Protein AF-A0A383V938-F1 (afdb_monomer_lite)

Organism: Tetradesmus obliquus (NCBI:txid3088)

Sequence (866 aa):
MLDHLWRWDSMGNGKGDLMLVDLPPPQACSSAPLGSLLPPKECQPGSGISNAASPADSPIYQAVRAYQAGQKGALPLAQKWSALEGSSCEPACQFGTCVKGKCSCWAGYSGPSCSSTTSRPNQCNSLVGINLEGVRDWMHSWAFVDVMKAGRGWLAQGMDGSGGWGNFSGVAADSSGWVGQLGDNMKAGTMMIRDLQGHIPAGTYTILFDGEGVIDCSMDIDVMRQLEAGRIEVDLKPSTGLNNGLFCTLERTNPANPIRNIRVLMPGFDAATAAALPFHPRFVKYLQNYGVLRFMGWMEANTNQVPKTWEQRAKPTDRSYAGVNLGGVPVEHMVLLANMVGAAPWFSMPHLADDAYHRSFAQYVKATLRPDVKVYVEWSNEVWHTGFAGGQYAQAEGVRLGMNEEGAKWYGGATNEARLCYYSERTKAMSMIWKGVFGDQWNRVVVVAQGQAVWPITSDKVLRCRNASSHIDALAVAPYFGSFSASRDTNMATYLSTTLPAQVDAAVVAVAAHADIAGKYGKPLIAYEAGSSIDGSSGFAAQANRDPAMYGLYQRYYTGLVTAGVQLITQFDSMGGPTWGLSEWQDQDPKTAPKLQAVQDFIAANANASSCSGSGSDGSSSSGNSTGPGLPGGSCPNGCSGNGDCLDSKCFCNTGFSGPDCSTTSPTEVYQCGYKCSFDQGVCKPTSLVGSTQYYGCSCAPPFSGLTCNLFSCPGNCSWSGSCLEPGLCACWPGFAGSACEVDCGCNGHGMCTADNSCACDQGYTLGPGGCEADCSGCEAGVGCIAPGECGCAACKYGSCYNGRCECWAGYTGKACNTAAPDTAPNIKSPMGIEVSAPAYYSSQWIWIDAMKQSSAWMTQALPDT

pLDDT: mean 77.01, std 20.07, range [25.75, 98.75]

Radius of gyration: 36.89 Å; chains: 1; bounding box: 91×83×99 Å

Secondary structure (DSSP, 8-state):
-HHHHHHHHHHTTT------PPPPPPP-SS--SS---S-TTS--TTSS------GGG-HHHHHHHHHHTT--SS---------------SSPPSSEEEETTEEEEPTTEESTTS-EE---GGGS--SEEEEPPP--TT-SS--BSBGGGG--S-EEEETTS-S-TT---SEEE-TTS-EEEEPTTEEEEEEEE-S-TT-S--EEEEEEEESSEEEEEEESEEEEEEEETTEEEEEE---SSTT-SEEEEEEEEBTTB--EEEEEEPTT--HHHHHH--B-HHHHHHHTT-SEEE-TTTTTTTSS---SSGGGS--TTSS--SSSSTTSS-HHHHHHHHHHHTPEEEEEE-TT--HHHHHHHHHHHHHHS-TTS-EEEEESS-TTSSSSHHHHHHHHHHHHTT--SSGGGSTTHHHHHHHHHHHHHHHHHHHHHHHHHHGGGGGGEEEEEEE-TT-HHHHHHHHHGGGGGGG--EEEE--EE----TTT---HHHIIIIIHHHHHHHHHHHHHHHHHHHHHTT--EEEEEEEE---TTSHHHHHHHHSTHHHHHHHHHHHHHHHTTEEEEEES-SB-TTTT-SBS-TTS-GGG-HHHHHHHHHHHHT--TTTT-SS------S------SSSSPPPPGGGGGGSEEEETTEEEEPTTEESTTS-EEPPEEE----TTS-TTSEEEEEEEEETTEEEEEEEEPTT-BTTTT-B---GGGGGGSEEEEETTEEEEPTTEESTTS-EE-S-TTSEEE-TTSPEEEPTTEEEETTEEEE--TTSPTTPPEEETTEE--S--SSEEEETTEEEEPTTEESTTS-EE-GGG-TTTT------PPP--TT-S----SSGGGGSPP---TTS---

Structure (mmCIF, N/CA/C/O backbone):
data_AF-A0A383V938-F1
#
_entry.id   AF-A0A383V938-F1
#
loop_
_atom_site.group_PDB
_atom_site.id
_atom_site.type_symbol
_atom_site.label_atom_id
_atom_site.label_alt_id
_atom_site.label_comp_id
_atom_site.label_asym_id
_atom_site.label_entity_id
_atom_site.label_seq_id
_atom_site.pdbx_PDB_ins_code
_atom_site.Cartn_x
_atom_site.Cartn_y
_atom_site.Cartn_z
_atom_site.occupancy
_atom_site.B_iso_or_equiv
_atom_site.auth_seq_id
_atom_site.auth_comp_id
_atom_site.auth_asym_id
_atom_site.auth_atom_id
_atom_site.pdbx_PDB_model_num
ATOM 1 N N . MET A 1 1 ? 11.134 -5.092 -37.873 1.00 37.22 1 MET A N 1
ATOM 2 C CA . MET A 1 1 ? 11.890 -5.235 -39.144 1.00 37.22 1 MET A CA 1
ATOM 3 C C . MET A 1 1 ? 11.618 -6.563 -39.862 1.00 37.22 1 MET A C 1
ATOM 5 O O . MET A 1 1 ? 11.195 -6.522 -41.007 1.00 37.22 1 MET A O 1
ATOM 9 N N . LEU A 1 2 ? 11.754 -7.727 -39.208 1.00 37.03 2 LEU A N 1
ATOM 10 C CA . LEU A 1 2 ? 11.480 -9.050 -39.817 1.00 37.03 2 LEU A CA 1
ATOM 11 C C . LEU A 1 2 ? 10.039 -9.234 -40.335 1.00 37.03 2 LEU A C 1
ATOM 13 O O . LEU A 1 2 ? 9.833 -9.834 -41.382 1.00 37.03 2 LEU A O 1
ATOM 17 N N . ASP A 1 3 ? 9.055 -8.637 -39.660 1.00 35.72 3 ASP A N 1
ATOM 18 C CA . ASP A 1 3 ? 7.640 -8.648 -40.077 1.00 35.72 3 ASP A CA 1
ATOM 19 C C . ASP A 1 3 ? 7.375 -7.749 -41.310 1.00 35.72 3 ASP A C 1
ATOM 21 O O . ASP A 1 3 ? 6.494 -8.020 -42.123 1.00 35.72 3 ASP A O 1
ATOM 25 N N . HIS A 1 4 ? 8.190 -6.703 -41.510 1.00 39.69 4 HIS A N 1
ATOM 26 C CA . HIS A 1 4 ? 8.158 -5.883 -42.731 1.00 39.69 4 HIS A CA 1
ATOM 27 C C . HIS A 1 4 ? 8.806 -6.616 -43.917 1.00 39.69 4 HIS A C 1
ATOM 29 O O . HIS A 1 4 ? 8.331 -6.490 -45.042 1.00 39.69 4 HIS A O 1
ATOM 35 N N . LEU A 1 5 ? 9.843 -7.425 -43.660 1.00 40.78 5 LEU A N 1
ATOM 36 C CA . LEU A 1 5 ? 10.501 -8.274 -44.662 1.00 40.78 5 LEU A CA 1
ATOM 37 C C . LEU A 1 5 ? 9.589 -9.425 -45.127 1.00 40.78 5 LEU A C 1
ATOM 39 O O . LEU A 1 5 ? 9.495 -9.693 -46.322 1.00 40.78 5 LEU A O 1
ATOM 43 N N . TRP A 1 6 ? 8.844 -10.044 -44.206 1.00 39.94 6 TRP A N 1
ATOM 44 C CA . TRP A 1 6 ? 7.869 -11.099 -44.514 1.00 39.94 6 TRP A CA 1
ATOM 45 C C . TRP A 1 6 ? 6.649 -10.585 -45.303 1.00 39.94 6 TRP A C 1
ATOM 47 O O . TRP A 1 6 ? 6.191 -11.236 -46.247 1.00 39.94 6 TRP A O 1
ATOM 57 N N . ARG A 1 7 ? 6.156 -9.375 -44.992 1.00 39.31 7 ARG A N 1
ATOM 58 C CA . ARG A 1 7 ? 5.100 -8.707 -45.779 1.00 39.31 7 ARG A CA 1
ATOM 59 C C . ARG A 1 7 ? 5.542 -8.403 -47.219 1.00 39.31 7 ARG A C 1
ATOM 61 O O . ARG A 1 7 ? 4.731 -8.544 -48.129 1.00 39.31 7 ARG A O 1
ATOM 68 N N . TRP A 1 8 ? 6.814 -8.067 -47.449 1.00 40.94 8 TRP A N 1
ATOM 69 C CA . TRP A 1 8 ? 7.351 -7.793 -48.791 1.00 40.94 8 TRP A CA 1
ATOM 70 C C . TRP A 1 8 ? 7.412 -9.058 -49.677 1.00 40.94 8 TRP A C 1
ATOM 72 O O . TRP A 1 8 ? 6.962 -9.019 -50.822 1.00 40.94 8 TRP A O 1
ATOM 82 N N . ASP A 1 9 ? 7.874 -10.203 -49.154 1.00 41.12 9 ASP A N 1
ATOM 83 C CA . ASP A 1 9 ? 7.901 -11.496 -49.883 1.00 41.12 9 ASP A CA 1
ATOM 84 C C . ASP A 1 9 ? 6.492 -11.970 -50.281 1.00 41.12 9 ASP A C 1
ATOM 86 O O . ASP A 1 9 ? 6.255 -12.448 -51.396 1.00 41.12 9 ASP A O 1
ATOM 90 N N . SER A 1 10 ? 5.533 -11.753 -49.377 1.00 40.34 10 SER A N 1
ATOM 91 C CA . SER A 1 10 ? 4.118 -12.097 -49.553 1.00 40.34 10 SER A CA 1
ATOM 92 C C . SER A 1 10 ? 3.434 -11.242 -50.628 1.00 40.34 10 SER A C 1
ATOM 94 O O . SER A 1 10 ? 2.600 -11.740 -51.381 1.00 40.34 10 SER A O 1
ATOM 96 N N . MET A 1 11 ? 3.806 -9.962 -50.740 1.00 41.62 11 MET A N 1
ATOM 97 C CA . MET A 1 11 ? 3.284 -9.040 -51.760 1.00 41.62 11 MET A CA 1
ATOM 98 C C . MET A 1 11 ? 3.941 -9.234 -53.143 1.00 41.62 11 MET A C 1
ATOM 100 O O . MET A 1 11 ? 3.394 -8.779 -54.145 1.00 41.62 11 MET A O 1
ATOM 104 N N . GLY A 1 12 ? 5.081 -9.934 -53.218 1.00 39.16 12 GLY A N 1
ATOM 105 C CA . GLY A 1 12 ? 5.843 -10.202 -54.447 1.00 39.16 12 GLY A CA 1
ATOM 106 C C . GLY A 1 12 ? 5.678 -11.607 -55.052 1.00 39.16 12 GLY A C 1
ATOM 107 O O . GLY A 1 12 ? 6.470 -11.979 -55.919 1.00 39.16 12 GLY A O 1
ATOM 108 N N . ASN A 1 13 ? 4.694 -12.406 -54.613 1.00 38.81 13 ASN A N 1
ATOM 109 C CA . ASN A 1 13 ? 4.487 -13.805 -55.040 1.00 38.81 13 ASN A CA 1
ATOM 110 C C . ASN A 1 13 ? 5.711 -14.733 -54.820 1.00 38.81 13 ASN A C 1
ATOM 112 O O . ASN A 1 13 ? 5.957 -15.644 -55.614 1.00 38.81 13 ASN A O 1
ATOM 116 N N . GLY A 1 14 ? 6.475 -14.532 -53.738 1.00 40.44 14 GLY A N 1
ATOM 117 C CA . GLY A 1 14 ? 7.475 -15.504 -53.272 1.00 40.44 14 GLY A CA 1
ATOM 118 C C . GLY A 1 14 ? 8.766 -15.610 -54.097 1.00 40.44 14 GLY A C 1
ATOM 119 O O . GLY A 1 14 ? 9.395 -16.667 -54.091 1.00 40.44 14 GLY A O 1
ATOM 120 N N . LYS A 1 15 ? 9.166 -14.554 -54.822 1.00 41.28 15 LYS A N 1
ATOM 121 C CA . LYS A 1 15 ? 10.388 -14.531 -55.659 1.00 41.28 15 LYS A CA 1
ATOM 122 C C . LYS A 1 15 ? 11.538 -13.651 -55.130 1.00 41.28 15 LYS A C 1
ATOM 124 O O . LYS A 1 15 ? 12.473 -13.391 -55.882 1.00 41.28 15 LYS A O 1
ATOM 129 N N . GLY A 1 16 ? 11.479 -13.151 -53.894 1.00 39.72 16 GLY A N 1
ATOM 130 C CA . GLY A 1 16 ? 12.478 -12.205 -53.375 1.00 39.72 16 GLY A CA 1
ATOM 131 C C . GLY A 1 16 ? 13.552 -12.852 -52.496 1.00 39.72 16 GLY A C 1
ATOM 132 O O . GLY A 1 16 ? 13.264 -13.175 -51.347 1.00 39.72 16 GLY A O 1
ATOM 133 N N . ASP A 1 17 ? 14.784 -12.960 -53.002 1.00 38.81 17 ASP A N 1
ATOM 134 C CA . ASP A 1 17 ? 15.989 -13.216 -52.193 1.00 38.81 17 ASP A CA 1
ATOM 135 C C . ASP A 1 17 ? 16.691 -11.883 -51.847 1.00 38.81 17 ASP A C 1
ATOM 137 O O . ASP A 1 17 ? 16.662 -10.928 -52.626 1.00 38.81 17 ASP A O 1
ATOM 141 N N . LEU A 1 18 ? 17.305 -11.798 -50.661 1.00 37.84 18 LEU A N 1
ATOM 142 C CA . LEU A 1 18 ? 17.817 -10.563 -50.034 1.00 37.84 18 LEU A CA 1
ATOM 143 C C . LEU A 1 18 ? 19.369 -10.577 -50.014 1.00 37.84 18 LEU A C 1
ATOM 145 O O . LEU A 1 18 ? 19.943 -11.654 -49.902 1.00 37.84 18 LEU A O 1
ATOM 149 N N . MET A 1 19 ? 20.079 -9.431 -49.996 1.00 38.34 19 MET A N 1
ATOM 150 C CA . MET A 1 19 ? 21.505 -9.367 -49.569 1.00 38.34 19 MET A CA 1
ATOM 151 C C . MET A 1 19 ? 21.945 -7.999 -48.969 1.00 38.34 19 MET A C 1
ATOM 153 O O . MET A 1 19 ? 21.383 -6.967 -49.321 1.00 38.34 19 MET A O 1
ATOM 157 N N . LEU A 1 20 ? 22.904 -8.003 -48.019 1.00 34.69 20 LEU A N 1
ATOM 158 C CA . LEU A 1 20 ? 23.494 -6.873 -47.265 1.00 34.69 20 LEU A CA 1
ATOM 159 C C . LEU A 1 20 ? 24.898 -6.634 -47.817 1.00 34.69 20 LEU A C 1
ATOM 161 O O . LEU A 1 20 ? 25.651 -7.593 -47.998 1.00 34.69 20 LEU A O 1
ATOM 165 N N . VAL A 1 21 ? 25.274 -5.370 -47.995 1.00 33.44 21 VAL A N 1
ATOM 166 C CA . VAL A 1 21 ? 26.630 -4.990 -48.407 1.00 33.44 21 VAL A CA 1
ATOM 167 C C . VAL A 1 21 ? 27.552 -4.992 -47.187 1.00 33.44 21 VAL A C 1
ATOM 169 O O . VAL A 1 21 ? 27.333 -4.238 -46.242 1.00 33.44 21 VAL A O 1
ATOM 172 N N . ASP A 1 22 ? 28.582 -5.841 -47.219 1.00 32.44 22 ASP A N 1
ATOM 173 C CA . ASP A 1 22 ? 29.742 -5.733 -46.331 1.00 32.44 22 ASP A CA 1
ATOM 174 C C . ASP A 1 22 ? 30.601 -4.557 -46.804 1.00 32.44 22 ASP A C 1
ATOM 176 O O . ASP A 1 22 ? 31.142 -4.582 -47.913 1.00 32.44 22 ASP A O 1
ATOM 180 N N . LEU A 1 23 ? 30.744 -3.531 -45.968 1.00 31.59 23 LEU A N 1
ATOM 181 C CA . LEU A 1 23 ? 31.901 -2.652 -46.082 1.00 31.59 23 LEU A CA 1
ATOM 182 C C . LEU A 1 23 ? 33.071 -3.373 -45.407 1.00 31.59 23 LEU A C 1
ATOM 184 O O . LEU A 1 23 ? 32.881 -3.919 -44.317 1.00 31.59 23 LEU A O 1
ATOM 188 N N . PRO A 1 24 ? 34.268 -3.409 -46.020 1.00 27.86 24 PRO A N 1
ATOM 189 C CA . PRO A 1 24 ? 35.429 -3.970 -45.350 1.00 27.86 24 PRO A CA 1
ATOM 190 C C . PRO A 1 24 ? 35.596 -3.264 -43.997 1.00 27.86 24 PRO A C 1
ATOM 192 O O . PRO A 1 24 ? 35.400 -2.044 -43.932 1.00 27.86 24 PRO A O 1
ATOM 195 N N . PRO A 1 25 ? 35.928 -3.998 -42.919 1.00 30.39 25 PRO A N 1
ATOM 196 C CA . PRO A 1 25 ? 36.182 -3.368 -41.635 1.00 30.39 25 PRO A CA 1
ATOM 197 C C . PRO A 1 25 ? 37.232 -2.272 -41.849 1.00 30.39 25 PRO A C 1
ATOM 199 O O . PRO A 1 25 ? 38.196 -2.514 -42.590 1.00 30.39 25 PRO A O 1
ATOM 202 N N . PRO A 1 26 ? 37.073 -1.076 -41.251 1.00 34.59 26 PRO A N 1
ATOM 203 C CA . PRO A 1 26 ? 38.158 -0.111 -41.248 1.00 34.59 26 PRO A CA 1
ATOM 204 C C . PRO A 1 26 ? 39.393 -0.848 -40.735 1.00 34.59 26 PRO A C 1
ATOM 206 O O . PRO A 1 26 ? 39.338 -1.520 -39.699 1.00 34.59 26 PRO A O 1
ATOM 209 N N . GLN A 1 27 ? 40.482 -0.806 -41.509 1.00 34.75 27 GLN A N 1
ATOM 210 C CA . GLN A 1 27 ? 41.764 -1.307 -41.033 1.00 34.75 27 GLN A CA 1
ATOM 211 C C . GLN A 1 27 ? 41.983 -0.716 -39.642 1.00 34.75 27 GLN A C 1
ATOM 213 O O . GLN A 1 27 ? 41.788 0.485 -39.451 1.00 34.75 27 GLN A O 1
ATOM 218 N N . ALA A 1 28 ? 42.299 -1.590 -38.682 1.00 35.84 28 ALA A N 1
ATOM 219 C CA . ALA A 1 28 ? 42.527 -1.259 -37.281 1.00 35.84 28 ALA A CA 1
ATOM 220 C C . ALA A 1 28 ? 43.175 0.121 -37.128 1.00 35.84 28 ALA A C 1
ATOM 222 O O . ALA A 1 28 ? 44.124 0.398 -37.862 1.00 35.84 28 ALA A O 1
ATOM 223 N N . CYS A 1 29 ? 42.679 0.938 -36.187 1.00 37.47 29 CYS A N 1
ATOM 224 C CA . CYS A 1 29 ? 43.107 2.306 -35.861 1.00 37.47 29 CYS A CA 1
ATOM 225 C C . CYS A 1 29 ? 44.636 2.500 -35.819 1.00 37.47 29 CYS A C 1
ATOM 227 O O . CYS A 1 29 ? 45.231 2.595 -34.749 1.00 37.47 29 CYS A O 1
ATOM 229 N N . SER A 1 30 ? 45.297 2.532 -36.974 1.00 35.72 30 SER A N 1
ATOM 230 C CA . SER A 1 30 ? 46.757 2.585 -37.038 1.00 35.72 30 SER A CA 1
ATOM 231 C C . SER A 1 30 ? 47.319 3.287 -38.272 1.00 35.72 30 SER A C 1
ATOM 233 O O . SER A 1 30 ? 48.523 3.515 -38.302 1.00 35.72 30 SER A O 1
ATOM 235 N N . SER A 1 31 ? 46.513 3.740 -39.244 1.00 35.94 31 SER A N 1
ATOM 236 C CA . SER A 1 31 ? 47.007 4.735 -40.215 1.00 35.94 31 SER A CA 1
ATOM 237 C C . SER A 1 31 ? 45.901 5.476 -40.973 1.00 35.94 31 SER A C 1
ATOM 239 O O . SER A 1 31 ? 45.120 4.870 -41.699 1.00 35.94 31 SER A O 1
ATOM 241 N N . ALA A 1 32 ? 45.877 6.804 -40.841 1.00 32.34 32 ALA A N 1
ATOM 242 C CA . ALA A 1 32 ? 45.300 7.703 -41.838 1.00 32.34 32 ALA A CA 1
ATOM 243 C C . ALA A 1 32 ? 46.423 8.143 -42.802 1.00 32.34 32 ALA A C 1
ATOM 245 O O . ALA A 1 32 ? 47.537 8.416 -42.338 1.00 32.34 32 ALA A O 1
ATOM 246 N N . PRO A 1 33 ? 46.190 8.213 -44.124 1.00 35.06 33 PRO A N 1
ATOM 247 C CA . PRO A 1 33 ? 47.130 8.831 -45.044 1.00 35.06 33 PRO A CA 1
ATOM 248 C C . PRO A 1 33 ? 46.975 10.351 -44.922 1.00 35.06 33 PRO A C 1
ATOM 250 O O . PRO A 1 33 ? 45.932 10.885 -45.279 1.00 35.06 33 PRO A O 1
ATOM 253 N N . LEU A 1 34 ? 48.035 11.017 -44.456 1.00 34.09 34 LEU A N 1
ATOM 254 C CA . LEU A 1 34 ? 48.168 12.448 -44.118 1.00 34.09 34 LEU A CA 1
ATOM 255 C C . LEU A 1 34 ? 47.967 12.739 -42.621 1.00 34.09 34 LEU A C 1
ATOM 257 O O . LEU A 1 34 ? 46.961 12.401 -42.006 1.00 34.09 34 LEU A O 1
ATOM 261 N N . GLY A 1 35 ? 49.022 13.295 -42.025 1.00 36.78 35 GLY A N 1
ATOM 262 C CA . GLY A 1 35 ? 49.231 13.379 -40.587 1.00 36.78 35 GLY A CA 1
ATOM 263 C C . GLY A 1 35 ? 48.241 14.274 -39.842 1.00 36.78 35 GLY A C 1
ATOM 264 O O . GLY A 1 35 ? 47.954 15.388 -40.261 1.00 36.78 35 GLY A O 1
ATOM 265 N N . SER A 1 36 ? 47.827 13.751 -38.684 1.00 38.94 36 SER A N 1
ATOM 266 C CA . SER A 1 36 ? 47.333 14.428 -37.476 1.00 38.94 36 SER A CA 1
ATOM 267 C C . SER A 1 36 ? 46.189 15.438 -37.611 1.00 38.94 36 SER A C 1
ATOM 269 O O . SER A 1 36 ? 46.437 16.598 -37.912 1.00 38.94 36 SER A O 1
ATOM 271 N N . LEU A 1 37 ? 44.989 15.018 -37.182 1.00 33.44 37 LEU A N 1
ATOM 272 C CA . LEU A 1 37 ? 44.124 15.754 -36.240 1.00 33.44 37 LEU A CA 1
ATOM 273 C C . LEU A 1 37 ? 42.996 14.836 -35.713 1.00 33.44 37 LEU A C 1
ATOM 275 O O . LEU A 1 37 ? 41.862 14.915 -36.158 1.00 33.44 37 LEU A O 1
ATOM 279 N N . LEU A 1 38 ? 43.318 13.963 -34.750 1.00 31.83 38 LEU A N 1
ATOM 280 C CA . LEU A 1 38 ? 42.399 13.498 -33.695 1.00 31.83 38 LEU A CA 1
ATOM 281 C C . LEU A 1 38 ? 43.239 13.217 -32.427 1.00 31.83 38 LEU A C 1
ATOM 283 O O . LEU A 1 38 ? 44.329 12.646 -32.545 1.00 31.83 38 LEU A O 1
ATOM 287 N N . PRO A 1 39 ? 42.811 13.645 -31.223 1.00 30.80 39 PRO A N 1
ATOM 288 C CA . PRO A 1 39 ? 43.602 13.492 -30.004 1.00 30.80 39 PRO A CA 1
ATOM 289 C C . PRO A 1 39 ? 43.697 12.023 -29.515 1.00 30.80 39 PRO A C 1
ATOM 291 O O . PRO A 1 39 ? 42.736 11.265 -29.626 1.00 30.80 39 PRO A O 1
ATOM 294 N N . PRO A 1 40 ? 44.826 11.589 -28.909 1.00 36.09 40 PRO A N 1
ATOM 295 C CA . PRO A 1 40 ? 45.195 10.168 -28.780 1.00 36.09 40 PRO A CA 1
ATOM 296 C C . PRO A 1 40 ? 44.689 9.449 -27.509 1.00 36.09 40 PRO A C 1
ATOM 298 O O . PRO A 1 40 ? 45.369 8.555 -27.004 1.00 36.09 40 PRO A O 1
ATOM 301 N N . LYS A 1 41 ? 43.535 9.824 -26.935 1.00 35.50 41 LYS A N 1
ATOM 302 C CA . LYS A 1 41 ? 43.025 9.199 -25.687 1.00 35.50 41 LYS A CA 1
ATOM 303 C C . LYS A 1 41 ? 41.761 8.347 -25.823 1.00 35.50 41 LYS A C 1
ATOM 305 O O . LYS A 1 41 ? 41.424 7.655 -24.870 1.00 35.50 41 LYS A O 1
ATOM 310 N N . GLU A 1 42 ? 41.136 8.300 -26.994 1.00 36.81 42 GLU A N 1
ATOM 311 C CA . GLU A 1 42 ? 39.953 7.453 -27.247 1.00 36.81 42 GLU A CA 1
ATOM 312 C C . GLU A 1 42 ? 40.294 6.113 -27.923 1.00 36.81 42 GLU A C 1
ATOM 314 O O . GLU A 1 42 ? 39.422 5.296 -28.194 1.00 36.81 42 GLU A O 1
ATOM 319 N N . CYS A 1 43 ? 41.582 5.836 -28.137 1.00 39.47 43 CYS A N 1
ATOM 320 C CA . CYS A 1 43 ? 42.089 4.545 -28.600 1.00 39.47 43 CYS A CA 1
ATOM 321 C C . CYS A 1 43 ? 43.107 3.996 -27.589 1.00 39.47 43 CYS A C 1
ATOM 323 O O . CYS A 1 43 ? 44.313 4.087 -27.807 1.00 39.47 43 CYS A O 1
ATOM 325 N N . GLN A 1 44 ? 42.641 3.439 -26.466 1.00 33.50 44 GLN A N 1
ATOM 326 C CA . GLN A 1 44 ? 43.486 2.626 -25.582 1.00 33.50 44 GLN A CA 1
ATOM 327 C C . GLN A 1 44 ? 43.009 1.166 -25.562 1.00 33.50 44 GLN A C 1
ATOM 329 O O . GLN A 1 44 ? 41.846 0.917 -25.246 1.00 33.50 44 GLN A O 1
ATOM 334 N N . PRO A 1 45 ? 43.892 0.181 -25.819 1.00 35.38 45 PRO A N 1
ATOM 335 C CA . PRO A 1 45 ? 43.637 -1.200 -25.442 1.00 35.38 45 PRO A CA 1
ATOM 336 C C . PRO A 1 45 ? 43.735 -1.290 -23.914 1.00 35.38 45 PRO A C 1
ATOM 338 O O . PRO A 1 45 ? 44.830 -1.230 -23.359 1.00 35.38 45 PRO A O 1
ATOM 341 N N . GLY A 1 46 ? 42.591 -1.378 -23.232 1.00 33.97 46 GLY A N 1
ATOM 342 C CA . GLY A 1 46 ? 42.535 -1.550 -21.775 1.00 33.97 46 GLY A CA 1
ATOM 343 C C . GLY A 1 46 ? 41.461 -0.750 -21.033 1.00 33.97 46 GLY A C 1
ATOM 344 O O . GLY A 1 46 ? 41.264 -1.002 -19.846 1.00 33.97 46 GLY A O 1
ATOM 345 N N . SER A 1 47 ? 40.730 0.168 -21.678 1.00 30.75 47 SER A N 1
ATOM 346 C CA . SER A 1 47 ? 39.480 0.681 -21.102 1.00 30.75 47 SER A CA 1
ATOM 347 C C . SER A 1 47 ? 38.399 -0.388 -21.270 1.00 30.75 47 SER A C 1
ATOM 349 O O . SER A 1 47 ? 38.230 -0.943 -22.351 1.00 30.75 47 SER A O 1
ATOM 351 N N . GLY A 1 48 ? 37.707 -0.727 -20.184 1.00 33.56 48 GLY A N 1
ATOM 352 C CA . GLY A 1 48 ? 36.749 -1.832 -20.075 1.00 33.56 48 GLY A CA 1
ATOM 353 C C . GLY A 1 48 ? 35.465 -1.707 -20.902 1.00 33.56 48 GLY A C 1
ATOM 354 O O . GLY A 1 48 ? 34.408 -2.100 -20.422 1.00 33.56 48 GLY A O 1
ATOM 355 N N . ILE A 1 49 ? 35.538 -1.230 -22.146 1.00 33.47 49 ILE A N 1
ATOM 356 C CA . ILE A 1 49 ? 34.580 -1.596 -23.189 1.00 33.47 49 ILE A CA 1
ATOM 357 C C . ILE A 1 49 ? 34.908 -3.044 -23.571 1.00 33.47 49 ILE A C 1
ATOM 359 O O . ILE A 1 49 ? 35.524 -3.335 -24.595 1.00 33.47 49 ILE A O 1
ATOM 363 N N . SER A 1 50 ? 34.568 -3.981 -22.685 1.00 33.25 50 SER A N 1
ATOM 364 C CA . SER A 1 50 ? 34.522 -5.388 -23.049 1.00 33.25 50 SER A CA 1
ATOM 365 C C . SER A 1 50 ? 33.457 -5.531 -24.133 1.00 33.25 50 SER A C 1
ATOM 367 O O . SER A 1 50 ? 32.272 -5.390 -23.848 1.00 33.25 50 SER A O 1
ATOM 369 N N . ASN A 1 51 ? 33.908 -5.795 -25.358 1.00 34.38 51 ASN A N 1
ATOM 370 C CA . ASN A 1 51 ? 33.105 -6.105 -26.537 1.00 34.38 51 ASN A CA 1
ATOM 371 C C . ASN A 1 51 ? 32.153 -4.977 -26.962 1.00 34.38 51 ASN A C 1
ATOM 373 O O . ASN A 1 51 ? 30.951 -5.031 -26.713 1.00 34.38 51 ASN A O 1
ATOM 377 N N . ALA A 1 52 ? 32.669 -4.002 -27.718 1.00 37.34 52 ALA A N 1
ATOM 378 C CA . ALA A 1 52 ? 31.833 -3.396 -28.748 1.00 37.34 52 ALA A CA 1
ATOM 379 C C . ALA A 1 52 ? 31.387 -4.547 -29.657 1.00 37.34 52 ALA A C 1
ATOM 381 O O . ALA A 1 52 ? 32.194 -5.107 -30.401 1.00 37.34 52 ALA A O 1
ATOM 382 N N . ALA A 1 53 ? 30.140 -4.967 -29.471 1.00 35.41 53 ALA A N 1
ATOM 383 C CA . ALA A 1 53 ? 29.494 -6.001 -30.248 1.00 35.41 53 ALA A CA 1
ATOM 384 C C . ALA A 1 53 ? 29.763 -5.698 -31.730 1.00 35.41 53 ALA A C 1
ATOM 386 O O . ALA A 1 53 ? 29.516 -4.581 -32.196 1.00 35.41 53 ALA A O 1
ATOM 387 N N . SER A 1 54 ? 30.335 -6.654 -32.459 1.00 42.72 54 SER A N 1
ATOM 388 C CA . SER A 1 54 ? 30.448 -6.546 -33.911 1.00 42.72 54 SER A CA 1
ATOM 389 C C . SER A 1 54 ? 29.056 -6.212 -34.467 1.00 42.72 54 SER A C 1
ATOM 391 O O . SER A 1 54 ? 28.062 -6.658 -33.892 1.00 42.72 54 SER A O 1
ATOM 393 N N . PRO A 1 55 ? 28.903 -5.500 -35.599 1.00 43.19 55 PRO A N 1
ATOM 394 C CA . PRO A 1 55 ? 27.607 -5.431 -36.281 1.00 43.19 55 PRO A CA 1
ATOM 395 C C . PRO A 1 55 ? 26.979 -6.827 -36.457 1.00 43.19 55 PRO A C 1
ATOM 397 O O . PRO A 1 55 ? 25.761 -6.973 -36.405 1.00 43.19 55 PRO A O 1
ATOM 400 N N . ALA A 1 56 ? 27.824 -7.861 -36.557 1.00 46.12 56 ALA A N 1
ATOM 401 C CA . ALA A 1 56 ? 27.453 -9.268 -36.583 1.00 46.12 56 ALA A CA 1
ATOM 402 C C . ALA A 1 56 ? 26.809 -9.813 -35.295 1.00 46.12 56 ALA A C 1
ATOM 404 O O . ALA A 1 56 ? 26.210 -10.873 -35.370 1.00 46.12 56 ALA A O 1
ATOM 405 N N . ASP A 1 57 ? 26.889 -9.135 -34.153 1.00 42.78 57 ASP A N 1
ATOM 406 C CA . ASP A 1 57 ? 26.296 -9.538 -32.868 1.00 42.78 57 ASP A CA 1
ATOM 407 C C . ASP A 1 57 ? 24.898 -8.933 -32.656 1.00 42.78 57 ASP A C 1
ATOM 409 O O . ASP A 1 57 ? 24.176 -9.327 -31.741 1.00 42.78 57 ASP A O 1
ATOM 413 N N . SER A 1 58 ? 24.483 -7.990 -33.513 1.00 43.81 58 SER A N 1
ATOM 414 C CA . SER A 1 58 ? 23.128 -7.440 -33.492 1.00 43.81 58 SER A CA 1
ATOM 415 C C . SER A 1 58 ? 22.125 -8.506 -33.954 1.00 43.81 58 SER A C 1
ATOM 417 O O . SER A 1 58 ? 22.190 -8.935 -35.112 1.00 43.81 58 SER A O 1
ATOM 419 N N . PRO A 1 59 ? 21.136 -8.893 -33.121 1.00 44.12 59 PRO A N 1
ATOM 420 C CA . PRO A 1 59 ? 20.106 -9.859 -33.509 1.00 44.12 59 PRO A CA 1
ATOM 421 C C . PRO A 1 59 ? 19.332 -9.419 -34.757 1.00 44.12 59 PRO A C 1
ATOM 423 O O . PRO A 1 59 ? 18.885 -10.248 -35.547 1.00 44.12 59 PRO A O 1
ATOM 426 N N . ILE A 1 60 ? 19.214 -8.103 -34.970 1.00 46.41 60 ILE A N 1
ATOM 427 C CA . ILE A 1 60 ? 18.565 -7.510 -36.142 1.00 46.41 60 ILE A CA 1
ATOM 428 C C . ILE A 1 60 ? 19.435 -7.707 -37.390 1.00 46.41 60 ILE A C 1
ATOM 430 O O . ILE A 1 60 ? 18.926 -8.144 -38.420 1.00 46.41 60 ILE A O 1
ATOM 434 N N . TYR A 1 61 ? 20.742 -7.450 -37.305 1.00 51.19 61 TYR A N 1
ATOM 435 C CA . TYR A 1 61 ? 21.676 -7.655 -38.418 1.00 51.19 61 TYR A CA 1
ATOM 436 C C . TYR A 1 61 ? 21.816 -9.141 -38.783 1.00 51.19 61 TYR A C 1
ATOM 438 O O . TYR A 1 61 ? 21.751 -9.498 -39.962 1.00 51.19 61 TYR A O 1
ATOM 446 N N . GLN A 1 62 ? 21.922 -10.023 -37.780 1.00 52.50 62 GLN A N 1
ATOM 447 C CA . GLN A 1 62 ? 21.955 -11.475 -37.979 1.00 52.50 62 GLN A CA 1
ATOM 448 C C . GLN A 1 62 ? 20.675 -11.989 -38.637 1.00 52.50 62 GLN A C 1
ATOM 450 O O . GLN A 1 62 ? 20.743 -12.788 -39.569 1.00 52.50 62 GLN A O 1
ATOM 455 N N . ALA A 1 63 ? 19.509 -11.508 -38.201 1.00 51.47 63 ALA A N 1
ATOM 456 C CA . ALA A 1 63 ? 18.240 -11.939 -38.768 1.00 51.47 63 ALA A CA 1
ATOM 457 C C . ALA A 1 63 ? 18.050 -11.457 -40.218 1.00 51.47 63 ALA A C 1
ATOM 459 O O . ALA A 1 63 ? 17.489 -12.184 -41.038 1.00 51.47 63 ALA A O 1
ATOM 460 N N . VAL A 1 64 ? 18.575 -10.275 -40.567 1.00 53.53 64 VAL A N 1
ATOM 461 C CA . VAL A 1 64 ? 18.629 -9.816 -41.960 1.00 53.53 64 VAL A CA 1
ATOM 462 C C . VAL A 1 64 ? 19.579 -10.706 -42.772 1.00 53.53 64 VAL A C 1
ATOM 464 O O . VAL A 1 64 ? 19.147 -11.224 -43.792 1.00 53.53 64 VAL A O 1
ATOM 467 N N . ARG A 1 65 ? 20.813 -10.991 -42.323 1.00 54.81 65 ARG A N 1
ATOM 468 C CA . ARG A 1 65 ? 21.751 -11.901 -43.031 1.00 54.81 65 ARG A CA 1
ATOM 469 C C . ARG A 1 65 ? 21.213 -13.332 -43.185 1.00 54.81 65 ARG A C 1
ATOM 471 O O . ARG A 1 65 ? 21.414 -13.945 -44.230 1.00 54.81 65 ARG A O 1
ATOM 478 N N . ALA A 1 66 ? 20.505 -13.857 -42.189 1.00 53.00 66 ALA A N 1
ATOM 479 C CA . ALA A 1 66 ? 19.873 -15.177 -42.244 1.00 53.00 66 ALA A CA 1
ATOM 480 C C . ALA A 1 66 ? 18.806 -15.257 -43.351 1.00 53.00 66 ALA A C 1
ATOM 482 O O . ALA A 1 66 ? 18.803 -16.198 -44.147 1.00 53.00 66 ALA A O 1
ATOM 483 N N . TYR A 1 67 ? 17.965 -14.224 -43.473 1.00 51.69 67 TYR A N 1
ATOM 484 C CA . TYR A 1 67 ? 16.972 -14.120 -44.546 1.00 51.69 67 TYR A CA 1
ATOM 485 C C . TYR A 1 67 ? 17.633 -14.061 -45.942 1.00 51.69 67 TYR A C 1
ATOM 487 O O . TYR A 1 67 ? 17.140 -14.660 -46.893 1.00 51.69 67 TYR A O 1
ATOM 495 N N . GLN A 1 68 ? 18.794 -13.410 -46.061 1.00 51.34 68 GLN A N 1
ATOM 496 C CA . GLN A 1 68 ? 19.591 -13.313 -47.300 1.00 51.34 68 GLN A CA 1
ATOM 497 C C . GLN A 1 68 ? 20.212 -14.637 -47.731 1.00 51.34 68 GLN A C 1
ATOM 499 O O . GLN A 1 68 ? 20.338 -14.922 -48.917 1.00 51.34 68 GLN A O 1
ATOM 504 N N . ALA A 1 69 ? 20.562 -15.473 -46.756 1.00 54.16 69 ALA A N 1
ATOM 505 C CA . ALA A 1 69 ? 21.055 -16.825 -46.976 1.00 54.16 69 ALA A CA 1
ATOM 506 C C . ALA A 1 69 ? 19.930 -17.840 -47.279 1.00 54.16 69 ALA A C 1
ATOM 508 O O . ALA A 1 69 ? 20.174 -19.046 -47.264 1.00 54.16 69 ALA A O 1
ATOM 509 N N . GLY A 1 70 ? 18.697 -17.379 -47.529 1.00 48.62 70 GLY A N 1
ATOM 510 C CA . GLY A 1 70 ? 17.549 -18.224 -47.866 1.00 48.62 70 GLY A CA 1
ATOM 511 C C . GLY A 1 70 ? 16.842 -18.856 -46.661 1.00 48.62 70 GLY A C 1
ATOM 512 O O . GLY A 1 70 ? 15.997 -19.734 -46.842 1.00 48.62 70 GLY A O 1
ATOM 513 N N . GLN A 1 71 ? 17.149 -18.438 -45.426 1.00 52.91 71 GLN A N 1
ATOM 514 C CA . GLN A 1 71 ? 16.473 -18.948 -44.230 1.00 52.91 71 GLN A CA 1
ATOM 515 C C . GLN A 1 71 ? 15.146 -18.206 -44.012 1.00 52.91 71 GLN A C 1
ATOM 517 O O . GLN A 1 71 ? 15.109 -17.083 -43.513 1.00 52.91 71 GLN A O 1
ATOM 522 N N . LYS A 1 72 ? 14.032 -18.844 -44.392 1.00 47.22 72 LYS A N 1
ATOM 523 C CA . LYS A 1 72 ? 12.671 -18.326 -44.179 1.00 47.22 72 LYS A CA 1
ATOM 524 C C . LYS A 1 72 ? 12.090 -18.876 -42.867 1.00 47.22 72 LYS A C 1
ATOM 526 O O . LYS A 1 72 ? 11.464 -19.932 -42.857 1.00 47.22 72 LYS A O 1
ATOM 531 N N . GLY A 1 73 ? 12.312 -18.171 -41.757 1.00 47.50 73 GLY A N 1
ATOM 532 C CA . GLY A 1 73 ? 11.753 -18.494 -40.437 1.00 47.50 73 GLY A CA 1
ATOM 533 C C . GLY A 1 73 ? 12.231 -17.534 -39.343 1.00 47.50 73 GLY A C 1
ATOM 534 O O . GLY A 1 73 ? 13.293 -16.929 -39.474 1.00 47.50 73 GLY A O 1
ATOM 535 N N . ALA A 1 74 ? 11.448 -17.377 -38.268 1.00 40.25 74 ALA A N 1
ATOM 536 C CA . ALA A 1 74 ? 11.937 -16.750 -37.039 1.00 40.25 74 ALA A CA 1
ATOM 537 C C . ALA A 1 74 ? 13.167 -17.526 -36.534 1.00 40.25 74 ALA A C 1
ATOM 539 O O . ALA A 1 74 ? 13.220 -18.747 -36.703 1.00 40.25 74 ALA A O 1
ATOM 540 N N . LEU A 1 75 ? 14.140 -16.827 -35.935 1.00 35.72 75 LEU A N 1
ATOM 541 C CA . LEU A 1 75 ? 15.302 -17.453 -35.293 1.00 35.72 75 LEU A CA 1
ATOM 542 C C . LEU A 1 75 ? 14.851 -18.676 -34.470 1.00 35.72 75 LEU A C 1
ATOM 544 O O . LEU A 1 75 ? 13.817 -18.587 -33.800 1.00 35.72 75 LEU A O 1
ATOM 548 N N . PRO A 1 76 ? 15.575 -19.810 -34.521 1.00 32.00 76 PRO A N 1
ATOM 549 C CA . PRO A 1 76 ? 15.206 -21.003 -33.775 1.00 32.00 76 PRO A CA 1
ATOM 550 C C . PRO A 1 76 ? 15.195 -20.667 -32.285 1.00 32.00 76 PRO A C 1
ATOM 552 O O . PRO A 1 76 ? 16.238 -20.495 -31.658 1.00 32.00 76 PRO A O 1
ATOM 555 N N . LEU A 1 77 ? 13.994 -20.537 -31.731 1.00 37.34 77 LEU A N 1
ATOM 556 C CA . LEU A 1 77 ? 13.809 -20.369 -30.304 1.00 37.34 77 LEU A CA 1
ATOM 557 C C . LEU A 1 77 ? 14.240 -21.663 -29.626 1.00 37.34 77 LEU A C 1
ATOM 559 O O . LEU A 1 77 ? 13.707 -22.742 -29.906 1.00 37.34 77 LEU A O 1
ATOM 563 N N . ALA A 1 78 ? 15.209 -21.528 -28.723 1.00 32.19 78 ALA A N 1
ATOM 564 C CA . ALA A 1 78 ? 15.431 -22.514 -27.692 1.00 32.19 78 ALA A CA 1
ATOM 565 C C . ALA A 1 78 ? 14.099 -22.810 -26.981 1.00 32.19 78 ALA A C 1
ATOM 567 O O . ALA A 1 78 ? 13.235 -21.948 -26.826 1.00 32.19 78 ALA A O 1
ATOM 568 N N . GLN A 1 79 ? 13.960 -24.092 -26.665 1.00 33.16 79 GLN A N 1
ATOM 569 C CA . GLN A 1 79 ? 12.946 -24.783 -25.880 1.00 33.16 79 GLN A CA 1
ATOM 570 C C . GLN A 1 79 ? 11.881 -23.907 -25.190 1.00 33.16 79 GLN A C 1
ATOM 572 O O . GLN A 1 79 ? 12.186 -23.044 -24.377 1.00 33.16 79 GLN A O 1
ATOM 577 N N . LYS A 1 80 ? 10.601 -24.212 -25.454 1.00 33.78 80 LYS A N 1
ATOM 578 C CA . LYS A 1 80 ? 9.463 -23.683 -24.688 1.00 33.78 80 LYS A CA 1
ATOM 579 C C . LYS A 1 80 ? 9.730 -23.820 -23.186 1.00 33.78 80 LYS A C 1
ATOM 581 O O . LYS A 1 80 ? 9.956 -24.936 -22.717 1.00 33.78 80 LYS A O 1
ATOM 586 N N . TRP A 1 81 ? 9.592 -22.722 -22.445 1.00 35.56 81 TRP A N 1
ATOM 587 C CA . TRP A 1 81 ? 9.404 -22.780 -21.000 1.00 35.56 81 TRP A CA 1
ATOM 588 C C . TRP A 1 81 ? 8.165 -23.635 -20.721 1.00 35.56 81 TRP A C 1
ATOM 590 O O . TRP A 1 81 ? 7.047 -23.289 -21.112 1.00 35.56 81 TRP A O 1
ATOM 600 N N . SER A 1 82 ? 8.362 -24.797 -20.101 1.00 40.28 82 SER A N 1
ATOM 601 C CA . SER A 1 82 ? 7.256 -25.600 -19.598 1.00 40.28 82 SER A CA 1
ATOM 602 C C . SER A 1 82 ? 6.526 -24.767 -18.553 1.00 40.28 82 SER A C 1
ATOM 604 O O . SER A 1 82 ? 7.127 -24.371 -17.551 1.00 40.28 82 SER A O 1
ATOM 606 N N . ALA A 1 83 ? 5.242 -24.493 -18.795 1.00 38.75 83 ALA A N 1
ATOM 607 C CA . ALA A 1 83 ? 4.346 -23.979 -17.772 1.00 38.75 83 ALA A CA 1
ATOM 608 C C . ALA A 1 83 ? 4.573 -24.800 -16.498 1.00 38.75 83 ALA A C 1
ATOM 610 O O . ALA A 1 83 ? 4.540 -26.029 -16.543 1.00 38.75 83 ALA A O 1
ATOM 611 N N . LEU A 1 84 ? 4.897 -24.120 -15.399 1.00 43.75 84 LEU A N 1
ATOM 612 C CA . LEU A 1 84 ? 5.087 -24.765 -14.109 1.00 43.75 84 LEU A CA 1
ATOM 613 C C . LEU A 1 84 ? 3.760 -25.417 -13.726 1.00 43.75 84 LEU A C 1
ATOM 615 O O . LEU A 1 84 ? 2.833 -24.740 -13.282 1.00 43.75 84 LEU A O 1
ATOM 619 N N . GLU A 1 85 ? 3.665 -26.726 -13.948 1.00 43.41 85 GLU A N 1
ATOM 620 C CA . GLU A 1 85 ? 2.647 -27.561 -13.333 1.00 43.41 85 GLU A CA 1
ATOM 621 C C . GLU A 1 85 ? 2.749 -27.353 -11.822 1.00 43.41 85 GLU A C 1
ATOM 623 O O . GLU A 1 85 ? 3.844 -27.368 -11.250 1.00 43.41 85 GLU A O 1
ATOM 628 N N . GLY A 1 86 ? 1.612 -27.075 -11.182 1.00 50.22 86 GLY A N 1
ATOM 629 C CA . GLY A 1 86 ? 1.556 -26.861 -9.743 1.00 50.22 86 GLY A CA 1
ATOM 630 C C . GLY A 1 86 ? 2.158 -28.068 -9.037 1.00 50.22 86 GLY A C 1
ATOM 631 O O . GLY A 1 86 ? 1.590 -29.155 -9.074 1.00 50.22 86 GLY A O 1
ATOM 632 N N . SER A 1 87 ? 3.323 -27.892 -8.417 1.00 57.09 87 SER A N 1
ATOM 633 C CA . SER A 1 87 ? 3.942 -28.961 -7.646 1.00 57.09 87 SER A CA 1
ATOM 634 C C . SER A 1 87 ? 3.008 -29.302 -6.488 1.00 57.09 87 SER A C 1
ATOM 636 O O . SER A 1 87 ? 2.783 -28.452 -5.628 1.00 57.09 87 SER A O 1
ATOM 638 N N . SER A 1 88 ? 2.457 -30.512 -6.455 1.00 74.69 88 SER A N 1
ATOM 639 C CA . SER A 1 88 ? 1.817 -31.045 -5.254 1.00 74.69 88 SER A CA 1
ATOM 640 C C . SER A 1 88 ? 2.894 -31.351 -4.212 1.00 74.69 88 SER A C 1
ATOM 642 O O . SER A 1 88 ? 3.940 -31.907 -4.549 1.00 74.69 88 SER A O 1
ATOM 644 N N . CYS A 1 89 ? 2.656 -30.987 -2.956 1.00 82.38 89 CYS A N 1
ATOM 645 C CA . CYS A 1 89 ? 3.556 -31.323 -1.857 1.00 82.38 89 CYS A CA 1
ATOM 646 C C . CYS A 1 89 ? 3.230 -32.711 -1.321 1.00 82.38 89 CYS A C 1
ATOM 648 O O . CYS A 1 89 ? 2.055 -33.026 -1.138 1.00 82.38 89 CYS A O 1
ATOM 650 N N . GLU A 1 90 ? 4.269 -33.490 -1.027 1.00 84.56 90 GLU A N 1
ATOM 651 C CA . GLU A 1 90 ? 4.159 -34.765 -0.323 1.00 84.56 90 GLU A CA 1
ATOM 652 C C . GLU A 1 90 ? 5.079 -34.726 0.915 1.00 84.56 90 GLU A C 1
ATOM 654 O O . GLU A 1 90 ? 6.303 -34.665 0.755 1.00 84.56 90 GLU A O 1
ATOM 659 N N . PRO A 1 91 ? 4.532 -34.719 2.148 1.00 87.44 91 PRO A N 1
ATOM 660 C CA . PRO A 1 91 ? 3.102 -34.738 2.478 1.00 87.44 91 PRO A CA 1
ATOM 661 C C . PRO A 1 91 ? 2.381 -33.430 2.103 1.00 87.44 91 PRO A C 1
ATOM 663 O O . PRO A 1 91 ? 2.995 -32.365 2.016 1.00 87.44 91 PRO A O 1
ATOM 666 N N . ALA A 1 92 ? 1.059 -33.504 1.923 1.00 88.44 92 ALA A N 1
ATOM 667 C CA . ALA A 1 92 ? 0.228 -32.327 1.680 1.00 88.44 92 ALA A CA 1
ATOM 668 C C . ALA A 1 92 ? 0.304 -31.326 2.848 1.00 88.44 92 ALA A C 1
ATOM 670 O O . ALA A 1 92 ? 0.299 -31.704 4.023 1.00 88.44 92 ALA A O 1
ATOM 671 N N . CYS A 1 93 ? 0.343 -30.034 2.519 1.00 88.81 93 CYS A N 1
ATOM 672 C CA . CYS A 1 93 ? 0.434 -28.968 3.512 1.00 88.81 93 CYS A CA 1
ATOM 673 C C . CYS A 1 93 ? -0.923 -28.747 4.183 1.00 88.81 93 CYS A C 1
ATOM 675 O O . CYS A 1 93 ? -1.892 -28.397 3.512 1.00 88.81 93 CYS A O 1
ATOM 677 N N . GLN A 1 94 ? -0.990 -28.918 5.503 1.00 90.12 94 GLN A N 1
ATOM 678 C CA . GLN A 1 94 ? -2.209 -28.689 6.277 1.00 90.12 94 GLN A CA 1
ATOM 679 C C . GLN A 1 94 ? -2.407 -27.198 6.582 1.00 90.12 94 GLN A C 1
ATOM 681 O O . GLN A 1 94 ? -3.445 -26.633 6.249 1.00 90.12 94 GLN A O 1
ATOM 686 N N . PHE A 1 95 ? -1.401 -26.556 7.183 1.00 89.38 95 PHE A N 1
ATOM 687 C CA . PHE A 1 95 ? -1.388 -25.118 7.474 1.00 89.38 95 PHE A CA 1
ATOM 688 C C . PHE A 1 95 ? -0.145 -24.462 6.873 1.00 89.38 95 PHE A C 1
ATOM 690 O O . PHE A 1 95 ? 0.709 -23.895 7.558 1.00 89.38 95 PHE A O 1
ATOM 697 N N . GLY A 1 96 ? -0.007 -24.615 5.561 1.00 87.56 96 GLY A N 1
ATOM 698 C CA . GLY A 1 96 ? 1.129 -24.112 4.811 1.00 87.56 96 GLY A CA 1
ATOM 699 C C . GLY A 1 96 ? 0.828 -24.024 3.327 1.00 87.56 96 GLY A C 1
ATOM 700 O O . GLY A 1 96 ? -0.148 -24.584 2.831 1.00 87.56 96 GLY A O 1
ATOM 701 N N . THR A 1 97 ? 1.700 -23.330 2.618 1.00 88.44 97 THR A N 1
ATOM 702 C CA . THR A 1 97 ? 1.633 -23.189 1.169 1.00 88.44 97 THR A CA 1
ATOM 703 C C . THR A 1 97 ? 2.649 -24.120 0.527 1.00 88.44 97 THR A C 1
ATOM 705 O O . THR A 1 97 ? 3.803 -24.171 0.952 1.00 88.44 97 THR A O 1
ATOM 708 N N . CYS A 1 98 ? 2.241 -24.855 -0.505 1.00 86.62 98 CYS A N 1
ATOM 709 C CA . CYS A 1 98 ? 3.167 -25.700 -1.241 1.00 86.62 98 CYS A CA 1
ATOM 710 C C . CYS A 1 98 ? 4.040 -24.868 -2.184 1.00 86.62 98 CYS A C 1
ATOM 712 O O . CYS A 1 98 ? 3.526 -24.192 -3.073 1.00 86.62 98 CYS A O 1
ATOM 714 N N . VAL A 1 99 ? 5.357 -24.941 -2.009 1.00 83.69 99 VAL A N 1
ATOM 715 C CA . VAL A 1 99 ? 6.342 -24.240 -2.835 1.00 83.69 99 VAL A CA 1
ATOM 716 C C . VAL A 1 99 ? 7.377 -25.253 -3.302 1.00 83.69 99 VAL A C 1
ATOM 718 O O . VAL A 1 99 ? 8.120 -25.809 -2.495 1.00 83.69 99 VAL A O 1
ATOM 721 N N . LYS A 1 100 ? 7.427 -25.510 -4.615 1.00 82.00 100 LYS A N 1
ATOM 722 C CA . LYS A 1 100 ? 8.397 -26.433 -5.237 1.00 82.00 100 LYS A CA 1
ATOM 723 C C . LYS A 1 100 ? 8.429 -27.815 -4.558 1.00 82.00 100 LYS A C 1
ATOM 725 O O . LYS A 1 100 ? 9.493 -28.345 -4.243 1.00 82.00 100 LYS A O 1
ATOM 730 N N . GLY A 1 101 ? 7.249 -28.374 -4.288 1.00 84.25 101 GLY A N 1
ATOM 731 C CA . GLY A 1 101 ? 7.085 -29.692 -3.665 1.00 84.25 101 GLY A CA 1
ATOM 732 C C . GLY A 1 101 ? 7.394 -29.758 -2.163 1.00 84.25 101 GLY A C 1
ATOM 733 O O . GLY A 1 101 ? 7.373 -30.851 -1.603 1.00 84.25 101 GLY A O 1
ATOM 734 N N . LYS A 1 102 ? 7.657 -28.625 -1.493 1.00 85.25 102 LYS A N 1
ATOM 735 C CA . LYS A 1 102 ? 7.839 -28.547 -0.033 1.00 85.25 102 LYS A CA 1
ATOM 736 C C . LYS A 1 102 ? 6.852 -27.581 0.611 1.00 85.25 102 LYS A C 1
ATOM 738 O O . LYS A 1 102 ? 6.519 -26.544 0.040 1.00 85.25 102 LYS A O 1
ATOM 743 N N . CYS A 1 103 ? 6.415 -27.897 1.825 1.00 88.50 103 CYS A N 1
ATOM 744 C CA . CYS A 1 103 ? 5.525 -27.016 2.563 1.00 88.50 103 CYS A CA 1
ATOM 745 C C . CYS A 1 103 ? 6.279 -25.838 3.185 1.00 88.50 103 CYS A C 1
ATOM 747 O O . CYS A 1 103 ? 7.225 -26.014 3.951 1.00 88.50 103 CYS A O 1
ATOM 749 N N . SER A 1 104 ? 5.816 -24.630 2.875 1.00 88.38 104 SER A N 1
ATOM 750 C CA . SER A 1 104 ? 6.139 -23.404 3.595 1.00 88.38 104 SER A CA 1
ATOM 751 C C . SER A 1 104 ? 5.048 -23.167 4.639 1.00 88.38 104 SER A C 1
ATOM 753 O O . SER A 1 104 ? 3.920 -22.805 4.298 1.00 88.38 104 SER A O 1
ATOM 755 N N . CYS A 1 105 ? 5.347 -23.457 5.905 1.00 89.38 105 CYS A N 1
ATOM 756 C CA . CYS A 1 105 ? 4.358 -23.384 6.979 1.00 89.38 105 CYS A CA 1
ATOM 757 C C . CYS A 1 105 ? 3.967 -21.948 7.292 1.00 89.38 105 CYS A C 1
ATOM 759 O O . CYS A 1 105 ? 4.822 -21.070 7.354 1.00 89.38 105 CYS A O 1
ATOM 761 N N . TRP A 1 106 ? 2.675 -21.723 7.516 1.00 90.75 106 TRP A N 1
ATOM 762 C CA . TRP A 1 106 ? 2.163 -20.447 8.001 1.00 90.75 106 TRP A CA 1
ATOM 763 C C . TRP A 1 106 ? 2.628 -20.182 9.441 1.00 90.75 106 TRP A C 1
ATOM 765 O O . TRP A 1 106 ? 2.929 -21.118 10.183 1.00 90.75 106 TRP A O 1
ATOM 775 N N . ALA A 1 107 ? 2.655 -18.914 9.869 1.00 88.12 107 ALA A N 1
ATOM 776 C CA . ALA A 1 107 ? 3.101 -18.554 11.216 1.00 88.12 107 ALA A CA 1
ATOM 777 C C . ALA A 1 107 ? 2.303 -19.301 12.300 1.00 88.12 107 ALA A C 1
ATOM 779 O O . ALA A 1 107 ? 1.072 -19.365 12.259 1.00 88.12 107 ALA A O 1
ATOM 780 N N . GLY A 1 108 ? 2.997 -19.858 13.292 1.00 87.00 108 GLY A N 1
ATOM 781 C CA . GLY A 1 108 ? 2.372 -20.688 14.327 1.00 87.00 108 GLY A CA 1
ATOM 782 C C . GLY A 1 108 ? 2.199 -22.159 13.940 1.00 87.00 108 GLY A C 1
ATOM 783 O O . GLY A 1 108 ? 1.598 -22.908 14.707 1.00 87.00 108 GLY A O 1
ATOM 784 N N . TYR A 1 109 ? 2.747 -22.594 12.799 1.00 89.00 109 TYR A N 1
ATOM 785 C CA . TYR A 1 109 ? 2.806 -24.003 12.410 1.00 89.00 109 TYR A CA 1
ATOM 786 C C . TYR A 1 109 ? 4.209 -24.439 11.984 1.00 89.00 109 TYR A C 1
ATOM 788 O O . TYR A 1 109 ? 5.015 -23.639 11.515 1.00 89.00 109 TYR A O 1
ATOM 796 N N . SER A 1 110 ? 4.507 -25.726 12.146 1.00 90.56 110 SER A N 1
ATOM 797 C CA . SER A 1 110 ? 5.800 -26.323 11.817 1.00 90.56 110 SER A CA 1
ATOM 798 C C . SER A 1 110 ? 5.675 -27.794 11.396 1.00 90.56 110 SER A C 1
ATOM 800 O O . SER A 1 110 ? 4.596 -28.397 11.427 1.00 90.56 110 SER A O 1
ATOM 802 N N . GLY A 1 111 ? 6.805 -28.376 10.993 1.00 88.88 111 GLY A N 1
ATOM 803 C CA . GLY A 1 111 ? 6.914 -29.764 10.547 1.00 88.88 111 GLY A CA 1
ATOM 804 C C . GLY A 1 111 ? 6.703 -29.948 9.035 1.00 88.88 111 GLY A C 1
ATOM 805 O O . GLY A 1 111 ? 6.266 -29.022 8.356 1.00 88.88 111 GLY A O 1
ATOM 806 N N . PRO A 1 112 ? 7.001 -31.143 8.488 1.00 88.12 112 PRO A N 1
ATOM 807 C CA . PRO A 1 112 ? 6.996 -31.390 7.039 1.00 88.12 112 PRO A CA 1
ATOM 808 C C . PRO A 1 112 ? 5.643 -31.167 6.346 1.00 88.12 112 PRO A C 1
ATOM 810 O O . PRO A 1 112 ? 5.615 -30.765 5.189 1.00 88.12 112 PRO A O 1
ATOM 813 N N . SER A 1 113 ? 4.535 -31.406 7.055 1.00 90.88 113 SER A N 1
ATOM 814 C CA . SER A 1 113 ? 3.150 -31.189 6.604 1.00 90.88 113 SER A CA 1
ATOM 815 C C . SER A 1 113 ? 2.521 -29.908 7.166 1.00 90.88 113 SER A C 1
ATOM 817 O O . SER A 1 113 ? 1.344 -29.648 6.925 1.00 90.88 113 SER A O 1
ATOM 819 N N . CYS A 1 114 ? 3.260 -29.115 7.950 1.00 91.31 114 CYS A N 1
ATOM 820 C CA . CYS A 1 114 ? 2.739 -27.942 8.661 1.00 91.31 114 CYS A CA 1
ATOM 821 C C . CYS A 1 114 ? 1.525 -28.241 9.552 1.00 91.31 114 CYS A C 1
ATOM 823 O O . CYS A 1 114 ? 0.577 -27.463 9.599 1.00 91.31 114 CYS A O 1
ATOM 825 N N . SER A 1 115 ? 1.527 -29.392 10.224 1.00 91.25 115 SER A N 1
ATOM 826 C CA . SER A 1 115 ? 0.436 -29.832 11.103 1.00 91.25 115 SER A CA 1
ATOM 827 C C . SER A 1 115 ? 0.698 -29.552 12.584 1.00 91.25 115 SER A C 1
ATOM 829 O O . SER A 1 115 ? -0.232 -29.578 13.387 1.00 91.25 115 SER A O 1
ATOM 831 N N . SER A 1 116 ? 1.952 -29.308 12.968 1.00 91.19 116 SER A N 1
ATOM 832 C CA . SER A 1 116 ? 2.333 -29.091 14.365 1.00 91.19 116 SER A CA 1
ATOM 833 C C . SER A 1 116 ? 2.169 -27.624 14.732 1.00 91.19 116 SER A C 1
ATOM 835 O O . SER A 1 116 ? 2.703 -26.759 14.048 1.00 91.19 116 SER A O 1
ATOM 837 N N . THR A 1 117 ? 1.453 -27.328 15.812 1.00 87.50 117 THR A N 1
ATOM 838 C CA . THR A 1 117 ? 1.290 -25.959 16.319 1.00 87.50 117 THR A CA 1
ATOM 839 C C . THR A 1 117 ? 2.545 -25.482 17.044 1.00 87.50 117 THR A C 1
ATOM 841 O O . THR A 1 117 ? 3.137 -26.231 17.820 1.00 87.50 117 THR A O 1
ATOM 844 N N . THR A 1 118 ? 2.905 -24.218 16.858 1.00 85.06 118 THR A N 1
ATOM 845 C CA . THR A 1 118 ? 3.962 -23.510 17.593 1.00 85.06 118 THR A CA 1
ATOM 846 C C . THR A 1 118 ? 3.479 -22.109 17.978 1.00 85.06 118 THR A C 1
ATOM 848 O O . THR A 1 118 ? 2.415 -21.674 17.535 1.00 85.06 118 THR A O 1
ATOM 851 N N . SER A 1 119 ? 4.233 -21.393 18.810 1.00 78.25 119 SER A N 1
ATOM 852 C CA . SER A 1 119 ? 3.940 -19.990 19.113 1.00 78.25 119 SER A CA 1
ATOM 853 C C . SER A 1 119 ? 4.061 -19.112 17.858 1.00 78.25 119 SER A C 1
ATOM 855 O O . SER A 1 119 ? 4.864 -19.379 16.959 1.00 78.25 119 SER A O 1
ATOM 857 N N . ARG A 1 120 ? 3.248 -18.051 17.788 1.00 80.88 120 ARG A N 1
ATOM 858 C CA . ARG A 1 120 ? 3.351 -16.990 16.770 1.00 80.88 120 ARG A CA 1
ATOM 859 C C . ARG A 1 120 ? 3.339 -15.603 17.428 1.00 80.88 120 ARG A C 1
ATOM 861 O O . ARG A 1 120 ? 2.670 -15.451 18.452 1.00 80.88 120 ARG A O 1
ATOM 868 N N . PRO A 1 121 ? 4.021 -14.593 16.855 1.00 70.81 121 PRO A N 1
ATOM 869 C CA . PRO A 1 121 ? 4.217 -13.299 17.516 1.00 70.81 121 PRO A CA 1
ATOM 870 C C . PRO A 1 121 ? 2.910 -12.573 17.872 1.00 70.81 121 PRO A C 1
ATOM 872 O O . PRO A 1 121 ? 2.709 -12.167 19.014 1.00 70.81 121 PRO A O 1
ATOM 875 N N . ASN A 1 122 ? 1.968 -12.488 16.935 1.00 79.50 122 ASN A N 1
ATOM 876 C CA . ASN A 1 122 ? 0.677 -11.821 17.136 1.00 79.50 122 ASN A CA 1
ATOM 877 C C . ASN A 1 122 ? -0.325 -12.576 18.027 1.00 79.50 122 ASN A C 1
ATOM 879 O O . ASN A 1 122 ? -1.353 -12.017 18.400 1.00 79.50 122 ASN A O 1
ATOM 883 N N . GLN A 1 123 ? -0.047 -13.821 18.426 1.00 75.31 123 GLN A N 1
ATOM 884 C CA . GLN A 1 123 ? -0.881 -14.515 19.416 1.00 75.31 123 GLN A CA 1
ATOM 885 C C . GLN A 1 123 ? -0.734 -13.891 20.808 1.00 75.31 123 GLN A C 1
ATOM 887 O O . GLN A 1 123 ? -1.651 -13.967 21.622 1.00 75.31 123 GLN A O 1
ATOM 892 N N . CYS A 1 124 ? 0.410 -13.256 21.058 1.00 69.12 124 CYS A N 1
ATOM 893 C CA . CYS A 1 124 ? 0.746 -12.630 22.324 1.00 69.12 124 CYS A CA 1
ATOM 894 C C . CYS A 1 124 ? 0.042 -11.288 22.550 1.00 69.12 124 CYS A C 1
ATOM 896 O O . CYS A 1 124 ? -0.065 -10.848 23.692 1.00 69.12 124 CYS A O 1
ATOM 898 N N . ASN A 1 125 ? -0.420 -10.617 21.492 1.00 72.75 125 ASN A N 1
ATOM 899 C CA . ASN A 1 125 ? -1.077 -9.320 21.594 1.00 72.75 125 ASN A CA 1
ATOM 900 C C . ASN A 1 125 ? -2.162 -9.173 20.517 1.00 72.75 125 ASN A C 1
ATOM 902 O O . ASN A 1 125 ? -1.876 -9.121 19.326 1.00 72.75 125 ASN A O 1
ATOM 906 N N . SER A 1 126 ? -3.415 -9.070 20.961 1.00 77.25 126 SER A N 1
ATOM 907 C CA . SER A 1 126 ? -4.584 -8.860 20.095 1.00 77.25 126 SER A CA 1
ATOM 908 C C . SER A 1 126 ? -5.136 -7.431 20.146 1.00 77.25 126 SER A C 1
ATOM 910 O O . SER A 1 126 ? -6.163 -7.159 19.532 1.00 77.25 126 SER A O 1
ATOM 912 N N . LEU A 1 127 ? -4.467 -6.517 20.857 1.00 89.81 127 LEU A N 1
ATOM 913 C CA . LEU A 1 127 ? -4.906 -5.133 21.046 1.00 89.81 127 LEU A CA 1
ATOM 914 C C . LEU A 1 127 ? -4.596 -4.239 19.850 1.00 89.81 127 LEU A C 1
ATOM 916 O O . LEU A 1 127 ? -5.175 -3.161 19.762 1.00 89.81 127 LEU A O 1
ATOM 920 N N . VAL A 1 128 ? -3.690 -4.637 18.951 1.00 95.31 128 VAL A N 1
ATOM 921 C CA . VAL A 1 128 ? -3.275 -3.796 17.821 1.00 95.31 128 VAL A CA 1
ATOM 922 C C . VAL A 1 128 ? -3.465 -4.522 16.494 1.00 95.31 128 VAL A C 1
ATOM 924 O O . VAL A 1 128 ? -2.945 -5.617 16.270 1.00 95.31 128 VAL A O 1
ATOM 927 N N . GLY A 1 129 ? -4.217 -3.879 15.608 1.00 96.12 129 GLY A N 1
ATOM 928 C CA . GLY A 1 129 ? -4.349 -4.216 14.201 1.00 96.12 129 GLY A CA 1
ATOM 929 C C . GLY A 1 129 ? -3.771 -3.123 13.309 1.00 96.12 129 GLY A C 1
ATOM 930 O O . GLY A 1 129 ? -3.342 -2.069 13.783 1.00 96.12 129 GLY A O 1
ATOM 931 N N . ILE A 1 130 ? -3.787 -3.360 12.003 1.00 96.12 130 ILE A N 1
ATOM 932 C CA . ILE A 1 130 ? -3.306 -2.395 11.015 1.00 96.12 130 ILE A CA 1
ATOM 933 C C . ILE A 1 130 ? -4.124 -2.473 9.729 1.00 96.12 130 ILE A C 1
ATOM 935 O O . ILE A 1 130 ? -4.490 -3.559 9.275 1.00 96.12 130 ILE A O 1
ATOM 939 N N . ASN A 1 131 ? -4.420 -1.314 9.151 1.00 96.00 131 ASN A N 1
ATOM 940 C CA . ASN A 1 131 ? -4.859 -1.198 7.767 1.00 96.00 131 ASN A CA 1
ATOM 941 C C . ASN A 1 131 ? -3.654 -1.268 6.830 1.00 96.00 131 ASN A C 1
ATOM 943 O O . ASN A 1 131 ? -2.572 -0.786 7.160 1.00 96.00 131 ASN A O 1
ATOM 947 N N . LEU A 1 132 ? -3.861 -1.828 5.644 1.00 94.19 132 LEU A N 1
ATOM 948 C CA . LEU A 1 132 ? -2.820 -1.912 4.624 1.00 94.19 132 LEU A CA 1
ATOM 949 C C . LEU A 1 132 ? -2.944 -0.774 3.606 1.00 94.19 132 LEU A C 1
ATOM 951 O O . LEU A 1 132 ? -4.056 -0.471 3.159 1.00 94.19 132 LEU A O 1
ATOM 955 N N . GLU A 1 133 ? -1.795 -0.227 3.203 1.00 93.06 133 GLU A N 1
ATOM 956 C CA . GLU A 1 133 ? -1.679 0.750 2.114 1.00 93.06 133 GLU A CA 1
ATOM 957 C C . GLU A 1 133 ? -2.360 0.205 0.845 1.00 93.06 133 GLU A C 1
ATOM 959 O O . GLU A 1 133 ? -2.226 -0.974 0.492 1.00 93.06 133 GLU A O 1
ATOM 964 N N . GLY A 1 134 ? -3.122 1.061 0.161 1.00 91.62 134 GLY A N 1
ATOM 965 C CA . GLY A 1 134 ? -3.788 0.704 -1.091 1.00 91.62 134 GLY A CA 1
ATOM 966 C C . GLY A 1 134 ? -2.786 0.351 -2.194 1.00 91.62 134 GLY A C 1
ATOM 967 O O . GLY A 1 134 ? -1.760 1.004 -2.356 1.00 91.62 134 GLY A O 1
ATOM 968 N N . VAL A 1 135 ? -3.100 -0.664 -3.000 1.00 93.06 135 VAL A N 1
ATOM 969 C CA . VAL A 1 135 ? -2.193 -1.144 -4.054 1.00 93.06 135 VAL A CA 1
ATOM 970 C C . VAL A 1 135 ? -2.163 -0.156 -5.214 1.00 93.06 135 VAL A C 1
ATOM 972 O O . VAL A 1 135 ? -3.164 0.022 -5.903 1.00 93.06 135 VAL A O 1
ATOM 975 N N . ARG A 1 136 ? -1.027 0.492 -5.454 1.00 91.94 136 ARG A N 1
ATOM 976 C CA . ARG A 1 136 ? -0.818 1.471 -6.533 1.00 91.94 136 ARG A CA 1
ATOM 977 C C . ARG A 1 136 ? 0.601 1.335 -7.064 1.00 91.94 136 ARG A C 1
ATOM 979 O O . ARG A 1 136 ? 1.473 0.869 -6.347 1.00 91.94 136 ARG A O 1
ATOM 986 N N . ASP A 1 137 ? 0.867 1.802 -8.278 1.00 91.75 137 ASP A N 1
ATOM 987 C CA . ASP A 1 137 ? 2.231 1.806 -8.826 1.00 91.75 137 ASP A CA 1
ATOM 988 C C . ASP A 1 137 ? 3.174 2.773 -8.083 1.00 91.75 137 ASP A C 1
ATOM 990 O O . ASP A 1 137 ? 4.388 2.691 -8.227 1.00 91.75 137 ASP A O 1
ATOM 994 N N . TRP A 1 138 ? 2.617 3.656 -7.253 1.00 90.12 138 TRP A N 1
ATOM 995 C CA . TRP A 1 138 ? 3.330 4.546 -6.333 1.00 90.12 138 TRP A CA 1
ATOM 996 C C . TRP A 1 138 ? 3.220 4.112 -4.859 1.00 90.12 138 TRP A C 1
ATOM 998 O O . TRP A 1 138 ? 3.461 4.916 -3.963 1.00 90.12 138 TRP A O 1
ATOM 1008 N N . MET A 1 139 ? 2.844 2.856 -4.583 1.00 90.62 139 MET A N 1
ATOM 1009 C CA . MET A 1 139 ? 2.786 2.343 -3.208 1.00 90.62 139 MET A CA 1
ATOM 1010 C C . MET A 1 139 ? 4.190 2.203 -2.597 1.00 90.62 139 MET A C 1
ATOM 1012 O O . MET A 1 139 ? 5.127 1.744 -3.252 1.00 90.62 139 MET A O 1
ATOM 1016 N N . HIS A 1 140 ? 4.323 2.563 -1.324 1.00 91.44 140 HIS A N 1
ATOM 1017 C CA . HIS A 1 140 ? 5.582 2.541 -0.575 1.00 91.44 140 HIS A CA 1
ATOM 1018 C C . HIS A 1 140 ? 5.895 1.150 -0.004 1.00 91.44 140 HIS A C 1
ATOM 1020 O O . HIS A 1 140 ? 7.049 0.818 0.290 1.00 91.44 140 HIS A O 1
ATOM 1026 N N . SER A 1 141 ? 4.856 0.335 0.176 1.00 92.81 141 SER A N 1
ATOM 1027 C CA . SER A 1 141 ? 4.943 -1.056 0.598 1.00 92.81 141 SER A CA 1
ATOM 1028 C C . SER A 1 141 ? 5.307 -1.978 -0.563 1.00 92.81 141 SER A C 1
ATOM 1030 O O . SER A 1 141 ? 4.763 -1.901 -1.661 1.00 92.81 141 SER A O 1
ATOM 1032 N N . TRP A 1 142 ? 6.196 -2.941 -0.323 1.00 93.50 142 TRP A N 1
ATOM 1033 C CA . TRP A 1 142 ? 6.505 -3.970 -1.321 1.00 93.50 142 TRP A CA 1
ATOM 1034 C C . TRP A 1 142 ? 5.523 -5.131 -1.169 1.00 93.50 142 TRP A C 1
ATOM 1036 O O . TRP A 1 142 ? 5.918 -6.241 -0.841 1.00 93.50 142 TRP A O 1
ATOM 1046 N N . ALA A 1 143 ? 4.221 -4.882 -1.321 1.00 94.12 143 ALA A N 1
ATOM 1047 C CA . ALA A 1 143 ? 3.206 -5.884 -0.999 1.00 94.12 143 ALA A CA 1
ATOM 1048 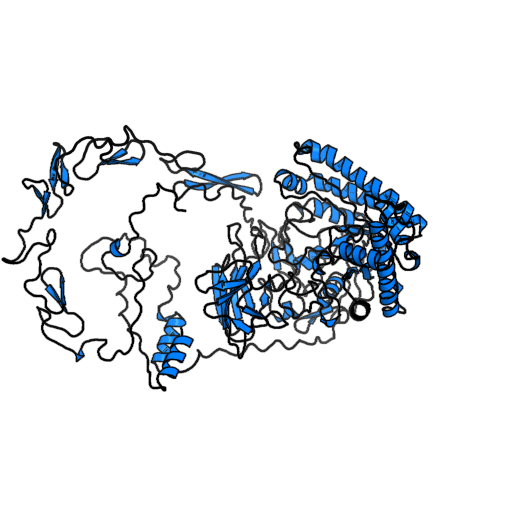C C . ALA A 1 143 ? 3.379 -7.185 -1.805 1.00 94.12 143 ALA A C 1
ATOM 1050 O O . ALA A 1 143 ? 3.350 -8.272 -1.227 1.00 94.12 143 ALA A O 1
ATOM 1051 N N . PHE A 1 144 ? 3.616 -7.079 -3.117 1.00 95.06 144 PHE A N 1
ATOM 1052 C CA . PHE A 1 144 ? 3.720 -8.212 -4.042 1.00 95.06 144 PHE A CA 1
ATOM 1053 C C . PHE A 1 144 ? 5.125 -8.353 -4.631 1.00 95.06 144 PHE A C 1
ATOM 1055 O O . PHE A 1 144 ? 5.780 -7.355 -4.914 1.00 95.06 144 PHE A O 1
ATOM 1062 N N . VAL A 1 145 ? 5.565 -9.592 -4.875 1.00 93.75 145 VAL A N 1
ATOM 1063 C CA . VAL A 1 145 ? 6.816 -9.866 -5.615 1.00 93.75 145 VAL A CA 1
ATOM 1064 C C . VAL A 1 145 ? 6.665 -9.663 -7.123 1.00 93.75 145 VAL A C 1
ATOM 1066 O O . VAL A 1 145 ? 7.660 -9.478 -7.816 1.00 93.75 145 VAL A O 1
ATOM 1069 N N . ASP A 1 146 ? 5.430 -9.715 -7.627 1.00 95.50 146 ASP A N 1
ATOM 1070 C CA . ASP A 1 146 ? 5.069 -9.382 -9.003 1.00 95.50 146 ASP A CA 1
ATOM 1071 C C . ASP A 1 146 ? 4.558 -7.937 -9.054 1.00 95.50 146 ASP A C 1
ATOM 1073 O O . ASP A 1 146 ? 3.416 -7.662 -8.675 1.00 95.50 146 ASP A O 1
ATOM 1077 N N . VAL A 1 147 ? 5.396 -7.004 -9.514 1.00 95.44 147 VAL A N 1
ATOM 1078 C CA . VAL A 1 147 ? 5.047 -5.572 -9.552 1.00 95.44 147 VAL A CA 1
ATOM 1079 C C . VAL A 1 147 ? 3.986 -5.250 -10.603 1.00 95.44 147 VAL A C 1
ATOM 1081 O O . VAL A 1 147 ? 3.345 -4.203 -10.520 1.00 95.44 147 VAL A O 1
ATOM 1084 N N . MET A 1 148 ? 3.692 -6.174 -11.528 1.00 94.06 148 MET A N 1
ATOM 1085 C CA . MET A 1 148 ? 2.549 -6.028 -12.435 1.00 94.06 148 MET A CA 1
ATOM 1086 C C . MET A 1 148 ? 1.227 -5.936 -11.659 1.00 94.06 148 MET A C 1
ATOM 1088 O O . MET A 1 148 ? 0.306 -5.244 -12.097 1.00 94.06 148 MET A O 1
ATOM 1092 N N . LYS A 1 149 ? 1.151 -6.533 -10.458 1.00 93.38 149 LYS A N 1
ATOM 1093 C CA . LYS A 1 149 ? -0.033 -6.470 -9.585 1.00 93.38 149 LYS A CA 1
ATOM 1094 C C . LYS A 1 149 ? -0.344 -5.069 -9.061 1.00 93.38 149 LYS A C 1
ATOM 1096 O O . LYS A 1 149 ? -1.491 -4.807 -8.704 1.00 93.38 149 LYS A O 1
ATOM 1101 N N . ALA A 1 150 ? 0.644 -4.179 -9.061 1.00 93.44 150 ALA A N 1
ATOM 1102 C CA . ALA A 1 150 ? 0.488 -2.761 -8.759 1.00 93.44 150 ALA A CA 1
ATOM 1103 C C . ALA A 1 150 ? 0.334 -1.895 -10.023 1.00 93.44 150 ALA A C 1
ATOM 1105 O O . ALA A 1 150 ? 0.120 -0.690 -9.926 1.00 93.44 150 ALA A O 1
ATOM 1106 N N . GLY A 1 151 ? 0.416 -2.498 -11.214 1.00 92.25 151 GLY A N 1
ATOM 1107 C CA . GLY A 1 151 ? 0.427 -1.783 -12.481 1.00 92.25 151 GLY A CA 1
ATOM 1108 C C . GLY A 1 151 ? -0.888 -1.071 -12.776 1.00 92.25 151 GLY A C 1
ATOM 1109 O O . GLY A 1 151 ? -1.951 -1.687 -12.752 1.00 92.25 151 GLY A O 1
ATOM 1110 N N . ARG A 1 152 ? -0.856 0.218 -13.100 1.00 88.38 152 ARG A N 1
ATOM 1111 C CA . ARG A 1 152 ? -2.086 0.980 -13.374 1.00 88.38 152 ARG A CA 1
ATOM 1112 C C . ARG A 1 152 ? -2.795 0.548 -14.672 1.00 88.38 152 ARG A C 1
ATOM 1114 O O . ARG A 1 152 ? -2.417 -0.410 -15.352 1.00 88.38 152 ARG A O 1
ATOM 1121 N N . GLY A 1 153 ? -3.889 1.235 -15.009 1.00 86.06 153 GLY A N 1
ATOM 1122 C CA . GLY A 1 153 ? -4.565 1.132 -16.309 1.00 86.06 153 GLY A CA 1
ATOM 1123 C C . GLY A 1 153 ? -3.580 1.178 -17.486 1.00 86.06 153 GLY A C 1
ATOM 1124 O O . GLY A 1 153 ? -2.577 1.885 -17.406 1.00 86.06 153 GLY A O 1
ATOM 1125 N N . TRP A 1 154 ? -3.858 0.443 -18.567 1.00 87.44 154 TRP A N 1
ATOM 1126 C CA . TRP A 1 154 ? -3.081 0.598 -19.796 1.00 87.44 154 TRP A CA 1
ATOM 1127 C C . TRP A 1 154 ? -3.213 2.040 -20.311 1.00 87.44 154 TRP A C 1
ATOM 1129 O O . TRP A 1 154 ? -4.267 2.663 -20.197 1.00 87.44 154 TRP A O 1
ATOM 1139 N N . LEU A 1 155 ? -2.137 2.563 -20.880 1.00 86.44 155 LEU A N 1
ATOM 1140 C CA . LEU A 1 155 ? -2.008 3.905 -21.427 1.00 86.44 155 LEU A CA 1
ATOM 1141 C C . LEU A 1 155 ? -1.823 3.771 -22.934 1.00 86.44 155 LEU A C 1
ATOM 1143 O O . LEU A 1 155 ? -0.851 3.163 -23.377 1.00 86.44 155 LEU A O 1
ATOM 1147 N N . ALA A 1 156 ? -2.751 4.299 -23.725 1.00 84.50 156 ALA A N 1
ATOM 1148 C CA . ALA A 1 156 ? -2.615 4.272 -25.174 1.00 84.50 156 ALA A CA 1
ATOM 1149 C C . ALA A 1 156 ? -1.659 5.395 -25.612 1.00 84.50 156 ALA A C 1
ATOM 1151 O O . ALA A 1 156 ? -1.886 6.563 -25.297 1.00 84.50 156 ALA A O 1
ATOM 1152 N N . GLN A 1 157 ? -0.590 5.041 -26.322 1.00 81.12 157 GLN A N 1
ATOM 1153 C CA . GLN A 1 157 ? 0.414 5.976 -26.839 1.00 81.12 157 GLN A CA 1
ATOM 1154 C C . GLN A 1 157 ? 0.657 5.700 -28.324 1.00 81.12 157 GLN A C 1
ATOM 1156 O O . GLN A 1 157 ? 0.567 4.557 -28.758 1.00 81.12 157 GLN A O 1
ATOM 1161 N N . GLY A 1 158 ? 0.977 6.722 -29.103 1.00 80.00 158 GLY A N 1
ATOM 1162 C CA . GLY A 1 158 ? 1.508 6.588 -30.449 1.00 80.00 158 GLY A CA 1
ATOM 1163 C C . GLY A 1 158 ? 2.937 6.046 -30.426 1.00 80.00 158 GLY A C 1
ATOM 1164 O O . GLY A 1 158 ? 3.689 6.234 -29.464 1.00 80.00 158 GLY A O 1
ATOM 1165 N N . MET A 1 159 ? 3.332 5.367 -31.500 1.00 73.12 159 MET A N 1
ATOM 1166 C CA . MET A 1 159 ? 4.707 4.881 -31.679 1.00 73.12 159 MET A CA 1
ATOM 1167 C C . MET A 1 159 ? 5.734 6.024 -31.755 1.00 73.12 159 MET A C 1
ATOM 1169 O O . MET A 1 159 ? 6.891 5.828 -31.401 1.00 73.12 159 MET A O 1
ATOM 1173 N N . ASP A 1 160 ? 5.304 7.221 -32.158 1.00 71.19 160 ASP A N 1
ATOM 1174 C CA . ASP A 1 160 ? 6.079 8.470 -32.159 1.00 71.19 160 ASP A CA 1
ATOM 1175 C C . ASP A 1 160 ? 6.164 9.143 -30.774 1.00 71.19 160 ASP A C 1
ATOM 1177 O O . ASP A 1 160 ? 6.753 10.213 -30.636 1.00 71.19 160 ASP A O 1
ATOM 1181 N N . GLY A 1 161 ? 5.563 8.537 -29.744 1.00 66.12 161 GLY A N 1
ATOM 1182 C CA . GLY A 1 161 ? 5.467 9.105 -28.401 1.00 66.12 161 GLY A CA 1
ATOM 1183 C C . GLY A 1 161 ? 4.318 10.101 -28.223 1.00 66.12 161 GLY A C 1
ATOM 1184 O O . GLY A 1 161 ? 4.162 10.639 -27.126 1.00 66.12 161 GLY A O 1
ATOM 1185 N N . SER A 1 162 ? 3.494 10.335 -29.251 1.00 67.56 162 SER A N 1
ATOM 1186 C CA . SER A 1 162 ? 2.266 11.124 -29.119 1.00 67.56 162 SER A CA 1
ATOM 1187 C C . SER A 1 162 ? 1.239 10.404 -28.229 1.00 67.56 162 SER A C 1
ATOM 1189 O O . SER A 1 162 ? 1.290 9.193 -28.039 1.00 67.56 162 SER A O 1
ATOM 1191 N N . GLY A 1 163 ? 0.287 11.128 -27.640 1.00 64.56 163 GLY A N 1
ATOM 1192 C CA . GLY A 1 163 ? -0.741 10.546 -26.765 1.00 64.56 163 GLY A CA 1
ATOM 1193 C C . GLY A 1 163 ? -0.598 10.934 -25.292 1.00 64.56 163 GLY A C 1
ATOM 1194 O O . GLY A 1 163 ? 0.451 11.365 -24.822 1.00 64.56 163 GLY A O 1
ATOM 1195 N N . GLY A 1 164 ? -1.712 10.861 -24.564 1.00 62.88 164 GLY A N 1
ATOM 1196 C CA . GLY A 1 164 ? -1.802 11.347 -23.187 1.00 62.88 164 GLY A CA 1
ATOM 1197 C C . GLY A 1 164 ? -1.603 10.246 -22.147 1.00 62.88 164 GLY A C 1
ATOM 1198 O O . GLY A 1 164 ? -2.086 9.132 -22.310 1.00 62.88 164 GLY A O 1
ATOM 1199 N N . TRP A 1 165 ? -1.019 10.600 -21.001 1.00 70.38 165 TRP A N 1
ATOM 1200 C CA . TRP A 1 165 ? -0.832 9.738 -19.819 1.00 70.38 165 TRP A CA 1
ATOM 1201 C C . TRP A 1 165 ? -2.131 9.333 -19.086 1.00 70.38 165 TRP A C 1
ATOM 1203 O O . TRP A 1 165 ? -2.083 8.840 -17.960 1.00 70.38 165 TRP A O 1
ATOM 1213 N N . GLY A 1 166 ? -3.295 9.537 -19.707 1.00 56.88 166 GLY A N 1
ATOM 1214 C CA . GLY A 1 166 ? -4.605 9.233 -19.126 1.00 56.88 166 GLY A CA 1
ATOM 1215 C C . GLY A 1 166 ? -5.712 8.912 -20.133 1.00 56.88 166 GLY A C 1
ATOM 1216 O O . GLY A 1 166 ? -6.851 8.740 -19.711 1.00 56.88 166 GLY A O 1
ATOM 1217 N N . ASN A 1 167 ? -5.422 8.835 -21.439 1.00 54.28 167 ASN A N 1
ATOM 1218 C CA . ASN A 1 167 ? -6.445 8.568 -22.454 1.00 54.28 167 ASN A CA 1
ATOM 1219 C C . ASN A 1 167 ? -6.317 7.125 -22.960 1.00 54.28 167 ASN A C 1
ATOM 1221 O O . ASN A 1 167 ? -5.292 6.750 -23.524 1.00 54.28 167 ASN A O 1
ATOM 1225 N N . PHE A 1 168 ? -7.348 6.306 -22.745 1.00 61.66 168 PHE A N 1
ATOM 1226 C CA . PHE A 1 168 ? -7.369 4.896 -23.147 1.00 61.66 168 PHE A CA 1
ATOM 1227 C C . PHE A 1 168 ? -8.298 4.672 -24.347 1.00 61.66 168 PHE A C 1
ATOM 1229 O O . PHE A 1 168 ? -9.252 3.901 -24.297 1.00 61.66 168 PHE A O 1
ATOM 1236 N N . SER A 1 169 ? -8.045 5.395 -25.437 1.00 59.75 169 SER A N 1
ATOM 1237 C CA . SER A 1 169 ? -8.720 5.193 -26.722 1.00 59.75 169 SER A CA 1
ATOM 1238 C C . SER A 1 169 ? -7.750 4.551 -27.715 1.00 59.75 169 SER A C 1
ATOM 1240 O O . SER A 1 169 ? -6.668 5.090 -27.929 1.00 59.75 169 SER A O 1
ATOM 1242 N N . GLY A 1 170 ? -8.132 3.428 -28.333 1.00 58.16 170 GLY A N 1
ATOM 1243 C CA . GLY A 1 170 ? -7.335 2.767 -29.383 1.00 58.16 170 GLY A CA 1
ATOM 1244 C C . GLY A 1 170 ? -6.605 1.481 -28.972 1.00 58.16 170 GLY A C 1
ATOM 1245 O O . GLY A 1 170 ? -5.845 0.941 -29.772 1.00 58.16 170 GLY A O 1
ATOM 1246 N N . VAL A 1 171 ? -6.841 0.963 -27.762 1.00 64.94 171 VAL A N 1
ATOM 1247 C CA . VAL A 1 171 ? -6.295 -0.317 -27.278 1.00 64.94 171 VAL A CA 1
ATOM 1248 C C . VAL A 1 171 ? -7.442 -1.157 -26.711 1.00 64.94 171 VAL A C 1
ATOM 1250 O O . VAL A 1 171 ? -8.165 -0.697 -25.829 1.00 64.94 171 VAL A O 1
ATOM 1253 N N . ALA A 1 172 ? -7.633 -2.376 -27.222 1.00 68.31 172 ALA A N 1
ATOM 1254 C CA . ALA A 1 172 ? -8.684 -3.282 -26.757 1.00 68.31 172 ALA A CA 1
ATOM 1255 C C . ALA A 1 172 ? -8.101 -4.319 -25.788 1.00 68.31 172 ALA A C 1
ATOM 1257 O O . ALA A 1 172 ? -7.238 -5.115 -26.168 1.00 68.31 172 ALA A O 1
ATOM 1258 N N . ALA A 1 173 ? -8.582 -4.307 -24.544 1.00 78.88 173 ALA A N 1
ATOM 1259 C CA . ALA A 1 173 ? -8.239 -5.303 -23.536 1.00 78.88 173 ALA A CA 1
ATOM 1260 C C . ALA A 1 173 ? -9.351 -6.356 -23.391 1.00 78.88 173 ALA A C 1
ATOM 1262 O O . ALA A 1 173 ? -10.533 -6.039 -23.527 1.00 78.88 173 ALA A O 1
ATOM 1263 N N . ASP A 1 174 ? -8.971 -7.603 -23.118 1.00 78.19 174 ASP A N 1
ATOM 1264 C CA . ASP A 1 174 ? -9.902 -8.680 -22.788 1.00 78.19 174 ASP A CA 1
ATOM 1265 C C . ASP A 1 174 ? -10.486 -8.525 -21.368 1.00 78.19 174 ASP A C 1
ATOM 1267 O O . ASP A 1 174 ? -10.156 -7.602 -20.621 1.00 78.19 174 ASP A O 1
ATOM 1271 N N . SER A 1 175 ? -11.359 -9.453 -20.964 1.00 72.19 175 SER A N 1
ATOM 1272 C CA . SER A 1 175 ? -11.974 -9.452 -19.627 1.00 72.19 175 SER A CA 1
ATOM 1273 C C . SER A 1 175 ? -10.988 -9.653 -18.468 1.00 72.19 175 SER A C 1
ATOM 1275 O O . SER A 1 175 ? -11.360 -9.440 -17.319 1.00 72.19 175 SER A O 1
ATOM 1277 N N . SER A 1 176 ? -9.763 -10.103 -18.746 1.00 71.06 176 SER A N 1
ATOM 1278 C CA . SER A 1 176 ? -8.663 -10.226 -17.780 1.00 71.06 176 SER A CA 1
ATOM 1279 C C . SER A 1 176 ? -7.720 -9.015 -17.818 1.00 71.06 176 SER A C 1
ATOM 1281 O O . SER A 1 176 ? -6.760 -8.944 -17.046 1.00 71.06 176 SER A O 1
ATOM 1283 N N . GLY A 1 177 ? -8.015 -8.039 -18.681 1.00 81.88 177 GLY A N 1
ATOM 1284 C CA . GLY A 1 177 ? -7.279 -6.797 -18.843 1.00 81.88 177 GLY A CA 1
ATOM 1285 C C . GLY A 1 177 ? -6.084 -6.895 -19.791 1.00 81.88 177 GLY A C 1
ATOM 1286 O O . GLY A 1 177 ? -5.313 -5.939 -19.844 1.00 81.88 177 GLY A O 1
ATOM 1287 N N . TRP A 1 178 ? -5.891 -7.996 -20.523 1.00 88.75 178 TRP A N 1
ATOM 1288 C CA . TRP A 1 178 ? -4.767 -8.159 -21.454 1.00 88.75 178 TRP A CA 1
ATOM 1289 C C . TRP A 1 178 ? -5.080 -7.571 -22.823 1.00 88.75 178 TRP A C 1
ATOM 1291 O O . TRP A 1 178 ? -6.171 -7.755 -23.353 1.00 88.75 178 TRP A O 1
ATOM 1301 N N . VAL A 1 179 ? -4.115 -6.866 -23.411 1.00 88.31 179 VAL A N 1
ATOM 1302 C CA . VAL A 1 179 ? -4.283 -6.224 -24.718 1.00 88.31 179 VAL A CA 1
ATOM 1303 C C . VAL A 1 179 ? -4.247 -7.279 -25.819 1.00 88.31 179 VAL A C 1
ATOM 1305 O O . VAL A 1 179 ? -3.196 -7.845 -26.111 1.00 88.31 179 VAL A O 1
ATOM 1308 N N . GLY A 1 180 ? -5.398 -7.528 -26.444 1.00 84.50 180 GLY A N 1
ATOM 1309 C CA . GLY A 1 180 ? -5.511 -8.476 -27.554 1.00 84.50 180 GLY A CA 1
ATOM 1310 C C . GLY A 1 180 ? -5.094 -7.878 -28.898 1.00 84.50 180 GLY A C 1
ATOM 1311 O O . GLY A 1 180 ? -4.627 -8.592 -29.783 1.00 84.50 180 GLY A O 1
ATOM 1312 N N . GLN A 1 181 ? -5.262 -6.562 -29.054 1.00 82.75 181 GLN A N 1
ATOM 1313 C CA . GLN A 1 181 ? -4.950 -5.840 -30.281 1.00 82.75 181 GLN A CA 1
ATOM 1314 C C . GLN A 1 181 ? -4.593 -4.379 -29.984 1.00 82.75 181 GLN A C 1
ATOM 1316 O O . GLN A 1 181 ? -5.190 -3.736 -29.116 1.00 82.75 181 GLN A O 1
ATOM 1321 N N . LEU A 1 182 ? -3.637 -3.859 -30.753 1.00 82.25 182 LEU A N 1
ATOM 1322 C CA . LEU A 1 182 ? -3.246 -2.452 -30.780 1.00 82.25 182 LEU A CA 1
ATOM 1323 C C . LEU A 1 182 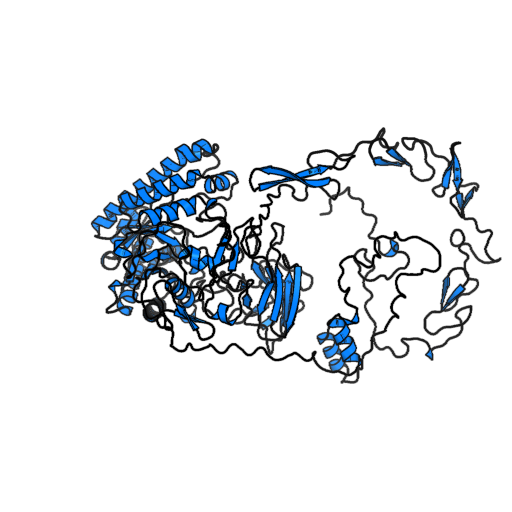? -3.859 -1.769 -32.010 1.00 82.25 182 LEU A C 1
ATOM 1325 O O . LEU A 1 182 ? -3.983 -2.396 -33.064 1.00 82.25 182 LEU A O 1
ATOM 1329 N N . GLY A 1 183 ? -4.243 -0.499 -31.874 1.00 77.31 183 GLY A N 1
ATOM 1330 C CA . GLY A 1 183 ? -4.589 0.346 -33.016 1.00 77.31 183 GLY A CA 1
ATOM 1331 C C . GLY A 1 183 ? -3.383 0.629 -33.920 1.00 77.31 183 GLY A C 1
ATOM 1332 O O . GLY A 1 183 ? -2.231 0.426 -33.528 1.00 77.31 183 GLY A O 1
ATOM 1333 N N . ASP A 1 184 ? -3.645 1.116 -35.132 1.00 76.56 184 ASP A N 1
ATOM 1334 C CA . ASP A 1 184 ? -2.591 1.466 -36.087 1.00 76.56 184 ASP A CA 1
ATOM 1335 C C . ASP A 1 184 ? -1.646 2.524 -35.496 1.00 76.56 184 ASP A C 1
ATOM 1337 O O . ASP A 1 184 ? -2.095 3.558 -35.006 1.00 76.56 184 ASP A O 1
ATOM 1341 N N . ASN A 1 185 ? -0.334 2.264 -35.550 1.00 74.31 185 ASN A N 1
ATOM 1342 C CA . ASN A 1 185 ? 0.719 3.108 -34.966 1.00 74.31 185 ASN A CA 1
ATOM 1343 C C . ASN A 1 185 ? 0.559 3.395 -33.461 1.00 74.31 185 ASN A C 1
ATOM 1345 O O . ASN A 1 185 ? 1.073 4.404 -32.978 1.00 74.31 185 ASN A O 1
ATOM 1349 N N . MET A 1 186 ? -0.102 2.504 -32.718 1.00 81.75 186 MET A N 1
ATOM 1350 C CA . MET A 1 186 ? -0.274 2.618 -31.269 1.00 81.75 186 MET A CA 1
ATOM 1351 C C . MET A 1 186 ? 0.521 1.550 -30.511 1.00 81.75 186 MET A C 1
ATOM 1353 O O . MET A 1 186 ? 0.676 0.420 -30.968 1.00 81.75 186 MET A O 1
ATOM 1357 N N . LYS A 1 187 ? 0.926 1.896 -29.291 1.00 84.88 187 LYS A N 1
ATOM 1358 C CA . LYS A 1 187 ? 1.439 1.013 -28.243 1.00 84.88 187 LYS A CA 1
ATOM 1359 C C . LYS A 1 187 ? 0.622 1.175 -26.962 1.00 84.88 187 LYS A C 1
ATOM 1361 O O . LYS A 1 187 ? -0.053 2.186 -26.757 1.00 84.88 187 LYS A O 1
ATOM 1366 N N . ALA A 1 188 ? 0.680 0.169 -26.094 1.00 88.06 188 ALA A N 1
ATOM 1367 C CA . ALA A 1 188 ? -0.006 0.185 -24.802 1.00 88.06 188 ALA A CA 1
ATOM 1368 C C . ALA A 1 188 ? 1.006 0.149 -23.655 1.00 88.06 188 ALA A C 1
ATOM 1370 O O . ALA A 1 188 ? 1.710 -0.838 -23.485 1.00 88.06 188 ALA A O 1
ATOM 1371 N N . GLY A 1 189 ? 1.082 1.211 -22.860 1.00 89.56 189 GLY A N 1
ATOM 1372 C CA . GLY A 1 189 ? 1.989 1.327 -21.720 1.00 89.56 189 GLY A CA 1
ATOM 1373 C C . GLY A 1 189 ? 1.335 1.021 -20.378 1.00 89.56 189 GLY A C 1
ATOM 1374 O O . GLY A 1 189 ? 0.150 1.268 -20.199 1.00 89.56 189 GLY A O 1
ATOM 1375 N N . THR A 1 190 ? 2.092 0.540 -19.400 1.00 91.75 190 THR A N 1
ATOM 1376 C CA . THR A 1 190 ? 1.646 0.458 -18.002 1.00 91.75 190 THR A CA 1
ATOM 1377 C C . THR A 1 190 ? 2.787 0.837 -17.067 1.00 91.75 190 THR A C 1
ATOM 1379 O O . THR A 1 190 ? 3.916 0.371 -17.226 1.00 91.75 190 THR A O 1
ATOM 1382 N N . MET A 1 191 ? 2.497 1.698 -16.090 1.00 91.19 191 MET A N 1
ATOM 1383 C CA . MET A 1 191 ? 3.425 2.010 -14.998 1.00 91.19 191 MET A CA 1
ATOM 1384 C C . MET A 1 191 ? 3.193 1.030 -13.859 1.00 91.19 191 MET A C 1
ATOM 1386 O O . MET A 1 191 ? 2.042 0.812 -13.478 1.00 91.19 191 MET A O 1
ATOM 1390 N N . MET A 1 192 ? 4.273 0.436 -13.358 1.00 93.62 192 MET A N 1
ATOM 1391 C CA . MET A 1 192 ? 4.256 -0.552 -12.270 1.00 93.62 192 MET A CA 1
ATOM 1392 C C . MET A 1 192 ? 4.989 -0.063 -11.025 1.00 93.62 192 MET A C 1
ATOM 1394 O O . MET A 1 192 ? 4.650 -0.475 -9.921 1.00 93.62 192 MET A O 1
ATOM 1398 N N . ILE A 1 193 ? 5.972 0.818 -11.213 1.00 93.56 193 ILE A N 1
ATOM 1399 C CA . ILE A 1 193 ? 6.723 1.492 -10.155 1.00 93.56 193 ILE A CA 1
ATOM 1400 C C . ILE A 1 193 ? 6.821 2.965 -10.552 1.00 93.56 193 ILE A C 1
ATOM 1402 O O . ILE A 1 193 ? 7.218 3.246 -11.685 1.00 93.56 193 ILE A O 1
ATOM 1406 N N . ARG A 1 194 ? 6.482 3.895 -9.653 1.00 90.94 194 ARG A N 1
ATOM 1407 C CA . ARG A 1 194 ? 6.554 5.337 -9.916 1.00 90.94 194 ARG A CA 1
ATOM 1408 C C . ARG A 1 194 ? 6.717 6.158 -8.635 1.00 90.94 194 ARG A C 1
ATOM 1410 O O . ARG A 1 194 ? 6.019 5.927 -7.659 1.00 90.94 194 ARG A O 1
ATOM 1417 N N . ASP A 1 195 ? 7.596 7.158 -8.677 1.00 85.38 195 ASP A N 1
ATOM 1418 C CA . ASP A 1 195 ? 7.781 8.195 -7.647 1.00 85.38 195 ASP A CA 1
ATOM 1419 C C . ASP A 1 195 ? 8.114 7.671 -6.241 1.00 85.38 195 ASP A C 1
ATOM 1421 O O . ASP A 1 195 ? 7.806 8.299 -5.230 1.00 85.38 195 ASP A O 1
ATOM 1425 N N . LEU A 1 196 ? 8.841 6.552 -6.181 1.00 85.81 196 LEU A N 1
ATOM 1426 C CA . LEU A 1 196 ? 9.257 5.929 -4.922 1.00 85.81 196 LEU A CA 1
ATOM 1427 C C . LEU A 1 196 ? 10.582 6.473 -4.366 1.00 85.81 196 LEU A C 1
ATOM 1429 O O . LEU A 1 196 ? 11.131 5.890 -3.445 1.00 85.81 196 LEU A O 1
ATOM 1433 N N . GLN A 1 197 ? 11.136 7.556 -4.924 1.00 80.88 197 GLN A N 1
ATOM 1434 C CA . GLN A 1 197 ? 12.365 8.211 -4.434 1.00 80.88 197 GLN A CA 1
ATOM 1435 C C . GLN A 1 197 ? 13.551 7.245 -4.204 1.00 80.88 197 GLN A C 1
ATOM 1437 O O . GLN A 1 197 ? 14.318 7.402 -3.260 1.00 80.88 197 GLN A O 1
ATOM 1442 N N . GLY A 1 198 ? 13.700 6.229 -5.058 1.00 85.50 198 GLY A N 1
ATOM 1443 C CA . GLY A 1 198 ? 14.737 5.201 -4.921 1.00 85.50 198 GLY A CA 1
ATOM 1444 C C . GLY A 1 198 ? 14.398 4.022 -3.991 1.00 85.50 198 GLY A C 1
ATOM 1445 O O . GLY A 1 198 ? 15.178 3.077 -3.916 1.00 85.50 198 GLY A O 1
ATOM 1446 N N . HIS A 1 199 ? 13.237 4.021 -3.330 1.00 87.44 199 HIS A N 1
ATOM 1447 C CA . HIS A 1 199 ? 12.818 3.020 -2.336 1.00 87.44 199 HIS A CA 1
ATOM 1448 C C . HIS A 1 199 ? 12.134 1.783 -2.945 1.00 87.44 199 HIS A C 1
ATOM 1450 O O . HIS A 1 199 ? 11.027 1.378 -2.577 1.00 87.44 199 HIS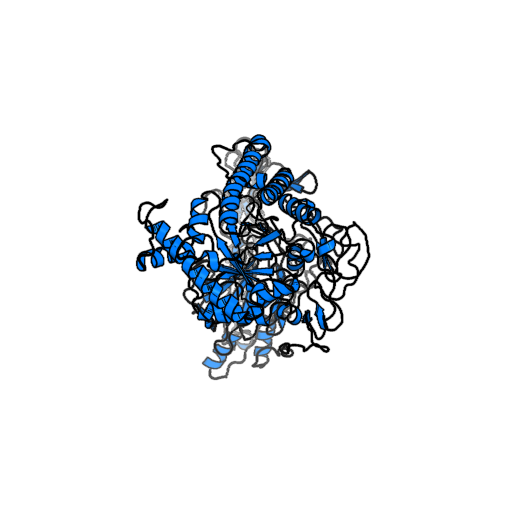 A O 1
ATOM 1456 N N . ILE A 1 200 ? 12.817 1.153 -3.896 1.00 89.62 200 ILE A N 1
ATOM 1457 C CA . ILE A 1 200 ? 12.423 -0.122 -4.506 1.00 89.62 200 ILE A CA 1
ATOM 1458 C C . ILE A 1 200 ? 13.682 -0.982 -4.690 1.00 89.62 200 ILE A C 1
ATOM 1460 O O . ILE A 1 200 ? 14.763 -0.419 -4.872 1.00 89.62 200 ILE A O 1
ATOM 1464 N N . PRO A 1 201 ? 13.617 -2.328 -4.638 1.00 89.94 201 PRO A N 1
ATOM 1465 C CA . PRO A 1 201 ? 14.818 -3.142 -4.772 1.00 89.94 201 PRO A CA 1
ATOM 1466 C C . PRO A 1 201 ? 15.526 -2.888 -6.106 1.00 89.94 201 PRO A C 1
ATOM 1468 O O . PRO A 1 201 ? 14.950 -3.118 -7.169 1.00 89.94 201 PRO A O 1
ATOM 1471 N N . ALA A 1 202 ? 16.779 -2.444 -6.055 1.00 89.19 202 ALA A N 1
ATOM 1472 C CA . ALA A 1 202 ? 17.641 -2.388 -7.229 1.00 89.19 202 ALA A CA 1
ATOM 1473 C C . ALA A 1 202 ? 18.032 -3.803 -7.688 1.00 89.19 202 ALA A C 1
ATOM 1475 O O . ALA A 1 202 ? 18.145 -4.724 -6.873 1.00 89.19 202 ALA A O 1
ATOM 1476 N N . GLY A 1 203 ? 18.296 -3.965 -8.985 1.00 89.25 203 GLY A N 1
ATOM 1477 C CA . GLY A 1 203 ? 18.827 -5.201 -9.562 1.00 89.25 203 GLY A CA 1
ATOM 1478 C C . GLY A 1 203 ? 18.009 -5.730 -10.735 1.00 89.25 203 GLY A C 1
ATOM 1479 O O . GLY A 1 203 ? 17.224 -5.008 -11.343 1.00 89.25 203 GLY A O 1
ATOM 1480 N N . THR A 1 204 ? 18.216 -7.005 -11.058 1.00 93.00 204 THR A N 1
ATOM 1481 C CA . THR A 1 204 ? 17.602 -7.652 -12.221 1.00 93.00 204 THR A CA 1
ATOM 1482 C C . THR A 1 204 ? 16.183 -8.133 -11.920 1.00 93.00 204 THR A C 1
ATOM 1484 O O . THR A 1 204 ? 15.986 -9.067 -11.139 1.00 93.00 204 THR A O 1
ATOM 1487 N N . TYR A 1 205 ? 15.200 -7.528 -12.579 1.00 95.81 205 TYR A N 1
ATOM 1488 C CA . TYR A 1 205 ? 13.807 -7.965 -12.597 1.00 95.81 205 TYR A CA 1
ATOM 1489 C C . TYR A 1 205 ? 13.593 -8.952 -13.743 1.00 95.81 205 TYR A C 1
ATOM 1491 O O . TYR A 1 205 ? 14.173 -8.806 -14.819 1.00 95.81 205 TYR A O 1
ATOM 1499 N N . THR A 1 206 ? 12.733 -9.947 -13.528 1.00 95.44 206 THR A N 1
ATOM 1500 C CA . THR A 1 206 ? 12.383 -10.936 -14.561 1.00 95.44 206 THR A CA 1
ATOM 1501 C C . THR A 1 206 ? 10.961 -10.706 -15.050 1.00 95.44 206 THR A C 1
ATOM 1503 O O . THR A 1 206 ? 10.005 -10.853 -14.292 1.00 95.44 206 THR A O 1
ATOM 1506 N N . ILE A 1 207 ? 10.813 -10.392 -16.332 1.00 94.88 207 ILE A N 1
ATOM 1507 C CA . ILE A 1 207 ? 9.530 -10.266 -17.017 1.00 94.88 207 ILE A CA 1
ATOM 1508 C C . ILE A 1 207 ? 9.213 -11.596 -17.697 1.00 94.88 207 ILE A C 1
ATOM 1510 O O . ILE A 1 207 ? 9.961 -12.052 -18.560 1.00 94.88 207 ILE A O 1
ATOM 1514 N N . LEU A 1 208 ? 8.089 -12.205 -17.333 1.00 92.50 208 LEU A N 1
ATOM 1515 C CA . LEU A 1 208 ? 7.584 -13.442 -17.924 1.00 92.50 208 LEU A CA 1
ATOM 1516 C C . LEU A 1 208 ? 6.239 -13.190 -18.583 1.00 92.50 208 LEU A C 1
ATOM 1518 O O . LEU A 1 208 ? 5.380 -12.575 -17.963 1.00 92.50 208 LEU A O 1
ATOM 1522 N N . PHE A 1 209 ? 6.014 -13.702 -19.785 1.00 91.38 209 PHE A N 1
ATOM 1523 C CA . PHE A 1 209 ? 4.752 -13.526 -20.500 1.00 91.38 209 PHE A CA 1
ATOM 1524 C C . PHE A 1 209 ? 4.467 -14.701 -21.434 1.00 91.38 209 PHE A C 1
ATOM 1526 O O . PHE A 1 209 ? 5.380 -15.369 -21.913 1.00 91.38 209 PHE A O 1
ATOM 1533 N N . ASP A 1 210 ? 3.187 -14.924 -21.712 1.00 88.56 210 ASP A N 1
ATOM 1534 C CA . ASP A 1 210 ? 2.741 -15.850 -22.747 1.00 88.56 210 ASP A CA 1
ATOM 1535 C C . ASP A 1 210 ? 2.401 -15.073 -24.019 1.00 88.56 210 ASP A C 1
ATOM 1537 O O . ASP A 1 210 ? 2.047 -13.896 -23.963 1.00 88.56 210 ASP A O 1
ATOM 1541 N N . GLY A 1 211 ? 2.420 -15.759 -25.159 1.00 84.44 211 GLY A N 1
ATOM 1542 C CA . GLY A 1 211 ? 2.033 -15.188 -26.446 1.00 84.44 211 GLY A CA 1
ATOM 1543 C C . GLY A 1 211 ? 3.192 -14.584 -27.229 1.00 84.44 211 GLY A C 1
ATOM 1544 O O . GLY A 1 211 ? 4.364 -14.759 -26.898 1.00 84.44 211 GLY A O 1
ATOM 1545 N N . GLU A 1 212 ? 2.850 -13.910 -28.321 1.00 78.06 212 GLU A N 1
ATOM 1546 C CA . GLU A 1 212 ? 3.807 -13.377 -29.285 1.00 78.06 212 GLU A CA 1
ATOM 1547 C C . GLU A 1 212 ? 3.643 -11.868 -29.431 1.00 78.06 212 GLU A C 1
ATOM 1549 O O . GLU A 1 212 ? 2.547 -11.352 -29.662 1.00 78.06 212 GLU A O 1
ATOM 1554 N N . GLY A 1 213 ? 4.751 -11.141 -29.330 1.00 75.06 213 GLY A N 1
ATOM 1555 C CA . GLY A 1 213 ? 4.742 -9.689 -29.406 1.00 75.06 213 GLY A CA 1
ATOM 1556 C C . GLY A 1 213 ? 6.082 -9.080 -29.023 1.00 75.06 213 GLY A C 1
ATOM 1557 O O . GLY A 1 213 ? 7.106 -9.760 -29.073 1.00 75.06 213 GLY A O 1
ATOM 1558 N N . VAL A 1 214 ? 6.064 -7.790 -28.701 1.00 79.06 214 VAL A N 1
ATOM 1559 C CA . VAL A 1 214 ? 7.235 -7.013 -28.285 1.00 79.06 214 VAL A CA 1
ATOM 1560 C C . VAL A 1 214 ? 6.850 -6.202 -27.058 1.00 79.06 214 VAL A C 1
ATOM 1562 O O . VAL A 1 214 ? 5.876 -5.449 -27.100 1.00 79.06 214 VAL A O 1
ATOM 1565 N N . ILE A 1 215 ? 7.613 -6.393 -25.985 1.00 84.44 215 ILE A N 1
ATOM 1566 C CA . ILE A 1 215 ? 7.568 -5.573 -24.778 1.00 84.44 215 ILE A CA 1
ATOM 1567 C C . ILE A 1 215 ? 8.861 -4.767 -24.759 1.00 84.44 215 ILE A C 1
ATOM 1569 O O . ILE A 1 215 ? 9.926 -5.350 -24.955 1.00 84.44 215 ILE A O 1
ATOM 1573 N N . ASP A 1 216 ? 8.751 -3.470 -24.503 1.00 83.44 216 ASP A N 1
ATOM 1574 C CA . ASP A 1 216 ? 9.868 -2.561 -24.241 1.00 83.44 216 ASP A CA 1
ATOM 1575 C C . ASP A 1 216 ? 9.693 -1.926 -22.857 1.00 83.44 216 ASP A C 1
ATOM 1577 O O . ASP A 1 216 ? 8.556 -1.706 -22.434 1.00 83.44 216 ASP A O 1
ATOM 1581 N N . CYS A 1 217 ? 10.778 -1.651 -22.135 1.00 88.25 217 CYS A N 1
ATOM 1582 C CA . CYS A 1 217 ? 10.719 -1.022 -20.815 1.00 88.25 217 CYS A CA 1
ATOM 1583 C C . CYS A 1 217 ? 11.718 0.134 -20.709 1.00 88.25 217 CYS A C 1
ATOM 1585 O O . CYS A 1 217 ? 12.847 0.035 -21.173 1.00 88.25 217 CYS A O 1
ATOM 1587 N N . SER A 1 218 ? 11.304 1.219 -20.058 1.00 86.19 218 SER A N 1
ATOM 1588 C CA . SER A 1 218 ? 12.070 2.465 -19.920 1.00 86.19 218 SER A CA 1
ATOM 1589 C C . SER A 1 218 ? 11.952 3.044 -18.499 1.00 86.19 218 SER A C 1
ATOM 1591 O O . SER A 1 218 ? 11.440 2.366 -17.605 1.00 86.19 218 SER A O 1
ATOM 1593 N N . MET A 1 219 ? 12.409 4.292 -18.301 1.00 87.62 219 MET A N 1
ATOM 1594 C CA . MET A 1 219 ? 12.617 4.983 -17.012 1.00 87.62 219 MET A CA 1
ATOM 1595 C C . MET A 1 219 ? 13.911 4.546 -16.312 1.00 87.62 219 MET A C 1
ATOM 1597 O O . MET A 1 219 ? 14.976 4.723 -16.892 1.00 87.62 219 MET A O 1
ATOM 1601 N N . ASP A 1 220 ? 13.854 3.956 -15.115 1.00 89.88 220 ASP A N 1
ATOM 1602 C CA . ASP A 1 220 ? 15.042 3.532 -14.351 1.00 89.88 220 ASP A CA 1
ATOM 1603 C C . ASP A 1 220 ? 15.663 2.219 -14.881 1.00 89.88 220 ASP A C 1
ATOM 1605 O O . ASP A 1 220 ? 16.430 1.548 -14.183 1.00 89.88 220 ASP A O 1
ATOM 1609 N N . ILE A 1 221 ? 15.312 1.818 -16.106 1.00 88.50 221 ILE A N 1
ATOM 1610 C CA . ILE A 1 221 ? 15.842 0.625 -16.766 1.00 88.50 221 ILE A CA 1
ATOM 1611 C C . ILE A 1 221 ? 17.117 0.978 -17.520 1.00 88.50 221 ILE A C 1
ATOM 1613 O O . ILE A 1 221 ? 17.094 1.732 -18.487 1.00 88.50 221 ILE A O 1
ATOM 1617 N N . ASP A 1 222 ? 18.223 0.396 -17.063 1.00 79.44 222 ASP A N 1
ATOM 1618 C CA . ASP A 1 222 ? 19.558 0.600 -17.632 1.00 79.44 222 ASP A CA 1
ATOM 1619 C C . ASP A 1 222 ? 19.842 -0.396 -18.763 1.00 79.44 222 ASP A C 1
ATOM 1621 O O . ASP A 1 222 ? 20.345 -0.044 -19.827 1.00 79.44 222 ASP A O 1
ATOM 1625 N N . VAL A 1 223 ? 19.486 -1.664 -18.542 1.00 77.31 223 VAL A N 1
ATOM 1626 C CA . VAL A 1 223 ? 19.744 -2.757 -19.484 1.00 77.31 223 VAL A CA 1
ATOM 1627 C C . VAL A 1 223 ? 18.506 -3.636 -19.600 1.00 77.31 223 VAL A C 1
ATOM 1629 O O . VAL A 1 223 ? 17.918 -4.030 -18.596 1.00 77.31 223 VAL A O 1
ATOM 1632 N N . MET A 1 224 ? 18.144 -3.999 -20.830 1.00 85.56 224 MET A N 1
ATOM 1633 C CA . MET A 1 224 ? 17.078 -4.951 -21.139 1.00 85.56 224 MET A CA 1
ATOM 1634 C C . MET A 1 224 ? 17.633 -6.087 -21.995 1.00 85.56 224 MET A C 1
ATOM 1636 O O . MET A 1 224 ? 18.298 -5.862 -23.005 1.00 85.56 224 MET A O 1
ATOM 1640 N N . ARG A 1 225 ? 17.373 -7.328 -21.584 1.00 78.31 225 ARG A N 1
ATOM 1641 C CA . ARG A 1 225 ? 17.912 -8.541 -22.209 1.00 78.31 225 ARG A CA 1
ATOM 1642 C C . ARG A 1 225 ? 16.785 -9.519 -22.479 1.00 78.31 225 ARG A C 1
ATOM 1644 O O . ARG A 1 225 ? 16.225 -10.108 -21.555 1.00 78.31 225 ARG A O 1
ATOM 1651 N N . GLN A 1 226 ? 16.474 -9.732 -23.752 1.00 77.50 226 GLN A N 1
ATOM 1652 C CA . GLN A 1 226 ? 15.589 -10.818 -24.152 1.00 77.50 226 GLN A CA 1
ATOM 1653 C C . GLN A 1 226 ? 16.381 -12.127 -24.160 1.00 77.50 226 GLN A C 1
ATOM 1655 O O . GLN A 1 226 ? 17.278 -12.305 -24.980 1.00 77.50 226 GLN A O 1
ATOM 1660 N N . LEU A 1 227 ? 16.070 -13.022 -23.221 1.00 70.75 227 LEU A N 1
ATOM 1661 C CA . LEU A 1 227 ? 16.798 -14.282 -23.060 1.00 70.75 227 LEU A CA 1
ATOM 1662 C C . LEU A 1 227 ? 16.208 -15.390 -23.931 1.00 70.75 227 LEU A C 1
ATOM 1664 O O . LEU A 1 227 ? 16.932 -16.112 -24.610 1.00 70.75 227 LEU A O 1
ATOM 1668 N N . GLU A 1 228 ? 14.884 -15.512 -23.910 1.00 73.56 228 GLU A N 1
ATOM 1669 C CA . GLU A 1 228 ? 14.125 -16.530 -24.632 1.00 73.56 228 GLU A CA 1
ATOM 1670 C C . GLU A 1 228 ? 12.693 -16.033 -24.891 1.00 73.56 228 GLU A C 1
ATOM 1672 O O . GLU A 1 228 ? 12.293 -14.947 -24.455 1.00 73.56 228 GLU A O 1
ATOM 1677 N N . ALA A 1 229 ? 11.900 -16.798 -25.644 1.00 72.69 229 ALA A N 1
ATOM 1678 C CA . ALA A 1 229 ? 10.499 -16.445 -25.852 1.00 72.69 229 ALA A CA 1
ATOM 1679 C C . ALA A 1 229 ? 9.744 -16.431 -24.519 1.00 72.69 229 ALA A C 1
ATOM 1681 O O . ALA A 1 229 ? 9.812 -17.384 -23.747 1.00 72.69 229 ALA A O 1
ATOM 1682 N N . GLY A 1 230 ? 9.010 -15.346 -24.267 1.00 80.19 230 GLY A N 1
ATOM 1683 C CA . GLY A 1 230 ? 8.242 -15.191 -23.036 1.00 80.19 230 GLY A CA 1
ATOM 1684 C C . GLY A 1 230 ? 9.075 -14.844 -21.802 1.00 80.19 230 GLY A C 1
ATOM 1685 O O . GLY A 1 230 ? 8.515 -14.836 -20.709 1.00 80.19 230 GLY A O 1
ATOM 1686 N N . ARG A 1 231 ? 10.379 -14.549 -21.941 1.00 85.75 231 ARG A N 1
ATOM 1687 C CA . ARG A 1 231 ? 11.238 -14.146 -20.820 1.00 85.75 231 ARG A CA 1
ATOM 1688 C C . ARG A 1 231 ? 12.215 -13.035 -21.190 1.00 85.75 231 ARG A C 1
ATOM 1690 O O . ARG A 1 231 ? 13.080 -13.186 -22.055 1.00 85.75 231 ARG A O 1
ATOM 1697 N N . ILE A 1 232 ? 12.115 -11.939 -20.451 1.00 86.25 232 ILE A N 1
ATOM 1698 C CA . ILE A 1 232 ? 13.014 -10.792 -20.522 1.00 86.25 232 ILE A CA 1
ATOM 1699 C C . ILE A 1 232 ? 13.564 -10.531 -19.123 1.00 86.25 232 ILE A C 1
ATOM 1701 O O . ILE A 1 232 ? 12.866 -10.715 -18.130 1.00 86.25 232 ILE A O 1
ATOM 1705 N N . GLU A 1 233 ? 14.806 -10.084 -19.035 1.00 91.50 233 GLU A N 1
ATOM 1706 C CA . GLU A 1 233 ? 15.355 -9.530 -17.805 1.00 91.50 233 GLU A CA 1
ATOM 1707 C C . GLU A 1 233 ? 15.681 -8.049 -18.000 1.00 91.50 233 GLU A C 1
ATOM 1709 O O . GLU A 1 233 ? 16.220 -7.664 -19.039 1.00 91.50 233 GLU A O 1
ATOM 1714 N N . VAL A 1 234 ? 15.330 -7.228 -17.011 1.00 89.19 234 VAL A N 1
ATOM 1715 C CA . VAL A 1 234 ? 15.607 -5.787 -16.998 1.00 89.19 234 VAL A CA 1
ATOM 1716 C C . VAL A 1 234 ? 16.372 -5.420 -15.735 1.00 89.19 234 VAL A C 1
ATOM 1718 O O . VAL A 1 234 ? 15.987 -5.821 -14.638 1.00 89.19 234 VAL A O 1
ATOM 1721 N N . ASP A 1 235 ? 17.455 -4.670 -15.880 1.00 91.38 235 ASP A N 1
ATOM 1722 C CA . ASP A 1 235 ? 18.240 -4.177 -14.755 1.00 91.38 235 ASP A CA 1
ATOM 1723 C C . ASP A 1 235 ? 17.712 -2.799 -14.355 1.00 91.38 235 ASP A C 1
ATOM 1725 O O . ASP A 1 235 ? 17.846 -1.824 -15.098 1.00 91.38 235 ASP A O 1
ATOM 1729 N N . LEU A 1 236 ? 17.080 -2.739 -13.182 1.00 91.50 236 LEU A N 1
ATOM 1730 C CA . LEU A 1 236 ? 16.481 -1.529 -12.634 1.00 91.50 236 LEU A CA 1
ATOM 1731 C C . LEU A 1 236 ? 17.445 -0.879 -11.639 1.00 91.50 236 LEU A C 1
ATOM 1733 O O . LEU A 1 236 ? 17.874 -1.508 -10.663 1.00 91.50 236 LEU A O 1
ATOM 1737 N N . LYS A 1 237 ? 17.753 0.398 -11.876 1.00 90.25 237 LYS A N 1
ATOM 1738 C CA . LYS A 1 237 ? 18.570 1.251 -11.006 1.00 90.25 237 LYS A CA 1
ATOM 1739 C C . LYS A 1 237 ? 17.703 2.393 -10.469 1.00 90.25 237 LYS A C 1
ATOM 1741 O O . LYS A 1 237 ? 17.561 3.399 -11.158 1.00 90.25 237 LYS A O 1
ATOM 1746 N N . PRO A 1 238 ? 17.121 2.248 -9.265 1.00 87.38 238 PRO A N 1
ATOM 1747 C CA . PRO A 1 238 ? 16.175 3.220 -8.734 1.00 87.38 238 PRO A CA 1
ATOM 1748 C C . PRO A 1 238 ? 16.789 4.617 -8.674 1.00 87.38 238 PRO A C 1
ATOM 1750 O O . PRO A 1 238 ? 17.910 4.774 -8.184 1.00 87.38 238 PRO A O 1
ATOM 1753 N N . SER A 1 239 ? 16.047 5.626 -9.124 1.00 80.62 239 SER A N 1
ATOM 1754 C CA . SER A 1 239 ? 16.494 7.016 -9.073 1.00 80.62 239 SER A CA 1
ATOM 1755 C C . SER A 1 239 ? 15.500 7.930 -8.351 1.00 80.62 239 SER A C 1
ATOM 1757 O O . SER A 1 239 ? 14.337 7.594 -8.112 1.00 80.62 239 SER A O 1
ATOM 1759 N N . THR A 1 240 ? 15.975 9.119 -7.982 1.00 76.75 240 THR A N 1
ATOM 1760 C CA . THR A 1 240 ? 15.153 10.230 -7.472 1.00 76.75 240 THR A CA 1
ATOM 1761 C C . THR A 1 240 ? 14.828 11.253 -8.565 1.00 76.75 240 THR A C 1
ATOM 1763 O O . THR A 1 240 ? 14.199 12.276 -8.289 1.00 76.75 240 THR A O 1
ATOM 1766 N N . GLY A 1 241 ? 15.258 10.996 -9.807 1.00 67.75 241 GLY A N 1
ATOM 1767 C CA . GLY A 1 241 ? 15.081 11.900 -10.939 1.00 67.75 241 GLY A CA 1
ATOM 1768 C C . GLY A 1 241 ? 13.621 12.046 -11.371 1.00 67.75 241 GLY A C 1
ATOM 1769 O O . GLY A 1 241 ? 12.750 11.257 -10.997 1.00 67.75 241 GLY A O 1
ATOM 1770 N N . LEU A 1 242 ? 13.342 13.060 -12.194 1.00 61.66 242 LEU A N 1
ATOM 1771 C CA . LEU A 1 242 ? 12.072 13.136 -12.923 1.00 61.66 242 LEU A CA 1
ATOM 1772 C C . LEU A 1 242 ? 11.966 11.936 -13.882 1.00 61.66 242 LEU A C 1
ATOM 1774 O O . LEU A 1 242 ? 12.966 11.538 -14.469 1.00 61.66 242 LEU A O 1
ATOM 1778 N N . ASN A 1 243 ? 10.763 11.379 -14.055 1.00 69.75 243 ASN A N 1
ATOM 1779 C CA . ASN A 1 243 ? 10.512 10.164 -14.853 1.00 69.75 243 ASN A CA 1
ATOM 1780 C C . ASN A 1 243 ? 11.248 8.898 -14.357 1.00 69.75 243 ASN A C 1
ATOM 1782 O O . ASN A 1 243 ? 11.654 8.068 -15.163 1.00 69.75 243 ASN A O 1
ATOM 1786 N N . ASN A 1 244 ? 11.390 8.744 -13.038 1.00 84.50 244 ASN A N 1
ATOM 1787 C CA . ASN A 1 244 ? 11.846 7.509 -12.390 1.00 84.50 244 ASN A CA 1
ATOM 1788 C C . ASN A 1 244 ? 10.789 6.386 -12.432 1.00 84.50 244 ASN A C 1
ATOM 1790 O O . ASN A 1 244 ? 9.595 6.652 -12.626 1.00 84.50 244 ASN A O 1
ATOM 1794 N N . GLY A 1 245 ? 11.219 5.156 -12.145 1.00 90.19 245 GLY A N 1
ATOM 1795 C CA . GLY A 1 245 ? 10.353 3.995 -11.967 1.00 90.19 245 GLY A CA 1
ATOM 1796 C C . GLY A 1 245 ? 10.482 2.928 -13.053 1.00 90.19 245 GLY A C 1
ATOM 1797 O O . GLY A 1 245 ? 11.511 2.798 -13.708 1.00 90.19 245 GLY A O 1
ATOM 1798 N N . LEU A 1 246 ? 9.424 2.134 -13.220 1.00 93.81 246 LEU A N 1
ATOM 1799 C CA . LEU A 1 246 ? 9.352 1.053 -14.200 1.00 93.81 246 LEU A CA 1
ATOM 1800 C C . LEU A 1 246 ? 8.087 1.200 -15.040 1.00 93.81 246 LEU A C 1
ATOM 1802 O O . LEU A 1 246 ? 6.967 0.934 -14.582 1.00 93.81 246 LEU A O 1
ATOM 1806 N N . PHE A 1 247 ? 8.300 1.581 -16.294 1.00 92.19 247 PHE A N 1
ATOM 1807 C CA . PHE A 1 247 ? 7.269 1.687 -17.310 1.00 92.19 247 PHE A CA 1
ATOM 1808 C C . PHE A 1 247 ? 7.575 0.722 -18.444 1.00 92.19 247 PHE A C 1
ATOM 1810 O O . PHE A 1 247 ? 8.651 0.786 -19.032 1.00 92.19 247 PHE A O 1
ATOM 1817 N N . CYS A 1 248 ? 6.621 -0.151 -18.761 1.00 92.44 248 CYS A N 1
ATOM 1818 C CA . CYS A 1 248 ? 6.742 -1.051 -19.902 1.00 92.44 248 CYS A CA 1
ATOM 1819 C C . CYS A 1 248 ? 5.622 -0.799 -20.906 1.00 92.44 248 CYS A C 1
ATOM 1821 O O . CYS A 1 248 ? 4.476 -0.546 -20.528 1.00 92.44 248 CYS A O 1
ATOM 1823 N N . THR A 1 249 ? 5.956 -0.899 -22.187 1.00 89.75 249 THR A N 1
ATOM 1824 C CA . THR A 1 249 ? 5.042 -0.763 -23.313 1.00 89.75 249 THR A CA 1
ATOM 1825 C C . THR A 1 249 ? 4.957 -2.053 -24.109 1.00 89.75 249 THR A C 1
ATOM 1827 O O . THR A 1 249 ? 5.946 -2.740 -24.338 1.00 89.75 249 THR A O 1
ATOM 1830 N N . LEU A 1 250 ? 3.742 -2.388 -24.526 1.00 87.81 250 LEU A N 1
ATOM 1831 C CA . LEU A 1 250 ? 3.452 -3.393 -25.527 1.00 87.81 250 LEU A CA 1
ATOM 1832 C C . LEU A 1 250 ? 3.451 -2.702 -26.891 1.00 87.81 250 LEU A C 1
ATOM 1834 O O . LEU A 1 250 ? 2.483 -2.024 -27.241 1.00 87.81 250 LEU A O 1
ATOM 1838 N N . GLU A 1 251 ? 4.534 -2.867 -27.641 1.00 82.69 251 GLU A N 1
ATOM 1839 C CA . GLU A 1 251 ? 4.706 -2.260 -28.968 1.00 82.69 251 GLU A CA 1
ATOM 1840 C C . GLU A 1 251 ? 4.130 -3.131 -30.087 1.00 82.69 251 GLU A C 1
ATOM 1842 O O . GLU A 1 251 ? 3.782 -2.651 -31.164 1.00 82.69 251 GLU A O 1
ATOM 1847 N N . ARG A 1 252 ? 4.015 -4.440 -29.840 1.00 74.38 252 ARG A N 1
ATOM 1848 C CA . ARG A 1 252 ? 3.381 -5.379 -30.765 1.00 74.38 252 ARG A CA 1
ATOM 1849 C C . ARG A 1 252 ? 2.729 -6.513 -30.004 1.00 74.38 252 ARG A C 1
ATOM 1851 O O . ARG A 1 252 ? 3.309 -7.042 -29.061 1.00 74.38 252 ARG A O 1
ATOM 1858 N N . THR A 1 253 ? 1.585 -6.969 -30.493 1.00 80.25 253 THR A N 1
ATOM 1859 C CA . THR A 1 253 ? 0.986 -8.230 -30.066 1.00 80.25 253 THR A CA 1
ATOM 1860 C C . THR A 1 253 ? 0.344 -8.948 -31.246 1.00 80.25 253 THR A C 1
ATOM 1862 O O . THR A 1 253 ? -0.238 -8.298 -32.112 1.00 80.25 253 THR A O 1
ATOM 1865 N N . ASN A 1 254 ? 0.507 -10.269 -31.327 1.00 79.25 254 ASN A N 1
ATOM 1866 C CA . ASN A 1 254 ? -0.115 -11.101 -32.351 1.00 79.25 254 ASN A CA 1
ATOM 1867 C C . ASN A 1 254 ? -1.595 -11.324 -31.988 1.00 79.25 254 ASN A C 1
ATOM 1869 O O . ASN A 1 254 ? -1.852 -12.030 -31.018 1.00 79.25 254 ASN A O 1
ATOM 1873 N N . PRO A 1 255 ? -2.580 -10.835 -32.763 1.00 79.94 255 PRO A N 1
ATOM 1874 C CA . PRO A 1 255 ? -3.993 -11.021 -32.420 1.00 79.94 255 PRO A CA 1
ATOM 1875 C C . PRO A 1 255 ? -4.442 -12.492 -32.364 1.00 79.94 255 PRO A C 1
ATOM 1877 O O . PRO A 1 255 ? -5.413 -12.812 -31.685 1.00 79.94 255 PRO A O 1
ATOM 1880 N N . ALA A 1 256 ? -3.740 -13.402 -33.052 1.00 80.31 256 ALA A N 1
ATOM 1881 C CA . ALA A 1 256 ? -4.007 -14.841 -32.988 1.00 80.31 256 ALA A CA 1
ATOM 1882 C C . ALA A 1 256 ? -3.370 -15.521 -31.759 1.00 80.31 256 ALA A C 1
ATOM 1884 O O . ALA A 1 256 ? -3.778 -16.618 -31.379 1.00 80.31 256 ALA A O 1
ATOM 1885 N N . ASN A 1 257 ? -2.370 -14.888 -31.141 1.00 81.31 257 ASN A N 1
ATOM 1886 C CA . ASN A 1 257 ? -1.691 -15.368 -29.939 1.00 81.31 257 ASN A CA 1
ATOM 1887 C C . ASN A 1 257 ? -1.191 -14.176 -29.094 1.00 81.31 257 ASN A C 1
ATOM 1889 O O . ASN A 1 257 ? 0.020 -13.934 -29.027 1.00 81.31 257 ASN A O 1
ATOM 1893 N N . PRO A 1 258 ? -2.108 -13.403 -28.485 1.00 84.56 258 PRO A N 1
ATOM 1894 C CA . PRO A 1 258 ? -1.765 -12.120 -27.889 1.00 84.56 258 PRO A CA 1
ATOM 1895 C C . PRO A 1 258 ? -0.908 -12.281 -26.638 1.00 84.56 258 PRO A C 1
ATOM 1897 O O . PRO A 1 258 ? -0.970 -13.309 -25.949 1.00 84.56 258 PRO A O 1
ATOM 1900 N N . ILE A 1 259 ? -0.133 -11.236 -26.340 1.00 86.75 259 ILE A N 1
ATOM 1901 C CA . ILE A 1 259 ? 0.674 -11.160 -25.128 1.00 86.75 259 ILE A CA 1
ATOM 1902 C C . ILE A 1 259 ? -0.266 -11.085 -23.932 1.00 86.75 259 ILE A C 1
ATOM 1904 O O . ILE A 1 259 ? -1.153 -10.236 -23.863 1.00 86.75 259 ILE A O 1
ATOM 1908 N N . ARG A 1 260 ? -0.051 -11.985 -22.978 1.00 90.31 260 ARG A N 1
ATOM 1909 C CA . ARG A 1 260 ? -0.872 -12.124 -21.773 1.00 90.31 260 ARG A CA 1
ATOM 1910 C C . ARG A 1 260 ? -0.062 -12.737 -20.641 1.00 90.31 260 ARG A C 1
ATOM 1912 O O . ARG A 1 260 ? 1.067 -13.177 -20.847 1.00 90.31 260 ARG A O 1
ATOM 1919 N N . ASN A 1 261 ? -0.650 -12.787 -19.447 1.00 89.62 261 ASN A N 1
ATOM 1920 C CA . ASN A 1 261 ? -0.016 -13.347 -18.247 1.00 89.62 261 ASN A CA 1
ATOM 1921 C C . ASN A 1 261 ? 1.374 -12.746 -17.968 1.00 89.62 261 ASN A C 1
ATOM 1923 O O . ASN A 1 261 ? 2.288 -13.452 -17.527 1.00 89.62 261 ASN A O 1
ATOM 1927 N N . ILE A 1 262 ? 1.519 -11.444 -18.249 1.00 92.75 262 ILE A N 1
ATOM 1928 C CA . ILE A 1 262 ? 2.737 -10.698 -17.948 1.00 92.75 262 ILE A CA 1
ATOM 1929 C C . ILE A 1 262 ? 2.913 -10.683 -16.429 1.00 92.75 262 ILE A C 1
ATOM 1931 O O . ILE A 1 262 ? 2.012 -10.278 -15.698 1.00 92.75 262 ILE A O 1
ATOM 1935 N N . ARG A 1 263 ? 4.074 -11.131 -15.972 1.00 93.88 263 ARG A N 1
ATOM 1936 C CA . ARG A 1 263 ? 4.530 -11.089 -14.583 1.00 93.88 263 ARG A CA 1
ATOM 1937 C C . ARG A 1 263 ? 5.860 -10.370 -14.576 1.00 93.88 263 ARG A C 1
ATOM 1939 O O . ARG A 1 263 ? 6.718 -10.699 -15.390 1.00 93.88 263 ARG A O 1
ATOM 1946 N N . VAL A 1 264 ? 6.038 -9.424 -13.672 1.00 96.00 264 VAL A N 1
ATOM 1947 C CA . VAL A 1 264 ? 7.277 -8.661 -13.529 1.00 96.00 264 VAL A CA 1
ATOM 1948 C C . VAL A 1 264 ? 7.806 -8.906 -12.127 1.00 96.00 264 VAL A C 1
ATOM 1950 O O . VAL A 1 264 ? 7.383 -8.281 -11.159 1.00 96.00 264 VAL A O 1
ATOM 1953 N N . LEU A 1 265 ? 8.690 -9.889 -12.015 1.00 95.38 265 LEU A N 1
ATOM 1954 C CA . LEU A 1 265 ? 9.175 -10.402 -10.744 1.00 95.38 265 LEU A CA 1
ATOM 1955 C C . LEU A 1 265 ? 10.351 -9.570 -10.238 1.00 95.38 265 LEU A C 1
ATOM 1957 O O . LEU A 1 265 ? 11.316 -9.343 -10.973 1.00 95.38 265 LEU A O 1
ATOM 1961 N N . MET A 1 266 ? 10.276 -9.166 -8.970 1.00 94.19 266 MET A N 1
ATOM 1962 C CA . MET A 1 266 ? 11.370 -8.515 -8.252 1.00 94.19 266 MET A CA 1
ATOM 1963 C C . MET A 1 266 ? 12.645 -9.388 -8.219 1.00 94.19 266 MET A C 1
ATOM 1965 O O . MET A 1 266 ? 12.563 -10.619 -8.329 1.00 94.19 266 MET A O 1
ATOM 1969 N N . PRO A 1 267 ? 13.832 -8.788 -8.002 1.00 91.56 267 PRO A N 1
ATOM 1970 C CA . PRO A 1 267 ? 15.092 -9.519 -7.954 1.00 91.56 267 PRO A CA 1
ATOM 1971 C C . PRO A 1 267 ? 15.108 -10.642 -6.908 1.00 91.56 267 PRO A C 1
ATOM 1973 O O . PRO A 1 267 ? 14.887 -10.426 -5.715 1.00 91.56 267 PRO A O 1
ATOM 1976 N N . GLY A 1 268 ? 15.465 -11.851 -7.347 1.00 86.06 268 GLY A N 1
ATOM 1977 C CA . GLY A 1 268 ? 15.593 -13.028 -6.482 1.00 86.06 268 GLY A CA 1
ATOM 1978 C C . GLY A 1 268 ? 14.330 -13.878 -6.3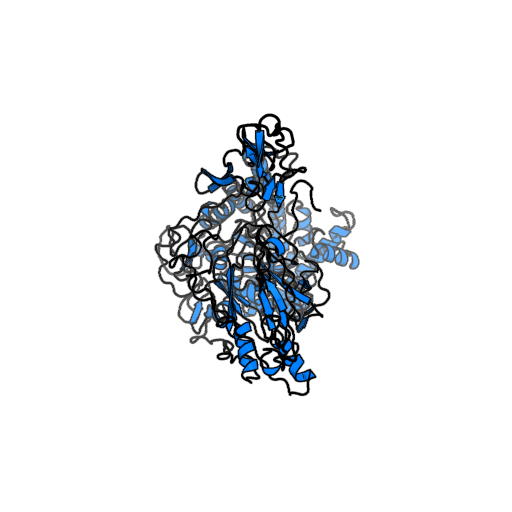32 1.00 86.06 268 GLY A C 1
ATOM 1979 O O . GLY A 1 268 ? 14.349 -14.812 -5.534 1.00 86.06 268 GLY A O 1
ATOM 1980 N N . PHE A 1 269 ? 13.270 -13.602 -7.097 1.00 87.19 269 PHE A N 1
ATOM 1981 C CA . PHE A 1 269 ? 12.062 -14.427 -7.136 1.00 87.19 269 PHE A CA 1
ATOM 1982 C C . PHE A 1 269 ? 11.894 -15.106 -8.497 1.00 87.19 269 PHE A C 1
ATOM 1984 O O . PHE A 1 269 ? 12.186 -14.526 -9.540 1.00 87.19 269 PHE A O 1
ATOM 1991 N N . ASP A 1 270 ? 11.386 -16.339 -8.487 1.00 85.12 270 ASP A N 1
ATOM 1992 C CA . ASP A 1 270 ? 11.001 -17.066 -9.697 1.00 85.12 270 ASP A CA 1
ATOM 1993 C C . ASP A 1 270 ? 9.485 -17.263 -9.785 1.00 85.12 270 ASP A C 1
ATOM 1995 O O . ASP A 1 270 ? 8.743 -17.051 -8.824 1.00 85.12 270 ASP A O 1
ATOM 1999 N N . ALA A 1 271 ? 9.019 -17.693 -10.959 1.00 81.25 271 ALA A N 1
ATOM 2000 C CA . ALA A 1 271 ? 7.598 -17.856 -11.246 1.00 81.25 271 ALA A CA 1
ATOM 2001 C C . ALA A 1 271 ? 6.887 -18.838 -10.308 1.00 81.25 271 ALA A C 1
ATOM 2003 O O . ALA A 1 271 ? 5.736 -18.604 -9.947 1.00 81.25 271 ALA A O 1
ATOM 2004 N N . ALA A 1 272 ? 7.552 -19.933 -9.926 1.00 76.56 272 ALA A N 1
ATOM 2005 C CA . ALA A 1 272 ? 6.966 -20.953 -9.059 1.00 76.56 272 ALA A CA 1
ATOM 2006 C C . ALA A 1 272 ? 6.728 -20.391 -7.656 1.00 76.56 272 ALA A C 1
ATOM 2008 O O . ALA A 1 272 ? 5.664 -20.578 -7.068 1.00 76.56 272 ALA A O 1
ATOM 2009 N N . THR A 1 273 ? 7.724 -19.669 -7.145 1.00 77.50 273 THR A N 1
ATOM 2010 C CA . THR A 1 273 ? 7.672 -19.036 -5.831 1.00 77.50 273 THR A CA 1
ATOM 2011 C C . THR A 1 273 ? 6.649 -17.909 -5.827 1.00 77.50 273 THR A C 1
ATOM 2013 O O . THR A 1 273 ? 5.802 -17.891 -4.946 1.00 77.50 273 THR A O 1
ATOM 2016 N N . ALA A 1 274 ? 6.653 -17.037 -6.839 1.00 83.31 274 ALA A N 1
ATOM 2017 C CA . ALA A 1 274 ? 5.707 -15.927 -6.950 1.00 83.31 274 ALA A CA 1
ATOM 2018 C C . ALA A 1 274 ? 4.246 -16.385 -7.105 1.00 83.31 274 ALA A C 1
ATOM 2020 O O . ALA A 1 274 ? 3.340 -15.742 -6.581 1.00 83.31 274 ALA A O 1
ATOM 2021 N N . ALA A 1 275 ? 4.000 -17.505 -7.793 1.00 80.50 275 ALA A N 1
ATOM 2022 C CA . ALA A 1 275 ? 2.655 -18.062 -7.930 1.00 80.50 275 ALA A CA 1
ATOM 2023 C C . ALA A 1 275 ? 2.113 -18.629 -6.607 1.00 80.50 275 ALA A C 1
ATOM 2025 O O . ALA A 1 275 ? 0.924 -18.494 -6.322 1.00 80.50 275 ALA A O 1
ATOM 2026 N N . ALA A 1 276 ? 2.971 -19.261 -5.801 1.00 78.25 276 ALA A N 1
ATOM 2027 C CA . ALA A 1 276 ? 2.578 -19.853 -4.524 1.00 78.25 276 ALA A CA 1
ATOM 2028 C C . ALA A 1 276 ? 2.556 -18.821 -3.379 1.00 78.25 276 ALA A C 1
ATOM 2030 O O . ALA A 1 276 ? 1.616 -18.777 -2.588 1.00 78.25 276 ALA A O 1
ATOM 2031 N N . LEU A 1 277 ? 3.583 -17.977 -3.301 1.00 85.31 277 LEU A N 1
ATOM 2032 C CA . LEU A 1 277 ? 3.793 -16.943 -2.292 1.00 85.31 277 LEU A CA 1
ATOM 2033 C C . LEU A 1 277 ? 3.911 -15.579 -2.994 1.00 85.31 277 LEU A C 1
ATOM 2035 O O . LEU A 1 277 ? 5.018 -15.114 -3.262 1.00 85.31 277 LEU A O 1
ATOM 2039 N N . PRO A 1 278 ? 2.778 -14.923 -3.300 1.00 91.50 278 PRO A N 1
ATOM 2040 C CA . PRO A 1 278 ? 2.775 -13.698 -4.098 1.00 91.50 278 PRO A CA 1
ATOM 2041 C C . PRO A 1 278 ? 3.275 -12.469 -3.330 1.00 91.50 278 PRO A C 1
ATOM 2043 O O . PRO A 1 278 ? 3.496 -11.428 -3.944 1.00 91.50 278 PRO A O 1
ATOM 2046 N N . PHE A 1 279 ? 3.443 -12.565 -2.008 1.00 94.88 279 PHE A N 1
ATOM 2047 C CA . PHE A 1 279 ? 3.822 -11.444 -1.151 1.00 94.88 279 PHE A CA 1
ATOM 2048 C C . PHE A 1 279 ? 5.327 -11.350 -0.943 1.00 94.88 279 PHE A C 1
ATOM 2050 O O . PHE A 1 279 ? 5.997 -12.368 -0.757 1.00 94.88 279 PHE A O 1
ATOM 2057 N N . HIS A 1 280 ? 5.857 -10.127 -0.891 1.00 93.06 280 HIS A N 1
ATOM 2058 C CA . HIS A 1 280 ? 7.266 -9.947 -0.563 1.00 93.06 280 HIS A CA 1
ATOM 2059 C C . HIS A 1 280 ? 7.529 -10.353 0.902 1.00 93.06 280 HIS A C 1
ATOM 2061 O O . HIS A 1 280 ? 6.817 -9.899 1.805 1.00 93.06 280 HIS A O 1
ATOM 2067 N N . PRO A 1 281 ? 8.577 -11.142 1.204 1.00 89.06 281 PRO A N 1
ATOM 2068 C CA . PRO A 1 281 ? 8.836 -11.628 2.562 1.00 89.06 281 PRO A CA 1
ATOM 2069 C C . PRO A 1 281 ? 9.034 -10.515 3.604 1.00 89.06 281 PRO A C 1
ATOM 2071 O O . PRO A 1 281 ? 8.623 -10.662 4.753 1.00 89.06 281 PRO A O 1
ATOM 2074 N N . ARG A 1 282 ? 9.610 -9.371 3.205 1.00 87.81 282 ARG A N 1
ATOM 2075 C CA . ARG A 1 282 ? 9.778 -8.196 4.083 1.00 87.81 282 ARG A CA 1
ATOM 2076 C C . ARG A 1 282 ? 8.440 -7.569 4.489 1.00 87.81 282 ARG A C 1
ATOM 2078 O O . ARG A 1 282 ? 8.268 -7.205 5.648 1.00 87.81 282 ARG A O 1
ATOM 2085 N N . PHE A 1 283 ? 7.482 -7.526 3.564 1.00 94.00 283 PHE A N 1
ATOM 2086 C CA . PHE A 1 283 ? 6.124 -7.064 3.839 1.00 94.00 283 PHE A CA 1
ATOM 2087 C C . PHE A 1 283 ? 5.399 -8.026 4.787 1.00 94.00 283 PHE A C 1
ATOM 2089 O O . PHE A 1 283 ? 4.828 -7.604 5.788 1.00 94.00 283 PHE A O 1
ATOM 2096 N N . VAL A 1 284 ? 5.513 -9.338 4.552 1.00 91.62 284 VAL A N 1
ATOM 2097 C CA . VAL A 1 284 ? 4.968 -10.354 5.470 1.00 91.62 284 VAL A CA 1
ATOM 2098 C C . VAL A 1 284 ? 5.572 -10.204 6.868 1.00 91.62 284 VAL A C 1
ATOM 2100 O O . VAL A 1 284 ? 4.829 -10.228 7.845 1.00 91.62 284 VAL A O 1
ATOM 2103 N N . LYS A 1 285 ? 6.895 -10.005 6.978 1.00 88.06 285 LYS A N 1
ATOM 2104 C CA . LYS A 1 285 ? 7.591 -9.785 8.257 1.00 88.06 285 LYS A CA 1
ATOM 2105 C C . LYS A 1 285 ? 7.099 -8.535 8.981 1.00 88.06 285 LYS A C 1
ATOM 2107 O O . LYS A 1 285 ? 6.827 -8.608 10.175 1.00 88.06 285 LYS A O 1
ATOM 2112 N N . TYR A 1 286 ? 6.934 -7.426 8.262 1.00 90.50 286 TYR A N 1
ATOM 2113 C CA . TYR A 1 286 ? 6.408 -6.174 8.810 1.00 90.50 286 TYR A CA 1
ATOM 2114 C C . TYR A 1 286 ? 5.058 -6.378 9.521 1.00 90.50 286 TYR A C 1
ATOM 2116 O O . TYR A 1 286 ? 4.802 -5.782 10.563 1.00 90.50 286 TYR A O 1
ATOM 2124 N N . LEU A 1 287 ? 4.218 -7.278 9.001 1.00 93.06 287 LEU A N 1
ATOM 2125 C CA . LEU A 1 287 ? 2.875 -7.529 9.521 1.00 93.06 287 LEU A CA 1
ATOM 2126 C C . LEU A 1 287 ? 2.801 -8.537 10.687 1.00 93.06 287 LEU A C 1
ATOM 2128 O O . LEU A 1 287 ? 1.749 -8.653 11.314 1.00 93.06 287 LEU A O 1
ATOM 2132 N N . GLN A 1 288 ? 3.885 -9.253 11.016 1.00 87.62 288 GLN A N 1
ATOM 2133 C CA . GLN A 1 288 ? 3.874 -10.398 11.952 1.00 87.62 288 GLN A CA 1
ATOM 2134 C C . GLN A 1 288 ? 3.401 -10.091 13.372 1.00 87.62 288 GLN A C 1
ATOM 2136 O O . GLN A 1 288 ? 2.895 -10.989 14.046 1.00 87.62 288 GLN A O 1
ATOM 2141 N N . ASN A 1 289 ? 3.548 -8.846 13.819 1.00 87.38 289 ASN A N 1
ATOM 2142 C CA . ASN A 1 289 ? 3.219 -8.448 15.186 1.00 87.38 289 ASN A CA 1
ATOM 2143 C C . ASN A 1 289 ? 1.784 -7.926 15.344 1.00 87.38 289 ASN A C 1
ATOM 2145 O O . ASN A 1 289 ? 1.352 -7.681 16.467 1.00 87.38 289 ASN A O 1
ATOM 2149 N N . TYR A 1 290 ? 1.032 -7.776 14.251 1.00 92.75 290 TYR A N 1
ATOM 2150 C CA . TYR A 1 290 ? -0.340 -7.275 14.294 1.00 92.75 290 TYR A CA 1
ATOM 2151 C C . TYR A 1 290 ? -1.340 -8.430 14.409 1.00 92.75 290 TYR A C 1
ATOM 2153 O O . TYR A 1 290 ? -1.275 -9.415 13.667 1.00 92.75 290 TYR A O 1
ATOM 2161 N N . GLY A 1 291 ? -2.283 -8.307 15.347 1.00 92.38 291 GLY A N 1
ATOM 2162 C CA . GLY A 1 291 ? -3.319 -9.313 15.602 1.00 92.38 291 GLY A CA 1
ATOM 2163 C C . GLY A 1 291 ? -4.460 -9.291 14.585 1.00 92.38 291 GLY A C 1
ATOM 2164 O O . GLY A 1 291 ? -5.127 -10.308 14.382 1.00 92.38 291 GLY A O 1
ATOM 2165 N N . VAL A 1 292 ? -4.673 -8.149 13.925 1.00 96.31 292 VAL A N 1
ATOM 2166 C CA . VAL A 1 292 ? -5.740 -7.936 12.939 1.00 96.31 292 VAL A CA 1
ATOM 2167 C C . VAL A 1 292 ? -5.187 -7.212 11.712 1.00 96.31 292 VAL A C 1
ATOM 2169 O O . VAL A 1 292 ? -4.482 -6.215 11.854 1.00 96.31 292 VAL A O 1
ATOM 2172 N N . LEU A 1 293 ? -5.531 -7.690 10.514 1.00 97.75 293 LEU A N 1
ATOM 2173 C CA . LEU A 1 293 ? -5.245 -7.009 9.245 1.00 97.75 293 LEU A CA 1
ATOM 2174 C C . LEU A 1 293 ? -6.555 -6.514 8.647 1.00 97.75 293 LEU A C 1
ATOM 2176 O O . LEU A 1 293 ? -7.409 -7.329 8.294 1.00 97.75 293 LEU A O 1
ATOM 2180 N N . ARG A 1 294 ? -6.720 -5.198 8.528 1.00 97.94 294 ARG A N 1
ATOM 2181 C CA . ARG A 1 294 ? -7.903 -4.592 7.918 1.00 97.94 294 ARG A CA 1
ATOM 2182 C C . ARG A 1 294 ? -7.624 -4.201 6.471 1.00 97.94 294 ARG A C 1
ATOM 2184 O O . ARG A 1 294 ? -6.669 -3.499 6.156 1.00 97.94 294 ARG A O 1
ATOM 2191 N N . PHE A 1 295 ? -8.475 -4.685 5.572 1.00 97.44 295 PHE A N 1
ATOM 2192 C CA . PHE A 1 295 ? -8.257 -4.634 4.125 1.00 97.44 295 PHE A CA 1
ATOM 2193 C C . PHE A 1 295 ? -9.024 -3.502 3.429 1.00 97.44 295 PHE A C 1
ATOM 2195 O O . PHE A 1 295 ? -9.365 -3.624 2.258 1.00 97.44 295 PHE A O 1
ATOM 2202 N N . MET A 1 296 ? -9.307 -2.396 4.121 1.00 95.38 296 MET A N 1
ATOM 2203 C CA . MET A 1 296 ? -10.105 -1.289 3.576 1.00 95.38 296 MET A CA 1
ATOM 2204 C C . MET A 1 296 ? -9.532 -0.749 2.254 1.00 95.38 296 MET A C 1
ATOM 2206 O O . MET A 1 296 ? -10.248 -0.706 1.250 1.00 95.38 296 MET A O 1
ATOM 2210 N N . GLY A 1 297 ? -8.232 -0.421 2.234 1.00 92.19 297 GLY A N 1
ATOM 2211 C CA . GLY A 1 297 ? -7.538 0.059 1.034 1.00 92.19 297 GLY A CA 1
ATOM 2212 C C . GLY A 1 297 ? -7.438 -1.009 -0.055 1.00 92.19 297 GLY A C 1
ATOM 2213 O O . GLY A 1 297 ? -7.687 -0.733 -1.224 1.00 92.19 297 GLY A O 1
ATOM 2214 N N . TRP A 1 298 ? -7.164 -2.257 0.331 1.00 95.12 298 TRP A N 1
ATOM 2215 C CA . TRP A 1 298 ? -7.079 -3.391 -0.595 1.00 95.12 298 TRP A CA 1
ATOM 2216 C C . TRP A 1 298 ? -8.422 -3.754 -1.232 1.00 95.12 298 TRP A C 1
ATOM 2218 O O . TRP A 1 298 ? -8.432 -4.271 -2.340 1.00 95.12 298 TRP A O 1
ATOM 2228 N N . MET A 1 299 ? -9.546 -3.470 -0.574 1.00 94.50 299 MET A N 1
ATOM 2229 C CA . MET A 1 299 ? -10.896 -3.709 -1.097 1.00 94.50 299 MET A CA 1
ATOM 2230 C C . MET A 1 299 ? -11.508 -2.477 -1.783 1.00 94.50 299 MET A C 1
ATOM 2232 O O . MET A 1 299 ? -12.673 -2.523 -2.179 1.00 94.50 299 MET A O 1
ATOM 2236 N N . GLU A 1 300 ? -10.753 -1.376 -1.916 1.00 92.88 300 GLU A N 1
ATOM 2237 C CA . GLU A 1 300 ? -11.203 -0.119 -2.537 1.00 92.88 300 GLU A CA 1
ATOM 2238 C C . GLU A 1 300 ? -12.494 0.445 -1.914 1.00 92.88 300 GLU A C 1
ATOM 2240 O O . GLU A 1 300 ? -13.313 1.070 -2.597 1.00 92.88 300 GLU A O 1
ATOM 2245 N N . ALA A 1 301 ? -12.695 0.231 -0.608 1.00 92.50 301 ALA A N 1
ATOM 2246 C CA . ALA A 1 301 ? -13.985 0.437 0.062 1.00 92.50 301 ALA A CA 1
ATOM 2247 C C . ALA A 1 301 ? -14.495 1.895 0.040 1.00 92.50 301 ALA A C 1
ATOM 2249 O O . ALA A 1 301 ? -15.694 2.126 0.227 1.00 92.50 301 ALA A O 1
ATOM 2250 N N . ASN A 1 302 ? -13.600 2.857 -0.213 1.00 93.25 302 ASN A N 1
ATOM 2251 C CA . ASN A 1 302 ? -13.893 4.289 -0.324 1.00 93.25 302 ASN A CA 1
ATOM 2252 C C . ASN A 1 302 ? -14.316 4.739 -1.735 1.00 93.25 302 ASN A C 1
ATOM 2254 O O . ASN A 1 302 ? -14.800 5.861 -1.901 1.00 93.25 302 ASN A O 1
ATOM 2258 N N . THR A 1 303 ? -14.148 3.890 -2.751 1.00 91.06 303 THR A N 1
ATOM 2259 C CA . THR A 1 303 ? -14.409 4.223 -4.162 1.00 91.06 303 THR A CA 1
ATOM 2260 C C . THR A 1 303 ? -15.782 3.731 -4.621 1.00 91.06 303 THR A C 1
ATOM 2262 O O . THR A 1 303 ? -16.435 2.954 -3.933 1.00 91.06 303 THR A O 1
ATOM 2265 N N . ASN A 1 304 ? -16.223 4.143 -5.813 1.00 89.12 304 ASN A N 1
ATOM 2266 C CA . ASN A 1 304 ? -17.403 3.574 -6.475 1.00 89.12 304 ASN A CA 1
ATOM 2267 C C . ASN A 1 304 ? -17.085 2.331 -7.338 1.00 89.12 304 ASN A C 1
ATOM 2269 O O . ASN A 1 304 ? -17.995 1.772 -7.947 1.00 89.12 304 ASN A O 1
ATOM 2273 N N . GLN A 1 305 ? -15.821 1.896 -7.396 1.00 85.19 305 GLN A N 1
ATOM 2274 C CA . GLN A 1 305 ? -15.343 0.778 -8.219 1.00 85.19 305 GLN A CA 1
ATOM 2275 C C . GLN A 1 305 ? -15.361 -0.539 -7.431 1.00 85.19 305 GLN A C 1
ATOM 2277 O O . GLN A 1 305 ? -14.354 -1.239 -7.313 1.00 85.19 305 GLN A O 1
ATOM 2282 N N . VAL A 1 306 ? -16.518 -0.879 -6.863 1.00 93.25 306 VAL A N 1
ATOM 2283 C CA . VAL A 1 306 ? -16.681 -2.066 -6.014 1.00 93.25 306 VAL A CA 1
ATOM 2284 C C . VAL A 1 306 ? -17.681 -3.060 -6.623 1.00 93.25 306 VAL A C 1
ATOM 2286 O O . VAL A 1 306 ? -18.647 -2.640 -7.265 1.00 93.25 306 VAL A O 1
ATOM 2289 N N . PRO A 1 307 ? -17.479 -4.380 -6.456 1.00 94.12 307 PRO A N 1
ATOM 2290 C CA . PRO A 1 307 ? -18.323 -5.387 -7.092 1.00 94.12 307 PRO A CA 1
ATOM 2291 C C . PRO A 1 307 ? -19.706 -5.469 -6.438 1.00 94.12 307 PRO A C 1
ATOM 2293 O O . PRO A 1 307 ? -19.851 -5.306 -5.224 1.00 94.12 307 PRO A O 1
ATOM 2296 N N . LYS A 1 308 ? -20.721 -5.777 -7.253 1.00 95.38 308 LYS A N 1
ATOM 2297 C CA . LYS A 1 308 ? -22.083 -6.073 -6.793 1.00 95.38 308 LYS A CA 1
ATOM 2298 C C . LYS A 1 308 ? -22.320 -7.575 -6.637 1.00 95.38 308 LYS A C 1
ATOM 2300 O O . LYS A 1 308 ? -22.865 -7.989 -5.619 1.00 95.38 308 LYS A O 1
ATOM 2305 N N . THR A 1 309 ? -21.910 -8.378 -7.622 1.00 95.81 309 THR A N 1
ATOM 2306 C CA . THR A 1 309 ? -22.081 -9.845 -7.614 1.00 95.81 309 THR A CA 1
ATOM 2307 C C . THR A 1 309 ? -20.744 -10.568 -7.468 1.00 95.81 309 THR A C 1
ATOM 2309 O O . THR A 1 309 ? -19.681 -9.991 -7.708 1.00 95.81 309 THR A O 1
ATOM 2312 N N . TRP A 1 310 ? -20.774 -11.835 -7.041 1.00 92.94 310 TRP A N 1
ATOM 2313 C CA . TRP A 1 310 ? -19.563 -12.621 -6.769 1.00 92.94 310 TRP A CA 1
ATOM 2314 C C . TRP A 1 310 ? -18.661 -12.771 -7.998 1.00 92.94 310 TRP A C 1
ATOM 2316 O O . TRP A 1 310 ? -17.444 -12.815 -7.872 1.00 92.94 310 TRP A O 1
ATOM 2326 N N . GLU A 1 311 ? -19.236 -12.805 -9.194 1.00 90.00 311 GLU A N 1
ATOM 2327 C CA . GLU A 1 311 ? -18.523 -12.995 -10.458 1.00 90.00 311 GLU A CA 1
ATOM 2328 C C . GLU A 1 311 ? -17.727 -11.751 -10.876 1.00 90.00 311 GLU A C 1
ATOM 2330 O O . GLU A 1 311 ? -16.747 -11.880 -11.614 1.00 90.00 311 GLU A O 1
ATOM 2335 N N . GLN A 1 312 ? -18.144 -10.569 -10.400 1.00 90.81 312 GLN A N 1
ATOM 2336 C CA . GLN A 1 312 ? -17.543 -9.264 -10.705 1.00 90.81 312 GLN A CA 1
ATOM 2337 C C . GLN A 1 312 ? -16.317 -8.936 -9.850 1.00 90.81 312 GLN A C 1
ATOM 2339 O O . GLN A 1 312 ? -15.645 -7.944 -10.118 1.00 90.81 312 GLN A O 1
ATOM 2344 N N . ARG A 1 313 ? -16.055 -9.710 -8.794 1.00 90.38 313 ARG A N 1
ATOM 2345 C CA . ARG A 1 313 ? -14.924 -9.471 -7.891 1.00 90.38 313 ARG A CA 1
ATOM 2346 C C . ARG A 1 313 ? -13.581 -9.583 -8.618 1.00 90.38 313 ARG A C 1
ATOM 2348 O O . ARG A 1 313 ? -13.455 -10.346 -9.579 1.00 90.38 313 ARG A O 1
ATOM 2355 N N . ALA A 1 314 ? -12.562 -8.953 -8.043 1.00 90.19 314 ALA A N 1
ATOM 2356 C CA . ALA A 1 314 ? -11.171 -9.206 -8.389 1.00 90.19 314 ALA A CA 1
ATOM 2357 C C . ALA A 1 314 ? -10.795 -10.689 -8.226 1.00 90.19 314 ALA A C 1
ATOM 2359 O O . ALA A 1 314 ? -11.248 -11.367 -7.293 1.00 90.19 314 ALA A O 1
ATOM 2360 N N . LYS A 1 315 ? -9.943 -11.192 -9.121 1.00 88.88 315 LYS A N 1
ATOM 2361 C CA . LYS A 1 315 ? -9.454 -12.581 -9.149 1.00 88.88 315 LYS A CA 1
ATOM 2362 C C . LYS A 1 315 ? -7.923 -12.617 -9.086 1.00 88.88 315 LYS A C 1
ATOM 2364 O O . LYS A 1 315 ? -7.279 -11.720 -9.619 1.00 88.88 315 LYS A O 1
ATOM 2369 N N . PRO A 1 316 ? -7.303 -13.680 -8.534 1.00 88.69 316 PRO A N 1
ATOM 2370 C CA . PRO A 1 316 ? -5.838 -13.825 -8.517 1.00 88.69 316 PRO A CA 1
ATOM 2371 C C . PRO A 1 316 ? -5.167 -13.751 -9.896 1.00 88.69 316 PRO A C 1
ATOM 2373 O O . PRO A 1 316 ? -4.004 -13.368 -10.023 1.00 88.69 316 PRO A O 1
ATOM 2376 N N . THR A 1 317 ? -5.905 -14.129 -10.940 1.00 86.19 317 THR A N 1
ATOM 2377 C CA . THR A 1 317 ? -5.460 -14.108 -12.339 1.00 86.19 317 THR A CA 1
ATOM 2378 C C . THR A 1 317 ? -5.521 -12.727 -12.980 1.00 86.19 317 THR A C 1
ATOM 2380 O O . THR A 1 317 ? -5.010 -12.558 -14.084 1.00 86.19 317 THR A O 1
ATOM 2383 N N . ASP A 1 318 ? -6.153 -11.750 -12.332 1.00 87.06 318 ASP A N 1
ATOM 2384 C CA . ASP A 1 318 ? -6.251 -10.398 -12.865 1.00 87.06 318 ASP A CA 1
ATOM 2385 C C . ASP A 1 318 ? -4.865 -9.776 -12.975 1.00 87.06 318 ASP A C 1
ATOM 2387 O O . ASP A 1 318 ? -3.996 -9.998 -12.124 1.00 87.06 318 ASP A O 1
ATOM 2391 N N . ARG A 1 319 ? -4.638 -8.985 -14.026 1.00 89.38 319 ARG A N 1
ATOM 2392 C CA . ARG A 1 319 ? -3.311 -8.410 -14.265 1.00 89.38 319 ARG A CA 1
ATOM 2393 C C . ARG A 1 319 ? -2.843 -7.492 -13.134 1.00 89.38 319 ARG A C 1
ATOM 2395 O O . ARG A 1 319 ? -1.650 -7.425 -12.881 1.00 89.38 319 ARG A O 1
ATOM 2402 N N . SER A 1 320 ? -3.768 -6.784 -12.486 1.00 91.50 320 SER A N 1
ATOM 2403 C CA . SER A 1 320 ? -3.471 -5.758 -11.490 1.00 91.50 320 SER A CA 1
ATOM 2404 C C . SER A 1 320 ? -4.629 -5.537 -10.526 1.00 91.50 320 SER A C 1
ATOM 2406 O O . SER A 1 320 ? -5.794 -5.684 -10.898 1.00 91.50 320 SER A O 1
ATOM 2408 N N . TYR A 1 321 ? -4.281 -5.130 -9.307 1.00 91.25 321 TYR A N 1
ATOM 2409 C CA . TYR A 1 321 ? -5.195 -4.740 -8.237 1.00 91.25 321 TYR A CA 1
ATOM 2410 C C . TYR A 1 321 ? -5.235 -3.216 -8.028 1.00 91.25 321 TYR A C 1
ATOM 2412 O O . TYR A 1 321 ? -5.989 -2.734 -7.188 1.00 91.25 321 TYR A O 1
ATOM 2420 N N . ALA A 1 322 ? -4.473 -2.443 -8.813 1.00 88.00 322 ALA A N 1
ATOM 2421 C CA . ALA A 1 322 ? -4.389 -0.985 -8.723 1.00 88.00 322 ALA A CA 1
ATOM 2422 C C . ALA A 1 322 ? -5.543 -0.265 -9.443 1.00 88.00 322 ALA A C 1
ATOM 2424 O O . ALA A 1 322 ? -5.331 0.519 -10.370 1.00 88.00 322 ALA A O 1
ATOM 2425 N N . GLY A 1 323 ? -6.783 -0.566 -9.046 1.00 75.06 323 GLY A N 1
ATOM 2426 C CA . GLY A 1 323 ? -7.987 0.099 -9.563 1.00 75.06 323 GLY A CA 1
ATOM 2427 C C . GLY A 1 323 ? -8.313 -0.192 -11.035 1.00 75.06 323 GLY A C 1
ATOM 2428 O O . GLY A 1 323 ? -9.083 0.543 -11.646 1.00 75.06 323 GLY A O 1
ATOM 2429 N N . VAL A 1 324 ? -7.723 -1.243 -11.617 1.00 73.19 324 VAL A N 1
ATOM 2430 C CA . VAL A 1 324 ? -7.997 -1.689 -12.997 1.00 73.19 324 VAL A CA 1
ATOM 2431 C C . VAL A 1 324 ? -9.309 -2.474 -13.081 1.00 73.19 324 VAL A C 1
ATOM 2433 O O . VAL A 1 324 ? -10.059 -2.317 -14.039 1.00 73.19 324 VAL A O 1
ATOM 2436 N N . ASN A 1 325 ? -9.581 -3.293 -12.064 1.00 73.38 325 ASN A N 1
ATOM 2437 C CA . ASN A 1 325 ? -10.780 -4.116 -11.939 1.00 73.38 325 ASN A CA 1
ATOM 2438 C C . ASN A 1 325 ? -11.580 -3.715 -10.693 1.00 73.38 325 ASN A C 1
ATOM 2440 O O . ASN A 1 325 ? -11.056 -3.076 -9.778 1.00 73.38 325 ASN A O 1
ATOM 2444 N N . LEU A 1 326 ? -12.848 -4.130 -10.636 1.00 80.88 326 LEU A N 1
ATOM 2445 C CA . LEU A 1 326 ? -13.706 -3.892 -9.476 1.00 80.88 326 LEU A CA 1
ATOM 2446 C C . LEU A 1 326 ? -13.187 -4.649 -8.240 1.00 80.88 326 LEU A C 1
ATOM 2448 O O . LEU A 1 326 ? -13.027 -5.870 -8.266 1.00 80.88 326 LEU A O 1
ATOM 2452 N N . GLY A 1 327 ? -13.019 -3.935 -7.125 1.00 77.31 327 GLY A N 1
ATOM 2453 C CA . GLY A 1 327 ? -12.784 -4.538 -5.806 1.00 77.31 327 GLY A CA 1
ATOM 2454 C C . GLY A 1 327 ? -11.332 -4.824 -5.408 1.00 77.31 327 GLY A C 1
ATOM 2455 O O . GLY A 1 327 ? -11.140 -5.541 -4.429 1.00 77.31 327 GLY A O 1
ATOM 2456 N N . GLY A 1 328 ? -10.336 -4.277 -6.115 1.00 91.44 328 GLY A N 1
ATOM 2457 C CA . GLY A 1 328 ? -8.935 -4.261 -5.666 1.00 91.44 328 GLY A CA 1
ATOM 2458 C C . GLY A 1 328 ? -8.277 -5.645 -5.573 1.00 91.44 328 GLY A C 1
ATOM 2459 O O . GLY A 1 328 ? -8.177 -6.356 -6.570 1.00 91.44 328 GLY A O 1
ATOM 2460 N N . VAL A 1 329 ? -7.774 -6.017 -4.393 1.00 94.81 329 VAL A N 1
ATOM 2461 C CA . VAL A 1 329 ? -7.086 -7.291 -4.137 1.00 94.81 329 VAL A CA 1
ATOM 2462 C C . VAL A 1 329 ? -8.107 -8.413 -3.881 1.00 94.81 329 VAL A C 1
ATOM 2464 O O . VAL A 1 329 ? -9.004 -8.259 -3.050 1.00 94.81 329 VAL A O 1
ATOM 2467 N N . PRO A 1 330 ? -7.971 -9.585 -4.528 1.00 94.12 330 PRO A N 1
ATOM 2468 C CA . PRO A 1 330 ? -8.892 -10.708 -4.365 1.00 94.12 330 PRO A CA 1
ATOM 2469 C C . PRO A 1 330 ? -8.873 -11.313 -2.952 1.00 94.12 330 PRO A C 1
ATOM 2471 O O . PRO A 1 330 ? -7.839 -11.360 -2.276 1.00 94.12 330 PRO A O 1
ATOM 2474 N N . VAL A 1 331 ? -10.015 -11.868 -2.530 1.00 96.50 331 VAL A N 1
ATOM 2475 C CA . VAL A 1 331 ? -10.179 -12.530 -1.220 1.00 96.50 331 VAL A CA 1
ATOM 2476 C C . VAL A 1 331 ? -9.204 -13.682 -1.012 1.00 96.50 331 VAL A C 1
ATOM 2478 O O . VAL A 1 331 ? -8.724 -13.884 0.101 1.00 96.50 331 VAL A O 1
ATOM 2481 N N . GLU A 1 332 ? -8.845 -14.385 -2.083 1.00 95.12 332 GLU A N 1
ATOM 2482 C CA . GLU A 1 332 ? -7.857 -15.455 -2.065 1.00 95.12 332 GLU A CA 1
ATOM 2483 C C . GLU A 1 332 ? -6.497 -14.967 -1.539 1.00 95.12 332 GLU A C 1
ATOM 2485 O O . GLU A 1 332 ? -5.861 -15.644 -0.733 1.00 95.12 332 GLU A O 1
ATOM 2490 N N . HIS A 1 333 ? -6.068 -13.765 -1.937 1.00 95.75 333 HIS A N 1
ATOM 2491 C CA . HIS A 1 333 ? -4.823 -13.168 -1.458 1.00 95.75 333 HIS A CA 1
ATOM 2492 C C . HIS A 1 333 ? -4.971 -12.599 -0.044 1.00 95.75 333 HIS A C 1
ATOM 2494 O O . HIS A 1 333 ? -4.096 -12.826 0.788 1.00 95.75 333 HIS A O 1
ATOM 2500 N N . MET A 1 334 ? -6.083 -11.931 0.271 1.00 98.00 334 MET A N 1
ATOM 2501 C CA . MET A 1 334 ? -6.315 -11.403 1.623 1.00 98.00 334 MET A CA 1
ATOM 2502 C C . MET A 1 334 ? -6.323 -12.512 2.687 1.00 98.00 334 MET A C 1
ATOM 2504 O O . MET A 1 334 ? -5.670 -12.387 3.725 1.00 98.00 334 MET A O 1
ATOM 2508 N N . VAL A 1 335 ? -7.010 -13.630 2.416 1.00 97.25 335 VAL A N 1
ATOM 2509 C CA . VAL A 1 335 ? -7.033 -14.791 3.319 1.00 97.25 335 VAL A CA 1
ATOM 2510 C C . VAL A 1 335 ? -5.668 -15.472 3.378 1.00 97.25 335 VAL A C 1
ATOM 2512 O O . VAL A 1 335 ? -5.233 -15.838 4.468 1.00 97.25 335 VAL A O 1
ATOM 2515 N N . LEU A 1 336 ? -4.956 -15.600 2.251 1.00 95.25 336 LEU A N 1
ATOM 2516 C CA . LEU A 1 336 ? -3.600 -16.152 2.247 1.00 95.25 336 LEU A CA 1
ATOM 2517 C C . LEU A 1 336 ? -2.647 -15.324 3.119 1.00 95.25 336 LEU A C 1
ATOM 2519 O O . LEU A 1 336 ? -1.927 -15.903 3.929 1.00 95.25 336 LEU A O 1
ATOM 2523 N N . LEU A 1 337 ? -2.668 -13.991 3.014 1.00 96.62 337 LEU A N 1
ATOM 2524 C CA . LEU A 1 337 ? -1.832 -13.119 3.842 1.00 96.62 337 LEU A CA 1
ATOM 2525 C C . LEU A 1 337 ? -2.169 -13.270 5.329 1.00 96.62 337 LEU A C 1
ATOM 2527 O O . LEU A 1 337 ? -1.271 -13.458 6.149 1.00 96.62 337 LEU A O 1
ATOM 2531 N N . ALA A 1 338 ? -3.462 -13.244 5.668 1.00 95.94 338 ALA A N 1
ATOM 2532 C CA . ALA A 1 338 ? -3.934 -13.447 7.035 1.00 95.94 338 ALA A CA 1
ATOM 2533 C C . ALA A 1 338 ? -3.501 -14.814 7.590 1.00 95.94 338 ALA A C 1
ATOM 2535 O O . ALA A 1 338 ? -3.029 -14.903 8.723 1.00 95.94 338 ALA A O 1
ATOM 2536 N N . ASN A 1 339 ? -3.576 -15.869 6.774 1.00 93.44 339 ASN A N 1
ATOM 2537 C CA . ASN A 1 339 ? -3.096 -17.199 7.129 1.00 93.44 339 ASN A CA 1
ATOM 2538 C C . ASN A 1 339 ? -1.588 -17.203 7.387 1.00 93.44 339 ASN A C 1
ATOM 2540 O O . ASN A 1 339 ? -1.176 -17.639 8.464 1.00 93.44 339 ASN A O 1
ATOM 2544 N N . MET A 1 340 ? -0.797 -16.680 6.439 1.00 90.44 340 MET A N 1
ATOM 2545 C CA . MET A 1 340 ? 0.666 -16.614 6.507 1.00 90.44 340 MET A CA 1
ATOM 2546 C C . MET A 1 340 ? 1.138 -15.874 7.755 1.00 90.44 340 MET A C 1
ATOM 2548 O O . MET A 1 340 ? 1.961 -16.400 8.493 1.00 90.44 340 MET A O 1
ATOM 2552 N N . VAL A 1 341 ? 0.590 -14.688 8.017 1.00 91.94 341 VAL A N 1
ATOM 2553 C CA . VAL A 1 341 ? 0.937 -13.845 9.173 1.00 91.94 341 VAL A CA 1
ATOM 2554 C C . VAL A 1 341 ? 0.327 -14.388 10.471 1.00 91.94 341 VAL A C 1
ATOM 2556 O O . VAL A 1 341 ? 0.830 -14.140 11.564 1.00 91.94 341 VAL A O 1
ATOM 2559 N N . GLY A 1 342 ? -0.760 -15.152 10.373 1.00 90.06 342 GLY A N 1
ATOM 2560 C CA . GLY A 1 342 ? -1.529 -15.613 11.521 1.00 90.06 342 GLY A CA 1
ATOM 2561 C C . GLY A 1 342 ? -2.374 -14.514 12.165 1.00 90.06 342 GLY A C 1
ATOM 2562 O O . GLY A 1 342 ? -2.639 -14.591 13.358 1.00 90.06 342 GLY A O 1
ATOM 2563 N N . ALA A 1 343 ? -2.797 -13.508 11.409 1.00 93.12 343 ALA A N 1
ATOM 2564 C CA . ALA A 1 343 ? -3.647 -12.431 11.906 1.00 93.12 343 ALA A CA 1
ATOM 2565 C C . ALA A 1 343 ? -5.122 -12.687 11.559 1.00 93.12 343 ALA A C 1
ATOM 2567 O O . ALA A 1 343 ? -5.433 -13.365 10.578 1.00 93.12 343 ALA A O 1
ATOM 2568 N N . ALA A 1 344 ? -6.045 -12.131 12.343 1.00 96.12 344 ALA A N 1
ATOM 2569 C CA . ALA A 1 344 ? -7.460 -12.137 11.990 1.00 96.12 344 ALA A CA 1
ATOM 2570 C C . ALA A 1 344 ? -7.715 -11.148 10.833 1.00 96.12 344 ALA A C 1
ATOM 2572 O O . ALA A 1 344 ? -7.337 -9.980 10.943 1.00 96.12 344 ALA A O 1
ATOM 2573 N N . PRO A 1 345 ? -8.351 -11.563 9.725 1.00 98.12 345 PRO A N 1
ATOM 2574 C CA . PRO A 1 345 ? -8.705 -10.634 8.662 1.00 98.12 345 PRO A CA 1
ATOM 2575 C C . PRO A 1 345 ? -9.914 -9.777 9.060 1.00 98.12 345 PRO A C 1
ATOM 2577 O O . PRO A 1 345 ? -10.877 -10.285 9.642 1.00 98.12 345 PRO A O 1
ATOM 2580 N N . TRP A 1 346 ? -9.889 -8.497 8.692 1.00 98.62 346 TRP A N 1
ATOM 2581 C CA . TRP A 1 346 ? -11.017 -7.574 8.760 1.00 98.62 346 TRP A CA 1
ATOM 2582 C C . TRP A 1 346 ? -11.383 -7.091 7.355 1.00 98.62 346 TRP A C 1
ATOM 2584 O O . TRP A 1 346 ? -10.632 -6.355 6.714 1.00 98.62 346 TRP A O 1
ATOM 2594 N N . PHE A 1 347 ? -12.559 -7.507 6.883 1.00 98.69 347 PHE A N 1
ATOM 2595 C CA . PHE A 1 347 ? -13.068 -7.186 5.550 1.00 98.69 347 PHE A CA 1
ATOM 2596 C C . PHE A 1 347 ? -14.054 -6.012 5.567 1.00 98.69 347 PHE A C 1
ATOM 2598 O O . PHE A 1 347 ? -15.074 -6.062 6.261 1.00 98.69 347 PHE A O 1
ATOM 2605 N N . SER A 1 348 ? -13.773 -4.993 4.751 1.00 97.38 348 SER A N 1
ATOM 2606 C CA . SER A 1 348 ? -14.665 -3.861 4.476 1.00 97.38 348 SER A CA 1
ATOM 2607 C C . SER A 1 348 ? -15.541 -4.191 3.270 1.00 97.38 348 SER A C 1
ATOM 2609 O O . SER A 1 348 ? -15.160 -3.972 2.121 1.00 97.38 348 SER A O 1
ATOM 2611 N N . MET A 1 349 ? -16.708 -4.788 3.512 1.00 98.00 349 MET A N 1
ATOM 2612 C CA . MET A 1 349 ? -17.537 -5.340 2.440 1.00 98.00 349 MET A CA 1
ATOM 2613 C C . MET A 1 349 ? -18.069 -4.242 1.498 1.00 98.00 349 MET A C 1
ATOM 2615 O O . MET A 1 349 ? -18.496 -3.192 1.987 1.00 98.00 349 MET A O 1
ATOM 2619 N N . PRO A 1 350 ? -18.115 -4.477 0.170 1.00 96.94 350 PRO A N 1
ATOM 2620 C CA . PRO A 1 350 ? -18.619 -3.505 -0.801 1.00 96.94 350 PRO A CA 1
ATOM 2621 C C . PRO A 1 350 ? -20.029 -2.997 -0.482 1.00 96.94 350 PRO A C 1
ATOM 2623 O O . PRO A 1 350 ? -20.935 -3.786 -0.222 1.00 96.94 350 PRO A O 1
ATOM 2626 N N . HIS A 1 351 ? -20.260 -1.687 -0.590 1.00 97.00 351 HIS A N 1
ATOM 2627 C CA . HIS A 1 351 ? -21.593 -1.109 -0.366 1.00 97.00 351 HIS A CA 1
ATOM 2628 C C . HIS A 1 351 ? -22.611 -1.498 -1.454 1.00 97.00 351 HIS A C 1
ATOM 2630 O O . HIS A 1 351 ? -23.814 -1.476 -1.195 1.00 97.00 351 HIS A O 1
ATOM 2636 N N . LEU A 1 352 ? -22.142 -1.886 -2.649 1.00 96.38 352 LEU A N 1
ATOM 2637 C CA . LEU A 1 352 ? -22.984 -2.393 -3.738 1.00 96.38 352 LEU A CA 1
ATOM 2638 C C . LEU A 1 352 ? -23.201 -3.912 -3.695 1.00 96.38 352 LEU A C 1
ATOM 2640 O O . LEU A 1 352 ? -24.029 -4.396 -4.465 1.00 96.38 352 LEU A O 1
ATOM 2644 N N . ALA A 1 353 ? -22.486 -4.653 -2.837 1.00 96.75 353 ALA A N 1
ATOM 2645 C CA . ALA A 1 353 ? -22.582 -6.109 -2.782 1.00 96.75 353 ALA A CA 1
ATOM 2646 C C . ALA A 1 353 ? -24.005 -6.567 -2.446 1.00 96.75 353 ALA A C 1
ATOM 2648 O O . ALA A 1 353 ? -24.631 -6.090 -1.492 1.00 96.75 353 ALA A O 1
ATOM 2649 N N . ASP A 1 354 ? -24.498 -7.530 -3.220 1.00 97.00 354 ASP A N 1
ATOM 2650 C CA . ASP A 1 354 ? -25.736 -8.223 -2.904 1.00 97.00 354 ASP A CA 1
ATOM 2651 C C . ASP A 1 354 ? -25.529 -9.320 -1.844 1.00 97.00 354 ASP A C 1
ATOM 2653 O O . ASP A 1 354 ? -24.416 -9.682 -1.446 1.00 97.00 354 ASP A O 1
ATOM 2657 N N . ASP A 1 355 ? -26.637 -9.861 -1.345 1.00 97.94 355 ASP A N 1
ATOM 2658 C CA . ASP A 1 355 ? -26.606 -10.883 -0.301 1.00 97.94 355 ASP A CA 1
ATOM 2659 C C . ASP A 1 355 ? -25.944 -12.196 -0.778 1.00 97.94 355 ASP A C 1
ATOM 2661 O O . ASP A 1 355 ? -25.421 -12.956 0.045 1.00 97.94 355 ASP A O 1
ATOM 2665 N N . ALA A 1 356 ? -25.927 -12.467 -2.092 1.00 97.06 356 ALA A N 1
ATOM 2666 C CA . ALA A 1 356 ? -25.243 -13.624 -2.666 1.00 97.06 356 ALA A CA 1
ATOM 2667 C C . ALA A 1 356 ? -23.719 -13.437 -2.630 1.00 97.06 356 ALA A C 1
ATOM 2669 O O . ALA A 1 356 ? -23.016 -14.353 -2.205 1.00 97.06 356 ALA A O 1
ATOM 2670 N N . TYR A 1 357 ? -23.217 -12.239 -2.946 1.00 97.75 357 TYR A N 1
ATOM 2671 C CA . TYR A 1 357 ? -21.810 -11.873 -2.785 1.00 97.75 357 TYR A CA 1
ATOM 2672 C C . TYR A 1 357 ? -21.344 -12.101 -1.346 1.00 97.75 357 TYR A C 1
ATOM 2674 O O . TYR A 1 357 ? -20.352 -12.794 -1.119 1.00 97.75 357 TYR A O 1
ATOM 2682 N N . HIS A 1 358 ? -22.079 -11.574 -0.358 1.00 98.50 358 HIS A N 1
ATOM 2683 C CA . HIS A 1 358 ? -21.740 -11.768 1.055 1.00 98.50 358 HIS A CA 1
ATOM 2684 C C . HIS A 1 358 ? -21.696 -13.254 1.437 1.00 98.50 358 HIS A C 1
ATOM 2686 O O . HIS A 1 358 ? -20.798 -13.676 2.166 1.00 98.50 358 HIS A O 1
ATOM 2692 N N . ARG A 1 359 ? -22.639 -14.059 0.930 1.00 98.44 359 ARG A N 1
ATOM 2693 C CA . ARG A 1 359 ? -22.699 -15.500 1.196 1.00 98.44 359 ARG A CA 1
ATOM 2694 C C . ARG A 1 359 ? -21.501 -16.240 0.605 1.00 98.44 359 ARG A C 1
ATOM 2696 O O . ARG A 1 359 ? -20.864 -17.001 1.330 1.00 98.44 359 ARG A O 1
ATOM 2703 N N . SER A 1 360 ? -21.179 -16.002 -0.664 1.00 98.00 360 SER A N 1
ATOM 2704 C CA . SER A 1 360 ? -20.044 -16.636 -1.345 1.00 98.00 360 SER A CA 1
ATOM 2705 C C . SER A 1 360 ? -18.705 -16.224 -0.733 1.00 98.00 360 SER A C 1
ATOM 2707 O O . SER A 1 360 ? -17.840 -17.073 -0.520 1.00 98.00 360 SER A O 1
ATOM 2709 N N . PHE A 1 361 ? -18.562 -14.952 -0.348 1.00 98.44 361 PHE A N 1
ATOM 2710 C CA . PHE A 1 361 ? -17.373 -14.463 0.348 1.00 98.44 361 PHE A CA 1
ATOM 2711 C C . PHE A 1 361 ? -17.200 -15.160 1.702 1.00 98.44 361 PHE A C 1
ATOM 2713 O O . PHE A 1 361 ? -16.140 -15.719 1.981 1.00 98.44 361 PHE A O 1
ATOM 2720 N N . ALA A 1 362 ? -18.255 -15.203 2.522 1.00 98.69 362 ALA A N 1
ATOM 2721 C CA . ALA A 1 362 ? -18.225 -15.883 3.814 1.00 98.69 362 ALA A CA 1
ATOM 2722 C C . ALA A 1 362 ? -17.929 -17.388 3.675 1.00 98.69 362 ALA A C 1
ATOM 2724 O O . ALA A 1 362 ? -17.206 -17.948 4.498 1.00 98.69 362 ALA A O 1
ATOM 2725 N N . GLN A 1 363 ? -18.457 -18.045 2.634 1.00 98.25 363 GLN A N 1
ATOM 2726 C CA . GLN A 1 363 ? -18.201 -19.461 2.350 1.00 98.25 363 GLN A CA 1
ATOM 2727 C C . GLN A 1 363 ? -16.730 -19.704 2.013 1.00 98.25 363 GLN A C 1
ATOM 2729 O O . GLN A 1 363 ? -16.132 -20.630 2.561 1.00 98.25 363 GLN A O 1
ATOM 2734 N N . TYR A 1 364 ? -16.142 -18.854 1.165 1.00 97.69 364 TYR A N 1
ATOM 2735 C CA . TYR A 1 364 ? -14.723 -18.930 0.838 1.00 97.69 364 TYR A CA 1
ATOM 2736 C C . TYR A 1 364 ? -13.862 -18.764 2.093 1.00 97.69 364 TYR A C 1
ATOM 2738 O O . TYR A 1 364 ? -13.015 -19.612 2.367 1.00 97.69 364 TYR A O 1
ATOM 2746 N N . VAL A 1 365 ? -14.120 -17.723 2.894 1.00 98.25 365 VAL A N 1
ATOM 2747 C CA . VAL A 1 365 ? -13.362 -17.457 4.126 1.00 98.25 365 VAL A CA 1
ATOM 2748 C C . VAL A 1 365 ? -13.504 -18.608 5.122 1.00 98.25 365 VAL A C 1
ATOM 2750 O O . VAL A 1 365 ? -12.502 -19.058 5.662 1.00 98.25 365 VAL A O 1
ATOM 2753 N N . LYS A 1 366 ? -14.712 -19.143 5.341 1.00 96.44 366 LYS A N 1
ATOM 2754 C CA . LYS A 1 366 ? -14.919 -20.296 6.235 1.00 96.44 366 LYS A CA 1
ATOM 2755 C C . LYS A 1 366 ? -14.092 -21.513 5.807 1.00 96.44 366 LYS A C 1
ATOM 2757 O O . LYS A 1 366 ? -13.597 -22.237 6.665 1.00 96.44 366 LYS A O 1
ATOM 2762 N N . ALA A 1 367 ? -13.982 -21.749 4.500 1.00 93.25 367 ALA A N 1
ATOM 2763 C CA . ALA A 1 367 ? -13.306 -22.918 3.950 1.00 93.25 367 ALA A CA 1
ATOM 2764 C C . ALA A 1 367 ? -11.773 -22.804 3.959 1.00 93.25 367 ALA A C 1
ATOM 2766 O O . ALA A 1 367 ? -11.101 -23.828 4.038 1.00 93.25 367 ALA A O 1
ATOM 2767 N N . THR A 1 368 ? -11.221 -21.590 3.854 1.00 93.56 368 THR A N 1
ATOM 2768 C CA . THR A 1 368 ? -9.782 -21.381 3.606 1.00 93.56 368 THR A CA 1
ATOM 2769 C C . THR A 1 368 ? -9.043 -20.669 4.735 1.00 93.56 368 THR A C 1
ATOM 2771 O O . THR A 1 368 ? -7.822 -20.799 4.840 1.00 93.56 368 THR A O 1
ATOM 2774 N N . LEU A 1 369 ? -9.744 -19.934 5.602 1.00 93.75 369 LEU A N 1
ATOM 2775 C CA . LEU A 1 369 ? -9.135 -19.272 6.751 1.00 93.75 369 LEU A CA 1
ATOM 2776 C C . LEU A 1 369 ? -8.808 -20.300 7.837 1.00 93.75 369 LEU A C 1
ATOM 2778 O O . LEU A 1 369 ? -9.675 -21.065 8.271 1.00 93.75 369 LEU A O 1
ATOM 2782 N N . ARG A 1 370 ? -7.572 -20.254 8.336 1.00 89.88 370 ARG A N 1
ATOM 2783 C CA . ARG A 1 370 ? -7.111 -21.053 9.477 1.00 89.88 370 ARG A CA 1
ATOM 2784 C C . ARG A 1 370 ? -8.103 -20.985 10.657 1.00 89.88 370 ARG A C 1
ATOM 2786 O O . ARG A 1 370 ? -8.658 -19.917 10.926 1.00 89.88 370 ARG A O 1
ATOM 2793 N N . PRO A 1 371 ? -8.387 -22.102 11.349 1.00 88.25 371 PRO A N 1
ATOM 2794 C CA . PRO A 1 371 ? -9.509 -22.193 12.291 1.00 88.25 371 PRO A CA 1
ATOM 2795 C C . PRO A 1 371 ? -9.290 -21.448 13.616 1.00 88.25 371 PRO A C 1
ATOM 2797 O O . PRO A 1 371 ? -10.248 -21.147 14.323 1.00 88.25 371 PRO A O 1
ATOM 2800 N N . ASP A 1 372 ? -8.042 -21.141 13.949 1.00 87.69 372 ASP A N 1
ATOM 2801 C CA . ASP A 1 372 ? -7.588 -20.557 15.212 1.00 87.69 372 ASP A CA 1
ATOM 2802 C C . ASP A 1 372 ? -7.658 -19.020 15.255 1.00 87.69 372 ASP A C 1
ATOM 2804 O O . ASP A 1 372 ? -7.280 -18.419 16.259 1.00 87.69 372 ASP A O 1
ATOM 2808 N N . VAL A 1 373 ? -8.138 -18.369 14.189 1.00 91.00 373 VAL A N 1
ATOM 2809 C CA . VAL A 1 373 ? -8.367 -16.914 14.155 1.00 91.00 373 VAL A CA 1
ATOM 2810 C C . VAL A 1 373 ? -9.842 -16.576 13.940 1.00 91.00 373 VAL A C 1
ATOM 2812 O O . VAL A 1 373 ? -10.613 -17.349 13.355 1.00 91.00 373 VAL A O 1
ATOM 2815 N N . LYS A 1 374 ? -10.237 -15.394 14.420 1.00 95.44 374 LYS A N 1
ATOM 2816 C CA . LYS A 1 374 ? -11.538 -14.776 14.128 1.00 95.44 374 LYS A CA 1
ATOM 2817 C C . LYS A 1 374 ? -11.525 -14.116 12.744 1.00 95.44 374 LYS A C 1
ATOM 2819 O O . LYS A 1 374 ? -10.465 -13.946 12.152 1.00 95.44 374 LYS A O 1
ATOM 2824 N N . VAL A 1 375 ? -12.696 -13.714 12.262 1.00 98.12 375 VAL A N 1
ATOM 2825 C CA . VAL A 1 375 ? -12.881 -12.835 11.103 1.00 98.12 375 VAL A CA 1
ATOM 2826 C C . VAL A 1 375 ? -13.719 -11.631 11.516 1.00 98.12 375 VAL A C 1
ATOM 2828 O O . VAL A 1 375 ? -14.767 -11.789 12.139 1.00 98.12 375 VAL A O 1
ATOM 2831 N N . TYR A 1 376 ? -13.261 -10.437 11.164 1.00 98.75 376 TYR A N 1
ATOM 2832 C CA . TYR A 1 376 ? -13.983 -9.188 11.365 1.00 98.75 376 TYR A CA 1
ATOM 2833 C C . TYR A 1 376 ? -14.627 -8.769 10.047 1.00 98.75 376 TYR A C 1
ATOM 2835 O O . TYR A 1 376 ? -14.030 -8.899 8.975 1.00 98.75 376 TYR A O 1
ATOM 2843 N N . VAL A 1 377 ? -15.864 -8.292 10.110 1.00 98.69 377 VAL A N 1
ATOM 2844 C CA . VAL A 1 377 ? -16.605 -7.878 8.919 1.00 98.69 377 VAL A CA 1
ATOM 2845 C C . VAL A 1 377 ? -17.365 -6.601 9.218 1.00 98.69 377 VAL A C 1
ATOM 2847 O O . VAL A 1 377 ? -18.107 -6.518 10.197 1.00 98.69 377 VAL A O 1
ATOM 2850 N N . GLU A 1 378 ? -17.213 -5.622 8.340 1.00 98.00 378 GLU A N 1
ATOM 2851 C CA . GLU A 1 378 ? -17.970 -4.375 8.354 1.00 98.00 378 GLU A CA 1
ATOM 2852 C C . GLU A 1 378 ? -18.599 -4.122 6.983 1.00 98.00 378 GLU A C 1
ATOM 2854 O O . GLU A 1 378 ? -18.140 -4.645 5.964 1.00 98.00 378 GLU A O 1
ATOM 2859 N N . TRP A 1 379 ? -19.659 -3.319 6.949 1.00 97.75 379 TRP A N 1
ATOM 2860 C CA . TRP A 1 379 ? -20.272 -2.896 5.696 1.00 97.75 379 TRP A CA 1
ATOM 2861 C C . TRP A 1 379 ? -19.724 -1.522 5.296 1.00 97.75 379 TRP A C 1
ATOM 2863 O O . TRP A 1 379 ? -20.032 -0.522 5.942 1.00 97.75 379 TRP A O 1
ATOM 2873 N N . SER A 1 380 ? -18.929 -1.481 4.223 1.00 96.69 380 SER A N 1
ATOM 2874 C CA . SER A 1 380 ? -18.244 -0.287 3.707 1.00 96.69 380 SER A CA 1
ATOM 2875 C C . SER A 1 380 ? -17.376 0.444 4.751 1.00 96.69 380 SER A C 1
ATOM 2877 O O . SER A 1 380 ? -17.010 -0.134 5.772 1.00 96.69 380 SER A O 1
ATOM 2879 N N . ASN A 1 381 ? -16.984 1.687 4.466 1.00 96.88 381 ASN A N 1
ATOM 2880 C CA . ASN A 1 381 ? -16.114 2.509 5.304 1.00 96.88 381 ASN A CA 1
ATOM 2881 C C . ASN A 1 381 ? -16.713 3.908 5.506 1.00 96.88 381 ASN A C 1
ATOM 2883 O O . ASN A 1 381 ? -17.298 4.472 4.580 1.00 96.88 381 ASN A O 1
ATOM 2887 N N . GLU A 1 382 ? -16.588 4.425 6.726 1.00 95.75 382 GLU A N 1
ATOM 2888 C CA . GLU A 1 382 ? -17.056 5.731 7.202 1.00 95.75 382 GLU A CA 1
ATOM 2889 C C . GLU A 1 382 ? -18.447 6.141 6.685 1.00 95.75 382 GLU A C 1
ATOM 2891 O O . GLU A 1 382 ? -18.732 7.283 6.326 1.00 95.75 382 GLU A O 1
ATOM 2896 N N . VAL A 1 383 ? -19.389 5.196 6.711 1.00 95.94 383 VAL A N 1
ATOM 2897 C CA . VAL A 1 383 ? -20.771 5.393 6.223 1.00 95.94 383 VAL A CA 1
ATOM 2898 C C . VAL A 1 383 ? -21.525 6.473 7.018 1.00 95.94 383 VAL A C 1
ATOM 2900 O O . VAL A 1 383 ? -22.581 6.970 6.616 1.00 95.94 383 VAL A O 1
ATOM 2903 N N . TRP A 1 384 ? -20.977 6.884 8.160 1.00 93.25 384 TRP A N 1
ATOM 2904 C CA . TRP A 1 384 ? -21.526 7.941 8.992 1.00 93.25 384 TRP A CA 1
ATOM 2905 C C . TRP A 1 384 ? -21.500 9.333 8.337 1.00 93.25 384 TRP A C 1
ATOM 2907 O O . TRP A 1 384 ? -22.242 10.196 8.809 1.00 93.25 384 TRP A O 1
ATOM 2917 N N . HIS A 1 385 ? -20.780 9.556 7.226 1.00 93.62 385 HIS A N 1
ATOM 2918 C CA . HIS A 1 385 ? -20.840 10.770 6.384 1.00 93.62 385 HIS A CA 1
ATOM 2919 C C . HIS A 1 385 ? -20.894 10.435 4.881 1.00 93.62 385 HIS A C 1
ATOM 2921 O O . HIS A 1 385 ? -20.834 9.277 4.503 1.00 93.62 385 HIS A O 1
ATOM 2927 N N . THR A 1 386 ? -21.026 11.436 4.001 1.00 95.31 386 THR A N 1
ATOM 2928 C CA . THR A 1 386 ? -21.099 11.260 2.528 1.00 95.31 386 THR A CA 1
ATOM 2929 C C . THR A 1 386 ? -19.815 11.622 1.782 1.00 95.31 386 THR A C 1
ATOM 2931 O O . THR A 1 386 ? -19.855 11.911 0.584 1.00 95.31 386 THR A O 1
ATOM 2934 N N . GLY A 1 387 ? -18.678 11.661 2.478 1.00 95.62 387 GLY A N 1
ATOM 2935 C CA . GLY A 1 387 ? -17.381 11.925 1.844 1.00 95.62 387 GLY A CA 1
ATOM 2936 C C . GLY A 1 387 ? -16.925 10.769 0.952 1.00 95.62 387 GLY A C 1
ATOM 2937 O O . GLY A 1 387 ? -16.226 11.005 -0.026 1.00 95.62 387 GLY A O 1
ATOM 2938 N N . PHE A 1 388 ? -17.399 9.552 1.233 1.00 96.44 388 PHE A N 1
ATOM 2939 C CA . PHE A 1 388 ? -17.120 8.351 0.446 1.00 96.44 388 PHE A CA 1
ATOM 2940 C C . PHE A 1 388 ? -18.373 7.778 -0.219 1.00 96.44 388 PHE A C 1
ATOM 2942 O O . PHE A 1 388 ? -19.507 8.024 0.211 1.00 96.44 388 PHE A O 1
ATOM 2949 N N . ALA A 1 389 ? -18.155 6.963 -1.255 1.00 96.38 389 ALA A N 1
ATOM 2950 C CA . ALA A 1 389 ? -19.218 6.373 -2.070 1.00 96.38 389 ALA A CA 1
ATOM 2951 C C . ALA A 1 389 ? -20.221 5.544 -1.245 1.00 96.38 389 ALA A C 1
ATOM 2953 O O . ALA A 1 389 ? -21.428 5.639 -1.466 1.00 96.38 389 ALA A O 1
ATOM 2954 N N . GLY A 1 390 ? -19.750 4.796 -0.240 1.00 96.88 390 GLY A N 1
ATOM 2955 C CA . GLY A 1 390 ? -20.618 3.992 0.627 1.00 96.88 390 GLY A CA 1
ATOM 2956 C C . GLY A 1 390 ? -21.630 4.821 1.418 1.00 96.88 390 GLY A C 1
ATOM 2957 O O . GLY A 1 390 ? -22.813 4.483 1.471 1.00 96.88 390 GLY A O 1
ATOM 2958 N N . GLY A 1 391 ? -21.195 5.952 1.970 1.00 97.31 391 GLY A N 1
ATOM 2959 C CA . GLY A 1 391 ? -22.070 6.885 2.672 1.00 97.31 391 GLY A CA 1
ATOM 2960 C C . GLY A 1 391 ? -23.057 7.609 1.755 1.00 97.31 391 GLY A C 1
ATOM 2961 O O . GLY A 1 391 ? -24.223 7.784 2.116 1.00 97.31 391 GLY A O 1
ATOM 2962 N N . GLN A 1 392 ? -22.620 7.979 0.546 1.00 97.75 392 GLN A N 1
ATOM 2963 C CA . GLN A 1 392 ? -23.496 8.541 -0.491 1.00 97.75 392 GLN A CA 1
ATOM 2964 C C . GLN A 1 392 ? -24.592 7.544 -0.889 1.00 97.75 392 GLN A C 1
ATOM 2966 O O . GLN A 1 392 ? -25.773 7.896 -0.913 1.00 97.75 392 GLN A O 1
ATOM 2971 N N . TYR A 1 393 ? -24.212 6.287 -1.127 1.00 97.88 393 TYR A N 1
ATOM 2972 C CA . TYR A 1 393 ? -25.135 5.204 -1.452 1.00 97.88 393 TYR A CA 1
ATOM 2973 C C . TYR A 1 393 ? -26.130 4.939 -0.316 1.00 97.88 393 TYR A C 1
ATOM 2975 O O . TYR A 1 393 ? -27.339 4.898 -0.543 1.00 97.88 393 TYR A O 1
ATOM 2983 N N . ALA A 1 394 ? -25.644 4.833 0.925 1.00 97.69 394 ALA A N 1
ATOM 2984 C CA . ALA A 1 394 ? -26.493 4.612 2.091 1.00 97.69 394 ALA A CA 1
ATOM 2985 C C . ALA A 1 394 ? -27.509 5.742 2.305 1.00 97.69 394 ALA A C 1
ATOM 2987 O O . ALA A 1 394 ? -28.648 5.489 2.692 1.00 97.69 394 ALA A O 1
ATOM 2988 N N . GLN A 1 395 ? -27.124 6.990 2.029 1.00 97.06 395 GLN A N 1
ATOM 2989 C CA . GLN A 1 395 ? -28.042 8.121 2.091 1.00 97.06 395 GLN A CA 1
ATOM 2990 C C . GLN A 1 395 ? -29.113 8.051 1.006 1.00 97.06 395 GLN A C 1
ATOM 2992 O O . GLN A 1 395 ? -30.291 8.242 1.310 1.00 97.06 395 GLN A O 1
ATOM 2997 N N . ALA A 1 396 ? -28.717 7.776 -0.240 1.00 97.56 396 ALA A N 1
ATOM 2998 C CA . ALA A 1 396 ? -29.648 7.659 -1.356 1.00 97.56 396 ALA A CA 1
ATOM 2999 C C . ALA A 1 396 ? -30.701 6.574 -1.081 1.00 97.56 396 ALA A C 1
ATOM 3001 O O . ALA A 1 396 ? -31.900 6.841 -1.172 1.00 97.56 396 ALA A O 1
ATOM 3002 N N . GLU A 1 397 ? -30.266 5.390 -0.648 1.00 97.75 397 GLU A N 1
ATOM 3003 C CA . GLU A 1 397 ? -31.167 4.279 -0.341 1.00 97.75 397 GLU A CA 1
ATOM 3004 C C . GLU A 1 397 ? -32.004 4.519 0.917 1.00 97.75 397 GLU A C 1
ATOM 3006 O O . GLU A 1 397 ? -33.208 4.262 0.913 1.00 97.75 397 GLU A O 1
ATOM 3011 N N . GLY A 1 398 ? -31.413 5.080 1.974 1.00 96.50 398 GLY A N 1
ATOM 3012 C CA . GLY A 1 398 ? -32.144 5.430 3.188 1.00 96.50 398 GLY A CA 1
ATOM 3013 C C . GLY A 1 398 ? -33.277 6.420 2.920 1.00 96.50 398 GLY A C 1
ATOM 3014 O O . GLY A 1 398 ? -34.393 6.225 3.405 1.00 96.50 398 GLY A O 1
ATOM 3015 N N . VAL A 1 399 ? -33.025 7.457 2.115 1.00 95.50 399 VAL A N 1
ATOM 3016 C CA . VAL A 1 399 ? -34.053 8.427 1.702 1.00 95.50 399 VAL A CA 1
ATOM 3017 C C . VAL A 1 399 ? -35.104 7.759 0.821 1.00 95.50 399 VAL A C 1
ATOM 3019 O O . VAL A 1 399 ? -36.297 7.925 1.074 1.00 95.50 399 VAL A O 1
ATOM 3022 N N . ARG A 1 400 ? -34.682 6.965 -0.172 1.00 96.88 400 ARG A N 1
ATOM 3023 C CA . ARG A 1 400 ? -35.582 6.238 -1.081 1.00 96.88 400 ARG A CA 1
ATOM 3024 C C . ARG A 1 400 ? -36.547 5.318 -0.329 1.00 96.88 400 ARG A C 1
ATOM 3026 O O . ARG A 1 400 ? -37.694 5.166 -0.738 1.00 96.88 400 ARG A O 1
ATOM 3033 N N . LEU A 1 401 ? -36.084 4.713 0.762 1.00 95.50 401 LEU A N 1
ATOM 3034 C CA . LEU A 1 401 ? -36.851 3.797 1.606 1.00 95.50 401 LEU A CA 1
ATOM 3035 C C . LEU A 1 401 ? -37.577 4.492 2.771 1.00 95.50 401 LEU A C 1
ATOM 3037 O O . LEU A 1 401 ? -38.234 3.813 3.559 1.00 95.50 401 LEU A O 1
ATOM 3041 N N . GLY A 1 402 ? -37.462 5.818 2.908 1.00 92.38 402 GLY A N 1
ATOM 3042 C CA . GLY A 1 402 ? -38.092 6.570 3.996 1.00 92.38 402 GLY A CA 1
ATOM 3043 C C . GLY A 1 402 ? -37.608 6.143 5.386 1.00 92.38 402 GLY A C 1
ATOM 3044 O O . GLY A 1 402 ? -38.398 6.066 6.322 1.00 92.38 402 GLY A O 1
ATOM 3045 N N . MET A 1 403 ? -36.322 5.812 5.534 1.00 90.69 403 MET A N 1
ATOM 3046 C CA . MET A 1 403 ? -35.758 5.217 6.753 1.00 90.69 403 MET A CA 1
ATOM 3047 C C . MET A 1 403 ? -35.452 6.225 7.874 1.00 90.69 403 MET A C 1
ATOM 3049 O O . MET A 1 403 ? -34.396 6.154 8.490 1.00 90.69 403 MET A O 1
ATOM 3053 N N . ASN A 1 404 ? -36.367 7.140 8.185 1.00 84.19 404 ASN A N 1
ATOM 3054 C CA . ASN A 1 404 ? -36.253 8.023 9.351 1.00 84.19 404 ASN A CA 1
ATOM 3055 C C . ASN A 1 404 ? -37.157 7.539 10.502 1.00 84.19 404 ASN A C 1
ATOM 3057 O O . ASN A 1 404 ? -38.261 7.052 10.275 1.00 84.19 404 ASN A O 1
ATOM 3061 N N . GLU A 1 405 ? -36.674 7.618 11.743 1.00 82.12 405 GLU A N 1
ATOM 3062 C CA . GLU A 1 405 ? -37.447 7.250 12.943 1.00 82.12 405 GLU A CA 1
ATOM 3063 C C . GLU A 1 405 ? -37.881 8.515 13.709 1.00 82.12 405 GLU A C 1
ATOM 3065 O O . GLU A 1 405 ? -38.995 8.581 14.224 1.00 82.12 405 GLU A O 1
ATOM 3070 N N . GLU A 1 406 ? -37.024 9.541 13.748 1.00 79.44 406 GLU A N 1
ATOM 3071 C CA . GLU A 1 406 ? -37.222 10.816 14.457 1.00 79.44 406 GLU A CA 1
ATOM 3072 C C . GLU A 1 406 ? -37.394 12.017 13.509 1.00 79.44 406 GLU A C 1
ATOM 3074 O O . GLU A 1 406 ? -37.800 13.107 13.933 1.00 79.44 406 GLU A O 1
ATOM 3079 N N . GLY A 1 407 ? -37.109 11.832 12.219 1.00 70.31 407 GLY A N 1
ATOM 3080 C CA . GLY A 1 407 ? -37.254 12.841 11.178 1.00 70.31 407 GLY A CA 1
ATOM 3081 C C . GLY A 1 407 ? -36.235 13.973 11.321 1.00 70.31 407 GLY A C 1
ATOM 3082 O O . GLY A 1 407 ? -35.074 13.771 11.664 1.00 70.31 407 GLY A O 1
ATOM 3083 N N . ALA A 1 408 ? -36.663 15.214 11.067 1.00 65.56 408 ALA A N 1
ATOM 3084 C CA . ALA A 1 408 ? -35.788 16.392 11.136 1.00 65.56 408 ALA A CA 1
ATOM 3085 C C . ALA A 1 408 ? -35.301 16.745 12.558 1.00 65.56 408 ALA A C 1
ATOM 3087 O O . ALA A 1 408 ? -34.520 17.680 12.715 1.00 65.56 408 ALA A O 1
ATOM 3088 N N . LYS A 1 409 ? -35.763 16.026 13.591 1.00 69.31 409 LYS A N 1
ATOM 3089 C CA . LYS A 1 409 ? -35.369 16.247 14.990 1.00 69.31 409 LYS A CA 1
ATOM 3090 C C . LYS A 1 409 ? -34.006 15.641 15.329 1.00 69.31 409 LYS A C 1
ATOM 3092 O O . LYS A 1 409 ? -33.408 16.039 16.325 1.00 69.31 409 LYS A O 1
ATOM 3097 N N . TRP A 1 410 ? -33.526 14.690 14.528 1.00 76.94 410 TRP A N 1
ATOM 3098 C CA . TRP A 1 410 ? -32.232 14.055 14.745 1.00 76.94 410 TRP A CA 1
ATOM 3099 C C . TRP A 1 410 ? -31.086 14.923 14.199 1.00 76.94 410 TRP A C 1
ATOM 3101 O O . TRP A 1 410 ? -31.238 15.631 13.200 1.00 76.94 410 TRP A O 1
ATOM 3111 N N . TYR A 1 411 ? -29.934 14.887 14.873 1.00 72.62 411 TYR A N 1
ATOM 3112 C CA . TYR A 1 411 ? -28.764 15.710 14.562 1.00 72.62 411 TYR A CA 1
ATOM 3113 C C . TYR A 1 411 ? -28.343 15.599 13.081 1.00 72.62 411 TYR A C 1
ATOM 3115 O O . TYR A 1 411 ? -28.055 14.518 12.577 1.00 72.62 411 TYR A O 1
ATOM 3123 N N . GLY A 1 412 ? -28.302 16.730 12.368 1.00 73.12 412 GLY A N 1
ATOM 3124 C CA . GLY A 1 412 ? -27.980 16.767 10.935 1.00 73.12 412 GLY A CA 1
ATOM 3125 C C . GLY A 1 412 ? -29.151 16.442 9.989 1.00 73.12 412 GLY A C 1
ATOM 3126 O O . GLY A 1 412 ? -28.949 16.366 8.780 1.00 73.12 412 GLY A O 1
ATOM 3127 N N . GLY A 1 413 ? -30.374 16.298 10.509 1.00 86.88 413 GLY A N 1
ATOM 3128 C CA . GLY A 1 413 ? -31.613 16.239 9.731 1.00 86.88 413 GLY A CA 1
ATOM 3129 C C . GLY A 1 413 ? -32.025 14.842 9.256 1.00 86.88 413 GLY A C 1
ATOM 3130 O O . GLY A 1 413 ? -31.271 13.871 9.333 1.00 86.88 413 GLY A O 1
ATOM 3131 N N . ALA A 1 414 ? -33.248 14.758 8.717 1.00 88.56 414 ALA A N 1
ATOM 3132 C CA . ALA A 1 414 ? -33.904 13.501 8.331 1.00 88.56 414 ALA A CA 1
ATOM 3133 C C . ALA A 1 414 ? -33.089 12.664 7.330 1.00 88.56 414 ALA A C 1
ATOM 3135 O O . ALA A 1 414 ? -33.141 11.438 7.348 1.00 88.56 414 ALA A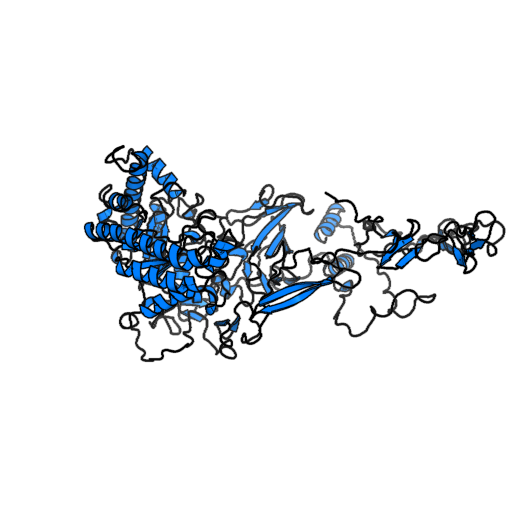 O 1
ATOM 3136 N N . THR A 1 415 ? -32.318 13.325 6.468 1.00 91.50 415 THR A N 1
ATOM 3137 C CA . THR A 1 415 ? -31.469 12.681 5.463 1.00 91.50 415 THR A CA 1
ATOM 3138 C C . THR A 1 415 ? -30.280 11.943 6.086 1.00 91.50 415 THR A C 1
ATOM 3140 O O . THR A 1 415 ? -29.986 10.813 5.696 1.00 91.50 415 THR A O 1
ATOM 3143 N N . ASN A 1 416 ? -29.612 12.543 7.078 1.00 91.00 416 ASN A N 1
ATOM 3144 C CA . ASN A 1 416 ? -28.508 11.883 7.779 1.00 91.00 416 ASN A CA 1
ATOM 3145 C C . ASN A 1 416 ? -29.024 10.732 8.652 1.00 91.00 416 ASN A C 1
ATOM 3147 O O . ASN A 1 416 ? -28.374 9.691 8.744 1.00 91.00 416 ASN A O 1
ATOM 3151 N N . GLU A 1 417 ? -30.208 10.897 9.248 1.00 92.38 417 GLU A N 1
ATOM 3152 C CA . GLU A 1 417 ? -30.860 9.826 10.002 1.00 92.38 417 GLU A CA 1
ATOM 3153 C C . GLU A 1 417 ? -31.146 8.616 9.105 1.00 92.38 417 GLU A C 1
ATOM 3155 O O . GLU A 1 417 ? -30.795 7.485 9.444 1.00 92.38 417 GLU A O 1
ATOM 3160 N N . ALA A 1 418 ? -31.718 8.878 7.926 1.00 94.56 418 ALA A N 1
ATOM 3161 C CA . ALA A 1 418 ? -32.035 7.856 6.943 1.00 94.56 418 ALA A CA 1
ATOM 3162 C C . ALA A 1 418 ? -30.797 7.077 6.484 1.00 94.56 418 ALA A C 1
ATOM 3164 O O . ALA A 1 418 ? -30.851 5.849 6.394 1.00 94.56 418 ALA A O 1
ATOM 3165 N N . ARG A 1 419 ? -29.665 7.767 6.283 1.00 95.31 419 ARG A N 1
ATOM 3166 C CA . ARG A 1 419 ? -28.366 7.142 5.991 1.00 95.31 419 ARG A CA 1
ATOM 3167 C C . ARG A 1 419 ? -27.953 6.154 7.085 1.00 95.31 419 ARG A C 1
ATOM 3169 O O . ARG A 1 419 ? -27.669 4.996 6.782 1.00 95.31 419 ARG A O 1
ATOM 3176 N N . LEU A 1 420 ? -27.922 6.591 8.348 1.00 95.12 420 LEU A N 1
ATOM 3177 C CA . LEU A 1 420 ? -27.470 5.740 9.454 1.00 95.12 420 LEU A CA 1
ATOM 3178 C C . LEU A 1 420 ? -28.413 4.564 9.714 1.00 95.12 420 LEU A C 1
ATOM 3180 O O . LEU A 1 420 ? -27.947 3.458 9.987 1.00 95.12 420 LEU A O 1
ATOM 3184 N N . CYS A 1 421 ? -29.727 4.762 9.608 1.00 95.50 421 CYS A N 1
ATOM 3185 C CA . CYS A 1 421 ? -30.671 3.664 9.785 1.00 95.50 421 CYS A CA 1
ATOM 3186 C C . CYS A 1 421 ? -30.597 2.645 8.634 1.00 95.50 421 CYS A C 1
ATOM 3188 O O . CYS A 1 421 ? -30.664 1.445 8.903 1.00 95.50 421 CYS A O 1
ATOM 3190 N N . TYR A 1 422 ? -30.378 3.078 7.385 1.00 97.12 422 TYR A N 1
ATOM 3191 C CA . TYR A 1 422 ? -30.103 2.154 6.277 1.00 97.12 422 TYR A CA 1
ATOM 3192 C C . TYR A 1 422 ? -28.806 1.370 6.495 1.00 97.12 422 TYR A C 1
ATOM 3194 O O . TYR A 1 422 ? -28.786 0.146 6.360 1.00 97.12 422 TYR A O 1
ATOM 3202 N N . TYR A 1 423 ? -27.737 2.059 6.901 1.00 97.50 423 TYR A N 1
ATOM 3203 C CA . TYR A 1 423 ? -26.466 1.431 7.257 1.00 97.50 423 TYR A CA 1
ATOM 3204 C C . TYR A 1 423 ? -26.627 0.353 8.340 1.00 97.50 423 TYR A C 1
ATOM 3206 O O . TYR A 1 423 ? -26.108 -0.758 8.209 1.00 97.50 423 TYR A O 1
ATOM 3214 N N . SER A 1 424 ? -27.393 0.663 9.385 1.00 96.94 424 SER A N 1
ATOM 3215 C CA . SER A 1 424 ? -27.658 -0.246 10.505 1.00 96.94 424 SER A CA 1
ATOM 3216 C C . SER A 1 424 ? -28.403 -1.503 10.044 1.00 96.94 424 SER A C 1
ATOM 3218 O O . SER A 1 424 ? -28.022 -2.622 10.392 1.00 96.94 424 SER A O 1
ATOM 3220 N N . GLU A 1 425 ? -29.420 -1.334 9.193 1.00 96.19 425 GLU A N 1
ATOM 3221 C CA . GLU A 1 425 ? -30.185 -2.445 8.619 1.00 96.19 425 GLU A CA 1
ATOM 3222 C C . GLU A 1 425 ? -29.320 -3.320 7.696 1.00 96.19 425 GLU A C 1
ATOM 3224 O O . GLU A 1 425 ? -29.371 -4.549 7.778 1.00 96.19 425 GLU A O 1
ATOM 3229 N N . ARG A 1 426 ? -28.461 -2.720 6.859 1.00 96.75 426 ARG A N 1
ATOM 3230 C CA . ARG A 1 426 ? -27.530 -3.479 6.004 1.00 96.75 426 ARG A CA 1
ATOM 3231 C C . ARG A 1 426 ? -26.457 -4.212 6.800 1.00 96.75 426 ARG A C 1
ATOM 3233 O O . ARG A 1 426 ? -26.175 -5.370 6.495 1.00 96.75 426 ARG A O 1
ATOM 3240 N N . THR A 1 427 ? -25.922 -3.601 7.854 1.00 97.88 427 THR A N 1
ATOM 3241 C CA . THR A 1 427 ? -24.966 -4.251 8.768 1.00 97.88 427 THR A CA 1
ATOM 3242 C C . THR A 1 427 ? -25.601 -5.463 9.453 1.00 97.88 427 THR A C 1
ATOM 3244 O O . THR A 1 427 ? -25.004 -6.540 9.512 1.00 97.88 427 THR A O 1
ATOM 3247 N N . LYS A 1 428 ? -26.858 -5.335 9.893 1.00 97.56 428 LYS A N 1
ATOM 3248 C CA . LYS A 1 428 ? -27.650 -6.443 10.439 1.00 97.56 428 LYS A CA 1
ATOM 3249 C C . LYS A 1 428 ? -27.888 -7.554 9.410 1.00 97.56 428 LYS A C 1
ATOM 3251 O O . LYS A 1 428 ? -27.689 -8.725 9.730 1.00 97.56 428 LYS A O 1
ATOM 3256 N N . ALA A 1 429 ? -28.280 -7.217 8.181 1.00 97.25 429 ALA A N 1
ATOM 3257 C CA . ALA A 1 429 ? -28.477 -8.196 7.109 1.00 97.25 429 ALA A CA 1
ATOM 3258 C C . ALA A 1 429 ? -27.191 -8.982 6.804 1.00 97.25 429 ALA A C 1
ATOM 3260 O O . ALA A 1 429 ? -27.203 -10.215 6.776 1.00 97.25 429 ALA A O 1
ATOM 3261 N N . MET A 1 430 ? -26.063 -8.277 6.678 1.00 98.19 430 MET A N 1
ATOM 3262 C CA . MET A 1 430 ? -24.740 -8.876 6.503 1.00 98.19 430 MET A CA 1
ATOM 3263 C C . MET A 1 430 ? -24.381 -9.814 7.665 1.00 98.19 430 MET A C 1
ATOM 3265 O O . MET A 1 430 ? -23.928 -10.933 7.423 1.00 98.19 430 MET A O 1
ATOM 3269 N N . SER A 1 431 ? -24.634 -9.399 8.911 1.00 98.50 431 SER A N 1
ATOM 3270 C CA . SER A 1 431 ? -24.400 -10.221 10.107 1.00 98.50 431 SER A CA 1
ATOM 3271 C C . SER A 1 431 ? -25.112 -11.568 10.037 1.00 98.50 431 SER A C 1
ATOM 3273 O O . SER A 1 431 ? -24.493 -12.617 10.230 1.00 98.50 431 SER A O 1
ATOM 3275 N N . MET A 1 432 ? -26.404 -11.555 9.695 1.00 98.38 432 MET A N 1
ATOM 3276 C CA . MET A 1 432 ? -27.208 -12.773 9.585 1.00 98.38 432 MET A CA 1
ATOM 3277 C C . MET A 1 432 ? -26.669 -13.723 8.508 1.00 98.38 432 MET A C 1
ATOM 3279 O O . MET A 1 432 ? -26.624 -14.933 8.727 1.00 98.38 432 MET A O 1
ATOM 3283 N N . ILE A 1 433 ? -26.219 -13.191 7.367 1.00 98.75 433 ILE A N 1
ATOM 3284 C CA . ILE A 1 433 ? -25.636 -13.994 6.283 1.00 98.75 433 ILE A CA 1
ATOM 3285 C C . ILE A 1 433 ? -24.329 -14.643 6.738 1.00 98.75 433 ILE A C 1
ATOM 3287 O O . ILE A 1 433 ? -24.186 -15.862 6.640 1.00 98.75 433 ILE A O 1
ATOM 3291 N N . TRP A 1 434 ? -23.392 -13.850 7.260 1.00 98.69 434 TRP A N 1
ATOM 3292 C CA . TRP A 1 434 ? -22.073 -14.338 7.658 1.00 98.69 434 TRP A CA 1
ATOM 3293 C C . TRP A 1 434 ? -22.150 -15.356 8.794 1.00 98.69 434 TRP A C 1
ATOM 3295 O O . TRP A 1 434 ? -21.604 -16.455 8.674 1.00 98.69 434 TRP A O 1
ATOM 3305 N N . LYS A 1 435 ? -22.880 -15.038 9.868 1.00 98.62 435 LYS A N 1
ATOM 3306 C CA . LYS A 1 435 ? -23.065 -15.965 10.993 1.00 98.62 435 LYS A CA 1
ATOM 3307 C C . LYS A 1 435 ? -23.823 -17.222 10.567 1.00 98.62 435 LYS A C 1
ATOM 3309 O O . LYS A 1 435 ? -23.451 -18.315 10.984 1.00 98.62 435 LYS A O 1
ATOM 3314 N N . GLY A 1 436 ? -24.811 -17.098 9.677 1.00 98.62 436 GLY A N 1
ATOM 3315 C CA . GLY A 1 436 ? -25.527 -18.241 9.107 1.00 98.62 436 GLY A CA 1
ATOM 3316 C C . GLY A 1 436 ? -24.632 -19.175 8.284 1.00 98.62 436 GLY A C 1
ATOM 3317 O O . GLY A 1 436 ? -24.757 -20.391 8.393 1.00 98.62 436 GLY A O 1
ATOM 3318 N N . VAL A 1 437 ? -23.693 -18.633 7.498 1.00 98.62 437 VAL A N 1
ATOM 3319 C CA . VAL A 1 437 ? -22.706 -19.434 6.749 1.00 98.62 437 VAL A CA 1
ATOM 3320 C C . VAL A 1 437 ? -21.719 -20.129 7.689 1.00 98.62 437 VAL A C 1
ATOM 3322 O O . VAL A 1 437 ? -21.410 -21.313 7.511 1.00 98.62 437 VAL A O 1
ATOM 3325 N N . PHE A 1 438 ? -21.228 -19.420 8.706 1.00 98.06 438 PHE A N 1
ATOM 3326 C CA . PHE A 1 438 ? -20.318 -19.994 9.696 1.00 98.06 438 PHE A CA 1
ATOM 3327 C C . PHE A 1 438 ? -20.995 -21.062 10.562 1.00 98.06 438 PHE A C 1
ATOM 3329 O O . PHE A 1 438 ? -20.332 -22.032 10.923 1.00 98.06 438 PHE A O 1
ATOM 3336 N N . GLY A 1 439 ? -22.310 -20.982 10.771 1.00 97.50 439 GLY A N 1
ATOM 3337 C CA . GLY A 1 439 ? -23.096 -22.038 11.405 1.00 97.50 439 GLY A CA 1
ATOM 3338 C C . GLY A 1 439 ? -22.666 -22.257 12.851 1.00 97.50 439 GLY A C 1
ATOM 3339 O O . GLY A 1 439 ? -22.720 -21.341 13.660 1.00 97.50 439 GLY A O 1
ATOM 3340 N N . ASP A 1 440 ? -22.195 -23.456 13.173 1.00 97.00 440 ASP A N 1
ATOM 3341 C CA . ASP A 1 440 ? -21.617 -23.806 14.476 1.00 97.00 440 ASP A CA 1
ATOM 3342 C C . ASP A 1 440 ? -20.394 -22.951 14.860 1.00 97.00 440 ASP A C 1
ATOM 3344 O O . ASP A 1 440 ? -20.141 -22.730 16.041 1.00 97.00 440 ASP A O 1
ATOM 3348 N N . GLN A 1 441 ? -19.689 -22.399 13.871 1.00 96.81 441 GLN A N 1
ATOM 3349 C CA . GLN A 1 441 ? -18.547 -21.500 14.052 1.00 96.81 441 GLN A CA 1
ATOM 3350 C C . GLN A 1 441 ? -18.932 -20.010 14.056 1.00 96.81 441 GLN A C 1
ATOM 3352 O O . GLN A 1 441 ? -18.073 -19.152 13.841 1.00 96.81 441 GLN A O 1
ATOM 3357 N N . TRP A 1 442 ? -20.213 -19.660 14.246 1.00 96.69 442 TRP A N 1
ATOM 3358 C CA . TRP A 1 442 ? -20.690 -18.267 14.181 1.00 96.69 442 TRP A CA 1
ATOM 3359 C C . TRP A 1 442 ? -19.924 -17.314 15.111 1.00 96.69 442 TRP A C 1
ATOM 3361 O O . TRP A 1 442 ? -19.779 -16.136 14.798 1.00 96.69 442 TRP A O 1
ATOM 3371 N N . ASN A 1 443 ? -19.409 -17.821 16.234 1.00 95.81 443 ASN A N 1
ATOM 3372 C CA . ASN A 1 443 ? -18.627 -17.077 17.223 1.00 95.81 443 ASN A CA 1
ATOM 3373 C C . ASN A 1 443 ? -17.249 -16.621 16.706 1.00 95.81 443 ASN A C 1
ATOM 3375 O O . ASN A 1 443 ? -16.600 -15.788 17.342 1.00 95.81 443 ASN A O 1
ATOM 3379 N N . ARG A 1 444 ? -16.791 -17.155 15.566 1.00 97.00 444 ARG A N 1
ATOM 3380 C CA . ARG A 1 444 ? -15.588 -16.681 14.871 1.00 97.00 444 ARG A CA 1
ATOM 3381 C C . ARG A 1 444 ? -15.835 -15.396 14.084 1.00 97.00 444 ARG A C 1
ATOM 3383 O O . ARG A 1 444 ? -14.863 -14.721 13.763 1.00 97.00 444 ARG A O 1
ATOM 3390 N N . VAL A 1 445 ? -17.088 -15.055 13.779 1.00 98.62 445 VAL A N 1
ATOM 3391 C CA . VAL A 1 445 ? -17.451 -13.843 13.035 1.00 98.62 445 VAL A CA 1
ATOM 3392 C C . VAL A 1 445 ? -17.719 -12.700 14.010 1.00 98.62 445 VAL A C 1
ATOM 3394 O O . VAL A 1 445 ? -18.632 -12.787 14.829 1.00 98.62 445 VAL A O 1
ATOM 3397 N N . VAL A 1 446 ? -16.954 -11.617 13.882 1.00 98.62 446 VAL A N 1
ATOM 3398 C CA . VAL A 1 446 ? -17.141 -10.361 14.615 1.00 98.62 446 VAL A CA 1
ATOM 3399 C C . VAL A 1 446 ? -17.685 -9.309 13.657 1.00 98.62 446 VAL A C 1
ATOM 3401 O O . VAL A 1 446 ? -16.977 -8.835 12.770 1.00 98.62 446 VAL A O 1
ATOM 3404 N N . VAL A 1 447 ? -18.951 -8.936 13.823 1.00 98.69 447 VAL A N 1
ATOM 3405 C CA . VAL A 1 447 ? -19.576 -7.886 13.013 1.00 98.69 447 VAL A CA 1
ATOM 3406 C C . VAL A 1 447 ? -19.361 -6.529 13.659 1.00 98.69 447 VAL A C 1
ATOM 3408 O O . VAL A 1 447 ? -19.752 -6.307 14.808 1.00 98.69 447 VAL A O 1
ATOM 3411 N N . VAL A 1 448 ? -18.772 -5.614 12.898 1.00 98.50 448 VAL A N 1
ATOM 3412 C CA . VAL A 1 448 ? -18.393 -4.286 13.371 1.00 98.50 448 VAL A CA 1
ATOM 3413 C C . VAL A 1 448 ? -19.306 -3.223 12.771 1.00 98.50 448 VAL A C 1
ATOM 3415 O O . VAL A 1 448 ? -19.560 -3.220 11.566 1.00 98.50 448 VAL A O 1
ATOM 3418 N N . ALA A 1 449 ? -19.775 -2.305 13.616 1.00 97.69 449 ALA A N 1
ATOM 3419 C CA . ALA A 1 449 ? -20.502 -1.116 13.191 1.00 97.69 449 ALA A CA 1
ATOM 3420 C C . ALA A 1 449 ? -19.714 0.155 13.525 1.00 97.69 449 ALA A C 1
ATOM 3422 O O . ALA A 1 449 ? -19.177 0.286 14.623 1.00 97.69 449 ALA A O 1
ATOM 3423 N N . GLN A 1 450 ? -19.654 1.087 12.580 1.00 95.62 450 GLN A N 1
ATOM 3424 C CA . GLN A 1 450 ? -18.814 2.279 12.649 1.00 95.62 450 GLN A CA 1
ATOM 3425 C C . GLN A 1 450 ? -19.611 3.499 13.116 1.00 95.62 450 GLN A C 1
ATOM 3427 O O . GLN A 1 450 ? -20.715 3.764 12.637 1.00 95.62 450 GLN A O 1
ATOM 3432 N N . GLY A 1 451 ? -19.006 4.279 14.004 1.00 94.06 451 GLY A N 1
ATOM 3433 C CA . GLY A 1 451 ? -19.431 5.615 14.397 1.00 94.06 451 GLY A CA 1
ATOM 3434 C C . GLY A 1 451 ? -18.352 6.662 14.114 1.00 94.06 451 GLY A C 1
ATOM 3435 O O . GLY A 1 451 ? -17.191 6.349 13.828 1.00 94.06 451 GLY A O 1
ATOM 3436 N N . GLN A 1 452 ? -18.745 7.929 14.218 1.00 94.00 452 GLN A N 1
ATOM 3437 C CA . GLN A 1 452 ? -17.851 9.073 14.078 1.00 94.00 452 GLN A CA 1
ATOM 3438 C C . GLN A 1 452 ? -17.246 9.442 15.436 1.00 94.00 452 GLN A C 1
ATOM 3440 O O . GLN A 1 452 ? -17.981 9.794 16.360 1.00 94.00 452 GLN A O 1
ATOM 3445 N N . ALA A 1 453 ? -15.916 9.460 15.553 1.00 93.31 453 ALA A N 1
ATOM 3446 C CA . ALA A 1 453 ? -15.239 9.695 16.834 1.00 93.31 453 ALA A CA 1
ATOM 3447 C C . ALA A 1 453 ? -15.614 11.034 17.501 1.00 93.31 453 ALA A C 1
ATOM 3449 O O . ALA A 1 453 ? -15.854 11.076 18.702 1.00 93.31 453 ALA A O 1
ATOM 3450 N N . VAL A 1 454 ? -15.751 12.117 16.732 1.00 91.00 454 VAL A N 1
ATOM 3451 C CA . VAL A 1 454 ? -16.076 13.451 17.280 1.00 91.00 454 VAL A CA 1
ATOM 3452 C C . VAL A 1 454 ? -17.563 13.595 17.659 1.00 91.00 454 VAL A C 1
ATOM 3454 O O . VAL A 1 454 ? -17.917 14.479 18.435 1.00 91.00 454 VAL A O 1
ATOM 3457 N N . TRP A 1 455 ? -18.445 12.720 17.157 1.00 90.44 455 TRP A N 1
ATOM 3458 C CA . TRP A 1 455 ? -19.901 12.837 17.326 1.00 90.44 455 TRP A CA 1
ATOM 3459 C C . TRP A 1 455 ? -20.519 11.541 17.881 1.00 90.44 455 TRP A C 1
ATOM 3461 O O . TRP A 1 455 ? -21.067 10.742 17.112 1.00 90.44 455 TRP A O 1
ATOM 3471 N N . PRO A 1 456 ? -20.521 11.347 19.217 1.00 91.94 456 PRO A N 1
ATOM 3472 C CA . PRO A 1 456 ? -21.050 10.145 19.880 1.00 91.94 456 PRO A CA 1
ATOM 3473 C C . PRO A 1 456 ? -22.493 9.779 19.528 1.00 91.94 456 PRO A C 1
ATOM 3475 O O . PRO A 1 456 ? -22.858 8.606 19.507 1.00 91.94 456 PRO A O 1
ATOM 3478 N N . ILE A 1 457 ? -23.314 10.767 19.164 1.00 91.00 457 ILE A N 1
ATOM 3479 C CA . ILE A 1 457 ? -24.698 10.534 18.738 1.00 91.00 457 ILE A CA 1
ATOM 3480 C C . ILE A 1 457 ? -24.811 9.598 17.524 1.00 91.00 457 ILE A C 1
ATOM 3482 O O . ILE A 1 457 ? -25.811 8.893 17.386 1.00 91.00 457 ILE A O 1
ATOM 3486 N N . THR A 1 458 ? -23.793 9.562 16.657 1.00 93.12 458 THR A N 1
ATOM 3487 C CA . THR A 1 458 ? -23.758 8.644 15.510 1.00 93.12 458 THR A CA 1
ATOM 3488 C C . THR A 1 458 ? -23.678 7.189 15.974 1.00 93.12 458 THR A C 1
ATOM 3490 O O . THR A 1 458 ? -24.445 6.360 15.492 1.00 93.12 458 THR A O 1
ATOM 3493 N N . SER A 1 459 ? -22.850 6.895 16.978 1.00 95.19 459 SER A N 1
ATOM 3494 C CA . SER A 1 459 ? -22.683 5.558 17.553 1.00 95.19 459 SER A CA 1
ATOM 3495 C C . SER A 1 459 ? -23.955 5.029 18.211 1.00 95.19 459 SER A C 1
ATOM 3497 O O . SER A 1 459 ? -24.363 3.898 17.946 1.00 95.19 459 SER A O 1
ATOM 3499 N N . ASP A 1 460 ? -24.636 5.850 19.021 1.00 94.19 460 ASP A N 1
ATOM 3500 C CA . ASP A 1 460 ? -25.923 5.451 19.609 1.00 94.19 460 ASP A CA 1
ATOM 3501 C C . ASP A 1 460 ? -26.974 5.209 18.516 1.00 94.19 460 ASP A C 1
ATOM 3503 O O . ASP A 1 460 ? -27.718 4.228 18.583 1.00 94.19 460 ASP A O 1
ATOM 3507 N N . LYS A 1 461 ? -26.998 6.054 17.472 1.00 93.44 461 LYS A N 1
ATOM 3508 C CA . LYS A 1 461 ? -27.954 5.906 16.371 1.00 93.44 461 LYS A CA 1
ATOM 3509 C C . LYS A 1 461 ? -27.749 4.605 15.598 1.00 93.44 461 LYS A C 1
ATOM 3511 O O . LYS A 1 461 ? -28.727 3.898 15.360 1.00 93.44 461 LYS A O 1
ATOM 3516 N N . VAL A 1 462 ? -26.503 4.270 15.262 1.00 95.00 462 VAL A N 1
ATOM 3517 C CA . VAL A 1 462 ? -26.159 3.043 14.527 1.00 95.00 462 VAL A CA 1
ATOM 3518 C C . VAL A 1 462 ? -26.537 1.778 15.306 1.00 95.00 462 VAL A C 1
ATOM 3520 O O . VAL A 1 462 ? -26.995 0.795 14.729 1.00 95.00 462 VAL A O 1
ATOM 3523 N N . LEU A 1 463 ? -26.403 1.791 16.634 1.00 95.69 463 LEU A N 1
ATOM 3524 C CA . LEU A 1 463 ? -26.776 0.642 17.460 1.00 95.69 463 LEU A CA 1
ATOM 3525 C C . LEU A 1 463 ? -28.297 0.520 17.660 1.00 95.69 463 LEU A C 1
ATOM 3527 O O . LEU A 1 463 ? -28.820 -0.599 17.706 1.00 95.69 463 LEU A O 1
ATOM 3531 N N . ARG A 1 464 ? -29.026 1.640 17.772 1.00 92.81 464 ARG A N 1
ATOM 3532 C CA . ARG A 1 464 ? -30.471 1.612 18.066 1.00 92.81 464 ARG A CA 1
ATOM 3533 C C . ARG A 1 464 ? -31.373 1.451 16.848 1.00 92.81 464 ARG A C 1
ATOM 3535 O O . ARG A 1 464 ? -32.402 0.787 16.977 1.00 92.81 464 ARG A O 1
ATOM 3542 N N . CYS A 1 465 ? -31.020 2.047 15.702 1.00 91.88 465 CYS A N 1
ATOM 3543 C CA . CYS A 1 465 ? -31.850 2.006 14.493 1.00 91.88 465 CYS A CA 1
ATOM 3544 C C . CYS A 1 465 ? -32.232 0.557 14.180 1.00 91.88 465 CYS A C 1
ATOM 3546 O O . CYS A 1 465 ? -31.365 -0.320 14.125 1.00 91.88 465 CYS A O 1
ATOM 3548 N N . ARG A 1 466 ? -33.531 0.297 13.981 1.00 87.12 466 ARG A N 1
ATOM 3549 C CA . ARG A 1 466 ? -34.047 -1.032 13.581 1.00 87.12 466 ARG A CA 1
ATOM 3550 C C . ARG A 1 466 ? -33.579 -2.211 14.459 1.00 87.12 466 ARG A C 1
ATOM 3552 O O . ARG A 1 466 ? -33.561 -3.364 14.011 1.00 87.12 466 ARG A O 1
ATOM 3559 N N . ASN A 1 467 ? -33.235 -1.938 15.721 1.00 88.75 467 ASN A N 1
ATOM 3560 C CA . ASN A 1 467 ? -32.703 -2.918 16.671 1.00 88.75 467 ASN A CA 1
ATOM 3561 C C . ASN A 1 467 ? -31.427 -3.635 16.165 1.00 88.75 467 ASN A C 1
ATOM 3563 O O . ASN A 1 467 ? -31.230 -4.832 16.406 1.00 88.75 467 ASN A O 1
ATOM 3567 N N . ALA A 1 468 ? -30.565 -2.920 15.432 1.00 92.88 468 ALA A N 1
ATOM 3568 C CA . ALA A 1 468 ? -29.348 -3.482 14.846 1.00 92.88 468 ALA A CA 1
ATOM 3569 C C . ALA A 1 468 ? -28.337 -3.983 15.895 1.00 92.88 468 ALA A C 1
ATOM 3571 O O . ALA A 1 468 ? -27.621 -4.949 15.630 1.00 92.88 468 ALA A O 1
ATOM 3572 N N . SER A 1 469 ? -28.321 -3.408 17.105 1.00 95.44 469 SER A N 1
ATOM 3573 C CA . SER A 1 469 ? -27.429 -3.818 18.207 1.00 95.44 469 SER A CA 1
ATOM 3574 C C . SER A 1 469 ? -27.490 -5.312 18.549 1.00 95.44 469 SER A C 1
ATOM 3576 O O . SER A 1 469 ? -26.483 -5.886 18.961 1.00 95.44 469 SER A O 1
ATOM 3578 N N . SER A 1 470 ? -28.628 -5.977 18.336 1.00 95.00 470 SER A N 1
ATOM 3579 C CA . SER A 1 470 ? -28.773 -7.427 18.546 1.00 95.00 470 SER A CA 1
ATOM 3580 C C . SER A 1 470 ? -27.938 -8.288 17.582 1.00 95.00 470 SER A C 1
ATOM 3582 O O . SER A 1 470 ? -27.667 -9.449 17.880 1.00 95.00 470 SER A O 1
ATOM 3584 N N . HIS A 1 471 ? -27.480 -7.717 16.464 1.00 96.88 471 HIS A N 1
ATOM 3585 C CA . HIS A 1 471 ? -26.695 -8.393 15.426 1.00 96.88 471 HIS A CA 1
ATOM 3586 C C . HIS A 1 471 ? -25.288 -7.807 15.222 1.00 96.88 471 HIS A C 1
ATOM 3588 O O . HIS A 1 471 ? -24.538 -8.315 14.389 1.00 96.88 471 HIS A O 1
ATOM 3594 N N . ILE A 1 472 ? -24.925 -6.765 15.968 1.00 97.50 472 ILE A N 1
ATOM 3595 C CA . ILE A 1 472 ? -23.600 -6.134 15.944 1.00 97.50 472 ILE A CA 1
ATOM 3596 C C . ILE A 1 472 ? -22.786 -6.663 17.127 1.00 97.50 472 ILE A C 1
ATOM 3598 O O . ILE A 1 472 ? -23.293 -6.719 18.247 1.00 97.50 472 ILE A O 1
ATOM 3602 N N . ASP A 1 473 ? -21.531 -7.043 16.899 1.00 98.31 473 ASP A N 1
ATOM 3603 C CA . ASP A 1 473 ? -20.650 -7.594 17.934 1.00 98.31 473 ASP A CA 1
ATOM 3604 C C . ASP A 1 473 ? -19.717 -6.547 18.537 1.00 98.31 473 ASP A C 1
ATOM 3606 O O . ASP A 1 473 ? -19.357 -6.692 19.698 1.00 98.31 473 ASP A O 1
ATOM 3610 N N . ALA A 1 474 ? -19.352 -5.500 17.791 1.00 98.12 474 ALA A N 1
ATOM 3611 C CA . ALA A 1 474 ? -18.499 -4.414 18.269 1.00 98.12 474 ALA A CA 1
ATOM 3612 C C . ALA A 1 474 ? -18.924 -3.056 17.695 1.00 98.12 474 ALA A C 1
ATOM 3614 O O . ALA A 1 474 ? -19.309 -2.957 16.526 1.00 98.12 474 ALA A O 1
ATOM 3615 N N . LEU A 1 475 ? -18.816 -2.011 18.517 1.00 98.38 475 LEU A N 1
ATOM 3616 C CA . LEU A 1 475 ? -18.879 -0.623 18.063 1.00 98.38 475 LEU A CA 1
ATOM 3617 C C . LEU A 1 475 ? -17.455 -0.151 17.771 1.00 98.38 475 LEU A C 1
ATOM 3619 O O . LEU A 1 475 ? -16.560 -0.366 18.588 1.00 98.38 475 LEU A O 1
ATOM 3623 N N . ALA A 1 476 ? -17.250 0.516 16.641 1.00 97.88 476 ALA A N 1
ATOM 3624 C CA . ALA A 1 476 ? -15.950 1.023 16.247 1.00 97.88 476 ALA A CA 1
ATOM 3625 C C . ALA A 1 476 ? -15.974 2.524 15.944 1.00 97.88 476 ALA A C 1
ATOM 3627 O O . ALA A 1 476 ? -16.943 3.032 15.386 1.00 97.88 476 ALA A O 1
ATOM 3628 N N . VAL A 1 477 ? -14.895 3.232 16.275 1.00 97.69 477 VAL A N 1
ATOM 3629 C CA . VAL A 1 477 ? -14.699 4.664 15.978 1.00 97.69 477 VAL A CA 1
ATOM 3630 C C . VAL A 1 477 ? -13.353 4.912 15.291 1.00 97.69 477 VAL A C 1
ATOM 3632 O O . VAL A 1 477 ? -12.463 4.070 15.376 1.00 97.69 477 VAL A O 1
ATOM 3635 N N . ALA A 1 478 ? -13.201 6.059 14.623 1.00 96.12 478 ALA A N 1
ATOM 3636 C CA . ALA A 1 478 ? -11.933 6.494 14.029 1.00 96.12 478 ALA A CA 1
ATOM 3637 C C . ALA A 1 478 ? -11.346 7.714 14.761 1.00 96.12 478 ALA A C 1
ATOM 3639 O O . ALA A 1 478 ? -11.567 8.856 14.343 1.00 96.12 478 ALA A O 1
ATOM 3640 N N . PRO A 1 479 ? -10.698 7.528 15.925 1.00 95.62 479 PRO A N 1
ATOM 3641 C CA . PRO A 1 479 ? -10.050 8.623 16.620 1.00 95.62 479 PRO A CA 1
ATOM 3642 C C . PRO A 1 479 ? -8.760 9.003 15.884 1.00 95.62 479 PRO A C 1
ATOM 3644 O O . PRO A 1 479 ? -7.795 8.245 15.819 1.00 95.62 479 PRO A O 1
ATOM 3647 N N . TYR A 1 480 ? -8.742 10.208 15.331 1.00 95.50 480 TYR A N 1
ATOM 3648 C CA . TYR A 1 480 ? -7.537 10.824 14.792 1.00 95.50 480 TYR A CA 1
ATOM 3649 C C . TYR A 1 480 ? -7.099 11.984 15.682 1.00 95.50 480 TYR A C 1
ATOM 3651 O O . TYR A 1 480 ? -7.928 12.668 16.286 1.00 95.50 480 TYR A O 1
ATOM 3659 N N . PHE A 1 481 ? -5.795 12.239 15.725 1.00 95.00 481 PHE A N 1
ATOM 3660 C CA . PHE A 1 481 ? -5.219 13.454 16.303 1.00 95.00 481 PHE A CA 1
ATOM 3661 C C . PHE A 1 481 ? -4.288 14.121 15.287 1.00 95.00 481 PHE A C 1
ATOM 3663 O O . PHE A 1 481 ? -3.870 13.489 14.328 1.00 95.00 481 PHE A O 1
ATOM 3670 N N . GLY A 1 482 ? -3.901 15.378 15.494 1.00 90.75 482 GLY A N 1
ATOM 3671 C CA . GLY A 1 482 ? -2.930 16.039 14.617 1.00 90.75 482 GLY A CA 1
ATOM 3672 C C . GLY A 1 482 ? -3.561 16.814 13.462 1.00 90.75 482 GLY A C 1
ATOM 3673 O O . GLY A 1 482 ? -3.072 16.785 12.337 1.00 90.75 482 GLY A O 1
ATOM 3674 N N . SER A 1 483 ? -4.646 17.541 13.738 1.00 89.31 483 SER A N 1
ATOM 3675 C CA . SER A 1 483 ? -5.091 18.620 12.856 1.00 89.31 483 SER A CA 1
ATOM 3676 C C . SER A 1 483 ? -3.963 19.643 12.695 1.00 89.31 483 SER A C 1
ATOM 3678 O O . SER A 1 483 ? -3.436 20.132 13.699 1.00 89.31 483 SER A O 1
ATOM 3680 N N . PHE A 1 484 ? -3.634 19.990 11.452 1.00 88.94 484 PHE A N 1
ATOM 3681 C CA . PHE A 1 484 ? -2.625 20.988 11.097 1.00 88.94 484 PHE A CA 1
ATOM 3682 C C . PHE A 1 484 ? -3.272 22.170 10.368 1.00 88.94 484 PHE A C 1
ATOM 3684 O O . PHE A 1 484 ? -4.154 21.985 9.530 1.00 88.94 484 PHE A O 1
ATOM 3691 N N . SER A 1 485 ? -2.824 23.387 10.668 1.00 87.88 485 SER A N 1
ATOM 3692 C CA . SER A 1 485 ? -3.152 24.584 9.893 1.00 87.88 485 SER A CA 1
ATOM 3693 C C . SER A 1 485 ? -1.941 25.499 9.797 1.00 87.88 485 SER A C 1
ATOM 3695 O O . SER A 1 485 ? -1.440 25.962 10.820 1.00 87.88 485 SER A O 1
ATOM 3697 N N . ALA A 1 486 ? -1.540 25.860 8.577 1.00 85.06 486 ALA A N 1
ATOM 3698 C CA . ALA A 1 486 ? -0.406 26.754 8.341 1.00 85.06 486 ALA A CA 1
ATOM 3699 C C . ALA A 1 486 ? -0.566 28.146 8.988 1.00 85.06 486 ALA A C 1
ATOM 3701 O O . ALA A 1 486 ? 0.429 28.809 9.267 1.00 85.06 486 ALA A O 1
ATOM 3702 N N . SER A 1 487 ? -1.801 28.597 9.251 1.00 88.38 487 SER A N 1
ATOM 3703 C CA . SER A 1 487 ? -2.056 29.880 9.923 1.00 88.38 487 SER A CA 1
ATOM 3704 C C . SER A 1 487 ? -1.915 29.816 11.446 1.00 88.38 487 SER A C 1
ATOM 3706 O O . SER A 1 487 ? -1.621 30.832 12.072 1.00 88.38 487 SER A O 1
ATOM 3708 N N . ARG A 1 488 ? -2.132 28.639 12.046 1.00 89.44 488 ARG A N 1
ATOM 3709 C CA . ARG A 1 488 ? -2.066 28.415 13.500 1.00 89.44 488 ARG A CA 1
ATOM 3710 C C . ARG A 1 488 ? -0.708 27.855 13.919 1.00 89.44 488 ARG A C 1
ATOM 3712 O O . ARG A 1 488 ? -0.151 28.276 14.927 1.00 89.44 488 ARG A O 1
ATOM 3719 N N . ASP A 1 489 ? -0.192 26.905 13.150 1.00 89.94 489 ASP A N 1
ATOM 3720 C CA . ASP A 1 489 ? 0.943 26.058 13.502 1.00 89.94 489 ASP A CA 1
ATOM 3721 C C . ASP A 1 489 ? 2.203 26.537 12.775 1.00 89.94 489 ASP A C 1
ATOM 3723 O O . ASP A 1 489 ? 2.671 25.936 11.812 1.00 89.94 489 ASP A O 1
ATOM 3727 N N . THR A 1 490 ? 2.741 27.668 13.227 1.00 89.12 490 THR A N 1
ATOM 3728 C CA . THR A 1 490 ? 3.909 28.320 12.610 1.00 89.12 490 THR A CA 1
ATOM 3729 C C . THR A 1 490 ? 5.233 27.992 13.305 1.00 89.12 490 THR A C 1
ATOM 3731 O O . THR A 1 490 ? 6.300 28.314 12.786 1.00 89.12 490 THR A O 1
ATOM 3734 N N . ASN A 1 491 ? 5.192 27.344 14.475 1.00 91.50 491 ASN A N 1
ATOM 3735 C CA . ASN A 1 491 ? 6.365 26.999 15.277 1.00 91.50 491 ASN A CA 1
ATOM 3736 C C . ASN A 1 491 ? 6.385 25.497 15.604 1.00 91.50 491 ASN A C 1
ATOM 3738 O O . ASN A 1 491 ? 5.495 25.001 16.295 1.00 91.50 491 ASN A O 1
ATOM 3742 N N . MET A 1 492 ? 7.420 24.789 15.136 1.00 90.88 492 MET A N 1
ATOM 3743 C CA . MET A 1 492 ? 7.551 23.333 15.289 1.00 90.88 492 MET A CA 1
ATOM 3744 C C . MET A 1 492 ? 7.622 22.904 16.758 1.00 90.88 492 MET A C 1
ATOM 3746 O O . MET A 1 492 ? 6.922 21.983 17.171 1.00 90.88 492 MET A O 1
ATOM 3750 N N . ALA A 1 493 ? 8.409 23.612 17.571 1.00 89.19 493 ALA A N 1
ATOM 3751 C CA . ALA A 1 493 ? 8.573 23.279 18.981 1.00 89.19 493 ALA A CA 1
ATOM 3752 C C . ALA A 1 493 ? 7.247 23.408 19.744 1.00 89.19 493 ALA A C 1
ATOM 3754 O O . ALA A 1 493 ? 6.872 22.494 20.476 1.00 89.19 493 ALA A O 1
ATOM 3755 N N . THR A 1 494 ? 6.494 24.496 19.543 1.00 94.06 494 THR A N 1
ATOM 3756 C CA . THR A 1 494 ? 5.161 24.667 20.151 1.00 94.06 494 THR A CA 1
ATOM 3757 C C . THR A 1 494 ? 4.164 23.632 19.635 1.00 94.06 494 THR A C 1
ATOM 3759 O O . THR A 1 494 ? 3.383 23.087 20.417 1.00 94.06 494 THR A O 1
ATOM 3762 N N . TYR A 1 495 ? 4.202 23.328 18.335 1.00 93.88 495 TYR A N 1
ATOM 3763 C CA . TYR A 1 495 ? 3.310 22.345 17.733 1.00 93.88 495 TYR A CA 1
ATOM 3764 C C . TYR A 1 495 ? 3.495 20.953 18.356 1.00 93.88 495 TYR A C 1
ATOM 3766 O O . TYR A 1 495 ? 2.521 20.343 18.795 1.00 93.88 495 TYR A O 1
ATOM 3774 N N . LEU A 1 496 ? 4.741 20.491 18.484 1.00 92.88 496 LEU A N 1
ATOM 3775 C CA . LEU A 1 496 ? 5.067 19.175 19.038 1.00 92.88 496 LEU A CA 1
ATOM 3776 C C . LEU A 1 496 ? 4.915 19.096 20.565 1.00 92.88 496 LEU A C 1
ATOM 3778 O O . LEU A 1 496 ? 4.475 18.070 21.076 1.00 92.88 496 LEU A O 1
ATOM 3782 N N . SER A 1 497 ? 5.275 20.152 21.304 1.00 95.50 497 SER A N 1
ATOM 3783 C CA . SER A 1 497 ? 5.298 20.121 22.780 1.00 95.50 497 SER A CA 1
ATOM 3784 C C . SER A 1 497 ? 3.990 20.543 23.450 1.00 95.50 497 SER A C 1
ATOM 3786 O O . SER A 1 497 ? 3.759 20.173 24.601 1.00 95.50 497 SER A O 1
ATOM 3788 N N . THR A 1 498 ? 3.117 21.268 22.744 1.00 95.44 498 THR A N 1
ATOM 3789 C CA . THR A 1 498 ? 1.864 21.793 23.310 1.00 95.44 498 THR A CA 1
ATOM 3790 C C . THR A 1 498 ? 0.655 21.408 22.468 1.00 95.44 498 THR A C 1
ATOM 3792 O O . THR A 1 498 ? -0.288 20.810 22.987 1.00 95.44 498 THR A O 1
ATOM 3795 N N . THR A 1 499 ? 0.669 21.715 21.167 1.00 96.31 499 THR A N 1
ATOM 3796 C CA . THR A 1 499 ? -0.514 21.542 20.310 1.00 96.31 499 THR A CA 1
ATOM 3797 C C . THR A 1 499 ? -0.878 20.070 20.122 1.00 96.31 499 THR A C 1
ATOM 3799 O O . THR A 1 499 ? -2.021 19.693 20.378 1.00 96.31 499 THR A O 1
ATOM 3802 N N . LEU A 1 500 ? 0.066 19.221 19.707 1.00 96.62 500 LEU A N 1
ATOM 3803 C CA . LEU A 1 500 ? -0.192 17.796 19.490 1.00 96.62 500 LEU A CA 1
ATOM 3804 C C . LEU A 1 500 ? -0.558 17.041 20.776 1.00 96.62 500 LEU A C 1
ATOM 3806 O O . LEU A 1 500 ? -1.549 16.314 20.736 1.00 96.62 500 LEU A O 1
ATOM 3810 N N . PRO A 1 501 ? 0.131 17.223 21.923 1.00 97.62 501 PRO A N 1
ATOM 3811 C CA . PRO A 1 501 ? -0.285 16.604 23.180 1.00 97.62 501 PRO A CA 1
ATOM 3812 C C . PRO A 1 501 ? -1.725 16.945 23.577 1.00 97.62 501 PRO A C 1
ATOM 3814 O O . PRO A 1 501 ? -2.482 16.049 23.941 1.00 97.62 501 PRO A O 1
ATOM 3817 N N . ALA A 1 502 ? -2.132 18.213 23.444 1.00 96.88 502 ALA A N 1
ATOM 3818 C CA . ALA A 1 502 ? -3.503 18.627 23.737 1.00 96.88 502 ALA A CA 1
ATOM 3819 C C . ALA A 1 502 ? -4.523 17.987 22.779 1.00 96.88 502 ALA A C 1
ATOM 3821 O O . ALA A 1 502 ? -5.623 17.622 23.193 1.00 96.88 502 ALA A O 1
ATOM 3822 N N . GLN A 1 503 ? -4.167 17.815 21.503 1.00 96.00 503 GLN A N 1
ATOM 3823 C CA . GLN A 1 503 ? -5.021 17.123 20.535 1.00 96.00 503 GLN A CA 1
ATOM 3824 C C . GLN A 1 503 ? -5.118 15.615 20.804 1.00 96.00 503 GLN A C 1
ATOM 3826 O O . GLN A 1 503 ? -6.197 15.051 20.642 1.00 96.00 503 GLN A O 1
ATOM 3831 N N . VAL A 1 504 ? -4.030 14.973 21.243 1.00 97.31 504 VAL A N 1
ATOM 3832 C CA . VAL A 1 504 ? -4.043 13.574 21.702 1.00 97.31 504 VAL A CA 1
ATOM 3833 C C . VAL A 1 504 ? -5.016 13.414 22.871 1.00 97.31 504 VAL A C 1
ATOM 3835 O O . VAL A 1 504 ? -5.875 12.536 22.831 1.00 97.31 504 VAL A O 1
ATOM 3838 N N . ASP A 1 505 ? -4.942 14.292 23.873 1.00 95.19 505 ASP A N 1
ATOM 3839 C CA . ASP A 1 505 ? -5.857 14.251 25.020 1.00 95.19 505 ASP A CA 1
ATOM 3840 C C . ASP A 1 505 ? -7.313 14.461 24.598 1.00 95.19 505 ASP A C 1
ATOM 3842 O O . ASP A 1 505 ? -8.198 13.723 25.029 1.00 95.19 505 ASP A O 1
ATOM 3846 N N . ALA A 1 506 ? -7.568 15.433 23.718 1.00 94.38 506 ALA A N 1
ATOM 3847 C CA . ALA A 1 506 ? -8.905 15.695 23.199 1.00 94.38 506 ALA A CA 1
ATOM 3848 C C . ALA A 1 506 ? -9.477 14.486 22.436 1.00 94.38 506 ALA A C 1
ATOM 3850 O O . ALA A 1 506 ? -10.653 14.158 22.606 1.00 94.38 506 ALA A O 1
ATOM 3851 N N . ALA A 1 507 ? -8.652 13.797 21.639 1.00 94.56 507 ALA A N 1
ATOM 3852 C CA . ALA A 1 507 ? -9.053 12.581 20.938 1.00 94.56 507 ALA A CA 1
ATOM 3853 C C . ALA A 1 507 ? -9.430 11.461 21.923 1.00 94.56 507 ALA A C 1
ATOM 3855 O O . ALA A 1 507 ? -10.486 10.848 21.776 1.00 94.56 507 ALA A O 1
ATOM 3856 N N . VAL A 1 508 ? -8.625 11.237 22.968 1.00 94.31 508 VAL A N 1
ATOM 3857 C CA . VAL A 1 508 ? -8.904 10.227 24.006 1.00 94.31 508 VAL A CA 1
ATOM 3858 C C . VAL A 1 508 ? -10.184 10.556 24.784 1.00 94.31 508 VAL A C 1
ATOM 3860 O O . VAL A 1 508 ? -11.010 9.672 25.016 1.00 94.31 508 VAL A O 1
ATOM 3863 N N . VAL A 1 509 ? -10.402 11.827 25.135 1.00 91.44 509 VAL A N 1
ATOM 3864 C CA . VAL A 1 509 ? -11.635 12.274 25.808 1.00 91.44 509 VAL A CA 1
ATOM 3865 C C . VAL A 1 509 ? -12.865 12.033 24.934 1.00 91.44 509 VAL A C 1
ATOM 3867 O O . VAL A 1 509 ? -13.885 11.559 25.435 1.00 91.44 509 VAL A O 1
ATOM 3870 N N . ALA A 1 510 ? -12.782 12.310 23.629 1.00 90.69 510 ALA A N 1
ATOM 3871 C CA . ALA A 1 510 ? -13.890 12.055 22.712 1.00 90.69 510 ALA A CA 1
ATOM 3872 C C . ALA A 1 510 ? -14.262 10.561 22.664 1.00 90.69 510 ALA A C 1
ATOM 3874 O O . ALA A 1 510 ? -15.447 10.229 22.630 1.00 90.69 510 ALA A O 1
ATOM 3875 N N . VAL A 1 511 ? -13.273 9.662 22.727 1.00 94.44 511 VAL A N 1
ATOM 3876 C CA . VAL A 1 511 ? -13.482 8.203 22.741 1.00 94.44 511 VAL A CA 1
ATOM 3877 C C . VAL A 1 511 ? -14.216 7.723 23.996 1.00 94.44 511 VAL A C 1
ATOM 3879 O O . VAL A 1 511 ? -15.058 6.833 23.883 1.00 94.44 511 VAL A O 1
ATOM 3882 N N . ALA A 1 512 ? -13.981 8.326 25.166 1.00 89.94 512 ALA A N 1
ATOM 3883 C CA . ALA A 1 512 ? -14.630 7.909 26.415 1.00 89.94 512 ALA A CA 1
ATOM 3884 C C . ALA A 1 512 ? -16.171 7.949 26.331 1.00 89.94 512 ALA A C 1
ATOM 3886 O O . ALA A 1 512 ? -16.844 7.018 26.768 1.00 89.94 512 ALA A O 1
ATOM 3887 N N . ALA A 1 513 ? -16.738 8.960 25.664 1.00 92.25 513 ALA A N 1
ATOM 3888 C CA . ALA A 1 513 ? -18.186 9.048 25.452 1.00 92.25 513 ALA A CA 1
ATOM 3889 C C . ALA A 1 513 ? -18.741 7.897 24.587 1.00 92.25 513 ALA A C 1
ATOM 3891 O O . ALA A 1 513 ? -19.889 7.483 24.749 1.00 92.25 513 ALA A O 1
ATOM 3892 N N . HIS A 1 514 ? -17.938 7.353 23.667 1.00 96.31 514 HIS A N 1
ATOM 3893 C CA . HIS A 1 514 ? -18.318 6.168 22.893 1.00 96.31 514 HIS A CA 1
ATOM 3894 C C . HIS A 1 514 ? -18.227 4.889 23.713 1.00 96.31 514 HIS A C 1
ATOM 3896 O O . HIS A 1 514 ? -19.011 3.975 23.467 1.00 96.31 514 HIS A O 1
ATOM 3902 N N . ALA A 1 515 ? -17.321 4.821 24.691 1.00 95.25 515 ALA A N 1
ATOM 3903 C CA . ALA A 1 515 ? -17.218 3.679 25.595 1.00 95.25 515 ALA A CA 1
ATOM 3904 C C . ALA A 1 515 ? -18.473 3.558 26.469 1.00 95.25 515 ALA A C 1
ATOM 3906 O O . ALA A 1 515 ? -19.013 2.460 26.603 1.00 95.25 515 ALA A O 1
ATOM 3907 N N . ASP A 1 516 ? -19.010 4.682 26.953 1.00 94.75 516 ASP A N 1
ATOM 3908 C CA . ASP A 1 516 ? -20.283 4.716 27.685 1.00 94.75 516 ASP A CA 1
ATOM 3909 C C . ASP A 1 516 ? -21.453 4.213 26.823 1.00 94.75 516 ASP A C 1
ATOM 3911 O O . ASP A 1 516 ? -22.278 3.408 27.268 1.00 94.75 516 ASP A O 1
ATOM 3915 N N . ILE A 1 517 ? -21.513 4.642 25.556 1.00 95.94 517 ILE A N 1
ATOM 3916 C CA . ILE A 1 517 ? -22.526 4.175 24.600 1.00 95.94 517 ILE A CA 1
ATOM 3917 C C . ILE A 1 517 ? -22.350 2.680 24.319 1.00 95.94 517 ILE A C 1
ATOM 3919 O O . ILE A 1 517 ? -23.327 1.936 24.360 1.00 95.94 517 ILE A O 1
ATOM 3923 N N . ALA A 1 518 ? -21.128 2.214 24.061 1.00 97.06 518 ALA A N 1
ATOM 3924 C CA . ALA A 1 518 ? -20.848 0.797 23.844 1.00 97.06 518 ALA A CA 1
ATOM 3925 C C . ALA A 1 518 ? -21.288 -0.036 25.062 1.00 97.06 518 ALA A C 1
ATOM 3927 O O . ALA A 1 518 ? -22.005 -1.028 24.908 1.00 97.06 518 ALA A O 1
ATOM 3928 N N . GLY A 1 519 ? -20.969 0.435 26.273 1.00 96.50 519 GLY A N 1
ATOM 3929 C CA . GLY A 1 519 ? -21.375 -0.157 27.546 1.00 96.50 519 GLY A CA 1
ATOM 3930 C C . GLY A 1 519 ? -22.893 -0.242 27.718 1.00 96.50 519 GLY A C 1
ATOM 3931 O O . GLY A 1 519 ? -23.399 -1.301 28.089 1.00 96.50 519 GLY A O 1
ATOM 3932 N N . LYS A 1 520 ? -23.641 0.811 27.352 1.00 96.25 520 LYS A N 1
ATOM 3933 C CA . LYS A 1 520 ? -25.121 0.818 27.349 1.00 96.25 520 LYS A CA 1
ATOM 3934 C C . LYS A 1 520 ? -25.717 -0.330 26.524 1.00 96.25 520 LYS A C 1
ATOM 3936 O O . LYS A 1 520 ? -26.765 -0.855 26.892 1.00 96.25 520 LYS A O 1
ATOM 3941 N N . TYR A 1 521 ? -25.067 -0.726 25.428 1.00 96.81 521 TYR A N 1
ATOM 3942 C CA . TYR A 1 521 ? -25.504 -1.835 24.569 1.00 96.81 521 TYR A CA 1
ATOM 3943 C C . TYR A 1 521 ? -24.745 -3.151 24.823 1.00 96.81 521 TYR A C 1
ATOM 3945 O O . TYR A 1 521 ? -24.949 -4.120 24.086 1.00 96.81 521 TYR A O 1
ATOM 3953 N N . GLY A 1 522 ? -23.869 -3.207 25.835 1.00 96.75 522 GLY A N 1
ATOM 3954 C CA . GLY A 1 522 ? -23.047 -4.381 26.140 1.00 96.75 522 GLY A CA 1
ATOM 3955 C C . GLY A 1 522 ? -22.090 -4.768 25.008 1.00 96.75 522 GLY A C 1
ATOM 3956 O O . GLY A 1 522 ? -21.895 -5.956 24.752 1.00 96.75 522 GLY A O 1
ATOM 3957 N N . LYS A 1 523 ? -21.545 -3.784 24.283 1.00 97.31 523 LYS A N 1
ATOM 3958 C CA . LYS A 1 523 ? -20.619 -3.988 23.161 1.00 97.31 523 LYS A CA 1
ATOM 3959 C C . LYS A 1 523 ? -19.196 -3.562 23.536 1.00 97.31 523 LYS A C 1
ATOM 3961 O O . LYS A 1 523 ? -19.039 -2.566 24.237 1.00 97.31 523 LYS A O 1
ATOM 3966 N N . PRO A 1 524 ? -18.155 -4.270 23.062 1.00 97.44 524 PRO A N 1
ATOM 3967 C CA . PRO A 1 524 ? -16.795 -3.759 23.088 1.00 97.44 524 PRO A CA 1
ATOM 3968 C C . PRO A 1 524 ? -16.675 -2.536 22.173 1.00 97.44 524 PRO A C 1
ATOM 3970 O O . PRO A 1 524 ? -17.296 -2.481 21.104 1.00 97.44 524 PRO A O 1
ATOM 3973 N N . LEU A 1 525 ? -15.850 -1.579 22.598 1.00 97.94 525 LEU A N 1
ATOM 3974 C CA . LEU A 1 525 ? -15.413 -0.462 21.772 1.00 97.94 525 LEU A CA 1
ATOM 3975 C C . LEU A 1 525 ? -14.066 -0.803 21.133 1.00 97.94 525 LEU A C 1
ATOM 3977 O O . LEU A 1 525 ? -13.140 -1.241 21.817 1.00 97.94 525 LEU A O 1
ATOM 3981 N N . ILE A 1 526 ? -13.948 -0.581 19.829 1.00 98.25 526 ILE A N 1
ATOM 3982 C CA . ILE A 1 526 ? -12.701 -0.744 19.074 1.00 98.25 526 ILE A CA 1
ATOM 3983 C C . ILE A 1 526 ? -12.425 0.506 18.225 1.00 98.25 526 ILE A C 1
ATOM 3985 O O . ILE A 1 526 ? -13.311 1.333 18.013 1.00 98.25 526 ILE A O 1
ATOM 3989 N N . ALA A 1 527 ? -11.203 0.659 17.725 1.00 97.94 527 ALA A N 1
ATOM 3990 C CA . ALA A 1 527 ? -10.865 1.662 16.725 1.00 97.94 527 ALA A CA 1
ATOM 3991 C C . ALA A 1 527 ? -10.629 0.985 15.369 1.00 97.94 527 ALA A C 1
ATOM 3993 O O . ALA A 1 527 ? -9.770 0.104 15.265 1.00 97.94 527 ALA A O 1
ATOM 3994 N N . TYR A 1 528 ? -11.404 1.370 14.348 1.00 96.88 528 TYR A N 1
ATOM 3995 C CA . TYR A 1 528 ? -11.217 0.863 12.977 1.00 96.88 528 TYR A CA 1
ATOM 3996 C C . TYR A 1 528 ? -10.117 1.624 12.231 1.00 96.88 528 TYR A C 1
ATOM 3998 O O . TYR A 1 528 ? -9.492 1.066 11.330 1.00 96.88 528 TYR A O 1
ATOM 4006 N N . GLU A 1 529 ? -9.852 2.864 12.647 1.00 95.62 529 GLU A N 1
ATOM 4007 C CA . GLU A 1 529 ? -8.764 3.705 12.158 1.00 95.62 529 GLU A CA 1
ATOM 4008 C C . GLU A 1 529 ? -8.232 4.568 13.304 1.00 95.62 529 GLU A C 1
ATOM 4010 O O . GLU A 1 529 ? -8.993 5.228 14.006 1.00 95.62 529 GLU A O 1
ATOM 4015 N N . ALA A 1 530 ? -6.926 4.543 13.533 1.00 95.56 530 ALA A N 1
ATOM 4016 C CA . ALA A 1 530 ? -6.286 5.308 14.590 1.00 95.56 530 ALA A CA 1
ATOM 4017 C C . ALA A 1 530 ? -4.946 5.864 14.115 1.00 95.56 530 ALA A C 1
ATOM 4019 O O . ALA A 1 530 ? -4.255 5.245 13.305 1.00 95.56 530 ALA A O 1
ATOM 4020 N N . GLY A 1 531 ? -4.563 7.015 14.664 1.00 95.00 531 GLY A N 1
ATOM 4021 C CA . GLY A 1 531 ? -3.243 7.597 14.467 1.00 95.00 531 GLY A CA 1
ATOM 4022 C C . GLY A 1 531 ? -3.292 9.095 14.199 1.00 95.00 531 GLY A C 1
ATOM 4023 O O . GLY A 1 531 ? -4.284 9.778 14.457 1.00 95.00 531 GLY A O 1
ATOM 4024 N N . SER A 1 532 ? -2.173 9.595 13.693 1.00 92.75 532 SER A N 1
ATOM 4025 C CA . SER A 1 532 ? -2.020 10.982 13.267 1.00 92.75 532 SER A CA 1
ATOM 4026 C C . SER A 1 532 ? -2.764 11.230 11.952 1.00 92.75 532 SER A C 1
ATOM 4028 O O . SER A 1 532 ? -2.579 10.475 11.003 1.00 92.75 532 SER A O 1
ATOM 4030 N N . SER A 1 533 ? -3.536 12.312 11.870 1.00 91.38 533 SER A N 1
ATOM 4031 C CA . SER A 1 533 ? -4.128 12.856 10.643 1.00 91.38 533 SER A CA 1
ATOM 4032 C C . SER A 1 533 ? -3.264 13.939 9.989 1.00 91.38 533 SER A C 1
ATOM 4034 O O . SER A 1 533 ? -3.747 14.631 9.094 1.00 91.38 533 SER A O 1
ATOM 4036 N N . ILE A 1 534 ? -2.024 14.146 10.450 1.00 90.25 534 ILE A N 1
ATOM 4037 C CA . ILE A 1 534 ? -1.135 15.185 9.911 1.00 90.25 534 ILE A CA 1
ATOM 4038 C C . ILE A 1 534 ? -0.814 14.852 8.451 1.00 90.25 534 ILE A C 1
ATOM 4040 O O . ILE A 1 534 ? -0.070 13.911 8.171 1.00 90.25 534 ILE A O 1
ATOM 4044 N N . ASP A 1 535 ? -1.348 15.653 7.534 1.00 86.94 535 ASP A N 1
ATOM 4045 C CA . ASP A 1 535 ? -1.041 15.573 6.109 1.00 86.94 535 ASP A CA 1
ATOM 4046 C C . ASP A 1 535 ? 0.322 16.224 5.816 1.00 86.94 535 ASP A C 1
ATOM 4048 O O . ASP A 1 535 ? 0.503 17.433 5.967 1.00 86.94 535 ASP A O 1
ATOM 4052 N N . GLY A 1 536 ? 1.283 15.407 5.386 1.00 78.44 536 GLY A N 1
ATOM 4053 C CA . GLY A 1 536 ? 2.648 15.778 5.012 1.00 78.44 536 GLY A CA 1
ATOM 4054 C C . GLY A 1 536 ? 2.798 16.551 3.703 1.00 78.44 536 GLY A C 1
ATOM 4055 O O . GLY A 1 536 ? 3.925 16.712 3.240 1.00 78.44 536 GLY A O 1
ATOM 4056 N N . SER A 1 537 ? 1.711 17.047 3.106 1.00 75.31 537 SER A N 1
ATOM 4057 C CA . SER A 1 537 ? 1.741 17.859 1.881 1.00 75.31 537 SER A CA 1
ATOM 4058 C C . SER A 1 537 ? 2.560 19.156 1.997 1.00 75.31 537 SER A C 1
ATOM 4060 O O . SER A 1 537 ? 2.983 19.714 0.984 1.00 75.31 537 SER A O 1
ATOM 4062 N N . SER A 1 538 ? 2.841 19.630 3.218 1.00 76.94 538 SER A N 1
ATOM 4063 C CA . SER A 1 538 ? 3.746 20.758 3.478 1.00 76.94 538 SER A CA 1
ATOM 4064 C C . SER A 1 538 ? 5.051 20.322 4.147 1.00 76.94 538 SER A C 1
ATOM 4066 O O . SER A 1 538 ? 5.076 19.389 4.949 1.00 76.94 538 SER A O 1
ATOM 4068 N N . GLY A 1 539 ? 6.138 21.065 3.900 1.00 76.50 539 GLY A N 1
ATOM 4069 C CA . GLY A 1 539 ? 7.442 20.791 4.517 1.00 76.50 539 GLY A CA 1
ATOM 4070 C C . GLY A 1 539 ? 7.418 20.806 6.052 1.00 76.50 539 GLY A C 1
ATOM 4071 O O . GLY A 1 539 ? 8.109 20.005 6.675 1.00 76.50 539 GLY A O 1
ATOM 4072 N N . PHE A 1 540 ? 6.584 21.655 6.665 1.00 83.50 540 PHE A N 1
ATOM 4073 C CA . PHE A 1 540 ? 6.388 21.671 8.118 1.00 83.50 540 PHE A CA 1
ATOM 4074 C C . PHE A 1 540 ? 5.710 20.383 8.596 1.00 83.50 540 PHE A C 1
ATOM 4076 O O . PHE A 1 540 ? 6.228 19.696 9.469 1.00 83.50 540 PHE A O 1
ATOM 4083 N N . ALA A 1 541 ? 4.571 20.019 8.009 1.00 80.56 541 ALA A N 1
ATOM 4084 C CA . ALA A 1 541 ? 3.821 18.838 8.425 1.00 80.56 541 ALA A CA 1
ATOM 4085 C C . ALA A 1 541 ? 4.609 17.533 8.195 1.00 80.56 541 ALA A C 1
ATOM 4087 O O . ALA A 1 541 ? 4.607 16.649 9.052 1.00 80.56 541 ALA A O 1
ATOM 4088 N N . ALA A 1 542 ? 5.363 17.456 7.094 1.00 82.31 542 ALA A N 1
ATOM 4089 C CA . ALA A 1 542 ? 6.289 16.362 6.824 1.00 82.31 542 ALA A CA 1
ATOM 4090 C C . ALA A 1 542 ? 7.371 16.232 7.912 1.00 82.31 542 ALA A C 1
ATOM 4092 O O . ALA A 1 542 ? 7.632 15.135 8.403 1.00 82.31 542 ALA A O 1
ATOM 4093 N N . GLN A 1 543 ? 7.979 17.351 8.328 1.00 84.50 543 GLN A N 1
ATOM 4094 C CA . GLN A 1 543 ? 8.959 17.362 9.420 1.00 84.50 543 GLN A CA 1
ATOM 4095 C C . GLN A 1 543 ? 8.331 16.954 10.755 1.00 84.50 543 GLN A C 1
ATOM 4097 O O . GLN A 1 543 ? 8.934 16.175 11.484 1.00 84.50 543 GLN A O 1
ATOM 4102 N N . ALA A 1 544 ? 7.106 17.402 11.048 1.00 85.06 544 ALA A N 1
ATOM 4103 C CA . ALA A 1 544 ? 6.403 17.012 12.268 1.00 85.06 544 ALA A CA 1
ATOM 4104 C C . ALA A 1 544 ? 6.148 15.496 12.328 1.00 85.06 544 ALA A C 1
ATOM 4106 O O . ALA A 1 544 ? 6.350 14.889 13.373 1.00 85.06 544 ALA A O 1
ATOM 4107 N N . ASN A 1 545 ? 5.764 14.864 11.211 1.00 86.19 545 ASN A N 1
ATOM 4108 C CA . ASN A 1 545 ? 5.576 13.408 11.146 1.00 86.19 545 ASN A CA 1
ATOM 4109 C C . ASN A 1 545 ? 6.878 12.607 11.350 1.00 86.19 545 ASN A C 1
ATOM 4111 O O . ASN A 1 545 ? 6.812 11.471 11.826 1.00 86.19 545 ASN A O 1
ATOM 4115 N N . ARG A 1 546 ? 8.032 13.183 10.990 1.00 86.50 546 ARG A N 1
ATOM 4116 C CA . ARG A 1 546 ? 9.374 12.585 11.136 1.00 86.50 546 ARG A CA 1
ATOM 4117 C C . ARG A 1 546 ? 10.021 12.855 12.492 1.00 86.50 546 ARG A C 1
ATOM 4119 O O . ARG A 1 546 ? 11.001 12.197 12.833 1.00 86.50 546 ARG A O 1
ATOM 4126 N N . ASP A 1 547 ? 9.513 13.830 13.242 1.00 90.19 547 ASP A N 1
ATOM 4127 C CA . ASP A 1 547 ? 10.145 14.273 14.478 1.00 90.19 547 ASP A CA 1
ATOM 4128 C C . ASP A 1 547 ? 10.148 13.153 15.542 1.00 90.19 547 ASP A C 1
ATOM 4130 O O . ASP A 1 547 ? 9.113 12.508 15.758 1.00 90.19 547 ASP A O 1
ATOM 4134 N N . PRO A 1 548 ? 11.270 12.918 16.250 1.00 90.31 548 PRO A N 1
ATOM 4135 C CA . PRO A 1 548 ? 11.346 11.923 17.320 1.00 90.31 548 PRO A CA 1
ATOM 4136 C C . PRO A 1 548 ? 10.275 12.075 18.412 1.00 90.31 548 PRO A C 1
ATOM 4138 O O . PRO A 1 548 ? 9.881 11.078 19.017 1.00 90.31 548 PRO A O 1
ATOM 4141 N N . ALA A 1 549 ? 9.750 13.284 18.650 1.00 91.56 549 ALA A N 1
ATOM 4142 C CA . ALA A 1 549 ? 8.662 13.524 19.601 1.00 91.56 549 ALA A CA 1
ATOM 4143 C C . ALA A 1 549 ? 7.378 12.741 19.264 1.00 91.56 549 ALA A C 1
ATOM 4145 O O . ALA A 1 549 ? 6.594 12.428 20.167 1.00 91.56 549 ALA A O 1
ATOM 4146 N N . MET A 1 550 ? 7.182 12.352 17.997 1.00 93.94 550 MET A N 1
ATOM 4147 C CA . MET A 1 550 ? 6.064 11.500 17.581 1.00 93.94 550 MET A CA 1
ATOM 4148 C C . MET A 1 550 ? 6.053 10.145 18.291 1.00 93.94 550 MET A C 1
ATOM 4150 O O . MET A 1 550 ? 4.970 9.603 18.513 1.00 93.94 550 MET A O 1
ATOM 4154 N N . TYR A 1 551 ? 7.215 9.631 18.714 1.00 96.62 551 TYR A N 1
ATOM 4155 C CA . TYR A 1 551 ? 7.295 8.401 19.501 1.00 96.62 551 TYR A CA 1
ATOM 4156 C C . TYR A 1 551 ? 6.480 8.525 20.801 1.00 96.62 551 TYR A C 1
ATOM 4158 O O . TYR A 1 551 ? 5.581 7.727 21.076 1.00 96.62 551 TYR A O 1
ATOM 4166 N N . GLY A 1 552 ? 6.746 9.579 21.581 1.00 97.25 552 GLY A N 1
ATOM 4167 C CA . GLY A 1 552 ? 6.064 9.820 22.855 1.00 97.25 552 GLY A CA 1
ATOM 4168 C C . GLY A 1 552 ? 4.575 10.128 22.680 1.00 97.25 552 GLY A C 1
ATOM 4169 O O . GLY A 1 552 ? 3.754 9.700 23.493 1.00 97.25 552 GLY A O 1
ATOM 4170 N N . LEU A 1 553 ? 4.211 10.821 21.595 1.00 97.69 553 LEU A N 1
ATOM 4171 C CA . LEU A 1 553 ? 2.817 11.120 21.259 1.00 97.69 553 LEU A CA 1
ATOM 4172 C C . LEU A 1 553 ? 2.016 9.852 20.949 1.00 97.69 553 LEU A C 1
ATOM 4174 O O . LEU A 1 553 ? 0.920 9.694 21.484 1.00 97.69 553 LEU A O 1
ATOM 4178 N N . TYR A 1 554 ? 2.563 8.927 20.154 1.00 97.88 554 TYR A N 1
ATOM 4179 C CA . TYR A 1 554 ?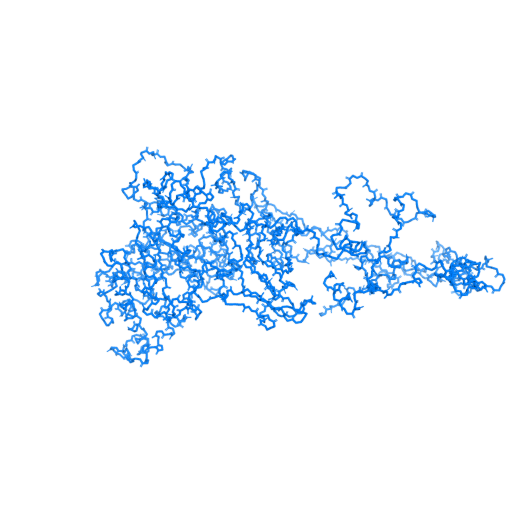 1.908 7.647 19.863 1.00 97.88 554 TYR A CA 1
ATOM 4180 C C . TYR A 1 554 ? 1.794 6.757 21.110 1.00 97.88 554 TYR A C 1
ATOM 4182 O O . TYR A 1 554 ? 0.725 6.197 21.344 1.00 97.88 554 TYR A O 1
ATOM 4190 N N . GLN A 1 555 ? 2.833 6.689 21.954 1.00 98.00 555 GLN A N 1
ATOM 4191 C CA . GLN A 1 555 ? 2.783 5.963 23.235 1.00 98.00 555 GLN A CA 1
ATOM 4192 C C . GLN A 1 555 ? 1.671 6.493 24.154 1.00 98.00 555 GLN A C 1
ATOM 4194 O O . GLN A 1 555 ? 0.854 5.720 24.668 1.00 98.00 555 GLN A O 1
ATOM 4199 N N . ARG A 1 556 ? 1.595 7.823 24.321 1.00 97.44 556 ARG A N 1
ATOM 4200 C CA . ARG A 1 556 ? 0.528 8.491 25.085 1.00 97.44 556 ARG A CA 1
ATOM 4201 C C . ARG A 1 556 ? -0.844 8.191 24.492 1.00 97.44 556 ARG A C 1
ATOM 4203 O O . ARG A 1 556 ? -1.770 7.862 25.228 1.00 97.44 556 ARG A O 1
ATOM 4210 N N . TYR A 1 557 ? -0.962 8.297 23.173 1.00 98.06 557 TYR A N 1
ATOM 4211 C CA . TYR A 1 557 ? -2.211 8.114 22.453 1.00 98.06 557 TYR A CA 1
ATOM 4212 C C . TYR A 1 557 ? -2.764 6.689 22.595 1.00 98.06 557 TYR A C 1
ATOM 4214 O O . TYR A 1 557 ? -3.892 6.515 23.053 1.00 98.06 557 TYR A O 1
ATOM 4222 N N . TYR A 1 558 ? -1.958 5.667 22.295 1.00 97.75 558 TYR A N 1
ATOM 4223 C CA . TYR A 1 558 ? -2.371 4.261 22.382 1.00 97.75 558 TYR A CA 1
ATOM 4224 C C . TYR A 1 558 ? -2.713 3.853 23.821 1.00 97.75 558 TYR A C 1
ATOM 4226 O O . TYR A 1 558 ? -3.747 3.228 24.061 1.00 97.75 558 TYR A O 1
ATOM 4234 N N . THR A 1 559 ? -1.902 4.275 24.797 1.00 96.81 559 THR A N 1
ATOM 4235 C CA . THR A 1 559 ? -2.179 4.038 26.225 1.00 96.81 559 THR A CA 1
ATOM 4236 C C . THR A 1 559 ? -3.484 4.709 26.659 1.00 96.81 559 THR A C 1
ATOM 4238 O O . THR A 1 559 ? -4.290 4.110 27.376 1.00 96.81 559 THR A O 1
ATOM 4241 N N . GLY A 1 560 ? -3.722 5.940 26.197 1.00 96.81 560 GLY A N 1
ATOM 4242 C CA . GLY A 1 560 ? -4.952 6.683 26.458 1.00 96.81 560 GLY A CA 1
ATOM 4243 C C . GLY A 1 560 ? -6.193 5.991 25.894 1.00 96.81 560 GLY A C 1
ATOM 4244 O O . GLY A 1 560 ? -7.183 5.861 26.609 1.00 96.81 560 GLY A O 1
ATOM 4245 N N . LEU A 1 561 ? -6.131 5.473 24.662 1.00 97.12 561 LEU A N 1
ATOM 4246 C CA . LEU A 1 561 ? -7.230 4.712 24.059 1.00 97.12 561 LEU A CA 1
ATOM 4247 C C . LEU A 1 561 ? -7.574 3.448 24.856 1.00 97.12 561 LEU A C 1
ATOM 4249 O O . LEU A 1 561 ? -8.747 3.216 25.150 1.00 97.12 561 LEU A O 1
ATOM 4253 N N . VAL A 1 562 ? -6.573 2.649 25.244 1.00 95.50 562 VAL A N 1
ATOM 4254 C CA . VAL A 1 562 ? -6.810 1.444 26.062 1.00 95.50 562 VAL A CA 1
ATOM 4255 C C . VAL A 1 562 ? -7.404 1.816 27.420 1.00 95.50 562 VAL A C 1
ATOM 4257 O O . VAL A 1 562 ? -8.361 1.187 27.868 1.00 95.50 562 VAL A O 1
ATOM 4260 N N . THR A 1 563 ? -6.906 2.885 28.046 1.00 95.12 563 THR A N 1
ATOM 4261 C CA . THR A 1 563 ? -7.447 3.397 29.318 1.00 95.12 563 THR A CA 1
ATOM 4262 C C . THR A 1 563 ? -8.900 3.861 29.175 1.00 95.12 563 THR A C 1
ATOM 4264 O O . THR A 1 563 ? -9.701 3.670 30.086 1.00 95.12 563 THR A O 1
ATOM 4267 N N . ALA A 1 564 ? -9.264 4.416 28.016 1.00 94.75 564 ALA A N 1
ATOM 4268 C CA . ALA A 1 564 ? -10.631 4.806 27.678 1.00 94.75 564 ALA A CA 1
ATOM 4269 C C . ALA A 1 564 ? -11.546 3.618 27.304 1.00 94.75 564 ALA A C 1
ATOM 4271 O O . ALA A 1 564 ? -12.701 3.832 26.943 1.00 94.75 564 ALA A O 1
ATOM 4272 N N . GLY A 1 565 ? -11.065 2.372 27.392 1.00 93.94 565 GLY A N 1
ATOM 4273 C CA . GLY A 1 565 ? -11.862 1.161 27.177 1.00 93.94 565 GLY A CA 1
ATOM 4274 C C . GLY A 1 565 ? -11.833 0.603 25.751 1.00 93.94 565 GLY A C 1
ATOM 4275 O O . GLY A 1 565 ? -12.625 -0.289 25.437 1.00 93.94 565 GLY A O 1
ATOM 4276 N N . VAL A 1 566 ? -10.935 1.089 24.887 1.00 96.69 566 VAL A N 1
ATOM 4277 C CA . VAL A 1 566 ? -10.731 0.527 23.542 1.00 96.69 566 VAL A CA 1
ATOM 4278 C C . VAL A 1 566 ? -10.028 -0.829 23.643 1.00 96.69 566 VAL A C 1
ATOM 4280 O O . VAL A 1 566 ? -8.951 -0.937 24.222 1.00 96.69 566 VAL A O 1
ATOM 4283 N N . GLN A 1 567 ? -10.626 -1.868 23.053 1.00 95.31 567 GLN A N 1
ATOM 4284 C CA . GLN A 1 567 ? -10.136 -3.254 23.139 1.00 95.31 567 GLN A CA 1
ATOM 4285 C C . GLN A 1 567 ? -9.315 -3.709 21.923 1.00 95.31 567 GLN A C 1
ATOM 4287 O O . GLN A 1 567 ? -8.649 -4.738 21.982 1.00 95.31 567 GLN A O 1
ATOM 4292 N N . LEU A 1 568 ? -9.377 -2.967 20.818 1.00 97.12 568 LEU A N 1
ATOM 4293 C CA . LEU A 1 568 ? -8.577 -3.186 19.614 1.00 97.12 568 LEU A CA 1
ATOM 4294 C C . LEU A 1 568 ? -8.342 -1.832 18.947 1.00 97.12 568 LEU A C 1
ATOM 4296 O O . LEU A 1 568 ? -9.299 -1.103 18.701 1.00 97.12 568 LEU A O 1
ATOM 4300 N N . ILE A 1 569 ? -7.089 -1.513 18.643 1.00 97.81 569 ILE A N 1
ATOM 4301 C CA . ILE A 1 569 ? -6.658 -0.297 17.960 1.00 97.81 569 ILE A CA 1
ATOM 4302 C C . ILE A 1 569 ? -6.147 -0.693 16.581 1.00 97.81 569 ILE A C 1
ATOM 4304 O O . ILE A 1 569 ? -5.113 -1.347 16.475 1.00 97.81 569 ILE A O 1
ATOM 4308 N N . THR A 1 570 ? -6.852 -0.307 15.523 1.00 97.44 570 THR A N 1
ATOM 4309 C CA . THR A 1 570 ? -6.389 -0.539 14.150 1.00 97.44 570 THR A CA 1
ATOM 4310 C C . THR A 1 570 ? -5.708 0.719 13.635 1.00 97.44 570 THR A C 1
ATOM 4312 O O . THR A 1 570 ? -6.366 1.736 13.424 1.00 97.44 570 THR A O 1
ATOM 4315 N N . GLN A 1 571 ? -4.389 0.670 13.450 1.00 96.06 571 GLN A N 1
ATOM 4316 C CA . GLN A 1 571 ? -3.639 1.779 12.861 1.00 96.06 571 GLN A CA 1
ATOM 4317 C C . GLN A 1 571 ? -4.144 2.073 11.442 1.00 96.06 571 GLN A C 1
ATOM 4319 O O . GLN A 1 571 ? -4.340 1.142 10.661 1.00 96.06 571 GLN A O 1
ATOM 4324 N N . PHE A 1 572 ? -4.326 3.357 11.113 1.00 93.88 572 PHE A N 1
ATOM 4325 C CA . PHE A 1 572 ? -4.962 3.774 9.861 1.00 93.88 572 PHE A CA 1
ATOM 4326 C C . PHE A 1 572 ? -4.222 3.350 8.591 1.00 93.88 572 PHE A C 1
ATOM 4328 O O . PHE A 1 572 ? -4.889 3.037 7.611 1.00 93.88 572 PHE A O 1
ATOM 4335 N N . ASP A 1 573 ? -2.892 3.341 8.594 1.00 90.81 573 ASP A N 1
ATOM 4336 C CA . ASP A 1 573 ? -2.123 2.948 7.418 1.00 90.81 573 ASP A CA 1
ATOM 4337 C C . ASP A 1 573 ? -0.781 2.332 7.815 1.00 90.81 573 ASP A C 1
ATOM 4339 O O . ASP A 1 573 ? -0.159 2.737 8.807 1.00 90.81 573 ASP A O 1
ATOM 4343 N N . SER A 1 574 ? -0.337 1.349 7.035 1.00 91.88 574 SER A N 1
ATOM 4344 C CA . SER A 1 574 ? 0.947 0.686 7.224 1.00 91.88 574 SER A CA 1
ATOM 4345 C C . SER A 1 574 ? 2.095 1.593 6.812 1.00 91.88 574 SER A C 1
ATOM 4347 O O . SER A 1 574 ? 3.009 1.844 7.600 1.00 91.88 574 SER A O 1
ATOM 4349 N N . MET A 1 575 ? 2.040 2.108 5.584 1.00 90.31 575 MET A N 1
ATOM 4350 C CA . MET A 1 575 ? 3.133 2.850 4.963 1.00 90.31 575 MET A CA 1
ATOM 4351 C C . MET A 1 575 ? 2.585 3.988 4.114 1.00 90.31 575 MET A C 1
ATOM 4353 O O . MET A 1 575 ? 1.472 3.903 3.618 1.00 90.31 575 MET A O 1
ATOM 4357 N N . GLY A 1 576 ? 3.369 5.050 3.975 1.00 80.38 576 GLY A N 1
ATOM 4358 C CA . GLY A 1 576 ? 3.013 6.210 3.167 1.00 80.38 576 GLY A CA 1
ATOM 4359 C C . GLY A 1 576 ? 3.829 7.424 3.592 1.00 80.38 576 GLY A C 1
ATOM 4360 O O . GLY A 1 576 ? 3.782 7.811 4.767 1.00 80.38 576 GLY A O 1
ATOM 4361 N N . GLY A 1 577 ? 4.592 8.002 2.653 1.00 66.81 577 GLY A N 1
ATOM 4362 C CA . GLY A 1 577 ? 5.475 9.162 2.854 1.00 66.81 577 GLY A CA 1
ATOM 4363 C C . GLY A 1 577 ? 4.807 10.304 3.629 1.00 66.81 577 GLY A C 1
ATOM 4364 O O . GLY A 1 577 ? 3.583 10.397 3.625 1.00 66.81 577 GLY A O 1
ATOM 4365 N N . PRO A 1 578 ? 5.581 11.183 4.294 1.00 71.50 578 PRO A N 1
ATOM 4366 C CA . PRO A 1 578 ? 5.457 11.607 5.701 1.00 71.50 578 PRO A CA 1
ATOM 4367 C C . PRO A 1 578 ? 4.069 12.137 6.118 1.00 71.50 578 PRO A C 1
ATOM 4369 O O . PRO A 1 578 ? 3.920 13.287 6.529 1.00 71.50 578 PRO A O 1
ATOM 4372 N N . THR A 1 579 ? 3.055 11.280 6.042 1.00 83.12 579 THR A N 1
ATOM 4373 C CA . THR A 1 579 ? 1.631 11.567 6.247 1.00 83.12 579 THR A CA 1
ATOM 4374 C C . THR A 1 579 ? 1.108 10.590 7.306 1.00 83.12 579 THR A C 1
ATOM 4376 O O . THR A 1 579 ? 1.475 10.688 8.481 1.00 83.12 579 THR A O 1
ATOM 4379 N N . TRP A 1 580 ? 0.325 9.590 6.907 1.00 83.88 580 TRP A N 1
ATOM 4380 C CA . TRP A 1 580 ? -0.456 8.747 7.801 1.00 83.88 580 TRP A CA 1
ATOM 4381 C C . TRP A 1 580 ? 0.178 7.381 8.121 1.00 83.88 580 TRP A C 1
ATOM 4383 O O . TRP A 1 580 ? -0.152 6.797 9.155 1.00 83.88 580 TRP A O 1
ATOM 4393 N N . GLY A 1 581 ? 1.136 6.903 7.316 1.00 89.38 581 GLY A N 1
ATOM 4394 C CA . GLY A 1 581 ? 1.825 5.622 7.536 1.00 89.38 581 GLY A CA 1
ATOM 4395 C C . GLY A 1 581 ? 2.676 5.584 8.812 1.00 89.38 581 GLY A C 1
ATOM 4396 O O . GLY A 1 581 ? 3.150 6.621 9.289 1.00 89.38 581 GLY A O 1
ATOM 4397 N N . LEU A 1 582 ? 2.898 4.394 9.385 1.00 92.50 582 LEU A N 1
ATOM 4398 C CA . LEU A 1 582 ? 3.846 4.216 10.503 1.00 92.50 582 LEU A CA 1
ATOM 4399 C C . LEU A 1 582 ? 5.304 4.308 10.051 1.00 92.50 582 LEU A C 1
ATOM 4401 O O . LEU A 1 582 ? 6.163 4.761 10.812 1.00 92.50 582 LEU A O 1
ATOM 4405 N N . SER A 1 583 ? 5.548 3.892 8.814 1.00 91.62 583 SER A N 1
ATOM 4406 C CA . SER A 1 583 ? 6.808 4.034 8.095 1.00 91.62 583 SER A CA 1
ATOM 4407 C C . SER A 1 583 ? 6.553 4.763 6.784 1.00 91.62 583 SER A C 1
ATOM 4409 O O . SER A 1 583 ? 5.455 4.714 6.237 1.00 91.62 583 SER A O 1
ATOM 4411 N N . GLU A 1 584 ? 7.565 5.444 6.270 1.00 88.50 584 GLU A N 1
ATOM 4412 C CA . GLU A 1 584 ? 7.480 6.066 4.952 1.00 88.50 584 GLU A CA 1
ATOM 4413 C C . GLU A 1 584 ? 7.734 5.049 3.849 1.00 88.50 584 GLU A C 1
ATOM 4415 O O . GLU A 1 584 ? 7.041 5.097 2.846 1.00 88.50 584 GLU A O 1
ATOM 4420 N N . TRP A 1 585 ? 8.656 4.105 4.058 1.00 89.69 585 TRP A N 1
ATOM 4421 C CA . TRP A 1 585 ? 9.096 3.146 3.041 1.00 89.69 585 TRP A CA 1
ATOM 4422 C C . TRP A 1 585 ? 9.258 1.748 3.625 1.00 89.69 585 TRP A C 1
ATOM 4424 O O . TRP A 1 585 ? 9.599 1.595 4.802 1.00 89.69 585 TRP A O 1
ATOM 4434 N N . GLN A 1 586 ? 9.078 0.719 2.794 1.00 91.69 586 GLN A N 1
ATOM 4435 C CA . GLN A 1 586 ? 9.285 -0.671 3.202 1.00 91.69 586 GLN A CA 1
ATOM 4436 C C . GLN A 1 586 ? 10.728 -0.960 3.644 1.00 91.69 586 GLN A C 1
ATOM 4438 O O . GLN A 1 586 ? 10.938 -1.845 4.480 1.00 91.69 586 GLN A O 1
ATOM 4443 N N . ASP A 1 587 ? 11.703 -0.244 3.082 1.00 89.38 587 ASP A N 1
ATOM 4444 C CA . ASP A 1 587 ? 13.130 -0.364 3.375 1.00 89.38 587 ASP A CA 1
ATOM 4445 C C . ASP A 1 587 ? 13.673 0.667 4.365 1.00 89.38 587 ASP A C 1
ATOM 4447 O O . ASP A 1 587 ? 14.871 0.655 4.660 1.00 89.38 587 ASP A O 1
ATOM 4451 N N . GLN A 1 588 ? 12.808 1.515 4.924 1.00 87.94 588 GLN A N 1
ATOM 4452 C CA . GLN A 1 588 ? 13.200 2.467 5.951 1.00 87.94 588 GLN A CA 1
ATOM 4453 C C . GLN A 1 588 ? 13.787 1.730 7.163 1.00 87.94 588 GLN A C 1
ATOM 4455 O O . GLN A 1 588 ? 13.201 0.762 7.651 1.00 87.94 588 GLN A O 1
ATOM 4460 N N . ASP A 1 589 ? 14.914 2.219 7.698 1.00 84.75 589 ASP A N 1
ATOM 4461 C CA . ASP A 1 589 ? 15.431 1.722 8.975 1.00 84.75 589 ASP A CA 1
ATOM 4462 C C . ASP A 1 589 ? 14.377 1.966 10.069 1.00 84.75 589 ASP A C 1
ATOM 4464 O O . ASP A 1 589 ? 14.061 3.133 10.349 1.00 84.75 589 ASP A O 1
ATOM 4468 N N . PRO A 1 590 ? 13.858 0.912 10.731 1.00 84.31 590 PRO A N 1
ATOM 4469 C CA . PRO A 1 590 ? 12.881 1.059 11.802 1.00 84.31 590 PRO A CA 1
ATOM 4470 C C . PRO A 1 590 ? 13.321 2.040 12.894 1.00 84.31 590 PRO A C 1
ATOM 4472 O O . PRO A 1 590 ? 12.473 2.737 13.446 1.00 84.31 590 PRO A O 1
ATOM 4475 N N . LYS A 1 591 ? 14.631 2.177 13.158 1.00 82.38 591 LYS A N 1
ATOM 4476 C CA . LYS A 1 591 ? 15.208 3.121 14.141 1.00 82.38 591 LYS A CA 1
ATOM 4477 C C . LYS A 1 591 ? 15.002 4.595 13.778 1.00 82.38 591 LYS A C 1
ATOM 4479 O O . LYS A 1 591 ? 15.129 5.463 14.637 1.00 82.38 591 LYS A O 1
ATOM 4484 N N . THR A 1 592 ? 14.642 4.882 12.533 1.00 83.06 592 THR A N 1
ATOM 4485 C CA . THR A 1 592 ? 14.341 6.236 12.042 1.00 83.06 592 THR A CA 1
ATOM 4486 C C . THR A 1 592 ? 12.843 6.493 11.868 1.00 83.06 592 THR A C 1
ATOM 4488 O O . THR A 1 592 ? 12.452 7.593 11.493 1.00 83.06 592 THR A O 1
ATOM 4491 N N . ALA A 1 593 ? 11.996 5.498 12.153 1.00 90.81 593 ALA A N 1
ATOM 4492 C CA . ALA A 1 593 ? 10.542 5.587 12.057 1.00 90.81 593 ALA A CA 1
ATOM 4493 C C . ALA A 1 593 ? 9.910 5.691 13.465 1.00 90.81 593 ALA A C 1
ATOM 4495 O O . ALA A 1 593 ? 9.533 4.666 14.042 1.00 90.81 593 ALA A O 1
ATOM 4496 N N . PRO A 1 594 ? 9.774 6.900 14.053 1.00 92.19 594 PRO A N 1
ATOM 4497 C CA . PRO A 1 594 ? 9.334 7.061 15.445 1.00 92.19 594 PRO A CA 1
ATOM 4498 C C . PRO A 1 594 ? 7.910 6.543 15.696 1.00 92.19 594 PRO A C 1
ATOM 4500 O O . PRO A 1 594 ? 7.633 5.994 16.763 1.00 92.19 594 PRO A O 1
ATOM 4503 N N . LYS A 1 595 ? 7.013 6.669 14.706 1.00 94.88 595 LYS A N 1
ATOM 4504 C CA . LYS A 1 595 ? 5.641 6.139 14.772 1.00 94.88 595 LYS A CA 1
ATOM 4505 C C . LYS A 1 595 ? 5.639 4.607 14.823 1.00 94.88 595 LYS A C 1
ATOM 4507 O O . LYS A 1 595 ? 5.005 4.031 15.705 1.00 94.88 595 LYS A O 1
ATOM 4512 N N . LEU A 1 596 ? 6.382 3.952 13.923 1.00 94.50 596 LEU A N 1
ATOM 4513 C CA . LEU A 1 596 ? 6.550 2.495 13.927 1.00 94.50 596 LEU A CA 1
ATOM 4514 C C . LEU A 1 596 ? 7.135 2.001 15.255 1.00 94.50 596 LEU A C 1
ATOM 4516 O O . LEU A 1 596 ? 6.566 1.090 15.848 1.00 94.50 596 LEU A O 1
ATOM 4520 N N . GLN A 1 597 ? 8.226 2.608 15.737 1.00 95.00 597 GLN A N 1
ATOM 4521 C CA . GLN A 1 597 ? 8.846 2.232 17.015 1.00 95.00 597 GLN A CA 1
ATOM 4522 C C . GLN A 1 597 ? 7.850 2.292 18.167 1.00 95.00 597 GLN A C 1
ATOM 4524 O O . GLN A 1 597 ? 7.693 1.313 18.888 1.00 95.00 597 GLN A O 1
ATOM 4529 N N . ALA A 1 598 ? 7.118 3.402 18.297 1.00 96.69 598 ALA A N 1
ATOM 4530 C CA . ALA A 1 598 ? 6.135 3.550 19.360 1.00 96.69 598 ALA A CA 1
ATOM 4531 C C . ALA A 1 598 ? 5.064 2.454 19.315 1.00 96.69 598 ALA A C 1
ATOM 4533 O O . ALA A 1 598 ? 4.734 1.872 20.344 1.00 96.69 598 ALA A O 1
ATOM 4534 N N . VAL A 1 599 ? 4.541 2.127 18.133 1.00 95.69 599 VAL A N 1
ATOM 4535 C CA . VAL A 1 599 ? 3.523 1.077 18.012 1.00 95.69 599 VAL A CA 1
ATOM 4536 C C . VAL A 1 599 ? 4.100 -0.308 18.315 1.00 95.69 599 VAL A C 1
ATOM 4538 O O . VAL A 1 599 ? 3.463 -1.079 19.030 1.00 95.69 599 VAL A O 1
ATOM 4541 N N . GLN A 1 600 ? 5.302 -0.630 17.833 1.00 93.12 600 GLN A N 1
ATOM 4542 C CA . GLN A 1 600 ? 5.935 -1.929 18.095 1.00 93.12 600 GLN A CA 1
ATOM 4543 C C . GLN A 1 600 ? 6.293 -2.107 19.578 1.00 93.12 600 GLN A C 1
ATOM 4545 O O . GLN A 1 600 ? 6.006 -3.157 20.153 1.00 93.12 600 GLN A O 1
ATOM 4550 N N . ASP A 1 601 ? 6.825 -1.072 20.228 1.00 94.12 601 ASP A N 1
ATOM 4551 C CA . ASP A 1 601 ? 7.138 -1.103 21.660 1.00 94.12 601 ASP A CA 1
ATOM 4552 C C . ASP A 1 601 ? 5.866 -1.178 22.510 1.00 94.12 601 ASP A C 1
ATOM 4554 O O . ASP A 1 601 ? 5.824 -1.901 23.505 1.00 94.12 601 ASP A O 1
ATOM 4558 N N . PHE A 1 602 ? 4.789 -0.501 22.094 1.00 94.81 602 PHE A N 1
ATOM 4559 C CA . PHE A 1 602 ? 3.479 -0.648 22.727 1.00 94.81 602 PHE A CA 1
ATOM 4560 C C . PHE A 1 602 ? 2.942 -2.082 22.598 1.00 94.81 602 PHE A C 1
ATOM 4562 O O . PHE A 1 602 ? 2.430 -2.639 23.574 1.00 94.81 602 PHE A O 1
ATOM 4569 N N . ILE A 1 603 ? 3.081 -2.707 21.421 1.00 92.31 603 ILE A N 1
ATOM 4570 C CA . ILE A 1 603 ? 2.701 -4.111 21.210 1.00 92.31 603 ILE A CA 1
ATOM 4571 C C . ILE A 1 603 ? 3.504 -5.024 22.143 1.00 92.31 603 ILE A C 1
ATOM 4573 O O . ILE A 1 603 ? 2.918 -5.867 22.825 1.00 92.31 603 ILE A O 1
ATOM 4577 N N . ALA A 1 604 ? 4.822 -4.840 22.213 1.00 89.62 604 ALA A N 1
ATOM 4578 C CA . ALA A 1 604 ? 5.697 -5.640 23.063 1.00 89.62 604 ALA A CA 1
ATOM 4579 C C . ALA A 1 604 ? 5.369 -5.472 24.557 1.00 89.62 604 ALA A C 1
ATOM 4581 O O . ALA A 1 604 ? 5.268 -6.463 25.279 1.00 89.62 604 ALA A O 1
ATOM 4582 N N . ALA A 1 605 ? 5.130 -4.240 25.016 1.00 89.56 605 ALA A N 1
ATOM 4583 C CA . ALA A 1 605 ? 4.801 -3.938 26.410 1.00 89.56 605 ALA A CA 1
ATOM 4584 C C . ALA A 1 605 ? 3.452 -4.523 26.863 1.00 89.56 605 ALA A C 1
ATOM 4586 O O . ALA A 1 605 ? 3.264 -4.794 28.047 1.00 89.56 605 ALA A O 1
ATOM 4587 N N . ASN A 1 606 ? 2.522 -4.737 25.928 1.00 87.88 606 ASN A N 1
ATOM 4588 C CA . ASN A 1 606 ? 1.197 -5.303 26.196 1.00 87.88 606 ASN A CA 1
ATOM 4589 C C . ASN A 1 606 ? 1.069 -6.776 25.765 1.00 87.88 606 ASN A C 1
ATOM 4591 O O . ASN A 1 606 ? -0.036 -7.322 25.732 1.00 87.88 606 ASN A O 1
ATOM 4595 N N . ALA A 1 607 ? 2.182 -7.433 25.430 1.00 81.81 607 ALA A N 1
ATOM 4596 C CA . ALA A 1 607 ? 2.192 -8.851 25.111 1.00 81.81 607 ALA A CA 1
ATOM 4597 C C . ALA A 1 607 ? 1.873 -9.685 26.364 1.00 81.81 607 ALA A C 1
ATOM 4599 O O . ALA A 1 607 ? 2.582 -9.648 27.369 1.00 81.81 607 ALA A O 1
ATOM 4600 N N . ASN A 1 608 ? 0.803 -10.475 26.311 1.00 71.38 608 ASN A N 1
ATOM 4601 C CA . ASN A 1 608 ? 0.414 -11.354 27.400 1.00 71.38 608 ASN A CA 1
ATOM 4602 C C . ASN A 1 608 ? 1.101 -12.722 27.251 1.00 71.38 608 ASN A C 1
ATOM 4604 O O . ASN A 1 608 ? 0.674 -13.565 26.460 1.00 71.38 608 ASN A O 1
ATOM 4608 N N . ALA A 1 609 ? 2.111 -12.981 28.086 1.00 62.09 609 ALA A N 1
ATOM 4609 C CA . ALA A 1 609 ? 2.859 -14.242 28.105 1.00 62.09 609 ALA A CA 1
ATOM 4610 C C . ALA A 1 609 ? 1.971 -15.497 28.254 1.00 62.09 609 ALA A C 1
ATOM 4612 O O . ALA A 1 609 ? 2.300 -16.548 27.710 1.00 62.09 609 ALA A O 1
ATOM 4613 N N . SER A 1 610 ? 0.818 -15.398 28.931 1.00 60.81 610 SER A N 1
ATOM 4614 C CA . SER A 1 610 ? -0.120 -16.527 29.064 1.00 60.81 610 SER A CA 1
ATOM 4615 C C . SER A 1 610 ? -0.843 -16.866 27.752 1.00 60.81 610 SER A C 1
ATOM 4617 O O . SER A 1 610 ? -1.130 -18.036 27.494 1.00 60.81 610 SER A O 1
ATOM 4619 N N . SER A 1 611 ? -1.061 -15.871 26.883 1.00 62.09 611 SER A N 1
ATOM 4620 C CA . SER A 1 611 ? -1.614 -16.064 25.534 1.00 62.09 611 SER A CA 1
ATOM 4621 C C . SER A 1 611 ? -0.585 -16.594 24.527 1.00 62.09 611 SER A C 1
ATOM 4623 O O . SER A 1 611 ? -0.966 -17.243 23.557 1.00 62.09 611 SER A O 1
ATOM 4625 N N . CYS A 1 612 ? 0.714 -16.428 24.806 1.00 59.91 612 CYS A N 1
ATOM 4626 C CA . CYS A 1 612 ? 1.834 -16.917 23.991 1.00 59.91 612 CYS A CA 1
ATOM 4627 C C . CYS A 1 612 ? 2.096 -18.433 24.091 1.00 59.91 612 CYS A C 1
ATOM 4629 O O . CYS A 1 612 ? 3.114 -18.912 23.590 1.00 59.91 612 CYS A O 1
ATOM 4631 N N . SER A 1 613 ? 1.244 -19.200 24.775 1.00 48.16 613 SER A N 1
ATOM 4632 C CA . SER A 1 613 ? 1.524 -20.598 25.106 1.00 48.16 613 SER A CA 1
ATOM 4633 C C . SER A 1 613 ? 1.443 -21.531 23.885 1.00 48.16 613 SER A C 1
ATOM 4635 O O . SER A 1 613 ? 0.396 -22.066 23.535 1.00 48.16 613 SER A O 1
ATOM 4637 N N . GLY A 1 614 ? 2.608 -21.761 23.272 1.00 45.75 614 GLY A N 1
ATOM 4638 C CA . GLY A 1 614 ? 3.005 -22.998 22.600 1.00 45.75 614 GLY A CA 1
ATOM 4639 C C . GLY A 1 614 ? 4.232 -23.545 23.334 1.00 45.75 614 GLY A C 1
ATOM 4640 O O . GLY A 1 614 ? 5.138 -22.788 23.666 1.00 45.75 614 GLY A O 1
ATOM 4641 N N . SER A 1 615 ? 4.233 -24.829 23.684 1.00 36.78 615 SER A N 1
ATOM 4642 C CA . SER A 1 615 ? 5.259 -25.476 24.513 1.00 36.78 615 SER A CA 1
ATOM 4643 C C . SER A 1 615 ? 6.686 -25.269 23.985 1.00 36.78 615 SER A C 1
ATOM 4645 O O . SER A 1 615 ? 7.058 -25.851 22.969 1.00 36.78 615 SER A O 1
ATOM 4647 N N . GLY A 1 616 ? 7.485 -24.489 24.713 1.00 33.56 616 GLY A N 1
ATOM 4648 C CA . GLY A 1 616 ? 8.914 -24.304 24.476 1.00 33.56 616 GLY A CA 1
ATOM 4649 C C . GLY A 1 616 ? 9.455 -23.182 25.354 1.00 33.56 616 GLY A C 1
ATOM 4650 O O . GLY A 1 616 ? 9.351 -22.009 25.014 1.00 33.56 616 GLY A O 1
ATOM 4651 N N . SER A 1 617 ? 9.974 -23.538 26.523 1.00 32.69 617 SER A N 1
ATOM 4652 C CA . SER A 1 617 ? 10.724 -22.637 27.388 1.00 32.69 617 SER A CA 1
ATOM 4653 C C . SER A 1 617 ? 12.037 -22.243 26.711 1.00 32.69 617 SER A C 1
ATOM 4655 O O . SER A 1 617 ? 12.976 -23.026 26.753 1.00 32.69 617 SER A O 1
ATOM 4657 N N . ASP A 1 618 ? 12.107 -21.041 26.151 1.00 30.16 618 ASP A N 1
ATOM 4658 C CA . ASP A 1 618 ? 13.360 -20.295 26.041 1.00 30.16 618 ASP A CA 1
ATOM 4659 C C . ASP A 1 618 ? 13.075 -18.830 26.367 1.00 30.16 618 ASP A C 1
ATOM 4661 O O . ASP A 1 618 ? 12.582 -18.040 25.562 1.00 30.16 618 ASP A O 1
ATOM 4665 N N . GLY A 1 619 ? 13.340 -18.482 27.626 1.00 33.44 619 GLY A N 1
ATOM 4666 C CA . GLY A 1 619 ? 13.420 -17.100 28.058 1.00 33.44 619 GLY A CA 1
ATOM 4667 C C . GLY A 1 619 ? 14.692 -16.483 27.492 1.00 33.44 619 GLY A C 1
ATOM 4668 O O . GLY A 1 619 ? 15.774 -16.713 28.019 1.00 33.44 619 GLY A O 1
ATOM 4669 N N . SER A 1 620 ? 14.564 -15.677 26.442 1.00 26.88 620 SER A N 1
ATOM 4670 C CA . SER A 1 620 ? 15.582 -14.690 26.094 1.00 26.88 620 SER A CA 1
ATOM 4671 C C . SER A 1 620 ? 14.930 -13.464 25.478 1.00 26.88 620 SER A C 1
ATOM 4673 O O . SER A 1 620 ? 14.558 -13.423 24.308 1.00 26.88 620 SER A O 1
ATOM 4675 N N . SER A 1 621 ? 14.814 -12.434 26.306 1.00 32.41 621 SER A N 1
ATOM 4676 C CA . SER A 1 621 ? 14.793 -11.047 25.876 1.00 32.41 621 SER A CA 1
ATOM 4677 C C . SER A 1 621 ? 16.128 -10.721 25.198 1.00 32.41 621 SER A C 1
ATOM 4679 O O . SER A 1 621 ? 17.067 -10.280 25.854 1.00 32.41 621 SER A O 1
ATOM 4681 N N . SER A 1 622 ? 16.241 -10.978 23.898 1.00 25.84 622 SER A N 1
ATOM 4682 C CA . SER A 1 622 ? 17.198 -10.316 23.008 1.00 25.84 622 SER A CA 1
ATOM 4683 C C . SER A 1 622 ? 16.861 -10.658 21.558 1.00 25.84 622 SER A C 1
ATOM 4685 O O . SER A 1 622 ? 16.562 -11.804 21.242 1.00 25.84 622 SER A O 1
ATOM 4687 N N . SER A 1 623 ? 16.872 -9.637 20.699 1.00 31.17 623 SER A N 1
ATOM 4688 C CA . SER A 1 623 ? 17.174 -9.704 19.261 1.00 31.17 623 SER A CA 1
ATOM 4689 C C . SER A 1 623 ? 17.563 -11.103 18.750 1.00 31.17 623 SER A C 1
ATOM 4691 O O . SER A 1 623 ? 18.736 -11.473 18.767 1.00 31.17 623 SER A O 1
ATOM 4693 N N . GLY A 1 624 ? 16.581 -11.882 18.302 1.00 25.75 624 GLY A N 1
ATOM 4694 C CA . GLY A 1 624 ? 16.792 -13.285 17.964 1.00 25.75 624 GLY A CA 1
ATOM 4695 C C . GLY A 1 624 ? 15.758 -13.773 16.969 1.00 25.75 624 GLY A C 1
ATOM 4696 O O . GLY A 1 624 ? 14.726 -14.296 17.360 1.00 25.75 624 GLY A O 1
ATOM 4697 N N . ASN A 1 625 ? 16.049 -13.538 15.690 1.00 31.66 625 ASN A N 1
ATOM 4698 C CA . ASN A 1 625 ? 15.728 -14.383 14.538 1.00 31.66 625 ASN A CA 1
ATOM 4699 C C . ASN A 1 625 ? 14.598 -15.420 14.744 1.00 31.66 625 ASN A C 1
ATOM 4701 O O . ASN A 1 625 ? 14.847 -16.625 14.738 1.00 31.66 625 ASN A O 1
ATOM 4705 N N . SER A 1 626 ? 13.352 -14.971 14.912 1.00 31.91 626 SER A N 1
ATOM 4706 C CA . SER A 1 626 ? 12.195 -15.846 14.758 1.00 31.91 626 SER A CA 1
ATOM 4707 C C . SER A 1 626 ? 11.956 -16.019 13.262 1.00 31.91 626 SER A C 1
ATOM 4709 O O . SER A 1 626 ? 11.640 -15.077 12.533 1.00 31.91 626 SER A O 1
ATOM 4711 N N . THR A 1 627 ? 12.183 -17.237 12.783 1.00 32.84 627 THR A N 1
ATOM 4712 C CA . THR A 1 627 ? 11.853 -17.667 11.430 1.00 32.84 627 THR A CA 1
ATOM 4713 C C . THR A 1 627 ? 10.353 -17.495 11.214 1.00 32.84 627 THR A C 1
ATOM 4715 O O . THR A 1 627 ? 9.530 -18.312 11.622 1.00 32.84 627 THR A O 1
ATOM 4718 N N . GLY A 1 628 ? 9.992 -16.374 10.589 1.00 34.31 628 GLY A N 1
ATOM 4719 C CA . GLY A 1 628 ? 8.687 -16.186 9.974 1.00 34.31 628 GLY A CA 1
ATOM 4720 C C . GLY A 1 628 ? 8.421 -17.231 8.879 1.00 34.31 628 GLY A C 1
ATOM 4721 O O . GLY A 1 628 ? 9.291 -18.054 8.592 1.00 34.31 628 GLY A O 1
ATOM 4722 N N . PRO A 1 629 ? 7.247 -17.191 8.227 1.00 36.62 629 PRO A N 1
ATOM 4723 C CA . PRO A 1 629 ? 6.904 -18.077 7.121 1.00 36.62 629 PRO A CA 1
ATOM 4724 C C . PRO A 1 629 ? 7.788 -17.723 5.920 1.00 36.62 629 PRO A C 1
ATOM 4726 O O . PRO A 1 629 ? 7.464 -16.880 5.089 1.00 36.62 629 PRO A O 1
ATOM 4729 N N . GLY A 1 630 ? 8.963 -18.326 5.901 1.00 38.81 630 GLY A N 1
ATOM 4730 C CA . GLY A 1 630 ? 10.028 -18.196 4.930 1.00 38.81 630 GLY A CA 1
ATOM 4731 C C . GLY A 1 630 ? 10.819 -19.496 4.992 1.00 38.81 630 GLY A C 1
ATOM 4732 O O . GLY A 1 630 ? 10.899 -20.137 6.037 1.00 38.81 630 GLY A O 1
ATOM 4733 N N . LEU A 1 631 ? 11.283 -19.933 3.833 1.00 40.91 631 LEU A N 1
ATOM 4734 C CA . LEU A 1 631 ? 11.908 -21.224 3.552 1.00 40.91 631 LEU A CA 1
ATOM 4735 C C . LEU A 1 631 ? 13.016 -21.611 4.576 1.00 40.91 631 LEU A C 1
ATOM 4737 O O . LEU A 1 631 ? 13.558 -20.737 5.253 1.00 40.91 631 LEU A O 1
ATOM 4741 N N . PRO A 1 632 ? 13.319 -22.918 4.755 1.00 40.84 632 PRO A N 1
ATOM 4742 C CA . PRO A 1 632 ? 14.196 -23.417 5.823 1.00 40.84 632 PRO A CA 1
ATOM 4743 C C . PRO A 1 632 ? 15.573 -22.735 5.823 1.00 40.84 632 PRO A C 1
ATOM 4745 O O . PRO A 1 632 ? 16.360 -22.897 4.894 1.00 40.84 632 PRO A O 1
ATOM 4748 N N . GLY A 1 633 ? 15.827 -21.976 6.894 1.00 38.94 633 GLY A N 1
ATOM 4749 C CA . GLY A 1 633 ? 16.870 -20.959 6.970 1.00 38.94 633 GLY A CA 1
ATOM 4750 C C . GLY A 1 633 ? 18.294 -21.470 7.179 1.00 38.94 633 GLY A C 1
ATOM 4751 O O . GLY A 1 633 ? 18.579 -22.256 8.083 1.00 38.94 633 GLY A O 1
ATOM 4752 N N . GLY A 1 634 ? 19.208 -20.918 6.385 1.00 54.56 634 GLY A N 1
ATOM 4753 C CA . GLY A 1 634 ? 20.590 -20.683 6.777 1.00 54.56 634 GLY A CA 1
ATOM 4754 C C . GLY A 1 634 ? 20.725 -19.356 7.534 1.00 54.56 634 GLY A C 1
ATOM 4755 O O . GLY A 1 634 ? 19.878 -18.462 7.455 1.00 54.56 634 GLY A O 1
ATOM 4756 N N . SER A 1 635 ? 21.799 -19.225 8.311 1.00 74.94 635 SER A N 1
ATOM 4757 C CA . SER A 1 635 ? 22.164 -17.970 8.971 1.00 74.94 635 SER A CA 1
ATOM 4758 C C . SER A 1 635 ? 22.531 -16.917 7.927 1.00 74.94 635 SER A C 1
ATOM 4760 O O . SER A 1 635 ? 23.390 -17.178 7.083 1.00 74.94 635 SER A O 1
ATOM 4762 N N . CYS A 1 636 ? 21.935 -15.725 7.995 1.00 82.62 636 CYS A N 1
ATOM 4763 C CA . CYS A 1 636 ? 22.354 -14.639 7.116 1.00 82.62 636 CYS A CA 1
ATOM 4764 C C . CYS A 1 636 ? 23.790 -14.191 7.425 1.00 82.62 636 CYS A C 1
ATOM 4766 O O . CYS A 1 636 ? 24.179 -14.170 8.601 1.00 82.62 636 CYS A O 1
ATOM 4768 N N . PRO A 1 637 ? 24.556 -13.780 6.399 1.00 86.56 637 PRO A N 1
ATOM 4769 C CA . PRO A 1 637 ? 25.885 -13.203 6.570 1.00 86.56 637 PRO A CA 1
ATOM 4770 C C . PRO A 1 637 ? 25.892 -12.118 7.657 1.00 86.56 637 PRO A C 1
ATOM 4772 O O . PRO A 1 637 ? 25.107 -11.173 7.590 1.00 86.56 637 PRO A O 1
ATOM 4775 N N . ASN A 1 638 ? 26.717 -12.303 8.696 1.00 85.44 638 ASN A N 1
ATOM 4776 C CA . ASN A 1 638 ? 26.890 -11.398 9.846 1.00 85.44 638 ASN A CA 1
ATOM 4777 C C . ASN A 1 638 ? 25.586 -10.872 10.486 1.00 85.44 638 ASN A C 1
ATOM 4779 O O . ASN A 1 638 ? 25.559 -9.763 11.019 1.00 85.44 638 ASN A O 1
ATOM 4783 N N . GLY A 1 639 ? 24.481 -11.626 10.418 1.00 83.38 639 GLY A N 1
ATOM 4784 C CA . GLY A 1 639 ? 23.184 -11.158 10.923 1.00 83.38 639 GLY A CA 1
ATOM 4785 C C . GLY A 1 639 ? 22.695 -9.869 10.246 1.00 83.38 639 GLY A C 1
ATOM 4786 O O . GLY A 1 639 ? 22.051 -9.042 10.891 1.00 83.38 639 GLY A O 1
ATOM 4787 N N . CYS A 1 640 ? 23.050 -9.667 8.972 1.00 86.38 640 CYS A N 1
ATOM 4788 C CA . CYS A 1 640 ? 22.802 -8.439 8.212 1.00 86.38 640 CYS A CA 1
ATOM 4789 C C . CYS A 1 640 ? 23.352 -7.172 8.884 1.00 86.38 640 CYS A C 1
ATOM 4791 O O . CYS A 1 640 ? 22.807 -6.083 8.698 1.00 86.38 640 CYS A O 1
ATOM 4793 N N . SER A 1 641 ? 24.397 -7.322 9.710 1.00 88.69 641 SER A N 1
ATOM 4794 C CA . SER A 1 641 ? 25.089 -6.246 10.433 1.00 88.69 641 SER A CA 1
ATOM 4795 C C . SER A 1 641 ? 24.171 -5.320 11.246 1.00 88.69 641 SER A C 1
ATOM 4797 O O . SER A 1 641 ? 24.561 -4.209 11.591 1.00 88.69 641 SER A O 1
ATOM 4799 N N . GLY A 1 642 ? 22.937 -5.748 11.545 1.00 84.19 642 GLY A N 1
ATOM 4800 C CA . GLY A 1 642 ? 21.914 -4.914 12.187 1.00 84.19 642 GLY A CA 1
ATOM 4801 C C . GLY A 1 642 ? 21.314 -3.803 11.307 1.00 84.19 642 GLY A C 1
ATOM 4802 O O . GLY A 1 642 ? 20.608 -2.946 11.846 1.00 84.19 642 GLY A O 1
ATOM 4803 N N . ASN A 1 643 ? 21.573 -3.826 9.993 1.00 86.88 643 ASN A N 1
ATOM 4804 C CA . ASN A 1 643 ? 21.185 -2.801 9.013 1.00 86.88 643 ASN A CA 1
ATOM 4805 C C . ASN A 1 643 ? 20.298 -3.358 7.883 1.00 86.88 643 ASN A C 1
ATOM 4807 O O . ASN A 1 643 ? 20.259 -2.818 6.776 1.00 86.88 643 ASN A O 1
ATOM 4811 N N . GLY A 1 644 ? 19.610 -4.469 8.130 1.00 85.75 644 GLY A N 1
ATOM 4812 C CA . GLY A 1 644 ? 18.720 -5.091 7.161 1.00 85.75 644 GLY A CA 1
ATOM 4813 C C . GLY A 1 644 ? 17.939 -6.257 7.746 1.00 85.75 644 GLY A C 1
ATOM 4814 O O . GLY A 1 644 ? 18.187 -6.708 8.867 1.00 85.75 644 GLY A O 1
ATOM 4815 N N . ASP A 1 645 ? 17.000 -6.762 6.956 1.00 84.62 645 ASP A N 1
ATOM 4816 C CA . ASP A 1 645 ? 16.185 -7.916 7.296 1.00 84.62 645 ASP A CA 1
ATOM 4817 C C . ASP A 1 645 ? 16.810 -9.205 6.753 1.00 84.62 645 ASP A C 1
ATOM 4819 O O . ASP A 1 645 ? 16.985 -9.370 5.546 1.00 84.62 645 ASP A O 1
ATOM 4823 N N . CYS A 1 646 ? 17.114 -10.140 7.655 1.00 82.62 646 CYS A N 1
ATOM 4824 C CA . CYS A 1 646 ? 17.505 -11.501 7.299 1.00 82.62 646 CYS A CA 1
ATOM 4825 C C . CYS A 1 646 ? 16.273 -12.315 6.888 1.00 82.62 646 CYS A C 1
ATOM 4827 O O . CYS A 1 646 ? 15.388 -12.549 7.715 1.00 82.62 646 CYS A O 1
ATOM 4829 N N . LEU A 1 647 ? 16.210 -12.733 5.624 1.00 77.25 647 LEU A N 1
ATOM 4830 C CA . LEU A 1 647 ? 15.106 -13.508 5.056 1.00 77.25 647 LEU A CA 1
ATOM 4831 C C . LEU A 1 647 ? 15.697 -14.593 4.145 1.00 77.25 647 LEU A C 1
ATOM 4833 O O . LEU A 1 647 ? 16.323 -14.279 3.137 1.00 77.25 647 LEU A O 1
ATOM 4837 N N . ASP A 1 648 ? 15.518 -15.864 4.517 1.00 70.56 648 ASP A N 1
ATOM 4838 C CA . ASP A 1 648 ? 16.015 -17.034 3.767 1.00 70.56 648 ASP A CA 1
ATOM 4839 C C . ASP A 1 648 ? 17.528 -16.982 3.455 1.00 70.56 648 ASP A C 1
ATOM 4841 O O . ASP A 1 648 ? 17.974 -17.106 2.317 1.00 70.56 648 ASP A O 1
ATOM 4845 N N . SER A 1 649 ? 18.352 -16.751 4.486 1.00 78.56 649 SER A N 1
ATOM 4846 C CA . SER A 1 649 ? 19.822 -16.613 4.376 1.00 78.56 649 SER A CA 1
ATOM 4847 C C . SER A 1 649 ? 20.311 -15.421 3.538 1.00 78.56 649 SER A C 1
ATOM 4849 O O . SER A 1 649 ? 21.515 -15.281 3.320 1.00 78.56 649 SER A O 1
ATOM 4851 N N . LYS A 1 650 ? 19.405 -14.548 3.085 1.00 83.31 650 LYS A N 1
ATOM 4852 C CA . LYS A 1 650 ? 19.710 -13.340 2.320 1.00 83.31 650 LYS A CA 1
ATOM 4853 C C . LYS A 1 650 ? 19.390 -12.099 3.145 1.00 83.31 650 LYS A C 1
ATOM 4855 O O . LYS A 1 650 ? 18.362 -12.028 3.817 1.00 83.31 650 LYS A O 1
ATOM 4860 N N . CYS A 1 651 ? 20.267 -11.106 3.071 1.00 85.56 651 CYS A N 1
ATOM 4861 C CA . CYS A 1 651 ? 20.029 -9.807 3.680 1.00 85.56 651 CYS A CA 1
ATOM 4862 C C . CYS A 1 651 ? 19.319 -8.865 2.707 1.00 85.56 651 CYS A C 1
ATOM 4864 O O . CYS A 1 651 ? 19.763 -8.670 1.576 1.00 85.56 651 CYS A O 1
ATOM 4866 N N . PHE A 1 652 ? 18.223 -8.270 3.170 1.00 87.12 652 PHE A N 1
ATOM 4867 C CA . PHE A 1 652 ? 17.530 -7.171 2.507 1.00 87.12 652 PHE A CA 1
ATOM 4868 C C . PHE A 1 652 ? 17.846 -5.890 3.273 1.00 87.12 652 PHE A C 1
ATOM 4870 O O . PHE A 1 652 ? 17.315 -5.669 4.361 1.00 87.12 652 PHE A O 1
ATOM 4877 N N . CYS A 1 653 ? 18.763 -5.086 2.742 1.00 86.12 653 CYS A N 1
ATOM 4878 C CA . CYS A 1 653 ? 19.305 -3.940 3.464 1.00 86.12 653 CYS A CA 1
ATOM 4879 C C . CYS A 1 653 ? 18.291 -2.808 3.635 1.00 86.12 653 CYS A C 1
ATOM 4881 O O . CYS A 1 653 ? 17.368 -2.637 2.834 1.00 86.12 653 CYS A O 1
ATOM 4883 N N . ASN A 1 654 ? 18.446 -2.060 4.723 1.00 87.12 654 ASN A N 1
ATOM 4884 C CA . ASN A 1 654 ? 17.747 -0.799 4.920 1.00 87.12 654 ASN A CA 1
ATOM 4885 C C . ASN A 1 654 ? 18.290 0.250 3.947 1.00 87.12 654 ASN A C 1
ATOM 4887 O O . ASN A 1 654 ? 19.441 0.154 3.510 1.00 87.12 654 ASN A O 1
ATOM 4891 N N . THR A 1 655 ? 17.489 1.273 3.654 1.00 82.62 655 THR A N 1
ATOM 4892 C CA . THR A 1 655 ? 17.952 2.425 2.875 1.00 82.62 655 THR A CA 1
ATOM 4893 C C . THR A 1 655 ? 19.252 2.968 3.471 1.00 82.62 655 THR A C 1
ATOM 4895 O O . THR A 1 655 ? 19.367 3.151 4.685 1.00 82.62 655 THR A O 1
ATOM 4898 N N . GLY A 1 656 ? 20.235 3.220 2.609 1.00 73.88 656 GLY A N 1
ATOM 4899 C CA . GLY A 1 656 ? 21.562 3.678 3.013 1.00 73.88 656 GLY A CA 1
ATOM 4900 C C . GLY A 1 656 ? 22.537 2.559 3.403 1.00 73.88 656 GLY A C 1
ATOM 4901 O O . GLY A 1 656 ? 23.637 2.829 3.886 1.00 73.88 656 GLY A O 1
ATOM 4902 N N . PHE A 1 657 ? 22.177 1.295 3.170 1.00 84.12 657 PHE A N 1
ATOM 4903 C CA . PHE A 1 657 ? 23.060 0.146 3.352 1.00 84.12 657 PHE A CA 1
ATOM 4904 C C . PHE A 1 657 ? 22.984 -0.809 2.159 1.00 84.12 657 PHE A C 1
ATOM 4906 O O . PHE A 1 657 ? 21.952 -0.948 1.507 1.00 84.12 657 PHE A O 1
ATOM 4913 N N . SER A 1 658 ? 24.089 -1.489 1.874 1.00 84.06 658 SER A N 1
ATOM 4914 C CA . SER A 1 658 ? 24.212 -2.440 0.773 1.00 84.06 658 SER A CA 1
ATOM 4915 C C . SER A 1 658 ? 25.227 -3.544 1.088 1.00 84.06 658 SER A C 1
ATOM 4917 O O . SER A 1 658 ? 25.822 -3.600 2.168 1.00 84.06 658 SER A O 1
ATOM 4919 N N . GLY A 1 659 ? 25.409 -4.453 0.131 1.00 83.56 659 GLY A N 1
ATOM 4920 C CA . GLY A 1 659 ? 26.290 -5.607 0.263 1.00 83.56 659 GLY A CA 1
ATOM 4921 C C . GLY A 1 659 ? 25.582 -6.854 0.809 1.00 83.56 659 GLY A C 1
ATOM 4922 O O . GLY A 1 659 ? 24.409 -6.805 1.182 1.00 83.56 659 GLY A O 1
ATOM 4923 N N . PRO A 1 660 ? 26.284 -8.000 0.840 1.00 86.12 660 PRO A N 1
ATOM 4924 C CA . PRO A 1 660 ? 25.704 -9.298 1.197 1.00 86.12 660 PRO A CA 1
ATOM 4925 C C . PRO A 1 660 ? 25.258 -9.400 2.665 1.00 86.12 660 PRO A C 1
ATOM 4927 O O . PRO A 1 660 ? 24.430 -10.249 2.986 1.00 86.12 660 PRO A O 1
ATOM 4930 N N . ASP A 1 661 ? 25.795 -8.549 3.542 1.00 89.19 661 ASP A N 1
ATOM 4931 C CA . ASP A 1 661 ? 25.504 -8.492 4.977 1.00 89.19 661 ASP A CA 1
ATOM 4932 C C . ASP A 1 661 ? 25.087 -7.093 5.467 1.00 89.19 661 ASP A C 1
ATOM 4934 O O . ASP A 1 661 ? 25.089 -6.851 6.671 1.00 89.19 661 ASP A O 1
ATOM 4938 N N . CYS A 1 662 ? 24.775 -6.158 4.564 1.00 87.94 662 CYS A N 1
ATOM 4939 C CA . CYS A 1 662 ? 24.401 -4.773 4.888 1.00 87.94 662 CYS A CA 1
ATOM 4940 C C . CYS A 1 662 ? 25.423 -3.989 5.737 1.00 87.94 662 CYS A C 1
ATOM 4942 O O . CYS A 1 662 ? 25.071 -3.001 6.387 1.00 87.94 662 CYS A O 1
ATOM 4944 N N . SER A 1 663 ? 26.693 -4.408 5.753 1.00 89.00 663 SER A N 1
ATOM 4945 C CA . SER A 1 663 ? 27.771 -3.679 6.437 1.00 89.00 663 SER A CA 1
ATOM 4946 C C . SER A 1 663 ? 28.238 -2.444 5.664 1.00 89.00 663 SER A C 1
ATOM 4948 O O . SER A 1 663 ? 28.823 -1.531 6.246 1.00 89.00 663 SER A O 1
ATOM 4950 N N . THR A 1 664 ? 27.985 -2.399 4.353 1.00 86.50 664 THR A N 1
ATOM 4951 C CA . THR A 1 664 ? 28.447 -1.308 3.494 1.00 86.50 664 THR A CA 1
ATOM 4952 C C . THR A 1 664 ? 27.451 -0.163 3.561 1.00 86.50 664 THR A C 1
ATOM 4954 O O . THR A 1 664 ? 26.318 -0.300 3.109 1.00 86.50 664 THR A O 1
ATOM 4957 N N . THR A 1 665 ? 27.861 0.975 4.115 1.00 75.06 665 THR A N 1
ATOM 4958 C CA . THR A 1 665 ? 27.062 2.201 4.064 1.00 75.06 665 THR A CA 1
ATOM 4959 C C . THR A 1 665 ? 27.010 2.721 2.634 1.00 75.06 665 THR A C 1
ATOM 4961 O O . THR A 1 665 ? 28.047 2.992 2.025 1.00 75.06 665 THR A O 1
ATOM 4964 N N . SER A 1 666 ? 25.803 2.902 2.126 1.00 57.84 666 SER A N 1
ATOM 4965 C CA . SER A 1 666 ? 25.515 3.661 0.918 1.00 57.84 666 SER A CA 1
ATOM 4966 C C . SER A 1 666 ? 25.019 5.038 1.373 1.00 57.84 666 SER A C 1
ATOM 4968 O O . SER A 1 666 ? 24.100 5.101 2.181 1.00 57.84 666 SER A O 1
ATOM 4970 N N . PRO A 1 667 ? 25.626 6.158 0.966 1.00 54.62 667 PRO A N 1
ATOM 4971 C CA . PRO A 1 667 ? 25.184 7.467 1.441 1.00 54.62 667 PRO A CA 1
ATOM 4972 C C . PRO A 1 667 ? 23.719 7.738 1.057 1.00 54.62 667 PRO A C 1
ATOM 4974 O O . PRO A 1 667 ? 23.322 7.502 -0.083 1.00 54.62 667 PRO A O 1
ATOM 4977 N N . THR A 1 668 ? 22.915 8.245 2.001 1.00 50.25 668 THR A N 1
ATOM 4978 C CA . THR A 1 668 ? 21.584 8.789 1.693 1.00 50.25 668 THR A CA 1
ATOM 4979 C C . THR A 1 668 ? 21.786 10.161 1.062 1.00 50.25 668 THR A C 1
ATOM 4981 O O . THR A 1 668 ? 22.172 11.125 1.735 1.00 50.25 668 THR A O 1
ATOM 4984 N N . GLU A 1 669 ? 21.572 10.244 -0.247 1.00 56.00 669 GLU A N 1
ATOM 4985 C CA . GLU A 1 669 ? 21.800 11.464 -1.013 1.00 56.00 669 GLU A CA 1
ATOM 4986 C C . GLU A 1 669 ? 20.591 12.396 -0.904 1.00 56.00 669 GLU A C 1
ATOM 4988 O O . GLU A 1 669 ? 19.521 12.126 -1.447 1.00 56.00 669 GLU A O 1
ATOM 4993 N N . VAL A 1 670 ? 20.754 13.525 -0.208 1.00 47.38 670 VAL A N 1
ATOM 4994 C CA . VAL A 1 670 ? 19.756 14.599 -0.232 1.00 47.38 670 VAL A CA 1
ATOM 4995 C C . VAL A 1 670 ? 20.161 15.576 -1.326 1.00 47.38 670 VAL A C 1
ATOM 4997 O O . VAL A 1 670 ? 21.003 16.459 -1.138 1.00 47.38 670 VAL A O 1
ATOM 5000 N N . TYR A 1 671 ? 19.558 15.401 -2.498 1.00 54.47 671 TYR A N 1
ATOM 5001 C CA . TYR A 1 671 ? 19.771 16.274 -3.645 1.00 54.47 671 TYR A CA 1
ATOM 5002 C C . TYR A 1 671 ? 19.124 17.645 -3.401 1.00 54.47 671 TYR A C 1
ATOM 5004 O O . TYR A 1 671 ? 17.911 17.807 -3.509 1.00 54.47 671 TYR A O 1
ATOM 5012 N N . GLN A 1 672 ? 19.939 18.657 -3.085 1.00 47.78 672 GLN A N 1
ATOM 5013 C CA . GLN A 1 672 ? 19.539 20.073 -3.171 1.00 47.78 672 GLN A CA 1
ATOM 5014 C C . GLN A 1 672 ? 20.011 20.751 -4.466 1.00 47.78 672 GLN A C 1
ATOM 5016 O O . GLN A 1 672 ? 19.514 21.821 -4.822 1.00 47.78 672 GLN A O 1
ATOM 5021 N N . CYS A 1 673 ? 20.922 20.123 -5.212 1.00 53.47 673 CYS A N 1
ATOM 5022 C CA . CYS A 1 673 ? 21.226 20.525 -6.577 1.00 53.47 673 CYS A CA 1
ATOM 5023 C C . CYS A 1 673 ? 20.085 20.031 -7.478 1.00 53.47 673 CYS A C 1
ATOM 5025 O O . CYS A 1 673 ? 20.111 18.900 -7.948 1.00 53.47 673 CYS A O 1
ATOM 5027 N N . GLY A 1 674 ? 19.062 20.850 -7.727 1.00 54.03 674 GLY A N 1
ATOM 5028 C CA . GLY A 1 674 ? 18.220 20.622 -8.909 1.00 54.03 674 GLY A CA 1
ATOM 5029 C C . GLY A 1 674 ? 19.046 20.792 -10.198 1.00 54.03 674 GLY A C 1
ATOM 5030 O O . GLY A 1 674 ? 20.274 20.849 -10.161 1.00 54.03 674 GLY A O 1
ATOM 5031 N N . TYR A 1 675 ? 18.394 21.049 -11.333 1.00 51.12 675 TYR A N 1
ATOM 5032 C CA . TYR A 1 675 ? 19.030 21.473 -12.600 1.00 51.12 675 TYR A CA 1
ATOM 5033 C C . TYR A 1 675 ? 19.821 22.814 -12.518 1.00 51.12 675 TYR A C 1
ATOM 5035 O O . TYR A 1 675 ? 20.069 23.463 -13.530 1.00 51.12 675 TYR A O 1
ATOM 5043 N N . LYS A 1 676 ? 20.167 23.281 -11.307 1.00 48.34 676 LYS A N 1
ATOM 5044 C CA . LYS A 1 676 ? 20.629 24.631 -10.958 1.00 48.34 676 LYS A CA 1
ATOM 5045 C C . LYS A 1 676 ? 22.122 24.749 -10.611 1.00 48.34 676 LYS A C 1
ATOM 5047 O O . LYS A 1 676 ? 22.559 25.867 -10.382 1.00 48.34 676 LYS A O 1
ATOM 5052 N N . CYS A 1 677 ? 22.919 23.674 -10.605 1.00 58.91 677 CYS A N 1
ATOM 5053 C CA . CYS A 1 677 ? 24.366 23.821 -10.853 1.00 58.91 677 CYS A CA 1
ATOM 5054 C C . CYS A 1 677 ? 24.532 23.826 -12.374 1.00 58.91 677 CYS A C 1
ATOM 5056 O O . CYS A 1 677 ? 24.763 22.786 -12.982 1.00 58.91 677 CYS A O 1
ATOM 5058 N N . SER A 1 678 ? 24.189 24.948 -12.999 1.00 57.91 678 SER A N 1
ATOM 5059 C CA . SER A 1 678 ? 23.819 25.000 -14.414 1.00 57.91 678 SER A CA 1
ATOM 5060 C C . SER A 1 678 ? 24.971 24.598 -15.348 1.00 57.91 678 SER A C 1
ATOM 5062 O O . SER A 1 678 ? 26.020 25.233 -15.335 1.00 57.91 678 SER A O 1
ATOM 5064 N N . PHE A 1 679 ? 24.726 23.566 -16.169 1.00 52.31 679 PHE A N 1
ATOM 5065 C CA . PHE A 1 679 ? 25.432 23.228 -17.418 1.00 52.31 679 PHE A CA 1
ATOM 5066 C C . PHE A 1 679 ? 26.974 23.274 -17.361 1.00 52.31 679 PHE A C 1
ATOM 5068 O O . PHE A 1 679 ? 27.594 24.121 -17.992 1.00 52.31 679 PHE A O 1
ATOM 5075 N N . ASP A 1 680 ? 27.593 22.348 -16.622 1.00 57.72 680 ASP A N 1
ATOM 5076 C CA . ASP A 1 680 ? 29.051 22.095 -16.579 1.00 57.72 680 ASP A CA 1
ATOM 5077 C C . ASP A 1 680 ? 29.951 23.216 -16.006 1.00 57.72 680 ASP A C 1
ATOM 5079 O O . ASP A 1 680 ? 31.172 23.072 -15.954 1.00 57.72 680 ASP A O 1
ATOM 5083 N N . GLN A 1 681 ? 29.381 24.308 -15.485 1.00 60.84 681 GLN A N 1
ATOM 5084 C CA . GLN A 1 681 ? 30.126 25.471 -14.947 1.00 60.84 681 GLN A CA 1
ATOM 5085 C C . GLN A 1 681 ? 30.537 25.325 -13.469 1.00 60.84 681 GLN A C 1
ATOM 5087 O O . GLN A 1 681 ? 31.211 26.167 -12.866 1.00 60.84 681 GLN A O 1
ATOM 5092 N N . GLY A 1 682 ? 30.140 24.215 -12.865 1.00 66.25 682 GLY A N 1
ATOM 5093 C CA . GLY A 1 682 ? 30.508 23.808 -11.526 1.00 66.25 682 GLY A CA 1
ATOM 5094 C C . GLY A 1 682 ? 30.079 22.370 -11.316 1.00 66.25 682 GLY A C 1
ATOM 5095 O O . GLY A 1 682 ? 29.118 21.896 -11.918 1.00 66.25 682 GLY A O 1
ATOM 5096 N N . VAL A 1 683 ? 30.790 21.658 -10.456 1.00 67.06 683 VAL A N 1
ATOM 5097 C CA . VAL A 1 683 ? 30.419 20.280 -10.138 1.00 67.06 683 VAL A CA 1
ATOM 5098 C C . VAL A 1 683 ? 29.567 20.325 -8.880 1.00 67.06 683 VAL A C 1
ATOM 5100 O O . VAL A 1 683 ? 29.984 20.897 -7.866 1.00 67.06 683 VAL A O 1
ATOM 5103 N N . CYS A 1 684 ? 28.373 19.731 -8.943 1.00 64.12 684 CYS A N 1
ATOM 5104 C CA . CYS A 1 684 ? 27.600 19.458 -7.740 1.00 64.12 684 CYS A CA 1
ATOM 5105 C C . CYS A 1 684 ? 28.400 18.438 -6.929 1.00 64.12 684 CYS A C 1
ATOM 5107 O O . CYS A 1 684 ? 28.544 17.277 -7.313 1.00 64.12 684 CYS A O 1
ATOM 5109 N N . LYS A 1 685 ? 29.022 18.914 -5.855 1.00 68.12 685 LYS A N 1
ATOM 5110 C CA . LYS A 1 685 ? 29.886 18.103 -5.007 1.00 68.12 685 LYS A CA 1
ATOM 5111 C C . LYS A 1 685 ? 29.282 18.019 -3.617 1.00 68.12 685 LYS A C 1
ATOM 5113 O O . LYS A 1 685 ? 28.518 18.906 -3.228 1.00 68.12 685 LYS A O 1
ATOM 5118 N N . PRO A 1 686 ? 29.651 16.983 -2.854 1.00 63.72 686 PRO A N 1
ATOM 5119 C CA . PRO A 1 686 ? 29.318 16.921 -1.446 1.00 63.72 686 PRO A CA 1
ATOM 5120 C C . PRO A 1 686 ? 29.880 18.166 -0.761 1.00 63.72 686 PRO A C 1
ATOM 5122 O O . PRO A 1 686 ? 31.095 18.364 -0.730 1.00 63.72 686 PRO A O 1
ATOM 5125 N N . THR A 1 687 ? 29.010 19.040 -0.273 1.00 63.12 687 THR A N 1
ATOM 5126 C CA . THR A 1 687 ? 29.417 20.259 0.435 1.00 63.12 687 THR A CA 1
ATOM 5127 C C . THR A 1 687 ? 29.544 20.011 1.923 1.00 63.12 687 THR A C 1
ATOM 5129 O O . THR A 1 687 ? 30.382 20.629 2.578 1.00 63.12 687 THR A O 1
ATOM 5132 N N . SER A 1 688 ? 28.754 19.085 2.462 1.00 60.16 688 SER A N 1
ATOM 5133 C CA . SER A 1 688 ? 28.881 18.661 3.848 1.00 60.16 688 SER A CA 1
ATOM 5134 C C . SER A 1 688 ? 28.302 17.269 4.073 1.00 60.16 688 SER A C 1
ATOM 5136 O O . SER A 1 688 ? 27.398 16.809 3.377 1.00 60.16 688 SER A O 1
ATOM 5138 N N . LEU A 1 689 ? 28.845 16.590 5.077 1.00 48.94 689 LEU A N 1
ATOM 5139 C CA . LEU A 1 689 ? 28.288 15.368 5.633 1.00 48.94 689 LEU A CA 1
ATOM 5140 C C . LEU A 1 689 ? 27.811 15.703 7.045 1.00 48.94 689 LEU A C 1
ATOM 5142 O O . LEU A 1 689 ? 28.601 16.178 7.863 1.00 48.94 689 LEU A O 1
ATOM 5146 N N . VAL A 1 690 ? 26.532 15.474 7.332 1.00 51.19 690 VAL A N 1
ATOM 5147 C CA . VAL A 1 690 ? 25.992 15.625 8.690 1.00 51.19 690 VAL A CA 1
ATOM 5148 C C . VAL A 1 690 ? 25.310 14.316 9.060 1.00 51.19 690 VAL A C 1
ATOM 5150 O O . VAL A 1 690 ? 24.221 14.012 8.579 1.00 51.19 690 VAL A O 1
ATOM 5153 N N . GLY A 1 691 ? 25.980 13.512 9.888 1.00 63.81 691 GLY A N 1
ATOM 5154 C CA . GLY A 1 691 ? 25.547 12.143 10.181 1.00 63.81 691 GLY A CA 1
ATOM 5155 C C . GLY A 1 691 ? 25.727 11.217 8.972 1.00 63.81 691 GLY A C 1
ATOM 5156 O O . GLY A 1 691 ? 26.791 11.210 8.359 1.00 63.81 691 GLY A O 1
ATOM 5157 N N . SER A 1 692 ? 24.693 10.443 8.633 1.00 50.06 692 SER A N 1
ATOM 5158 C CA . SER A 1 692 ? 24.634 9.580 7.438 1.00 50.06 692 SER A CA 1
ATOM 5159 C C . SER A 1 692 ? 24.098 10.291 6.185 1.00 50.06 692 SER A C 1
ATOM 5161 O O . SER A 1 692 ? 23.933 9.659 5.142 1.00 50.06 692 SER A O 1
ATOM 5163 N N . THR A 1 693 ? 23.830 11.598 6.273 1.00 47.53 693 THR A N 1
ATOM 5164 C CA . THR A 1 693 ? 23.254 12.396 5.187 1.00 47.53 693 THR A CA 1
ATOM 5165 C C . THR A 1 693 ? 24.333 13.197 4.469 1.00 47.53 693 THR A C 1
ATOM 5167 O O . THR A 1 693 ? 25.045 13.999 5.086 1.00 47.53 693 THR A O 1
ATOM 5170 N N . GLN A 1 694 ? 24.418 13.009 3.152 1.00 59.53 694 GLN A N 1
ATOM 5171 C CA . GLN A 1 694 ? 25.336 13.732 2.278 1.00 59.53 694 GLN A CA 1
ATOM 5172 C C . GLN A 1 694 ? 24.605 14.909 1.621 1.00 59.53 694 GLN A C 1
ATOM 5174 O O . GLN A 1 694 ? 23.655 14.718 0.861 1.00 59.53 694 GLN A O 1
ATOM 5179 N N . TYR A 1 695 ? 25.030 16.130 1.954 1.00 58.09 695 TYR A N 1
ATOM 5180 C CA . TYR A 1 695 ? 24.523 17.370 1.373 1.00 58.09 695 TYR A CA 1
ATOM 5181 C C . TYR A 1 695 ? 25.359 17.753 0.167 1.00 58.09 695 TYR A C 1
ATOM 5183 O O . TYR A 1 695 ? 26.585 17.631 0.169 1.00 58.09 695 TYR A O 1
ATOM 5191 N N . TYR A 1 696 ? 24.678 18.276 -0.839 1.00 67.62 696 TYR A N 1
ATOM 5192 C CA . TYR A 1 696 ? 25.258 18.621 -2.120 1.00 67.62 696 TYR A CA 1
ATOM 5193 C C . TYR A 1 696 ? 25.094 20.119 -2.397 1.00 67.62 696 TYR A C 1
ATOM 5195 O O . TYR A 1 696 ? 24.039 20.695 -2.134 1.00 67.62 696 TYR A O 1
ATOM 5203 N N . GLY A 1 697 ? 26.132 20.756 -2.937 1.00 66.12 697 GLY A N 1
ATOM 5204 C CA . GLY A 1 697 ? 26.091 22.149 -3.389 1.00 66.12 697 GLY A CA 1
ATOM 5205 C C . GLY A 1 697 ? 27.091 22.416 -4.512 1.00 66.12 697 GLY A C 1
ATOM 5206 O O . GLY A 1 697 ? 27.960 21.590 -4.803 1.00 66.12 697 GLY A O 1
ATOM 5207 N N . CYS A 1 698 ? 26.943 23.556 -5.189 1.00 68.81 698 CYS A N 1
ATOM 5208 C CA . CYS A 1 698 ? 27.727 23.842 -6.387 1.00 68.81 698 CYS A CA 1
ATOM 5209 C C . CYS A 1 698 ? 29.131 24.340 -6.021 1.00 68.81 698 CYS A C 1
ATOM 5211 O O . CYS A 1 698 ? 29.295 25.382 -5.388 1.00 68.81 698 CYS A O 1
ATOM 5213 N N . SER A 1 699 ? 30.156 23.605 -6.450 1.00 75.38 699 SER A N 1
ATOM 5214 C CA . SER A 1 699 ? 31.537 24.081 -6.444 1.00 75.38 699 SER A CA 1
ATOM 5215 C C . SER A 1 699 ? 31.848 24.659 -7.823 1.00 75.38 699 SER A C 1
ATOM 5217 O O . SER A 1 699 ? 32.018 23.904 -8.783 1.00 75.38 699 SER A O 1
ATOM 5219 N N . CYS A 1 700 ? 31.862 25.990 -7.925 1.00 68.81 700 CYS A N 1
ATOM 5220 C CA . CYS A 1 700 ? 32.077 26.693 -9.190 1.00 68.81 700 CYS A CA 1
ATOM 5221 C C . CYS A 1 700 ? 33.529 26.577 -9.640 1.00 68.81 700 CYS A C 1
ATOM 5223 O O . CYS A 1 700 ? 34.448 26.782 -8.843 1.00 68.81 700 CYS A O 1
ATOM 5225 N N . ALA A 1 701 ? 33.740 26.267 -10.916 1.00 66.44 701 ALA A N 1
ATOM 5226 C CA . ALA A 1 701 ? 35.057 26.430 -11.512 1.00 66.44 701 ALA A CA 1
ATOM 5227 C C . ALA A 1 701 ? 35.365 27.938 -11.608 1.00 66.44 701 ALA A C 1
ATOM 5229 O O . ALA A 1 701 ? 34.450 28.710 -11.861 1.00 66.44 701 ALA A O 1
ATOM 5230 N N . PRO A 1 702 ? 36.601 28.424 -11.418 1.00 65.94 702 PRO A N 1
ATOM 5231 C CA . PRO A 1 702 ? 36.964 29.756 -11.895 1.00 65.94 702 PRO A CA 1
ATOM 5232 C C . PRO A 1 702 ? 36.830 29.801 -13.425 1.00 65.94 702 PRO A C 1
ATOM 5234 O O . PRO A 1 702 ? 37.141 28.799 -14.070 1.00 65.94 702 PRO A O 1
ATOM 5237 N N . PRO A 1 703 ? 36.394 30.916 -14.029 1.00 57.75 703 PRO A N 1
ATOM 5238 C CA . PRO A 1 703 ? 36.066 32.212 -13.419 1.00 57.75 703 PRO A CA 1
ATOM 5239 C C . PRO A 1 703 ? 34.635 32.395 -12.886 1.00 57.75 703 PRO A C 1
ATOM 5241 O O . PRO A 1 703 ? 34.217 33.512 -12.572 1.00 57.75 703 PRO A O 1
ATOM 5244 N N . PHE A 1 704 ? 33.873 31.315 -12.812 1.00 63.69 704 PHE A N 1
ATOM 5245 C CA . PHE A 1 704 ? 32.457 31.321 -12.494 1.00 63.69 704 PHE A CA 1
ATOM 5246 C C . PHE A 1 704 ? 32.219 31.552 -10.995 1.00 63.69 704 PHE A C 1
ATOM 5248 O O . PHE A 1 704 ? 32.977 31.101 -10.134 1.00 63.69 704 PHE A O 1
ATOM 5255 N N . SER A 1 705 ? 31.140 32.259 -10.658 1.00 61.00 705 SER A N 1
ATOM 5256 C CA . SER A 1 705 ? 30.777 32.549 -9.265 1.00 61.00 705 SER A CA 1
ATOM 5257 C C . SER A 1 705 ? 29.259 32.568 -9.039 1.00 61.00 705 SER A C 1
ATOM 5259 O O . SER A 1 705 ? 28.472 32.444 -9.979 1.00 61.00 705 SER A O 1
ATOM 5261 N N . GLY A 1 706 ? 28.844 32.691 -7.773 1.00 56.62 706 GLY A N 1
ATOM 5262 C CA . GLY A 1 706 ? 27.440 32.642 -7.344 1.00 56.62 706 GLY A CA 1
ATOM 5263 C C . GLY A 1 706 ? 27.016 31.267 -6.815 1.00 56.62 706 GLY A C 1
ATOM 5264 O O . GLY A 1 706 ? 27.695 30.269 -7.026 1.00 56.62 706 GLY A O 1
ATOM 5265 N N . LEU A 1 707 ? 25.872 31.204 -6.123 1.00 55.50 707 LEU A N 1
ATOM 5266 C CA . LEU A 1 707 ? 25.354 29.976 -5.483 1.00 55.50 707 LEU A CA 1
ATOM 5267 C C . LEU A 1 707 ? 24.985 28.863 -6.487 1.00 55.50 707 LEU A C 1
ATOM 5269 O O . LEU A 1 707 ? 24.761 27.723 -6.090 1.00 55.50 707 LEU A O 1
ATOM 5273 N N . THR A 1 708 ? 24.933 29.209 -7.773 1.00 62.34 708 THR A N 1
ATOM 5274 C CA . THR A 1 708 ? 24.562 28.353 -8.909 1.00 62.34 708 THR A CA 1
ATOM 5275 C C . THR A 1 708 ? 25.594 28.385 -10.048 1.00 62.34 708 THR A C 1
ATOM 5277 O O . THR A 1 708 ? 25.350 27.800 -11.096 1.00 62.34 708 THR A O 1
ATOM 5280 N N . CYS A 1 709 ? 26.750 29.038 -9.850 1.00 66.06 709 CYS A N 1
ATOM 5281 C CA . CYS A 1 709 ? 27.878 29.091 -10.795 1.00 66.06 709 CYS A CA 1
ATOM 5282 C C . CYS A 1 709 ? 27.585 29.692 -12.182 1.00 66.06 709 CYS A C 1
ATOM 5284 O O . CYS A 1 709 ? 28.023 29.142 -13.181 1.00 66.06 709 CYS A O 1
ATOM 5286 N N . ASN A 1 710 ? 26.873 30.823 -12.254 1.00 61.12 710 ASN A N 1
ATOM 5287 C CA . ASN A 1 710 ? 26.344 31.379 -13.510 1.00 61.12 710 ASN A CA 1
ATOM 5288 C C . ASN A 1 710 ? 26.711 32.859 -13.802 1.00 61.12 710 ASN A C 1
ATOM 5290 O O . ASN A 1 710 ? 25.960 33.542 -14.496 1.00 61.12 710 ASN A O 1
ATOM 5294 N N . LEU A 1 711 ? 27.829 33.389 -13.278 1.00 55.38 711 LEU A N 1
ATOM 5295 C CA . LEU A 1 711 ? 28.267 34.794 -13.468 1.00 55.38 711 LEU A CA 1
ATOM 5296 C C . LEU A 1 711 ? 29.754 34.922 -13.910 1.00 55.38 711 LEU A C 1
ATOM 5298 O O . LEU A 1 711 ? 30.601 34.268 -13.300 1.00 55.38 711 LEU A O 1
ATOM 5302 N N . PHE A 1 712 ? 30.060 35.811 -14.889 1.00 64.31 712 PHE A N 1
ATOM 5303 C CA . PHE A 1 712 ? 31.401 36.171 -15.447 1.00 64.31 712 PHE A CA 1
ATOM 5304 C C . PHE A 1 712 ? 31.674 37.707 -15.442 1.00 64.31 712 PHE A C 1
ATOM 5306 O O . PHE A 1 712 ? 30.716 38.477 -15.387 1.00 64.31 712 PHE A O 1
ATOM 5313 N N . SER A 1 713 ? 32.928 38.195 -15.589 1.00 62.25 713 SER A N 1
ATOM 5314 C CA . SER A 1 713 ? 33.230 39.651 -15.738 1.00 62.25 713 SER A CA 1
ATOM 5315 C C . SER A 1 713 ? 34.559 40.018 -16.458 1.00 62.25 713 SER A C 1
ATOM 5317 O O . SER A 1 713 ? 35.623 39.714 -15.936 1.00 62.25 713 SER A O 1
ATOM 5319 N N . CYS A 1 714 ? 34.537 40.759 -17.592 1.00 64.75 714 CYS A N 1
ATOM 5320 C CA . CYS A 1 714 ? 35.737 41.254 -18.329 1.00 64.75 714 CYS A CA 1
ATOM 5321 C C . CYS A 1 714 ? 35.890 42.799 -18.365 1.00 64.75 714 CYS A C 1
ATOM 5323 O O . CYS A 1 714 ? 34.892 43.514 -18.265 1.00 64.75 714 CYS A O 1
ATOM 5325 N N . PRO A 1 715 ? 37.106 43.350 -18.587 1.00 60.44 715 PRO A N 1
ATOM 5326 C CA . PRO A 1 715 ? 37.340 44.788 -18.729 1.00 60.44 715 PRO A CA 1
ATOM 5327 C C . PRO A 1 715 ? 36.715 45.344 -20.017 1.00 60.44 715 PRO A C 1
ATOM 5329 O O . PRO A 1 715 ? 37.000 44.868 -21.112 1.00 60.44 715 PRO A O 1
ATOM 5332 N N . GLY A 1 716 ? 35.855 46.361 -19.894 1.00 66.25 716 GLY A N 1
ATOM 5333 C CA . GLY A 1 716 ? 35.323 47.124 -21.035 1.00 66.25 716 GLY A CA 1
ATOM 5334 C C . GLY A 1 716 ? 34.468 46.340 -22.045 1.00 66.25 716 GLY A C 1
ATOM 5335 O O . GLY A 1 716 ? 34.223 46.855 -23.132 1.00 66.25 716 GLY A O 1
ATOM 5336 N N . ASN A 1 717 ? 34.020 45.119 -21.717 1.00 70.81 717 ASN A N 1
ATOM 5337 C CA . ASN A 1 717 ? 33.276 44.218 -22.615 1.00 70.81 717 ASN A CA 1
ATOM 5338 C C . ASN A 1 717 ? 33.960 43.963 -23.973 1.00 70.81 717 ASN A C 1
ATOM 5340 O O . ASN A 1 717 ? 33.283 43.824 -24.991 1.00 70.81 717 ASN A O 1
ATOM 5344 N N . CYS A 1 718 ? 35.294 43.903 -24.001 1.00 74.31 718 CYS A N 1
ATOM 5345 C CA . CYS A 1 718 ? 36.058 43.568 -25.211 1.00 74.31 718 CYS A CA 1
ATOM 5346 C C . CYS A 1 718 ? 35.747 44.459 -26.422 1.00 74.31 718 CYS A C 1
ATOM 5348 O O . CYS A 1 718 ? 35.754 43.992 -27.563 1.00 74.31 718 CYS A O 1
ATOM 5350 N N . SER A 1 719 ? 35.424 45.731 -26.153 1.00 79.50 719 SER A N 1
ATOM 5351 C CA . SER A 1 719 ? 35.148 46.785 -27.142 1.00 79.50 719 SER A CA 1
ATOM 5352 C C . SER A 1 719 ? 34.179 46.378 -28.260 1.00 79.50 719 SER A C 1
ATOM 5354 O O . SER A 1 719 ? 34.183 46.985 -29.329 1.00 79.50 719 SER A O 1
ATOM 5356 N N . TRP A 1 720 ? 33.342 45.360 -28.021 1.00 75.56 720 TRP A N 1
ATOM 5357 C CA . TRP A 1 720 ? 32.387 44.778 -28.974 1.00 75.56 720 TRP A CA 1
ATOM 5358 C C . TRP A 1 720 ? 32.983 44.190 -30.265 1.00 75.56 720 TRP A C 1
ATOM 5360 O O . TRP A 1 720 ? 32.223 43.783 -31.139 1.00 75.56 720 TRP A O 1
ATOM 5370 N N . SER A 1 721 ? 34.312 44.110 -30.376 1.00 77.06 721 SER A N 1
ATOM 5371 C CA . SER A 1 721 ? 35.037 43.554 -31.540 1.00 77.06 721 SER A CA 1
ATOM 5372 C C . SER A 1 721 ? 35.796 42.269 -31.174 1.00 77.06 721 SER A C 1
ATOM 5374 O O . SER A 1 721 ? 36.751 41.838 -31.820 1.00 77.06 721 SER A O 1
ATOM 5376 N N . GLY A 1 722 ? 35.357 41.658 -30.079 1.00 70.38 722 GLY A N 1
ATOM 5377 C CA . GLY A 1 722 ? 35.851 40.415 -29.529 1.00 70.38 722 GLY A CA 1
ATOM 5378 C C . GLY A 1 722 ? 34.868 39.881 -28.497 1.00 70.38 722 GLY A C 1
ATOM 5379 O O . GLY A 1 722 ? 33.945 40.572 -28.063 1.00 70.38 722 GLY A O 1
ATOM 5380 N N . SER A 1 723 ? 35.047 38.627 -28.107 1.00 66.62 723 SER A N 1
ATOM 5381 C CA . SER A 1 723 ? 34.213 37.980 -27.096 1.00 66.62 723 SER A CA 1
ATOM 5382 C C . SER A 1 723 ? 34.950 37.917 -25.763 1.00 66.62 723 SER A C 1
ATOM 5384 O O . SER A 1 723 ? 36.127 37.558 -25.707 1.00 66.62 723 SER A O 1
ATOM 5386 N N . CYS A 1 724 ? 34.247 38.267 -24.684 1.00 65.75 724 CYS A N 1
ATOM 5387 C CA . CYS A 1 724 ? 34.718 38.042 -23.319 1.00 65.75 724 CYS A CA 1
ATOM 5388 C C . CYS A 1 724 ? 34.686 36.539 -23.065 1.00 65.75 724 CYS A C 1
ATOM 5390 O O . CYS A 1 724 ? 33.611 35.961 -22.912 1.00 65.75 724 CYS A O 1
ATOM 5392 N N . LEU A 1 725 ? 35.858 35.911 -23.100 1.00 55.56 725 LEU A N 1
ATOM 5393 C CA . LEU A 1 725 ? 35.968 34.468 -22.912 1.00 55.56 725 LEU A CA 1
ATOM 5394 C C . LEU A 1 725 ? 36.110 34.115 -21.431 1.00 55.56 725 LEU A C 1
ATOM 5396 O O . LEU A 1 725 ? 35.540 33.128 -20.977 1.00 55.56 725 LEU A O 1
ATOM 5400 N N . GLU A 1 726 ? 36.841 34.939 -20.677 1.00 54.34 726 GLU A N 1
ATOM 5401 C CA . GLU A 1 726 ? 37.071 34.789 -19.239 1.00 54.34 726 GLU A CA 1
ATOM 5402 C C . GLU A 1 726 ? 37.540 36.125 -18.621 1.00 54.34 726 GLU A C 1
ATOM 5404 O O . GLU A 1 726 ? 38.000 37.006 -19.345 1.00 54.34 726 GLU A O 1
ATOM 5409 N N . PRO A 1 727 ? 37.440 36.343 -17.297 1.00 55.66 727 PRO A N 1
ATOM 5410 C CA . PRO A 1 727 ? 37.739 37.611 -16.659 1.00 55.66 727 PRO A CA 1
ATOM 5411 C C . PRO A 1 727 ? 39.113 38.160 -16.970 1.00 55.66 727 PRO A C 1
ATOM 5413 O O . PRO A 1 727 ? 40.133 37.516 -16.746 1.00 55.66 727 PRO A O 1
ATOM 5416 N N . GLY A 1 728 ? 39.131 39.407 -17.426 1.00 63.16 728 GLY A N 1
ATOM 5417 C CA . GLY A 1 728 ? 40.364 40.073 -17.830 1.00 63.16 728 GLY A CA 1
ATOM 5418 C C . GLY A 1 728 ? 40.766 39.817 -19.279 1.00 63.16 728 GLY A C 1
ATOM 5419 O O . GLY A 1 728 ? 41.586 40.581 -19.780 1.00 63.16 728 GLY A O 1
ATOM 5420 N N . LEU A 1 729 ? 40.204 38.802 -19.948 1.00 68.25 729 LEU A N 1
ATOM 5421 C CA . LEU A 1 729 ? 40.694 38.323 -21.235 1.00 68.25 729 LEU A CA 1
ATOM 5422 C C . LEU A 1 729 ? 39.621 38.359 -22.324 1.00 68.25 729 LEU A C 1
ATOM 5424 O O . LEU A 1 729 ? 38.591 37.680 -22.288 1.00 68.25 729 LEU A O 1
ATOM 5428 N N . CYS A 1 730 ? 39.933 39.141 -23.344 1.00 73.31 730 CYS A N 1
ATOM 5429 C CA . CYS A 1 730 ? 39.142 39.274 -24.546 1.00 73.31 730 CYS A CA 1
ATOM 5430 C C . CYS A 1 730 ? 39.799 38.497 -25.681 1.00 73.31 730 CYS A C 1
ATOM 5432 O O . CYS A 1 730 ? 40.987 38.676 -25.942 1.00 73.31 730 CYS A O 1
ATOM 5434 N N . ALA A 1 731 ? 39.029 37.654 -26.367 1.00 78.50 731 ALA A N 1
ATOM 5435 C CA . ALA A 1 731 ? 39.466 37.097 -27.638 1.00 78.50 731 ALA A CA 1
ATOM 5436 C C . ALA A 1 731 ? 38.933 37.949 -28.775 1.00 78.50 731 ALA A C 1
ATOM 5438 O O . ALA A 1 731 ? 37.722 38.055 -28.983 1.00 78.50 731 ALA A O 1
ATOM 5439 N N . CYS A 1 732 ? 39.864 38.549 -29.497 1.00 78.50 732 CYS A N 1
ATOM 5440 C CA . CYS A 1 732 ? 39.560 39.431 -30.604 1.00 78.50 732 CYS A CA 1
ATOM 5441 C C . CYS A 1 732 ? 39.246 38.612 -31.840 1.00 78.50 732 CYS A C 1
ATOM 5443 O O . CYS A 1 732 ? 39.846 37.560 -32.073 1.00 78.50 732 CYS A O 1
ATOM 5445 N N . TRP A 1 733 ? 38.269 39.072 -32.612 1.00 73.94 733 TRP A N 1
ATOM 5446 C CA . TRP A 1 733 ? 37.967 38.432 -33.882 1.00 73.94 733 TRP A CA 1
ATOM 5447 C C . TRP A 1 733 ? 39.140 38.605 -34.867 1.00 73.94 733 TRP A C 1
ATOM 5449 O O . TRP A 1 733 ? 39.914 39.553 -34.725 1.00 73.94 733 TRP A O 1
ATOM 5459 N N . PRO A 1 734 ? 39.315 37.701 -35.852 1.00 69.94 734 PRO A N 1
ATOM 5460 C CA . PRO A 1 734 ? 40.410 37.789 -36.819 1.00 69.94 734 PRO A CA 1
ATOM 5461 C C . PRO A 1 734 ? 40.471 39.155 -37.513 1.00 69.94 734 PRO A C 1
ATOM 5463 O O . PRO A 1 734 ? 39.452 39.682 -37.959 1.00 69.94 734 PRO A O 1
ATOM 5466 N N . GLY A 1 735 ? 41.671 39.732 -37.592 1.00 73.38 735 GLY A N 1
ATOM 5467 C CA . GLY A 1 735 ? 41.889 41.107 -38.051 1.00 73.38 735 GLY A CA 1
ATOM 5468 C C . GLY A 1 735 ? 41.765 42.187 -36.971 1.00 73.38 735 GLY A C 1
ATOM 5469 O O . GLY A 1 735 ? 42.072 43.335 -37.274 1.00 73.38 735 GLY A O 1
ATOM 5470 N N . PHE A 1 736 ? 41.400 41.830 -35.733 1.00 81.19 736 PHE A N 1
ATOM 5471 C CA . PHE A 1 736 ? 41.363 42.737 -34.585 1.00 81.19 736 PHE A CA 1
ATOM 5472 C C . PHE A 1 736 ? 42.365 42.334 -33.489 1.00 81.19 736 PHE A C 1
ATOM 5474 O O . PHE A 1 736 ? 42.660 41.155 -33.293 1.00 81.19 736 PHE A O 1
ATOM 5481 N N . ALA A 1 737 ? 42.885 43.316 -32.753 1.00 80.19 737 ALA A N 1
ATOM 5482 C CA . ALA A 1 737 ? 43.878 43.155 -31.692 1.00 80.19 737 ALA A CA 1
ATOM 5483 C C . ALA A 1 737 ? 43.681 44.177 -30.553 1.00 80.19 737 ALA A C 1
ATOM 5485 O O . ALA A 1 737 ? 42.811 45.043 -30.612 1.00 80.19 737 ALA A O 1
ATOM 5486 N N . GLY A 1 738 ? 44.491 44.072 -29.498 1.00 82.12 738 GLY A N 1
ATOM 5487 C CA . GLY A 1 738 ? 44.363 44.867 -28.268 1.00 82.12 738 GLY A CA 1
ATOM 5488 C C . GLY A 1 738 ? 43.799 44.047 -27.107 1.00 82.12 738 GLY A C 1
ATOM 5489 O O . GLY A 1 738 ? 43.186 43.001 -27.312 1.00 82.12 738 GLY A O 1
ATOM 5490 N N . SER A 1 739 ? 44.033 44.481 -25.866 1.00 78.12 739 SER A N 1
ATOM 5491 C CA . SER A 1 739 ? 43.612 43.715 -24.677 1.00 78.12 739 SER A CA 1
ATOM 5492 C C . SER A 1 739 ? 42.101 43.746 -24.450 1.00 78.12 739 SER A C 1
ATOM 5494 O O . SER A 1 739 ? 41.569 42.883 -23.752 1.00 78.12 739 SER A O 1
ATOM 5496 N N . ALA A 1 740 ? 41.410 44.699 -25.073 1.00 81.12 740 ALA A N 1
ATOM 5497 C CA . ALA A 1 740 ? 39.965 44.752 -25.178 1.00 81.12 740 ALA A CA 1
ATOM 5498 C C . ALA A 1 740 ? 39.512 44.745 -26.649 1.00 81.12 740 ALA A C 1
ATOM 5500 O O . ALA A 1 740 ? 38.404 45.188 -26.918 1.00 81.12 740 ALA A O 1
ATOM 5501 N N . CYS A 1 741 ? 40.320 44.241 -27.588 1.00 84.19 741 CYS A N 1
ATOM 5502 C CA . CYS A 1 741 ? 39.985 44.112 -29.013 1.00 84.19 741 CYS A CA 1
ATOM 5503 C C . CYS A 1 741 ? 39.647 45.412 -29.746 1.00 84.19 741 CYS A C 1
ATOM 5505 O O . CYS A 1 741 ? 38.793 45.449 -30.622 1.00 84.19 741 CYS A O 1
ATOM 5507 N N . GLU A 1 742 ? 40.305 46.497 -29.375 1.00 86.44 742 GLU A N 1
ATOM 5508 C CA . GLU A 1 742 ? 40.011 47.846 -29.842 1.00 86.44 742 GLU A CA 1
ATOM 5509 C C . GLU A 1 742 ? 40.737 48.270 -31.138 1.00 86.44 742 GLU A C 1
ATOM 5511 O O . GLU A 1 742 ? 40.490 49.369 -31.634 1.00 86.44 742 GLU A O 1
ATOM 5516 N N . VAL A 1 743 ? 41.630 47.440 -31.690 1.00 83.69 743 VAL A N 1
ATOM 5517 C CA . VAL A 1 743 ? 42.465 47.758 -32.867 1.00 83.69 743 VAL A CA 1
ATOM 5518 C C . VAL A 1 743 ? 42.061 46.897 -34.067 1.00 83.69 743 VAL A C 1
ATOM 5520 O O . VAL A 1 743 ? 42.053 45.684 -33.932 1.00 83.69 743 VAL A O 1
ATOM 5523 N N . ASP A 1 744 ? 41.788 47.489 -35.236 1.00 85.62 744 ASP A N 1
ATOM 5524 C CA . ASP A 1 744 ? 41.543 46.795 -36.522 1.00 85.62 744 ASP A CA 1
ATOM 5525 C C . ASP A 1 744 ? 42.763 46.943 -37.450 1.00 85.62 744 ASP A C 1
ATOM 5527 O O . ASP A 1 744 ? 43.212 48.064 -37.705 1.00 85.62 744 ASP A O 1
ATOM 5531 N N . CYS A 1 745 ? 43.303 45.830 -37.953 1.00 82.81 745 CYS A N 1
ATOM 5532 C CA . CYS A 1 745 ? 44.520 45.784 -38.775 1.00 82.81 745 CYS A CA 1
ATOM 5533 C C . CYS A 1 745 ? 44.256 45.581 -40.278 1.00 82.81 745 CYS A C 1
ATOM 5535 O O . CYS A 1 745 ? 45.206 45.421 -41.047 1.00 82.81 745 CYS A O 1
ATOM 5537 N N . GLY A 1 746 ? 42.991 45.564 -40.720 1.00 79.94 746 GLY A N 1
ATOM 5538 C CA . GLY A 1 746 ? 42.635 45.545 -42.145 1.00 79.94 746 GLY A CA 1
ATOM 5539 C C . GLY A 1 746 ? 42.758 44.185 -42.849 1.00 79.94 746 GLY A C 1
ATOM 5540 O O . GLY A 1 746 ? 42.968 44.140 -44.060 1.00 79.94 746 GLY A O 1
ATOM 5541 N N . CYS A 1 747 ? 42.619 43.070 -42.121 1.00 79.81 747 CYS A N 1
ATOM 5542 C CA . CYS A 1 747 ? 42.753 41.708 -42.669 1.00 79.81 747 CYS A CA 1
ATOM 5543 C C . CYS A 1 747 ? 41.517 41.150 -43.390 1.00 79.81 747 CYS A C 1
ATOM 5545 O O . CYS A 1 747 ? 41.611 40.105 -44.034 1.00 79.81 747 CYS A O 1
ATOM 5547 N N . ASN A 1 748 ? 40.359 41.807 -43.257 1.00 77.25 748 ASN A N 1
ATOM 5548 C CA . ASN A 1 748 ? 39.082 41.378 -43.847 1.00 77.25 748 ASN A CA 1
ATOM 5549 C C . ASN A 1 748 ? 38.698 39.913 -43.518 1.00 77.25 748 ASN A C 1
ATOM 5551 O O . ASN A 1 748 ? 38.146 39.194 -44.343 1.00 77.25 748 ASN A O 1
ATOM 5555 N N . GLY A 1 749 ? 39.032 39.453 -42.305 1.00 70.31 749 GLY A N 1
ATOM 5556 C CA . GLY A 1 749 ? 38.637 38.140 -41.781 1.00 70.31 749 GLY A CA 1
ATOM 5557 C C . GLY A 1 749 ? 39.511 36.935 -42.166 1.00 70.31 749 GLY A C 1
ATOM 5558 O O . GLY A 1 749 ? 39.234 35.849 -41.667 1.00 70.31 749 GLY A O 1
ATOM 5559 N N . HIS A 1 750 ? 40.561 37.104 -42.985 1.00 71.75 750 HIS A N 1
ATOM 5560 C CA . HIS A 1 750 ? 41.428 36.005 -43.474 1.00 71.75 750 HIS A CA 1
ATOM 5561 C C . HIS A 1 750 ? 42.921 36.209 -43.158 1.00 71.75 750 HIS A C 1
ATOM 5563 O O . HIS A 1 750 ? 43.815 35.899 -43.954 1.00 71.75 750 HIS A O 1
ATOM 5569 N N . GLY A 1 751 ? 43.188 36.803 -41.997 1.00 75.06 751 GLY A N 1
ATOM 5570 C CA . GLY A 1 751 ? 44.531 37.038 -41.495 1.00 75.06 751 GLY A CA 1
ATOM 5571 C C . GLY A 1 751 ? 44.534 37.535 -40.055 1.00 75.06 751 GLY A C 1
ATOM 5572 O O . GLY A 1 751 ? 43.498 37.893 -39.485 1.00 75.06 751 GLY A O 1
ATOM 5573 N N . MET A 1 752 ? 45.724 37.578 -39.469 1.00 78.19 752 MET A N 1
ATOM 5574 C CA . MET A 1 752 ? 45.963 38.025 -38.103 1.00 78.19 752 MET A CA 1
ATOM 5575 C C . MET A 1 752 ? 46.750 39.335 -38.079 1.00 78.19 752 MET A C 1
ATOM 5577 O O . MET A 1 752 ? 47.645 39.562 -38.894 1.00 78.19 752 MET A O 1
ATOM 5581 N N . CYS A 1 753 ? 46.442 40.180 -37.096 1.00 79.88 753 CYS A N 1
ATOM 5582 C CA . CYS A 1 753 ? 47.242 41.358 -36.788 1.00 79.88 753 CYS A CA 1
ATOM 5583 C C . CYS A 1 753 ? 48.666 40.957 -36.389 1.00 79.88 753 CYS A C 1
ATOM 5585 O O . CYS A 1 753 ? 48.865 40.151 -35.477 1.00 79.88 753 CYS A O 1
ATOM 5587 N N . THR A 1 754 ? 49.664 41.558 -37.024 1.00 79.31 754 THR A N 1
ATOM 5588 C CA . THR A 1 754 ? 51.062 41.478 -36.597 1.00 79.31 754 THR A CA 1
ATOM 5589 C C . THR A 1 754 ? 51.353 42.498 -35.497 1.00 79.31 754 THR A C 1
ATOM 5591 O O . THR A 1 754 ? 50.552 43.383 -35.202 1.00 79.31 754 THR A O 1
ATOM 5594 N N . ALA A 1 755 ? 52.526 42.391 -34.867 1.00 75.31 755 ALA A N 1
ATOM 5595 C CA . ALA A 1 755 ? 52.909 43.237 -33.731 1.00 75.31 755 ALA A CA 1
ATOM 5596 C C . ALA A 1 755 ? 53.006 44.745 -34.053 1.00 75.31 755 ALA A C 1
ATOM 5598 O O . ALA A 1 755 ? 53.024 45.563 -33.137 1.00 75.31 755 ALA A O 1
ATOM 5599 N N . ASP A 1 756 ? 53.081 45.118 -35.331 1.00 81.31 756 ASP A N 1
ATOM 5600 C CA . ASP A 1 756 ? 53.051 46.499 -35.824 1.00 81.31 756 ASP A CA 1
ATOM 5601 C C . ASP A 1 756 ? 51.649 46.951 -36.285 1.00 81.31 756 ASP A C 1
ATOM 5603 O O . ASP A 1 756 ? 51.518 48.010 -36.896 1.00 81.31 756 ASP A O 1
ATOM 5607 N N . ASN A 1 757 ? 50.605 46.174 -35.967 1.00 80.12 757 ASN A N 1
ATOM 5608 C CA . ASN A 1 757 ? 49.210 46.373 -36.375 1.00 80.12 757 ASN A CA 1
ATOM 5609 C C . ASN A 1 757 ? 48.989 46.358 -37.899 1.00 80.12 757 ASN A C 1
ATOM 5611 O O . ASN A 1 757 ? 48.030 46.953 -38.391 1.00 80.12 757 ASN A O 1
ATOM 5615 N N . SER A 1 758 ? 49.860 45.679 -38.652 1.00 81.81 758 SER A N 1
ATOM 5616 C CA . SER A 1 758 ? 49.608 45.331 -40.054 1.00 81.81 758 SER A CA 1
ATOM 5617 C C . SER A 1 758 ? 48.992 43.929 -40.169 1.00 81.81 758 SER A C 1
ATOM 5619 O O . SER A 1 758 ? 48.822 43.230 -39.169 1.00 81.81 758 SER A O 1
ATOM 5621 N N . CYS A 1 759 ? 48.571 43.528 -41.369 1.00 82.06 759 CYS A N 1
ATOM 5622 C CA . CYS A 1 759 ? 47.929 42.234 -41.570 1.00 82.06 759 CYS A CA 1
ATOM 5623 C C . CYS A 1 759 ? 48.905 41.168 -42.084 1.00 82.06 759 CYS A C 1
ATOM 5625 O O . CYS A 1 759 ? 49.521 41.346 -43.137 1.00 82.06 759 CYS A O 1
ATOM 5627 N N . ALA A 1 760 ? 48.972 40.024 -41.400 1.00 84.44 760 ALA A N 1
ATOM 5628 C CA . ALA A 1 760 ? 49.554 38.793 -41.925 1.00 84.44 760 ALA A CA 1
ATOM 5629 C C . ALA A 1 760 ? 48.443 37.819 -42.327 1.00 84.44 760 ALA A C 1
ATOM 5631 O O . ALA A 1 760 ? 47.658 37.383 -41.488 1.00 84.44 760 ALA A O 1
ATOM 5632 N N . CYS A 1 761 ? 48.392 37.466 -43.609 1.00 82.19 761 CYS A N 1
ATOM 5633 C CA . CYS A 1 761 ? 47.365 36.577 -44.141 1.00 82.19 761 CYS A CA 1
ATOM 5634 C C . CYS A 1 761 ? 47.558 35.121 -43.717 1.00 82.19 761 CYS A C 1
ATOM 5636 O O . CYS A 1 761 ? 48.689 34.652 -43.562 1.00 82.19 761 CYS A O 1
ATOM 5638 N N . ASP A 1 762 ? 46.439 34.414 -43.560 1.00 72.00 762 ASP A N 1
ATOM 5639 C CA . ASP A 1 762 ? 46.432 32.986 -43.261 1.00 72.00 762 ASP A CA 1
ATOM 5640 C C . ASP A 1 762 ? 47.066 32.177 -44.404 1.00 72.00 762 ASP A C 1
ATOM 5642 O O . ASP A 1 762 ? 47.143 32.614 -45.555 1.00 72.00 762 ASP A O 1
ATOM 5646 N N . GLN A 1 763 ? 47.544 30.971 -44.099 1.00 68.38 763 GLN A N 1
ATOM 5647 C CA . GLN A 1 763 ? 48.238 30.139 -45.080 1.00 68.38 763 GLN A CA 1
ATOM 5648 C C . GLN A 1 763 ? 47.332 29.835 -46.290 1.00 68.38 763 GLN A C 1
ATOM 5650 O O . GLN A 1 763 ? 46.215 29.348 -46.133 1.00 68.38 763 GLN A O 1
ATOM 5655 N N . GLY A 1 764 ? 47.827 30.114 -47.500 1.00 65.94 764 GLY A N 1
ATOM 5656 C CA . GLY A 1 764 ? 47.042 30.013 -48.735 1.00 65.94 764 GLY A CA 1
ATOM 5657 C C . GLY A 1 764 ? 46.298 31.300 -49.118 1.00 65.94 764 GLY A C 1
ATOM 5658 O O . GLY A 1 764 ? 45.590 31.303 -50.120 1.00 65.94 764 GLY A O 1
ATOM 5659 N N . TYR A 1 765 ? 46.488 32.395 -48.377 1.00 74.81 765 TYR A N 1
ATOM 5660 C CA . TYR A 1 765 ? 46.061 33.748 -48.734 1.00 74.81 765 TYR A CA 1
ATOM 5661 C C . TYR A 1 765 ? 47.274 34.690 -48.824 1.00 74.81 765 TYR A C 1
ATOM 5663 O O . TYR A 1 765 ? 48.264 34.547 -48.109 1.00 74.81 765 TYR A O 1
ATOM 5671 N N . THR A 1 766 ? 47.196 35.679 -49.709 1.00 81.00 766 THR A N 1
ATOM 5672 C CA . THR A 1 766 ? 48.205 36.715 -49.957 1.00 81.00 766 THR A CA 1
ATOM 5673 C C . THR A 1 766 ? 47.582 38.100 -49.835 1.00 81.00 766 THR A C 1
ATOM 5675 O O . THR A 1 766 ? 46.413 38.298 -50.161 1.00 81.00 766 THR A O 1
ATOM 5678 N N . LEU A 1 767 ? 48.353 39.068 -49.338 1.00 80.00 767 LEU A N 1
ATOM 5679 C CA . LEU A 1 767 ? 47.851 40.413 -49.073 1.00 80.00 767 LEU A CA 1
ATOM 5680 C C . LEU A 1 767 ? 47.649 41.187 -50.386 1.00 80.00 767 LEU A C 1
ATOM 5682 O O . LEU A 1 767 ? 48.612 41.477 -51.099 1.00 80.00 767 LEU A O 1
ATOM 5686 N N . GLY A 1 768 ? 46.394 41.517 -50.683 1.00 77.81 768 GLY A N 1
ATOM 5687 C CA . GLY A 1 768 ? 45.945 42.275 -51.844 1.00 77.81 768 GLY A CA 1
ATOM 5688 C C . GLY A 1 768 ? 45.314 43.627 -51.472 1.00 77.81 768 GLY A C 1
ATOM 5689 O O . GLY A 1 768 ? 45.275 44.014 -50.302 1.00 77.81 768 GLY A O 1
ATOM 5690 N N . PRO A 1 769 ? 44.813 44.386 -52.463 1.00 75.75 769 PRO A N 1
ATOM 5691 C CA . PRO A 1 769 ? 44.248 45.723 -52.260 1.00 75.75 769 PRO A CA 1
ATOM 5692 C C . PRO A 1 769 ? 43.024 45.768 -51.329 1.00 75.75 769 PRO A C 1
ATOM 5694 O O . PRO A 1 769 ? 42.702 46.841 -50.822 1.00 75.75 769 PRO A O 1
ATOM 5697 N N . GLY A 1 770 ? 42.332 44.637 -51.128 1.00 70.31 770 GLY A N 1
ATOM 5698 C CA . GLY A 1 770 ? 41.152 44.510 -50.263 1.00 70.31 770 GLY A CA 1
ATOM 5699 C C . GLY A 1 770 ? 41.376 43.778 -48.931 1.00 70.31 770 GLY A C 1
ATOM 5700 O O . GLY A 1 770 ? 40.392 43.476 -48.250 1.00 70.31 770 GLY A O 1
ATOM 5701 N N . GLY A 1 771 ? 42.628 43.475 -48.566 1.00 79.88 771 GLY A N 1
ATOM 5702 C CA . GLY A 1 771 ? 42.979 42.614 -47.430 1.00 79.88 771 GLY A CA 1
ATOM 5703 C C . GLY A 1 771 ? 43.563 41.279 -47.899 1.00 79.88 771 GLY A C 1
ATOM 5704 O O . GLY A 1 771 ? 44.274 41.235 -48.899 1.00 79.88 771 GLY A O 1
ATOM 5705 N N . CYS A 1 772 ? 43.301 40.186 -47.187 1.00 79.69 772 CYS A N 1
ATOM 5706 C CA . CYS A 1 772 ? 43.855 38.871 -47.523 1.00 79.69 772 CYS A CA 1
ATOM 5707 C C . CYS A 1 772 ? 43.017 38.124 -48.573 1.00 79.69 772 CYS A C 1
ATOM 5709 O O . CYS A 1 772 ? 41.867 37.774 -48.324 1.00 79.69 772 CYS A O 1
ATOM 5711 N N . GLU A 1 773 ? 43.609 37.859 -49.742 1.00 77.06 773 GLU A N 1
ATOM 5712 C CA . GLU A 1 773 ? 42.978 37.241 -50.921 1.00 77.06 773 GLU A CA 1
ATOM 5713 C C . GLU A 1 773 ? 43.631 35.877 -51.239 1.00 77.06 773 GLU A C 1
ATOM 5715 O O . GLU A 1 773 ? 44.827 35.710 -51.027 1.00 77.06 773 GLU A O 1
ATOM 5720 N N . ALA A 1 774 ? 42.889 34.875 -51.725 1.00 70.00 774 ALA A N 1
ATOM 5721 C CA . ALA A 1 774 ? 43.404 33.502 -51.896 1.00 70.00 774 ALA A CA 1
ATOM 5722 C C . ALA A 1 774 ? 44.578 33.391 -52.906 1.00 70.00 774 ALA A C 1
ATOM 5724 O O . ALA A 1 774 ? 44.514 33.936 -54.007 1.00 70.00 774 ALA A O 1
ATOM 5725 N N . ASP A 1 775 ? 45.628 32.638 -52.556 1.00 69.50 775 ASP A N 1
ATOM 5726 C CA . ASP A 1 775 ? 46.800 32.354 -53.399 1.00 69.50 775 ASP A CA 1
ATOM 5727 C C . ASP A 1 775 ? 46.517 31.196 -54.368 1.00 69.50 775 ASP A C 1
ATOM 5729 O O . ASP A 1 775 ? 46.277 30.055 -53.964 1.00 69.50 775 ASP A O 1
ATOM 5733 N N . CYS A 1 776 ? 46.569 31.493 -55.668 1.00 66.81 776 CYS A N 1
ATOM 5734 C CA . CYS A 1 776 ? 46.210 30.567 -56.745 1.00 66.81 776 CYS A CA 1
ATOM 5735 C C . CYS A 1 776 ? 47.373 30.289 -57.716 1.00 66.81 776 CYS A C 1
ATOM 5737 O O . CYS A 1 776 ? 47.162 29.917 -58.871 1.00 66.81 776 CYS A O 1
ATOM 5739 N N . SER A 1 777 ? 48.615 30.452 -57.263 1.00 66.81 777 SER A N 1
ATOM 5740 C CA . SER A 1 777 ? 49.823 30.276 -58.083 1.00 66.81 777 SER A CA 1
ATOM 5741 C C . SER A 1 777 ? 50.119 28.824 -58.526 1.00 66.81 777 SER A C 1
ATOM 5743 O O . SER A 1 777 ? 50.975 28.616 -59.387 1.00 66.81 777 SER A O 1
ATOM 5745 N N . GLY A 1 778 ? 49.404 27.818 -57.994 1.00 62.84 778 GLY A N 1
ATOM 5746 C CA . GLY A 1 778 ? 49.647 26.383 -58.230 1.00 62.84 778 GLY A CA 1
ATOM 5747 C C . GLY A 1 778 ? 48.735 25.656 -59.234 1.00 62.84 778 GLY A C 1
ATOM 5748 O O . GLY A 1 778 ? 48.909 24.452 -59.423 1.00 62.84 778 GLY A O 1
ATOM 5749 N N . CYS A 1 779 ? 47.768 26.326 -59.870 1.00 64.31 779 CYS A N 1
ATOM 5750 C CA . CYS A 1 779 ? 46.780 25.665 -60.738 1.00 64.31 779 CYS A CA 1
ATOM 5751 C C . CYS A 1 779 ? 47.152 25.665 -62.230 1.00 64.31 779 CYS A C 1
ATOM 5753 O O . CYS A 1 779 ? 47.730 26.621 -62.745 1.00 64.31 779 CYS A O 1
ATOM 5755 N N . GLU A 1 780 ? 46.803 24.584 -62.943 1.00 64.00 780 GLU A N 1
ATOM 5756 C CA . GLU A 1 780 ? 47.036 24.469 -64.390 1.00 64.00 780 GLU A CA 1
ATOM 5757 C C . GLU A 1 780 ? 46.296 25.569 -65.175 1.00 64.00 780 GLU A C 1
ATOM 5759 O O . GLU A 1 780 ? 45.175 25.965 -64.844 1.00 64.00 780 GLU A O 1
ATOM 5764 N N . ALA A 1 781 ? 46.918 26.057 -66.253 1.00 60.16 781 ALA A N 1
ATOM 5765 C CA . ALA A 1 781 ? 46.366 27.134 -67.069 1.00 60.16 781 ALA A CA 1
ATOM 5766 C C . ALA A 1 781 ? 44.981 26.761 -67.638 1.00 60.16 781 ALA A C 1
ATOM 5768 O O . ALA A 1 781 ? 44.845 25.798 -68.391 1.00 60.16 781 ALA A O 1
ATOM 5769 N N . GLY A 1 782 ? 43.961 27.556 -67.298 1.00 62.28 782 GLY A N 1
ATOM 5770 C CA . GLY A 1 782 ? 42.568 27.337 -67.711 1.00 62.28 782 GLY A CA 1
ATOM 5771 C C . GLY A 1 782 ? 41.673 26.675 -66.656 1.00 62.28 782 GLY A C 1
ATOM 5772 O O . GLY A 1 782 ? 40.491 26.468 -66.922 1.00 62.28 782 GLY A O 1
ATOM 5773 N N . VAL A 1 783 ? 42.196 26.382 -65.462 1.00 64.56 783 VAL A N 1
ATOM 5774 C CA . VAL A 1 783 ? 41.436 25.851 -64.324 1.00 64.56 783 VAL A CA 1
ATOM 5775 C C . VAL A 1 783 ? 41.189 26.956 -63.289 1.00 64.56 783 VAL A C 1
ATOM 5777 O O . VAL A 1 783 ? 42.121 27.633 -62.863 1.00 64.56 783 VAL A O 1
ATOM 5780 N N . GLY A 1 784 ? 39.929 27.145 -62.881 1.00 62.97 784 GLY A N 1
ATOM 5781 C CA . GLY A 1 784 ? 39.552 28.101 -61.834 1.00 62.97 784 GLY A CA 1
ATOM 5782 C C . GLY A 1 784 ? 39.933 27.626 -60.427 1.00 62.97 784 GLY A C 1
ATOM 5783 O O . GLY A 1 784 ? 39.840 26.436 -60.118 1.00 62.97 784 GLY A O 1
ATOM 5784 N N . CYS A 1 785 ? 40.343 28.575 -59.589 1.00 63.47 785 CYS A N 1
ATOM 5785 C CA . CYS A 1 785 ? 40.654 28.391 -58.172 1.00 63.47 785 CYS A CA 1
ATOM 5786 C C . CYS A 1 785 ? 39.341 28.381 -57.377 1.00 63.47 785 CYS A C 1
ATOM 5788 O O . CYS A 1 785 ? 38.555 29.323 -57.496 1.00 63.47 785 CYS A O 1
ATOM 5790 N N . ILE A 1 786 ? 39.072 27.309 -56.630 1.00 62.28 786 ILE A N 1
ATOM 5791 C CA . ILE A 1 786 ? 37.816 27.156 -55.871 1.00 62.28 786 ILE A CA 1
ATOM 5792 C C . ILE A 1 786 ? 37.996 27.418 -54.370 1.00 62.28 786 ILE A C 1
ATOM 5794 O O . ILE A 1 786 ? 37.040 27.823 -53.715 1.00 62.28 786 ILE A O 1
ATOM 5798 N N . ALA A 1 787 ? 39.213 27.245 -53.852 1.00 61.06 787 ALA A N 1
ATOM 5799 C CA . ALA A 1 787 ? 39.641 27.577 -52.494 1.00 61.06 787 ALA A CA 1
ATOM 5800 C C . ALA A 1 787 ? 41.190 27.648 -52.454 1.00 61.06 787 ALA A C 1
ATOM 5802 O O . ALA A 1 787 ? 41.836 27.169 -53.392 1.00 61.06 787 ALA A O 1
ATOM 5803 N N . PRO A 1 788 ? 41.807 28.227 -51.406 1.00 60.81 788 PRO A N 1
ATOM 5804 C CA . PRO A 1 788 ? 43.262 28.241 -51.225 1.00 60.81 788 PRO A CA 1
ATOM 5805 C C . PRO A 1 788 ? 43.908 26.863 -51.421 1.00 60.81 788 PRO A C 1
ATOM 5807 O O . PRO A 1 788 ? 43.611 25.924 -50.687 1.00 60.81 788 PRO A O 1
ATOM 5810 N N . GLY A 1 789 ? 44.794 26.731 -52.411 1.00 60.88 789 GLY A N 1
ATOM 5811 C CA . GLY A 1 789 ? 45.486 25.469 -52.706 1.00 60.88 789 GLY A CA 1
ATOM 5812 C C . GLY A 1 789 ? 44.641 24.372 -53.375 1.00 60.88 789 GLY A C 1
ATOM 5813 O O . GLY A 1 789 ? 45.179 23.301 -53.656 1.00 60.88 789 GLY A O 1
ATOM 5814 N N . GLU A 1 790 ? 43.363 24.619 -53.688 1.00 62.00 790 GLU A N 1
ATOM 5815 C CA . GLU A 1 790 ? 42.490 23.663 -54.379 1.00 62.00 790 GLU A CA 1
ATOM 5816 C C . GLU A 1 790 ? 42.179 24.102 -55.817 1.00 62.00 790 GLU A C 1
ATOM 5818 O O . GLU A 1 790 ? 41.476 25.085 -56.081 1.00 62.00 790 GLU A O 1
ATOM 5823 N N . CYS A 1 791 ? 42.680 23.314 -56.770 1.00 68.12 791 CYS A N 1
ATOM 5824 C CA . CYS A 1 791 ? 42.443 23.508 -58.197 1.00 68.12 791 CYS A CA 1
ATOM 5825 C C . CYS A 1 791 ? 41.226 22.703 -58.675 1.00 68.12 791 CYS A C 1
ATOM 5827 O O . CYS A 1 791 ? 41.057 21.535 -58.314 1.00 68.12 791 CYS A O 1
ATOM 5829 N N . GLY A 1 792 ? 40.406 23.294 -59.548 1.00 67.56 792 GLY A N 1
ATOM 5830 C CA . GLY A 1 792 ? 39.339 22.571 -60.249 1.00 67.56 792 GLY A CA 1
ATOM 5831 C C . GLY A 1 792 ? 39.847 21.452 -61.186 1.00 67.56 792 GLY A C 1
ATOM 5832 O O . GLY A 1 792 ? 41.042 21.279 -61.408 1.00 67.56 792 GLY A O 1
ATOM 5833 N N . CYS A 1 793 ? 38.936 20.680 -61.788 1.00 69.38 793 CYS A N 1
ATOM 5834 C CA . CYS A 1 793 ? 39.281 19.643 -62.774 1.00 69.38 793 CYS A CA 1
ATOM 5835 C C . CYS A 1 793 ? 38.906 20.082 -64.196 1.00 69.38 793 CYS A C 1
ATOM 5837 O O . CYS A 1 793 ? 37.801 20.572 -64.419 1.00 69.38 793 CYS A O 1
ATOM 5839 N N . ALA A 1 794 ? 39.772 19.818 -65.181 1.00 62.12 794 ALA A N 1
ATOM 5840 C CA . ALA A 1 794 ? 39.556 20.252 -66.566 1.00 62.12 794 ALA A CA 1
ATOM 5841 C C . ALA A 1 794 ? 38.419 19.509 -67.314 1.00 62.12 794 ALA A C 1
ATOM 5843 O O . ALA A 1 794 ? 37.883 20.056 -68.273 1.00 62.12 794 ALA A O 1
ATOM 5844 N N . ALA A 1 795 ? 38.021 18.295 -66.895 1.00 70.69 795 ALA A N 1
ATOM 5845 C CA . ALA A 1 795 ? 36.795 17.611 -67.349 1.00 70.69 795 ALA A CA 1
ATOM 5846 C C . ALA A 1 795 ? 36.530 16.324 -66.538 1.00 70.69 795 ALA A C 1
ATOM 5848 O O . ALA A 1 795 ? 37.190 15.307 -66.749 1.00 70.69 795 ALA A O 1
ATOM 5849 N N . CYS A 1 796 ? 35.547 16.345 -65.637 1.00 74.06 796 CYS A N 1
ATOM 5850 C CA . CYS A 1 796 ? 35.122 15.196 -64.833 1.00 74.06 796 CYS A CA 1
ATOM 5851 C C . CYS A 1 796 ? 33.646 14.915 -65.148 1.00 74.06 796 CYS A C 1
ATOM 5853 O O . CYS A 1 796 ? 32.788 15.728 -64.815 1.00 74.06 796 CYS A O 1
ATOM 5855 N N . LYS A 1 797 ? 33.356 13.851 -65.915 1.00 79.12 797 LYS A N 1
ATOM 5856 C CA . LYS A 1 797 ? 32.036 13.689 -66.556 1.00 79.12 797 LYS A CA 1
ATOM 5857 C C . LYS A 1 797 ? 31.026 12.930 -65.690 1.00 79.12 797 LYS A C 1
ATOM 5859 O O . LYS A 1 797 ? 29.934 13.438 -65.470 1.00 79.12 797 LYS A O 1
ATOM 5864 N N . TYR A 1 798 ? 31.382 11.733 -65.221 1.00 81.06 798 TYR A N 1
ATOM 5865 C CA . TYR A 1 798 ? 30.566 10.906 -64.317 1.00 81.06 798 TYR A CA 1
ATOM 5866 C C . TYR A 1 798 ? 31.377 10.535 -63.073 1.00 81.06 798 TYR A C 1
ATOM 5868 O O . TYR A 1 798 ? 31.630 9.367 -62.775 1.00 81.06 798 TYR A O 1
ATOM 5876 N N . GLY A 1 799 ? 31.872 11.568 -62.398 1.00 75.88 799 GLY A N 1
ATOM 5877 C CA . GLY A 1 799 ? 32.707 11.459 -61.214 1.00 75.88 799 GLY A CA 1
ATOM 5878 C C . GLY A 1 799 ? 32.746 12.768 -60.435 1.00 75.88 799 GLY A C 1
ATOM 5879 O O . GLY A 1 799 ? 32.317 13.809 -60.934 1.00 75.88 799 GLY A O 1
ATOM 5880 N N . SER A 1 800 ? 33.264 12.709 -59.215 1.00 75.75 800 SER A N 1
ATOM 5881 C CA . SER A 1 800 ? 33.474 13.873 -58.355 1.00 75.75 800 SER A CA 1
ATOM 5882 C C . SER A 1 800 ? 34.928 14.341 -58.468 1.00 75.75 800 SER A C 1
ATOM 5884 O O . SER A 1 800 ? 35.849 13.526 -58.413 1.00 75.75 800 SER A O 1
ATOM 5886 N N . CYS A 1 801 ? 35.152 15.644 -58.666 1.00 66.44 801 CYS A N 1
ATOM 5887 C CA . CYS A 1 801 ? 36.498 16.220 -58.722 1.00 66.44 801 CYS A CA 1
ATOM 5888 C C . CYS A 1 801 ? 37.075 16.348 -57.308 1.00 66.44 801 CYS A C 1
ATOM 5890 O O . CYS A 1 801 ? 36.445 16.954 -56.445 1.00 66.44 801 CYS A O 1
ATOM 5892 N N . TYR A 1 802 ? 38.271 15.809 -57.091 1.00 61.59 802 TYR A N 1
ATOM 5893 C CA . TYR A 1 802 ? 39.007 15.911 -55.836 1.00 61.59 802 TYR A CA 1
ATOM 5894 C C . TYR A 1 802 ? 40.488 16.166 -56.146 1.00 61.59 802 TYR A C 1
ATOM 5896 O O . TYR A 1 802 ? 41.146 15.313 -56.741 1.00 61.59 802 TYR A O 1
ATOM 5904 N N . ASN A 1 803 ? 41.011 17.348 -55.796 1.00 60.62 803 ASN A N 1
ATOM 5905 C CA . ASN A 1 803 ? 42.418 17.738 -55.996 1.00 60.62 803 ASN A CA 1
ATOM 5906 C C . ASN A 1 803 ? 42.973 17.429 -57.400 1.00 60.62 803 ASN A C 1
ATOM 5908 O O . ASN A 1 803 ? 43.961 16.712 -57.562 1.00 60.62 803 ASN A O 1
ATOM 5912 N N . GLY A 1 804 ? 42.299 17.925 -58.441 1.00 65.19 804 GLY A N 1
ATOM 5913 C CA . GLY A 1 804 ? 42.722 17.733 -59.833 1.00 65.19 804 GLY A CA 1
ATOM 5914 C C . GLY A 1 804 ? 42.522 16.316 -60.398 1.00 65.19 804 GLY A C 1
ATOM 5915 O O . GLY A 1 804 ? 42.850 16.080 -61.564 1.00 65.19 804 GLY A O 1
ATOM 5916 N N . ARG A 1 805 ? 41.956 15.368 -59.628 1.00 67.56 805 ARG A N 1
ATOM 5917 C CA . ARG A 1 805 ? 41.585 14.017 -60.092 1.00 67.56 805 ARG A CA 1
ATOM 5918 C C . ARG A 1 805 ? 40.071 13.827 -60.117 1.00 67.56 805 ARG A C 1
ATOM 5920 O O . ARG A 1 805 ? 39.352 14.363 -59.284 1.00 67.56 805 ARG A O 1
ATOM 5927 N N . CYS A 1 806 ? 39.592 13.012 -61.049 1.00 75.06 806 CYS A N 1
ATOM 5928 C CA . CYS A 1 806 ? 38.187 12.632 -61.130 1.00 75.06 806 CYS A CA 1
ATOM 5929 C C . CYS A 1 806 ? 37.983 11.267 -60.447 1.00 75.06 806 CYS A C 1
ATOM 5931 O O . CYS A 1 806 ? 38.603 10.283 -60.854 1.00 75.06 806 CYS A O 1
ATOM 5933 N N . GLU A 1 807 ? 37.149 11.204 -59.408 1.00 79.50 807 GLU A N 1
ATOM 5934 C CA . GLU A 1 807 ? 36.739 9.959 -58.745 1.00 79.50 807 GLU A CA 1
ATOM 5935 C C . GLU A 1 807 ? 35.427 9.455 -59.335 1.00 79.50 807 GLU A C 1
ATOM 5937 O O . GLU A 1 807 ? 34.397 10.121 -59.237 1.00 79.50 807 GLU A O 1
ATOM 5942 N N . CYS A 1 808 ? 35.451 8.292 -59.979 1.00 75.50 808 CYS A N 1
ATOM 5943 C CA . CYS A 1 808 ? 34.324 7.865 -60.800 1.00 75.50 808 CYS A CA 1
ATOM 5944 C C . CYS A 1 808 ? 33.154 7.366 -59.963 1.00 75.50 808 CYS A C 1
ATOM 5946 O O . CYS A 1 808 ? 33.329 6.562 -59.048 1.00 75.50 808 CYS A O 1
ATOM 5948 N N . TRP A 1 809 ? 31.946 7.811 -60.314 1.00 78.44 809 TRP A N 1
ATOM 5949 C CA . TRP A 1 809 ? 30.722 7.253 -59.754 1.00 78.44 809 TRP A CA 1
ATOM 5950 C C . TRP A 1 809 ? 30.615 5.765 -60.105 1.00 78.44 809 TRP A C 1
ATOM 5952 O O . TRP A 1 809 ? 31.160 5.305 -61.113 1.00 78.44 809 TRP A O 1
ATOM 5962 N N . ALA A 1 810 ? 29.891 5.008 -59.279 1.00 66.94 810 ALA A N 1
ATOM 5963 C CA . ALA A 1 810 ? 29.675 3.581 -59.492 1.00 66.94 810 ALA A CA 1
ATOM 5964 C C . ALA A 1 810 ? 29.196 3.290 -60.929 1.00 66.94 810 ALA A C 1
ATOM 5966 O O . ALA A 1 810 ? 28.243 3.900 -61.413 1.00 66.94 810 ALA A O 1
ATOM 5967 N N . GLY A 1 811 ? 29.868 2.357 -61.610 1.00 68.75 811 GLY A N 1
ATOM 5968 C CA . GLY A 1 811 ? 29.586 2.018 -63.007 1.00 68.75 811 GLY A CA 1
ATOM 5969 C C . GLY A 1 811 ? 30.319 2.867 -64.051 1.00 68.75 811 GLY A C 1
ATOM 5970 O O . GLY A 1 811 ? 30.042 2.701 -65.238 1.00 68.75 811 GLY A O 1
ATOM 5971 N N . TYR A 1 812 ? 31.260 3.732 -63.654 1.00 79.56 812 TYR A N 1
ATOM 5972 C CA . TYR A 1 812 ? 32.123 4.502 -64.558 1.00 79.56 812 TYR A CA 1
ATOM 5973 C C . TYR A 1 812 ? 33.604 4.378 -64.180 1.00 79.56 812 TYR A C 1
ATOM 5975 O O . TYR A 1 812 ? 33.953 4.179 -63.021 1.00 79.56 812 TYR A O 1
ATOM 5983 N N . THR A 1 813 ? 34.495 4.486 -65.168 1.00 77.25 813 THR A N 1
ATOM 5984 C CA . THR A 1 813 ? 35.955 4.383 -65.011 1.00 77.25 813 THR A CA 1
ATOM 5985 C C . THR A 1 813 ? 36.700 5.347 -65.954 1.00 77.25 813 THR A C 1
ATOM 5987 O O . THR A 1 813 ? 36.099 6.034 -66.790 1.00 77.25 813 THR A O 1
ATOM 5990 N N . GLY A 1 814 ? 38.030 5.413 -65.821 1.00 78.75 814 GLY A N 1
ATOM 5991 C CA . GLY A 1 814 ? 38.921 6.261 -66.626 1.00 78.75 814 GLY A CA 1
ATOM 5992 C C . GLY A 1 814 ? 39.246 7.616 -65.979 1.00 78.75 814 GLY A C 1
ATOM 5993 O O . GLY A 1 814 ? 38.551 8.067 -65.080 1.00 78.75 814 GLY A O 1
ATOM 5994 N N . LYS A 1 815 ? 40.306 8.295 -66.451 1.00 74.38 815 LYS A N 1
ATOM 5995 C CA . LYS A 1 815 ? 40.864 9.525 -65.832 1.00 74.38 815 LYS A CA 1
ATOM 5996 C C . LYS A 1 815 ? 39.881 10.710 -65.765 1.00 74.38 815 LYS A C 1
ATOM 5998 O O . LYS A 1 815 ? 40.021 11.569 -64.904 1.00 74.38 815 LYS A O 1
ATOM 6003 N N . ALA A 1 816 ? 38.896 10.744 -66.662 1.00 79.06 816 ALA A N 1
ATOM 6004 C CA . ALA A 1 816 ? 37.822 11.742 -66.704 1.00 79.06 816 ALA A CA 1
ATOM 6005 C C . ALA A 1 816 ? 36.448 11.161 -66.306 1.00 79.06 816 ALA A C 1
ATOM 6007 O O . ALA A 1 816 ? 35.422 11.823 -66.483 1.00 79.06 816 ALA A O 1
ATOM 6008 N N . CYS A 1 817 ? 36.414 9.906 -65.839 1.00 81.69 817 CYS A N 1
ATOM 6009 C CA . CYS A 1 817 ? 35.202 9.152 -65.512 1.00 81.69 817 CYS A CA 1
ATOM 6010 C C . CYS A 1 817 ? 34.152 9.192 -66.621 1.00 81.69 817 CYS A C 1
ATOM 6012 O O . CYS A 1 817 ? 32.976 9.456 -66.402 1.00 81.69 817 CYS A O 1
ATOM 6014 N N . ASN A 1 818 ? 34.610 8.993 -67.852 1.00 83.44 818 ASN A N 1
ATOM 6015 C CA . ASN A 1 818 ? 33.806 9.067 -69.066 1.00 83.44 818 ASN A CA 1
ATOM 6016 C C . ASN A 1 818 ? 33.617 7.699 -69.740 1.00 83.44 818 ASN A C 1
ATOM 6018 O O . ASN A 1 818 ? 32.955 7.634 -70.774 1.00 83.44 818 ASN A O 1
ATOM 6022 N N . THR A 1 819 ? 34.176 6.625 -69.173 1.00 85.00 819 THR A N 1
ATOM 6023 C CA . THR A 1 819 ? 34.036 5.257 -69.690 1.00 85.00 819 THR A CA 1
ATOM 6024 C C . THR A 1 819 ? 33.019 4.504 -68.842 1.00 85.00 819 THR A C 1
ATOM 6026 O O . THR A 1 819 ? 33.219 4.365 -67.640 1.00 85.00 819 THR A O 1
ATOM 6029 N N . ALA A 1 820 ? 31.924 4.026 -69.433 1.00 76.25 820 ALA A N 1
ATOM 6030 C CA . ALA A 1 820 ? 30.942 3.213 -68.714 1.00 76.25 820 ALA A CA 1
ATOM 6031 C C . ALA A 1 820 ? 31.493 1.796 -68.457 1.00 76.25 820 ALA A C 1
ATOM 6033 O O . ALA A 1 820 ? 32.062 1.176 -69.353 1.00 76.25 820 ALA A O 1
ATOM 6034 N N . ALA A 1 821 ? 31.303 1.286 -67.244 1.00 71.06 821 ALA A N 1
ATOM 6035 C CA . ALA A 1 821 ? 31.693 -0.048 -66.786 1.00 71.06 821 ALA A CA 1
ATOM 6036 C C . ALA A 1 821 ? 30.542 -0.692 -65.976 1.00 71.06 821 ALA A C 1
ATOM 6038 O O . ALA A 1 821 ? 30.664 -0.898 -64.765 1.00 71.06 821 ALA A O 1
ATOM 6039 N N . PRO A 1 822 ? 29.398 -0.984 -66.621 1.00 60.69 822 PRO A N 1
ATOM 6040 C CA . PRO A 1 822 ? 28.168 -1.400 -65.945 1.00 60.69 822 PRO A CA 1
ATOM 6041 C C . PRO A 1 822 ? 28.339 -2.662 -65.081 1.00 60.69 822 PRO A C 1
ATOM 6043 O O . PRO A 1 822 ? 27.843 -2.701 -63.959 1.00 60.69 822 PRO A O 1
ATOM 6046 N N . ASP A 1 823 ? 29.134 -3.642 -65.512 1.00 60.75 823 ASP A N 1
ATOM 6047 C CA . ASP A 1 823 ? 29.329 -4.901 -64.768 1.00 60.75 823 ASP A CA 1
ATOM 6048 C C . ASP A 1 823 ? 30.101 -4.743 -63.442 1.00 60.75 823 ASP A C 1
ATOM 6050 O O . ASP A 1 823 ? 30.206 -5.690 -62.664 1.00 60.75 823 ASP A O 1
ATOM 6054 N N . THR A 1 824 ? 30.632 -3.547 -63.167 1.00 54.69 824 THR A N 1
ATOM 6055 C CA . THR A 1 824 ? 31.368 -3.217 -61.934 1.00 54.69 824 THR A CA 1
ATOM 6056 C C . THR A 1 824 ? 30.572 -2.344 -60.964 1.00 54.69 824 THR A C 1
ATOM 6058 O O . THR A 1 824 ? 31.062 -2.029 -59.881 1.00 54.69 824 THR A O 1
ATOM 6061 N N . ALA A 1 825 ? 29.340 -1.957 -61.314 1.00 54.22 825 ALA A N 1
ATOM 6062 C CA . ALA A 1 825 ? 28.469 -1.226 -60.403 1.00 54.22 825 ALA A CA 1
ATOM 6063 C C . ALA A 1 825 ? 27.892 -2.199 -59.349 1.00 54.22 825 ALA A C 1
ATOM 6065 O O . ALA A 1 825 ? 27.145 -3.113 -59.716 1.00 54.22 825 ALA A O 1
ATOM 6066 N N . PRO A 1 826 ? 28.187 -2.022 -58.044 1.00 53.16 826 PRO A N 1
ATOM 6067 C CA . PRO A 1 826 ? 27.802 -2.969 -56.987 1.00 53.16 826 PRO A CA 1
ATOM 6068 C C . PRO A 1 826 ? 26.281 -3.146 -56.824 1.00 53.16 826 PRO A C 1
ATOM 6070 O O . PRO A 1 826 ? 25.828 -4.053 -56.134 1.00 53.16 826 PRO A O 1
ATOM 6073 N N . ASN A 1 827 ? 25.483 -2.301 -57.473 1.00 52.91 827 ASN A N 1
ATOM 6074 C CA . ASN A 1 827 ? 24.032 -2.223 -57.370 1.00 52.91 827 ASN A CA 1
ATOM 6075 C C . ASN A 1 827 ? 23.288 -2.546 -58.680 1.00 52.91 827 ASN A C 1
ATOM 6077 O O . ASN A 1 827 ? 22.068 -2.405 -58.704 1.00 52.91 827 ASN A O 1
ATOM 6081 N N . ILE A 1 828 ? 23.956 -2.984 -59.763 1.00 48.06 828 ILE A N 1
ATOM 6082 C CA . ILE A 1 828 ? 23.308 -3.127 -61.089 1.00 48.06 828 ILE A CA 1
ATOM 6083 C C . ILE A 1 828 ? 22.223 -4.217 -61.157 1.00 48.06 828 ILE A C 1
ATOM 6085 O O . ILE A 1 828 ? 21.477 -4.312 -62.129 1.00 48.06 828 ILE A O 1
ATOM 6089 N N . LYS A 1 829 ? 22.111 -5.029 -60.102 1.00 45.53 829 LYS A N 1
ATOM 6090 C CA . LYS A 1 829 ? 21.044 -6.016 -59.900 1.00 45.53 829 LYS A CA 1
ATOM 6091 C C . LYS A 1 829 ? 20.168 -5.718 -58.670 1.00 45.53 829 LYS A C 1
ATOM 6093 O O . LYS A 1 829 ? 19.449 -6.611 -58.242 1.00 45.53 829 LYS A O 1
ATOM 6098 N N . SER A 1 830 ? 20.242 -4.515 -58.083 1.00 45.03 830 SER A N 1
ATOM 6099 C CA . SER A 1 830 ? 19.577 -4.163 -56.815 1.00 45.03 830 SER A CA 1
ATOM 6100 C C . SER A 1 830 ? 18.112 -3.739 -57.004 1.00 45.03 830 SER A C 1
ATOM 6102 O O . SER A 1 830 ? 17.866 -2.745 -57.689 1.00 45.03 830 SER A O 1
ATOM 6104 N N . PRO A 1 831 ? 17.134 -4.417 -56.371 1.00 43.84 831 PRO A N 1
ATOM 6105 C CA . PRO A 1 831 ? 15.730 -4.009 -56.384 1.00 43.84 831 PRO A CA 1
ATOM 6106 C C . PRO A 1 831 ? 15.277 -3.267 -55.105 1.00 43.84 831 PRO A C 1
ATOM 6108 O O . PRO A 1 831 ? 14.077 -3.080 -54.916 1.00 43.84 831 PRO A O 1
ATOM 6111 N N . MET A 1 832 ? 16.194 -2.848 -54.218 1.00 43.06 832 MET A N 1
ATOM 6112 C CA . MET A 1 832 ? 15.882 -2.097 -52.986 1.00 43.06 832 MET A CA 1
ATOM 6113 C C . MET A 1 832 ? 16.807 -0.887 -52.768 1.00 43.06 832 MET A C 1
ATOM 6115 O O . MET A 1 832 ? 17.961 -0.886 -53.204 1.00 43.06 832 MET A O 1
ATOM 6119 N N . GLY A 1 833 ? 16.293 0.113 -52.042 1.00 48.22 833 GLY A N 1
ATOM 6120 C CA . GLY A 1 833 ? 17.028 1.252 -51.479 1.00 48.22 833 GLY A CA 1
ATOM 6121 C C . GLY A 1 833 ? 16.845 1.333 -49.957 1.00 48.22 833 GLY A C 1
ATOM 6122 O O . GLY A 1 833 ? 15.955 0.686 -49.405 1.00 48.22 833 GLY A O 1
ATOM 6123 N N . ILE A 1 834 ? 17.699 2.099 -49.281 1.00 46.34 834 ILE A N 1
ATOM 6124 C CA . ILE A 1 834 ? 17.599 2.409 -47.849 1.00 46.34 834 ILE A CA 1
ATOM 6125 C C . ILE A 1 834 ? 17.302 3.900 -47.696 1.00 46.34 834 ILE A C 1
ATOM 6127 O O . ILE A 1 834 ? 17.877 4.711 -48.421 1.00 46.34 834 ILE A O 1
ATOM 6131 N N . GLU A 1 835 ? 16.424 4.255 -46.760 1.00 42.66 835 GLU A N 1
ATOM 6132 C CA . GLU A 1 835 ? 16.303 5.645 -46.324 1.00 42.66 835 GLU A CA 1
ATOM 6133 C C . GLU A 1 835 ? 17.565 6.005 -45.542 1.00 42.66 835 GLU A C 1
ATOM 6135 O O . GLU A 1 835 ? 17.865 5.413 -44.501 1.00 42.66 835 GLU A O 1
ATOM 6140 N N . VAL A 1 836 ? 18.345 6.937 -46.081 1.00 47.47 836 VAL A N 1
ATOM 6141 C CA . VAL A 1 836 ? 19.510 7.481 -45.387 1.00 47.47 836 VAL A CA 1
ATOM 6142 C C . VAL A 1 836 ? 18.983 8.452 -44.337 1.00 47.47 836 VAL A C 1
ATOM 6144 O O . VAL A 1 836 ? 18.218 9.358 -44.669 1.00 47.47 836 VAL A O 1
ATOM 6147 N N . SER A 1 837 ? 19.358 8.252 -43.071 1.00 47.28 837 SER A N 1
ATOM 6148 C CA . SER A 1 837 ? 18.895 9.113 -41.981 1.00 47.28 837 SER A CA 1
ATOM 6149 C C . SER A 1 837 ? 19.262 10.573 -42.247 1.00 47.28 837 SER A C 1
ATOM 6151 O O . SER A 1 837 ? 20.306 10.866 -42.835 1.00 47.28 837 SER A O 1
ATOM 6153 N N . ALA A 1 838 ? 18.425 11.499 -41.774 1.00 51.19 838 ALA A N 1
ATOM 6154 C CA . ALA A 1 838 ? 18.734 12.920 -41.865 1.00 51.19 838 ALA A CA 1
ATOM 6155 C C . ALA A 1 838 ? 20.091 13.215 -41.188 1.00 51.19 838 ALA A C 1
ATOM 6157 O O . ALA A 1 838 ? 20.360 12.686 -40.102 1.00 51.19 838 ALA A O 1
ATOM 6158 N N . PRO A 1 839 ? 20.957 14.043 -41.798 1.00 55.38 839 PRO A N 1
ATOM 6159 C CA . PRO A 1 839 ? 22.169 14.497 -41.136 1.00 55.38 839 PRO A CA 1
ATOM 6160 C C . PRO A 1 839 ? 21.775 15.353 -39.927 1.00 55.38 839 PRO A C 1
ATOM 6162 O O . PRO A 1 839 ? 21.173 16.413 -40.072 1.00 55.38 839 PRO A O 1
ATOM 6165 N N . ALA A 1 840 ? 22.085 14.859 -38.733 1.00 56.28 840 ALA A N 1
ATOM 6166 C CA . ALA A 1 840 ? 21.871 15.542 -37.465 1.00 56.28 840 ALA A CA 1
ATOM 6167 C C . ALA A 1 840 ? 23.044 15.236 -36.532 1.00 56.28 840 ALA A C 1
ATOM 6169 O O . ALA A 1 840 ? 23.647 14.167 -36.638 1.00 56.28 840 ALA A O 1
ATOM 6170 N N . TYR A 1 841 ? 23.326 16.133 -35.587 1.00 53.84 841 TYR A N 1
ATOM 6171 C CA . TYR A 1 841 ? 24.479 16.008 -34.686 1.00 53.84 841 TYR A CA 1
ATOM 6172 C C . TYR A 1 841 ? 24.414 14.774 -33.766 1.00 53.84 841 TYR A C 1
ATOM 6174 O O . TYR A 1 841 ? 25.429 14.357 -33.220 1.00 53.84 841 TYR A O 1
ATOM 6182 N N . TYR A 1 842 ? 23.224 14.189 -33.595 1.00 49.75 842 TYR A N 1
ATOM 6183 C CA . TYR A 1 842 ? 22.977 12.960 -32.834 1.00 49.75 842 TYR A CA 1
ATOM 6184 C C . TYR A 1 842 ? 22.851 11.710 -33.722 1.00 49.75 842 TYR A C 1
ATOM 6186 O O . TYR A 1 842 ? 22.526 10.629 -33.229 1.00 49.75 842 TYR A O 1
ATOM 6194 N N . SER A 1 843 ? 23.055 11.838 -35.035 1.00 50.12 843 SER A N 1
ATOM 6195 C CA . SER A 1 843 ? 23.000 10.696 -35.943 1.00 50.12 843 SER A CA 1
ATOM 6196 C C . SER A 1 843 ? 24.183 9.767 -35.688 1.00 50.12 843 SER A C 1
ATOM 6198 O O . SER A 1 843 ? 25.335 10.189 -35.686 1.00 50.12 843 SER A O 1
ATOM 6200 N N . SER A 1 844 ? 23.907 8.474 -35.535 1.00 51.03 844 SER A N 1
ATOM 6201 C CA . SER A 1 844 ? 24.942 7.440 -35.438 1.00 51.03 844 SER A CA 1
ATOM 6202 C C . SER A 1 844 ? 25.566 7.084 -36.797 1.00 51.03 844 SER A C 1
ATOM 6204 O O . SER A 1 844 ? 26.481 6.261 -36.856 1.00 51.03 844 SER A O 1
ATOM 6206 N N . GLN A 1 845 ? 25.092 7.690 -37.895 1.00 49.91 845 GLN A N 1
ATOM 6207 C CA . GLN A 1 845 ? 25.613 7.490 -39.248 1.00 49.91 845 GLN A CA 1
ATOM 6208 C C . GLN A 1 845 ? 26.600 8.603 -39.634 1.00 49.91 845 GLN A C 1
ATOM 6210 O O . GLN A 1 845 ? 26.257 9.785 -39.651 1.00 49.91 845 GLN A O 1
ATOM 6215 N N . TRP A 1 846 ? 27.817 8.218 -40.021 1.00 54.06 846 TRP A N 1
ATOM 6216 C CA . TRP A 1 846 ? 28.904 9.122 -40.416 1.00 54.06 846 TRP A CA 1
ATOM 6217 C C . TRP A 1 846 ? 28.839 9.373 -41.929 1.00 54.06 846 TRP A C 1
ATOM 6219 O O . TRP A 1 846 ? 29.581 8.786 -42.712 1.00 54.06 846 TRP A O 1
ATOM 6229 N N . ILE A 1 847 ? 27.860 10.173 -42.350 1.00 54.47 847 ILE A N 1
ATOM 6230 C CA . ILE A 1 847 ? 27.484 10.354 -43.762 1.00 54.47 847 ILE A CA 1
ATOM 6231 C C . ILE A 1 847 ? 28.421 11.345 -44.476 1.00 54.47 847 ILE A C 1
ATOM 6233 O O . ILE A 1 847 ? 28.651 11.217 -45.678 1.00 54.47 847 ILE A O 1
ATOM 6237 N N . TRP A 1 848 ? 28.971 12.326 -43.753 1.00 54.91 848 TRP A N 1
ATOM 6238 C CA . TRP A 1 848 ? 29.794 13.399 -44.318 1.00 54.91 848 TRP A CA 1
ATOM 6239 C C . TRP A 1 848 ? 31.230 13.347 -43.792 1.00 54.91 848 TRP A C 1
ATOM 6241 O O . TRP A 1 848 ? 31.453 13.135 -42.606 1.00 54.91 848 TRP A O 1
ATOM 6251 N N . ILE A 1 849 ? 32.200 13.589 -44.680 1.00 53.53 849 ILE A N 1
ATOM 6252 C CA . ILE A 1 849 ? 33.620 13.757 -44.313 1.00 53.53 849 ILE A CA 1
ATOM 6253 C C . ILE A 1 849 ? 33.828 15.095 -43.584 1.00 53.53 849 ILE A C 1
ATOM 6255 O O . ILE A 1 849 ? 34.625 15.191 -42.658 1.00 53.53 849 ILE A O 1
ATOM 6259 N N . ASP A 1 850 ? 33.080 16.123 -43.992 1.00 57.41 850 ASP A N 1
ATOM 6260 C CA . ASP A 1 850 ? 32.989 17.392 -43.277 1.00 57.41 850 ASP A CA 1
ATOM 6261 C C . ASP A 1 850 ? 31.982 17.252 -42.132 1.00 57.41 850 ASP A C 1
ATOM 6263 O O . ASP A 1 850 ? 30.766 17.299 -42.343 1.00 57.41 850 ASP A O 1
ATOM 6267 N N . ALA A 1 851 ? 32.502 17.067 -40.920 1.00 53.66 851 ALA A N 1
ATOM 6268 C CA . ALA A 1 851 ? 31.697 16.907 -39.717 1.00 53.66 851 ALA A CA 1
ATOM 6269 C C . ALA A 1 851 ? 30.778 18.116 -39.446 1.00 53.66 851 ALA A C 1
ATOM 6271 O O . ALA A 1 851 ? 29.709 17.939 -38.862 1.00 53.66 851 ALA A O 1
ATOM 6272 N N . MET A 1 852 ? 31.111 19.323 -39.931 1.00 58.12 852 MET A N 1
ATOM 6273 C CA . MET A 1 852 ? 30.231 20.492 -39.790 1.00 58.12 852 MET A CA 1
ATOM 6274 C C . MET A 1 852 ? 28.941 20.354 -40.598 1.00 58.12 852 MET A C 1
ATOM 6276 O O . MET A 1 852 ? 27.928 20.938 -40.238 1.00 58.12 852 MET A O 1
ATOM 6280 N N . LYS A 1 853 ? 28.899 19.515 -41.638 1.00 58.06 853 LYS A N 1
ATOM 6281 C CA . LYS A 1 853 ? 27.648 19.224 -42.366 1.00 58.06 853 LYS A CA 1
ATOM 6282 C C . LYS A 1 853 ? 26.676 18.348 -41.574 1.00 58.06 853 LYS A C 1
ATOM 6284 O O . LYS A 1 853 ? 25.533 18.179 -41.993 1.00 58.06 853 LYS A O 1
ATOM 6289 N N . GLN A 1 854 ? 27.127 17.781 -40.456 1.00 57.25 854 GLN A N 1
ATOM 6290 C CA . GLN A 1 854 ? 26.289 17.096 -39.472 1.00 57.25 854 GLN A CA 1
ATOM 6291 C C . GLN A 1 854 ? 26.031 17.950 -38.229 1.00 57.25 854 GLN A C 1
ATOM 6293 O O . GLN A 1 854 ? 25.319 17.496 -37.335 1.00 57.25 854 GLN A O 1
ATOM 6298 N N . SER A 1 855 ? 26.588 19.164 -38.144 1.00 56.31 855 SER A N 1
ATOM 6299 C CA . SER A 1 855 ? 26.362 20.020 -36.986 1.00 56.31 855 SER A CA 1
ATOM 6300 C C . SER A 1 855 ? 24.895 20.440 -36.907 1.00 56.31 855 SER A C 1
ATOM 6302 O O . SER A 1 855 ? 24.181 20.517 -37.909 1.00 56.31 855 SER A O 1
ATOM 6304 N N . SER A 1 856 ? 24.433 20.760 -35.701 1.00 56.06 856 SER A N 1
ATOM 6305 C CA . SER A 1 856 ? 23.219 21.557 -35.558 1.00 56.06 856 SER A CA 1
ATOM 6306 C C . SER A 1 856 ? 23.418 22.949 -36.179 1.00 56.06 856 SER A C 1
ATOM 6308 O O . SER A 1 856 ? 24.537 23.356 -36.510 1.00 56.06 856 SER A O 1
ATOM 6310 N N . ALA A 1 857 ? 22.323 23.700 -36.330 1.00 54.00 857 ALA A N 1
ATOM 6311 C CA . ALA A 1 857 ? 22.420 25.137 -36.562 1.00 54.00 857 ALA A CA 1
ATOM 6312 C C . ALA A 1 857 ? 23.232 25.799 -35.434 1.00 54.00 857 ALA A C 1
ATOM 6314 O O . ALA A 1 857 ? 23.229 25.316 -34.300 1.00 54.00 857 ALA A O 1
ATOM 6315 N N . TRP A 1 858 ? 23.893 26.922 -35.726 1.00 49.28 858 TRP A N 1
ATOM 6316 C CA . TRP A 1 858 ? 24.533 27.742 -34.696 1.00 49.28 858 TRP A CA 1
ATOM 6317 C C . TRP A 1 858 ? 23.491 28.145 -33.646 1.00 49.28 858 TRP A C 1
ATOM 6319 O O . TRP A 1 858 ? 22.553 28.885 -33.939 1.00 49.28 858 TRP A O 1
ATOM 6329 N N . MET A 1 859 ? 23.632 27.626 -32.429 1.00 40.75 859 MET A N 1
ATOM 6330 C CA . MET A 1 859 ? 22.699 27.892 -31.337 1.00 40.75 859 MET A CA 1
ATOM 6331 C C . MET A 1 859 ? 23.147 29.142 -30.580 1.00 40.75 859 MET A C 1
ATOM 6333 O O . MET A 1 859 ? 24.297 29.236 -30.154 1.00 40.75 859 MET A O 1
ATOM 6337 N N . THR A 1 860 ? 22.236 30.094 -30.378 1.00 46.59 860 THR A N 1
ATOM 6338 C CA . THR A 1 860 ? 22.443 31.223 -29.461 1.00 46.59 860 THR A CA 1
ATOM 6339 C C . THR A 1 860 ? 21.671 30.948 -28.170 1.00 46.59 860 THR A C 1
ATOM 6341 O O . THR A 1 860 ? 20.450 30.882 -28.172 1.00 46.59 860 THR A O 1
ATOM 6344 N N . GLN A 1 861 ? 22.360 30.773 -27.041 1.00 35.00 861 GLN A N 1
ATOM 6345 C CA . GLN A 1 861 ? 21.729 30.455 -25.746 1.00 35.00 861 GLN A CA 1
ATOM 6346 C C . GLN A 1 861 ? 21.219 31.704 -24.991 1.00 35.00 861 GLN A C 1
ATOM 6348 O O . GLN A 1 861 ? 21.379 31.819 -23.779 1.00 35.00 861 GLN A O 1
ATOM 6353 N N . ALA A 1 862 ? 20.630 32.677 -25.695 1.00 38.94 862 ALA A N 1
ATOM 6354 C CA . ALA A 1 862 ? 20.170 33.933 -25.086 1.00 38.94 862 ALA A CA 1
ATOM 6355 C C . ALA A 1 862 ? 18.677 34.239 -25.275 1.00 38.94 862 ALA A C 1
ATOM 6357 O O . ALA A 1 862 ? 18.228 35.298 -24.839 1.00 38.94 862 ALA A O 1
ATOM 6358 N N . LEU A 1 863 ? 17.883 33.339 -25.860 1.00 32.03 863 LEU A N 1
ATOM 6359 C CA . LEU A 1 863 ? 16.428 33.482 -25.855 1.00 32.03 863 LEU A CA 1
ATOM 6360 C C . LEU A 1 863 ? 15.747 32.199 -25.367 1.00 32.03 863 LEU A C 1
ATOM 6362 O O . LEU A 1 863 ? 16.241 31.105 -25.638 1.00 32.03 863 LEU A O 1
ATOM 6366 N N . PRO A 1 864 ? 14.652 32.334 -24.599 1.00 36.28 864 PRO A N 1
ATOM 6367 C CA . PRO A 1 864 ? 13.898 31.202 -24.091 1.00 36.28 864 PRO A CA 1
ATOM 6368 C C . PRO A 1 864 ? 13.170 30.541 -25.261 1.00 36.28 864 PRO A C 1
ATOM 6370 O O . PRO A 1 864 ? 12.296 31.174 -25.851 1.00 36.28 864 PRO A O 1
ATOM 6373 N N . ASP A 1 865 ? 13.507 29.296 -25.590 1.00 30.53 865 ASP A N 1
ATOM 6374 C CA . ASP A 1 865 ? 12.618 28.494 -26.428 1.00 30.53 865 ASP A CA 1
ATOM 6375 C C . ASP A 1 865 ? 11.506 27.903 -25.555 1.00 30.53 865 ASP A C 1
ATOM 6377 O O . ASP A 1 865 ? 11.737 27.320 -24.491 1.00 30.53 865 ASP A O 1
ATOM 6381 N N . THR A 1 866 ? 10.296 28.184 -26.023 1.00 35.03 866 THR A N 1
ATOM 6382 C CA . THR A 1 866 ? 8.976 27.709 -25.605 1.00 35.03 866 THR A CA 1
ATOM 6383 C C . THR A 1 866 ? 8.820 26.201 -25.640 1.00 35.03 866 THR A C 1
ATOM 6385 O O . THR A 1 866 ? 9.393 25.587 -26.568 1.00 35.03 866 THR A O 1
#

InterPro domains:
  IPR000742 EGF-like domain [PS00022] (651-662)
  IPR000742 EGF-like domain [PS00022] (730-741)
  IPR000742 EGF-like domain [PS01186] (651-662)
  IPR000742 EGF-like domain [PS50026] (710-742)
  IPR000742 EGF-like domain [SM00181] (88-115)
  IPR000742 EGF-like domain [SM00181] (635-663)
  IPR000742 EGF-like domain [SM00181] (672-710)
  IPR000742 EGF-like domain [SM00181] (713-742)
  IPR000742 EGF-like domain [SM00181] (790-818)
  IPR050969 Developmental Signaling Modulators [PTHR14949] (87-682)

Foldseek 3Di:
DVVVVVVVCVVVVNPDAADDDDDDPPDPPDDDPDDDDDDDDVDDPPDPPPDPDDCCNPPVSVVRVCSNVVNPDDDPFPDDDPDPDQQQAVVAAPLAFDFPNFGLHAAQFDDRNRPHGAFFQQLQFAFEAAEAAAQALADQDQFFQFLLQRKDQKAKAFLVRHGDPPDDPAFDADPLRFTLDGHDRIKIKIRSHDQNQQQADFFKKKKFKWADFDKDKDAQWDDWADDGPRIIITGGRAHNDPRHGIMMMGRTADNVTGIFPITTGDPPDDPSCCVRPGTDVLNLVLRLNHQEYEHQSQQVLQAPLADAAQVQEDDPRRSYQNSNGHGRHDLVVQLVSCSRSVHAYAYAHHLNYDLNNLLVSLLVCLVRHDLPAAHEYEHGPPLLDDSGPSVVSLLVVLVVVQQADPAQVAPPGRSSLSSLLSRLVVLQSSLCSNLVSCPVPSVSYAREDEDELQDLSSQLSSCPRVNSLVRHAAYEYAQEFADDDVVPCVDLCCCLVPVRLVRLVVSLVSLLSNCVSCVVSVHQYAYPEYYYQQAPPDVSSLVSLQDLSSLVSLLSNSVSNVVSRHRHYYYHYCEDRSGRHQYPHSQAQCVRRSSSVSVVVVSVVSRRPVSSDDDDDDDDPDDDDDDRSAPDADQADVNLVSAADCGRNATDGHPQFDDRSRPRGRAPEDDPDDCQLDDPQFDFDQPDDDPSHTYTFTDGDPPFDDRRRDDFDDPPCLVVQFHCPHHQQTDGQAQFDDSSRPAGQQQQRAFHQDPVSHTDGDPQWDQDPRHTHGDDPPEDPPWDDPGRQATFEPAADQADDDRNFGHHDAQFDDRNSPHGRLVRRPCSPPPDDDDDDDQALPDPDPPDPPCVSSYDPPDDPPDDDD